Protein AF-A0A0F8WRV2-F1 (afdb_monomer_lite)

Sequence (786 aa):
MQNLRLLSRTANFGDSLLKHTRRVPSGSRQLGTAVSQTVPHLVAHDLSCSKTPSHVRDVRKHLDQKGLLKITLQFPDDKSKYLENLVTSLHEQHGHGLPIAHSSSRGWFWDVRPDRTTTCQPGYHQARSETMEDFPWHTDCSYEHAPPRFFALHVLQPDRLGGGTLSVMEVQTLVQTLPSAVKEALCQPNYQIAIPPEFIKQPDQQRIIGSLVALDPLDRRSTMVRFRGEIVTPLTERAAIALQTLKDTLRSPATSDTAIHLTADDLPAGSIILLNNHRWLHARNNIHDPSRHLRRVRWDAFQFPSGKKTHRRHGWGCTKSSTMPTGIFTLKQILEVTKVHPFYTSRVQYPPNEKILHAIRDEASPETGTPALPLQPLLHKKTLYREIARLLQDLSPENTYRRSSYLSSTGGGSGGLPMMFAVDGHENRRQRMQTGRLLQLTRVVDPADWVLSLHTSGKFYRSLDLITEIMENAGATLLSAGNYMSPAKVTEALAHYHVNVLTGDPSQIIQVVRHISSLTPAARSNIQLTKIIYTSESLTGPQIAFIRTVLGDVQICSVIGSAEAGPWAVGNPALTGRGSLTDTSMDFVFDTRNVIIEILPLTALDEGCPASALHPLPLGESGIIVQTSLQRLRNPLVRYITGDVGSLHPLPASASSIIPEAERAYLQVLRLTGRDRRFSFDWYGNYLEFDTMKSLMQADECGILHWQVVLGQPNSPVTTLEVRVLRAPPRVGILSDEQFTKRLHTFFDVSSENEALFKLVFLKDVDGFERSSTGRKIVNFIDRVH

pLDDT: mean 83.56, std 18.81, range [22.39, 98.62]

Structure (mmCIF, N/CA/C/O backbone):
data_AF-A0A0F8WRV2-F1
#
_entry.id   AF-A0A0F8WRV2-F1
#
loop_
_atom_site.group_PDB
_atom_site.id
_atom_site.type_symbol
_atom_site.label_atom_id
_atom_site.label_alt_id
_atom_site.label_comp_id
_atom_site.label_asym_id
_atom_site.label_entity_id
_atom_site.label_seq_id
_atom_site.pdbx_PDB_ins_code
_atom_site.Cartn_x
_atom_site.Cartn_y
_atom_site.Cartn_z
_atom_site.occupancy
_atom_site.B_iso_or_equiv
_atom_site.auth_seq_id
_atom_site.auth_comp_id
_atom_site.auth_asym_id
_atom_site.auth_atom_id
_atom_site.pdbx_PDB_model_num
ATOM 1 N N . MET A 1 1 ? 6.228 -60.817 83.693 1.00 45.84 1 MET A N 1
ATOM 2 C CA . MET A 1 1 ? 7.304 -60.131 82.970 1.00 45.84 1 MET A CA 1
ATOM 3 C C . MET A 1 1 ? 8.044 -61.210 82.184 1.00 45.84 1 MET A C 1
ATOM 5 O O . MET A 1 1 ? 8.473 -62.184 82.774 1.00 45.84 1 MET A O 1
ATOM 9 N N . GLN A 1 2 ? 8.132 -61.118 80.868 1.00 46.53 2 GLN A N 1
ATOM 10 C CA . GLN A 1 2 ? 8.104 -59.821 80.205 1.00 46.53 2 GLN A CA 1
ATOM 11 C C . GLN A 1 2 ? 7.046 -59.745 79.063 1.00 46.53 2 GLN A C 1
ATOM 13 O O . GLN A 1 2 ? 7.246 -59.022 78.109 1.00 46.53 2 GLN A O 1
ATOM 18 N N . ASN A 1 3 ? 5.937 -60.509 79.212 1.00 32.72 3 ASN A N 1
ATOM 19 C CA . ASN A 1 3 ? 4.485 -60.277 78.925 1.00 32.72 3 ASN A CA 1
ATOM 20 C C . ASN A 1 3 ? 4.021 -59.419 77.711 1.00 32.72 3 ASN A C 1
ATOM 22 O O . ASN A 1 3 ? 4.545 -58.337 77.523 1.00 32.72 3 ASN A O 1
ATOM 26 N N . LEU A 1 4 ? 2.917 -59.652 76.970 1.00 32.41 4 LEU A N 1
ATOM 27 C CA . LEU A 1 4 ? 1.887 -60.703 76.760 1.00 32.41 4 LEU A CA 1
ATOM 28 C C . LEU A 1 4 ? 1.018 -60.192 75.553 1.00 32.41 4 LEU A C 1
ATOM 30 O O . LEU A 1 4 ? 0.745 -59.002 75.495 1.00 32.41 4 LEU A O 1
ATOM 34 N N . ARG A 1 5 ? 0.695 -61.000 74.526 1.00 32.03 5 ARG A N 1
ATOM 35 C CA . ARG A 1 5 ? -0.639 -61.594 74.212 1.00 32.03 5 ARG A CA 1
ATOM 36 C C . ARG A 1 5 ? -1.818 -60.677 73.775 1.00 32.03 5 ARG A C 1
ATOM 38 O O . ARG A 1 5 ? -2.160 -59.732 74.465 1.00 32.03 5 ARG A O 1
ATOM 45 N N . LEU A 1 6 ? -2.563 -61.219 72.790 1.00 27.70 6 LEU A N 1
ATOM 46 C CA . LEU A 1 6 ? -4.042 -61.250 72.640 1.00 27.70 6 LEU A CA 1
ATOM 47 C C . LEU A 1 6 ? -4.758 -59.994 72.080 1.00 27.70 6 LEU A C 1
ATOM 49 O O . LEU A 1 6 ? -4.568 -58.897 72.572 1.00 27.70 6 LEU A O 1
ATOM 53 N N . LEU A 1 7 ? -5.462 -60.083 70.940 1.00 25.86 7 LEU A N 1
ATOM 54 C CA . LEU A 1 7 ? -6.837 -60.579 70.659 1.00 25.86 7 LEU A CA 1
ATOM 55 C C . LEU A 1 7 ? -7.853 -59.422 70.528 1.00 25.86 7 LEU A C 1
ATOM 57 O O . LEU A 1 7 ? -8.072 -58.676 71.465 1.00 25.86 7 LEU A O 1
ATOM 61 N N . SER A 1 8 ? -8.529 -59.400 69.375 1.00 24.28 8 SER A N 1
ATOM 62 C CA . SER A 1 8 ? -9.982 -59.241 69.190 1.00 24.28 8 SER A CA 1
ATOM 63 C C . SER A 1 8 ? -10.773 -58.042 69.756 1.00 24.28 8 SER A C 1
ATOM 65 O O . SER A 1 8 ? -10.741 -57.758 70.944 1.00 24.28 8 SER A O 1
ATOM 67 N N . ARG A 1 9 ? -11.743 -57.634 68.917 1.00 23.22 9 ARG A N 1
ATOM 68 C CA . ARG A 1 9 ? -13.175 -57.426 69.240 1.00 23.22 9 ARG A CA 1
ATOM 69 C C . ARG A 1 9 ? -13.645 -56.064 69.797 1.00 23.22 9 ARG A C 1
ATOM 71 O O . ARG A 1 9 ? -13.453 -55.737 70.954 1.00 23.22 9 ARG A O 1
ATOM 78 N N . THR A 1 10 ? -14.455 -55.427 68.938 1.00 23.50 10 THR A N 1
ATOM 79 C CA . THR A 1 10 ? -15.847 -54.958 69.149 1.00 23.50 10 THR A CA 1
ATOM 80 C C . THR A 1 10 ? -16.177 -53.830 70.125 1.00 23.50 10 THR A C 1
ATOM 82 O O . THR A 1 10 ? -15.880 -53.926 71.305 1.00 23.50 10 THR A O 1
ATOM 85 N N . ALA A 1 11 ? -17.087 -52.984 69.609 1.00 23.23 11 ALA A N 1
ATOM 86 C CA . ALA A 1 11 ? -18.269 -52.428 70.280 1.00 23.23 11 ALA A CA 1
ATOM 87 C C . ALA A 1 11 ? -18.021 -51.303 71.300 1.00 23.23 11 ALA A C 1
ATOM 89 O O . ALA A 1 11 ? -17.011 -51.294 71.978 1.00 23.23 11 ALA A O 1
ATOM 90 N N . ASN A 1 12 ? -18.916 -50.354 71.564 1.00 23.86 12 ASN A N 1
ATOM 91 C CA . ASN A 1 12 ? -20.156 -49.803 70.999 1.00 23.86 12 ASN A CA 1
ATOM 92 C C . ASN A 1 12 ? -20.656 -48.838 72.110 1.00 23.86 12 ASN A C 1
ATOM 94 O O . ASN A 1 12 ? -20.281 -49.033 73.265 1.00 23.86 12 ASN A O 1
ATOM 98 N N . PHE A 1 13 ? -21.560 -47.908 71.786 1.00 23.58 13 PHE A N 1
ATOM 99 C CA . PHE A 1 13 ? -22.314 -47.037 72.720 1.00 23.58 13 PHE A CA 1
ATOM 100 C C . PHE A 1 13 ? -21.533 -45.924 73.451 1.00 23.58 13 PHE A C 1
ATOM 102 O O . PHE A 1 13 ? -20.427 -46.123 73.928 1.00 23.58 13 PHE A O 1
ATOM 109 N N . GLY A 1 14 ? -22.077 -44.720 73.624 1.00 24.64 14 GLY A N 1
ATOM 110 C CA . GLY A 1 14 ? -23.425 -44.226 73.345 1.00 24.64 14 GLY A CA 1
ATOM 111 C C . GLY A 1 14 ? -23.777 -43.076 74.298 1.00 24.64 14 GLY A C 1
ATOM 112 O O . GLY A 1 14 ? -23.203 -42.994 75.380 1.00 24.64 14 GLY A O 1
ATOM 113 N N . ASP A 1 15 ? -24.754 -42.268 73.867 1.00 25.75 15 ASP A N 1
ATOM 114 C CA . ASP A 1 15 ? -25.612 -41.359 74.650 1.00 25.75 15 ASP A CA 1
ATOM 115 C C . ASP A 1 15 ? -24.930 -40.122 75.273 1.00 25.75 15 ASP A C 1
ATOM 117 O O . ASP A 1 15 ? -23.833 -40.182 75.803 1.00 25.75 15 ASP A O 1
ATOM 121 N N . SER A 1 16 ? -25.487 -38.907 75.249 1.00 25.03 16 SER A N 1
ATOM 122 C CA . SER A 1 16 ? -26.882 -38.435 75.300 1.00 25.03 16 SER A CA 1
ATOM 123 C C . SER A 1 16 ? -26.841 -36.894 75.071 1.00 25.03 16 SER A C 1
ATOM 125 O O . SER A 1 16 ? -25.811 -36.294 75.354 1.00 25.03 16 SER A O 1
ATOM 127 N N . LEU A 1 17 ? -27.822 -36.130 74.568 1.00 24.12 17 LEU A N 1
ATOM 128 C CA . LEU A 1 17 ? -29.208 -36.012 75.021 1.00 24.12 17 LEU A CA 1
ATOM 129 C C . LEU A 1 17 ? -30.096 -35.264 73.993 1.00 24.12 17 LEU A C 1
ATOM 131 O O . LEU A 1 17 ? -29.693 -34.324 73.314 1.00 24.12 17 LEU A O 1
ATOM 135 N N . LEU A 1 18 ? -31.341 -35.724 73.977 1.00 25.83 18 LEU A N 1
ATOM 136 C CA . LEU A 1 18 ? -32.547 -35.434 73.194 1.00 25.83 18 LEU A CA 1
ATOM 137 C C . LEU A 1 18 ? -33.271 -34.068 73.386 1.00 25.83 18 LEU A C 1
ATOM 139 O O . LEU A 1 18 ? -33.241 -33.500 74.473 1.00 25.83 18 LEU A O 1
ATOM 143 N N . LYS A 1 19 ? -34.137 -33.765 72.383 1.00 26.58 19 LYS A N 1
ATOM 144 C CA . LYS A 1 19 ? -35.402 -32.951 72.352 1.00 26.58 19 LYS A CA 1
ATOM 145 C C . LYS A 1 19 ? -35.236 -31.422 72.166 1.00 26.58 19 LYS A C 1
ATOM 147 O O . LYS A 1 19 ? -34.455 -30.807 72.861 1.00 26.58 19 LYS A O 1
ATOM 152 N N . HIS A 1 20 ? -35.924 -30.714 71.254 1.00 26.08 20 HIS A N 1
ATOM 153 C CA . HIS A 1 20 ? -37.347 -30.751 70.875 1.00 26.08 20 HIS A CA 1
ATOM 154 C C . HIS A 1 20 ? -37.641 -30.236 69.440 1.00 26.08 20 HIS A C 1
ATOM 156 O O . HIS A 1 20 ? -36.914 -29.449 68.849 1.00 26.08 20 HIS A O 1
ATOM 162 N N . THR A 1 21 ? -38.791 -30.676 68.935 1.00 25.09 21 THR A N 1
ATOM 163 C CA . THR A 1 21 ? -39.482 -30.444 67.652 1.00 25.09 21 THR A CA 1
ATOM 164 C C . THR A 1 21 ? -40.137 -29.062 67.447 1.00 25.09 21 THR A C 1
ATOM 166 O O . THR A 1 21 ? -40.815 -28.596 68.361 1.00 25.09 21 THR A O 1
ATOM 169 N N . ARG A 1 22 ? -40.156 -28.542 66.199 1.00 24.00 22 ARG A N 1
ATOM 170 C CA . ARG A 1 22 ? -41.363 -28.012 65.495 1.00 24.00 22 ARG A CA 1
ATOM 171 C C . ARG A 1 22 ? -41.106 -27.754 63.987 1.00 24.00 22 ARG A C 1
ATOM 173 O O . ARG A 1 22 ? -40.130 -27.111 63.628 1.00 24.00 22 ARG A O 1
ATOM 180 N N . ARG A 1 23 ? -41.999 -28.267 63.121 1.00 23.12 23 ARG A N 1
ATOM 181 C CA . ARG A 1 23 ? -42.125 -27.991 61.662 1.00 23.12 23 ARG A CA 1
ATOM 182 C C . ARG A 1 23 ? -42.730 -26.582 61.440 1.00 23.12 23 ARG A C 1
ATOM 184 O O . ARG A 1 23 ? -43.500 -26.162 62.299 1.00 23.12 23 ARG A O 1
ATOM 191 N N . VAL A 1 24 ? -42.426 -25.808 60.383 1.00 25.31 24 VAL A N 1
ATOM 192 C CA . VAL A 1 24 ? -42.986 -25.721 58.986 1.00 25.31 24 VAL A CA 1
ATOM 193 C C . VAL A 1 24 ? -42.517 -24.323 58.428 1.00 25.31 24 VAL A C 1
ATOM 195 O O . VAL A 1 24 ? -42.278 -23.482 59.295 1.00 25.31 24 VAL A O 1
ATOM 198 N N . PRO A 1 25 ? -42.450 -23.931 57.117 1.00 29.05 25 PRO A N 1
ATOM 199 C CA . PRO A 1 25 ? -42.477 -24.621 55.810 1.00 29.05 25 PRO A CA 1
ATOM 200 C C . PRO A 1 25 ? -41.292 -24.297 54.847 1.00 29.05 25 PRO A C 1
ATOM 202 O O . PRO A 1 25 ? -40.480 -23.403 55.051 1.00 29.05 25 PRO A O 1
ATOM 205 N N . SER A 1 26 ? -41.296 -25.041 53.737 1.00 31.19 26 SER A N 1
ATOM 206 C CA . SER A 1 26 ? -40.724 -24.808 52.399 1.00 31.19 26 SER A CA 1
ATOM 207 C C . SER A 1 26 ? -40.239 -23.404 51.999 1.00 31.19 26 SER A C 1
ATOM 209 O O . SER A 1 26 ? -40.998 -22.436 52.000 1.00 31.19 26 SER A O 1
ATOM 211 N N . GLY A 1 27 ? -39.037 -23.378 51.423 1.00 23.05 27 GLY A N 1
ATOM 212 C CA . GLY A 1 27 ? -38.540 -22.308 50.565 1.00 23.05 27 GLY A CA 1
ATOM 213 C C . GLY A 1 27 ? -37.307 -22.777 49.800 1.00 23.05 27 GLY A C 1
ATOM 214 O O . GLY A 1 27 ? -36.183 -22.456 50.163 1.00 23.05 27 GLY A O 1
ATOM 215 N N . SER A 1 28 ? -37.507 -23.584 48.759 1.00 35.38 28 SER A N 1
ATOM 216 C CA . SER A 1 28 ? -36.465 -23.907 47.787 1.00 35.38 28 SER A CA 1
ATOM 217 C C . SER A 1 28 ? -35.976 -22.623 47.110 1.00 35.38 28 SER A C 1
ATOM 219 O O . SER A 1 28 ? -36.701 -22.035 46.308 1.00 35.38 28 SER A O 1
ATOM 221 N N . ARG A 1 29 ? -34.737 -22.206 47.375 1.00 27.56 29 ARG A N 1
ATOM 222 C CA . ARG A 1 29 ? -33.997 -21.338 46.456 1.00 27.56 29 ARG A CA 1
ATOM 223 C C . ARG A 1 29 ? -32.557 -21.818 46.349 1.00 27.56 29 ARG A C 1
ATOM 225 O O . ARG A 1 29 ? -31.792 -21.786 47.304 1.00 27.56 29 ARG A O 1
ATOM 232 N N . GLN A 1 30 ? -32.265 -22.323 45.157 1.00 29.42 30 GLN A N 1
ATOM 233 C CA . GLN A 1 30 ? -30.976 -22.782 44.667 1.00 29.42 30 GLN A CA 1
ATOM 234 C C . GLN A 1 30 ? -29.878 -21.740 44.940 1.00 29.42 30 GLN A C 1
ATOM 236 O O . GLN A 1 30 ? -29.902 -20.657 44.361 1.00 29.42 30 GLN A O 1
ATOM 241 N N . LEU A 1 31 ? -28.889 -22.084 45.767 1.00 28.81 31 LEU A N 1
ATOM 242 C CA . LEU A 1 31 ? -27.575 -21.434 45.783 1.00 28.81 31 LEU A CA 1
ATOM 243 C C . LEU A 1 31 ? -26.662 -22.204 44.817 1.00 28.81 31 LEU A C 1
ATOM 245 O O . LEU A 1 31 ? -25.860 -23.037 45.219 1.00 28.81 31 LEU A O 1
ATOM 249 N N . GLY A 1 32 ? -26.860 -21.988 43.518 1.00 29.38 32 GLY A N 1
ATOM 250 C CA . GLY A 1 32 ? -26.020 -22.587 42.471 1.00 29.38 32 GLY A CA 1
ATOM 251 C C . GLY A 1 32 ? -25.978 -21.794 41.163 1.00 29.38 32 GLY A C 1
ATOM 252 O O . GLY A 1 32 ? -25.416 -22.260 40.183 1.00 29.38 32 GLY A O 1
ATOM 253 N N . THR A 1 33 ? -26.584 -20.604 41.117 1.00 30.77 33 THR A N 1
ATOM 254 C CA . THR A 1 33 ? -26.855 -19.865 39.868 1.00 30.77 33 THR A CA 1
ATOM 255 C C . THR A 1 33 ? -26.178 -18.493 39.771 1.00 30.77 33 THR A C 1
ATOM 257 O O . THR A 1 33 ? -26.312 -17.834 38.744 1.00 30.77 33 THR A O 1
ATOM 260 N N . ALA A 1 34 ? -25.423 -18.048 40.783 1.00 33.59 34 ALA A N 1
ATOM 261 C CA . ALA A 1 34 ? -24.929 -16.666 40.834 1.00 33.59 34 ALA A CA 1
ATOM 262 C C . ALA A 1 34 ? -23.733 -16.371 39.900 1.00 33.59 34 ALA A C 1
ATOM 264 O O . ALA A 1 34 ? -23.674 -15.286 39.328 1.00 33.59 34 ALA A O 1
ATOM 265 N N . VAL A 1 35 ? -22.813 -17.318 39.670 1.00 41.69 35 VAL A N 1
ATOM 266 C CA . VAL A 1 35 ? -21.627 -17.076 38.811 1.00 41.69 35 VAL A CA 1
ATOM 267 C C . VAL A 1 35 ? -21.981 -17.077 37.314 1.00 41.69 35 VAL A C 1
ATOM 269 O O . VAL A 1 35 ? -21.350 -16.384 36.515 1.00 41.69 35 VAL A O 1
ATOM 272 N N . SER A 1 36 ? -23.054 -17.778 36.927 1.00 40.38 36 SER A N 1
ATOM 273 C CA . SER A 1 36 ? -23.486 -17.901 35.526 1.00 40.38 36 SER A CA 1
ATOM 274 C C . SER A 1 36 ? -24.009 -16.597 34.906 1.00 40.38 36 SER A C 1
ATOM 276 O O . SER A 1 36 ? -24.213 -16.559 33.695 1.00 40.38 36 SER A O 1
ATOM 278 N N . GLN A 1 37 ? -24.248 -15.539 35.691 1.00 50.84 37 GLN A N 1
ATOM 279 C CA . GLN A 1 37 ? -24.746 -14.261 35.165 1.00 50.84 37 GLN A CA 1
ATOM 280 C C . GLN A 1 37 ? -23.635 -13.259 34.808 1.00 50.84 37 GLN A C 1
ATOM 282 O O . GLN A 1 37 ? -23.894 -12.328 34.045 1.00 50.84 37 GLN A O 1
ATOM 287 N N . THR A 1 38 ? -22.405 -13.441 35.300 1.00 73.44 38 THR A N 1
ATOM 288 C CA . THR A 1 38 ? -21.345 -12.417 35.188 1.00 73.44 38 THR A CA 1
ATOM 289 C C . THR A 1 38 ? -20.347 -12.698 34.063 1.00 73.44 38 THR A C 1
ATOM 291 O O . THR A 1 38 ? -19.858 -11.765 33.425 1.00 73.44 38 THR A O 1
ATOM 294 N N . VAL A 1 39 ? -20.057 -13.973 33.781 1.00 90.88 39 VAL A N 1
ATOM 295 C CA . VAL A 1 39 ? -19.144 -14.386 32.704 1.00 90.88 39 VAL A CA 1
ATOM 296 C C . VAL A 1 39 ? -19.952 -14.956 31.540 1.00 90.88 39 VAL A C 1
ATOM 298 O O . VAL A 1 39 ? -20.642 -15.957 31.735 1.00 90.88 39 VAL A O 1
ATOM 301 N N . PRO A 1 40 ? -19.866 -14.379 30.326 1.00 94.50 40 PRO A N 1
ATOM 302 C CA . PRO A 1 40 ? -20.512 -14.965 29.161 1.00 94.50 40 PRO A CA 1
ATOM 303 C C . PRO A 1 40 ? -20.052 -16.405 28.950 1.00 94.50 40 PRO A C 1
ATOM 305 O O . PRO A 1 40 ? -18.860 -16.704 29.068 1.00 94.50 40 PRO A O 1
ATOM 308 N N . HIS A 1 41 ? -20.996 -17.287 28.634 1.00 96.31 41 HIS A N 1
ATOM 309 C CA . HIS A 1 41 ? -20.754 -18.721 28.545 1.00 96.31 41 HIS A CA 1
ATOM 310 C C . HIS A 1 41 ? -21.284 -19.278 27.227 1.00 96.31 41 HIS A C 1
ATOM 312 O O . HIS A 1 41 ? -22.450 -19.087 26.890 1.00 96.31 41 HIS A O 1
ATOM 318 N N . LEU A 1 42 ? -20.418 -19.974 26.493 1.00 97.31 42 LEU A N 1
ATOM 319 C CA . LEU A 1 42 ? -20.775 -20.769 25.320 1.00 97.31 42 LEU A CA 1
ATOM 320 C C . LEU A 1 42 ? -20.466 -22.248 25.563 1.00 97.31 42 LEU A C 1
ATOM 322 O O . LEU A 1 42 ? -19.586 -22.605 26.350 1.00 97.31 42 LEU A O 1
ATOM 326 N N . VAL A 1 43 ? -21.161 -23.120 24.843 1.00 97.38 43 VAL A N 1
ATOM 327 C CA . VAL A 1 43 ? -20.927 -24.565 24.867 1.00 97.38 43 VAL A CA 1
ATOM 328 C C . VAL A 1 43 ? -20.500 -25.004 23.472 1.00 97.38 43 VAL A C 1
ATOM 330 O O . VAL A 1 43 ? -21.125 -24.623 22.487 1.00 97.38 43 VAL A O 1
ATOM 333 N N . ALA A 1 44 ? -19.414 -25.769 23.382 1.00 97.50 44 ALA A N 1
ATOM 334 C CA . ALA A 1 44 ? -18.990 -26.423 22.152 1.00 97.50 44 ALA A CA 1
ATOM 335 C C . ALA A 1 44 ? -19.347 -27.910 22.241 1.00 97.50 44 ALA A C 1
ATOM 337 O O . ALA A 1 44 ? -18.809 -28.636 23.082 1.00 97.50 44 ALA A O 1
ATOM 338 N N . HIS A 1 45 ? -20.271 -28.344 21.386 1.00 96.50 45 HIS A N 1
ATOM 339 C CA . HIS A 1 45 ? -20.773 -29.719 21.375 1.00 96.50 45 HIS A CA 1
ATOM 340 C C . HIS A 1 45 ? -19.766 -30.701 20.768 1.00 96.50 45 HIS A C 1
ATOM 342 O O . HIS A 1 45 ? -19.658 -31.835 21.223 1.00 96.50 45 HIS A O 1
ATOM 348 N N . ASP A 1 46 ? -18.986 -30.247 19.787 1.00 96.50 46 ASP A N 1
ATOM 349 C CA . ASP A 1 46 ? -17.955 -31.038 19.127 1.00 96.50 46 ASP A CA 1
ATOM 350 C C . ASP A 1 46 ? -16.806 -30.154 18.604 1.00 96.50 46 ASP A C 1
ATOM 352 O O . ASP A 1 46 ? -16.829 -28.918 18.678 1.00 96.50 46 ASP A O 1
ATOM 356 N N . LEU A 1 47 ? -15.770 -30.800 18.064 1.00 96.25 47 LEU A N 1
ATOM 357 C CA . LEU A 1 47 ? -14.583 -30.120 17.555 1.00 96.25 47 LEU A CA 1
ATOM 358 C C . LEU A 1 47 ? -14.895 -29.169 16.385 1.00 96.25 47 LEU A C 1
ATOM 360 O O . LEU A 1 47 ? -14.206 -28.160 16.228 1.00 96.25 47 LEU A O 1
ATOM 364 N N . SER A 1 48 ? -15.915 -29.449 15.570 1.00 96.25 48 SER A N 1
ATOM 365 C CA . SER A 1 48 ? -16.270 -28.652 14.389 1.00 96.25 48 SER A CA 1
ATOM 366 C C . SER A 1 48 ? -16.844 -27.277 14.744 1.00 96.25 48 SER A C 1
ATOM 368 O O . SER A 1 48 ? -16.702 -26.336 13.954 1.00 96.25 48 SER A O 1
ATOM 370 N N . CYS A 1 49 ? -17.378 -27.100 15.963 1.00 96.56 49 CYS A N 1
ATOM 371 C CA . CYS A 1 49 ? -17.807 -25.792 16.468 1.00 96.56 49 CYS A CA 1
ATOM 372 C C . CYS A 1 49 ? -16.689 -24.743 16.340 1.00 96.56 49 CYS A C 1
ATOM 374 O O . CYS A 1 49 ? -16.955 -23.610 15.950 1.00 96.56 49 CYS A O 1
ATOM 376 N N . SER A 1 50 ? -15.425 -25.130 16.567 1.00 95.25 50 SER A N 1
ATOM 377 C CA . SER A 1 50 ? -14.258 -24.235 16.450 1.00 95.25 50 SER A CA 1
ATOM 378 C C . SER A 1 50 ? -14.039 -23.636 15.056 1.00 95.25 50 SER A C 1
ATOM 380 O O . SER A 1 50 ? -13.323 -22.646 14.948 1.00 95.25 50 SER A O 1
ATOM 382 N N . LYS A 1 51 ? -14.646 -24.218 14.014 1.00 95.06 51 LYS A N 1
ATOM 383 C CA . LYS A 1 51 ? -14.574 -23.765 12.614 1.00 95.06 51 LYS A CA 1
ATOM 384 C C . LYS A 1 51 ? -15.905 -23.220 12.091 1.00 95.06 51 LYS A C 1
ATOM 386 O O . LYS A 1 51 ? -15.945 -22.606 11.027 1.00 95.06 51 LYS A O 1
ATOM 391 N N . THR A 1 52 ? -16.995 -23.443 12.824 1.00 96.50 52 THR A N 1
ATOM 392 C CA . THR A 1 52 ? -18.347 -23.059 12.407 1.00 96.50 52 THR A CA 1
ATOM 393 C C . THR A 1 52 ? -18.502 -21.533 12.460 1.00 96.50 52 THR A C 1
ATOM 395 O O . THR A 1 52 ? -18.366 -20.960 13.543 1.00 96.50 52 THR A O 1
ATOM 398 N N . PRO A 1 53 ? -18.833 -20.846 11.347 1.00 94.56 53 PRO A N 1
ATOM 399 C CA . PRO A 1 53 ? -18.788 -19.382 11.294 1.00 94.56 53 PRO A CA 1
ATOM 400 C C . PRO A 1 53 ? -19.687 -18.644 12.293 1.00 94.56 53 PRO A C 1
ATOM 402 O O . PRO A 1 53 ? -19.329 -17.562 12.750 1.00 94.56 53 PRO A O 1
ATOM 405 N N . SER A 1 54 ? -20.858 -19.188 12.642 1.00 95.06 54 SER A N 1
ATOM 406 C CA . SER A 1 54 ? -21.737 -18.587 13.659 1.00 95.06 54 SER A CA 1
ATOM 407 C C . SER A 1 54 ? -21.105 -18.646 15.049 1.00 95.06 54 SER A C 1
ATOM 409 O O . SER A 1 54 ? -21.009 -17.627 15.725 1.00 95.06 54 SER A O 1
ATOM 411 N N . HIS A 1 55 ? -20.589 -19.814 15.431 1.00 96.62 55 HIS A N 1
ATOM 412 C CA . HIS A 1 55 ? -19.931 -20.029 16.718 1.00 96.62 55 HIS A CA 1
ATOM 413 C C . HIS A 1 55 ? -18.675 -19.168 16.874 1.00 96.62 55 HIS A C 1
ATOM 415 O O . HIS A 1 55 ? -18.491 -18.496 17.886 1.00 96.62 55 HIS A O 1
ATOM 421 N N . VAL A 1 56 ? -17.826 -19.127 15.843 1.00 97.50 56 VAL A N 1
ATOM 422 C CA . VAL A 1 56 ? -16.604 -18.305 15.833 1.00 97.50 56 VAL A CA 1
ATOM 423 C C . VAL A 1 56 ? -16.947 -16.810 15.928 1.00 97.50 56 VAL A C 1
ATOM 425 O O . VAL A 1 56 ? -16.305 -16.074 16.685 1.00 97.50 56 VAL A O 1
ATOM 428 N N . ARG A 1 57 ? -18.013 -16.368 15.247 1.00 97.38 57 ARG A N 1
ATOM 429 C CA . ARG A 1 57 ? -18.535 -14.997 15.342 1.00 97.38 57 ARG A CA 1
ATOM 430 C C . ARG A 1 57 ? -19.041 -14.667 16.742 1.00 97.38 57 ARG A C 1
ATOM 432 O O . ARG A 1 57 ? -18.768 -13.571 17.232 1.00 97.38 57 ARG A O 1
ATOM 439 N N . ASP A 1 58 ? -19.732 -15.591 17.402 1.00 96.88 58 ASP A N 1
ATOM 440 C CA . ASP A 1 58 ? -20.196 -15.398 18.777 1.00 96.88 58 ASP A CA 1
ATOM 441 C C . ASP A 1 58 ? -19.021 -15.307 19.752 1.00 96.88 58 ASP A C 1
ATOM 443 O O . ASP A 1 58 ? -19.001 -14.418 20.607 1.00 96.88 58 ASP A O 1
ATOM 447 N N . VAL A 1 59 ? -17.990 -16.142 19.590 1.00 97.69 59 VAL A N 1
ATOM 448 C CA . VAL A 1 59 ? -16.742 -16.030 20.363 1.00 97.69 59 VAL A CA 1
ATOM 449 C C . VAL A 1 59 ? -16.111 -14.647 20.174 1.00 97.69 59 VAL A C 1
ATOM 451 O O . VAL A 1 59 ? -15.818 -13.963 21.159 1.00 97.69 59 VAL A O 1
ATOM 454 N N . ARG A 1 60 ? -15.945 -14.196 18.921 1.00 96.12 60 ARG A N 1
ATOM 455 C CA . ARG A 1 60 ? -15.396 -12.868 18.599 1.00 96.12 60 ARG A CA 1
ATOM 456 C C . ARG A 1 60 ? -16.209 -11.747 19.247 1.00 96.12 60 ARG A C 1
ATOM 458 O O . ARG A 1 60 ? -15.633 -10.869 19.887 1.00 96.12 60 ARG A O 1
ATOM 465 N N . LYS A 1 61 ? -17.538 -11.801 19.127 1.00 95.25 61 LYS A N 1
ATOM 466 C CA . LYS A 1 61 ? -18.460 -10.806 19.688 1.00 95.25 61 LYS A CA 1
ATOM 467 C C . LYS A 1 61 ? -18.283 -10.659 21.200 1.00 95.25 61 LYS A C 1
ATOM 469 O O . LYS A 1 61 ? -18.181 -9.535 21.688 1.00 95.25 61 LYS A O 1
ATOM 474 N N . HIS A 1 62 ? -18.204 -11.764 21.941 1.00 95.62 62 HIS A N 1
ATOM 475 C CA . HIS A 1 62 ? -18.000 -11.716 23.393 1.00 95.62 62 HIS A CA 1
ATOM 476 C C . HIS A 1 62 ? -16.616 -11.169 23.769 1.00 95.62 62 HIS A C 1
ATOM 478 O O . HIS A 1 62 ? -16.510 -10.349 24.685 1.00 95.62 62 HIS A O 1
ATOM 484 N N . LEU A 1 63 ? -15.568 -11.551 23.033 1.00 93.50 63 LEU A N 1
ATOM 485 C CA . LEU A 1 63 ? -14.216 -11.023 23.239 1.00 93.50 63 LEU A CA 1
ATOM 486 C C . LEU A 1 63 ? -14.108 -9.515 22.975 1.00 93.50 63 LEU A C 1
ATOM 488 O O . LEU A 1 63 ? -13.354 -8.835 23.667 1.00 93.50 63 LEU A O 1
ATOM 492 N N . ASP A 1 64 ? -14.868 -8.974 22.026 1.00 89.62 64 ASP A N 1
ATOM 493 C CA . ASP A 1 64 ? -14.904 -7.529 21.776 1.00 89.62 64 ASP A CA 1
ATOM 494 C C . ASP A 1 64 ? -15.740 -6.767 22.796 1.00 89.62 64 ASP A C 1
ATOM 496 O O . ASP A 1 64 ? -15.300 -5.761 23.353 1.00 89.62 64 ASP A O 1
ATOM 500 N N . GLN A 1 65 ? -16.962 -7.237 23.044 1.00 89.69 65 GLN A N 1
ATOM 501 C CA . GLN A 1 65 ? -17.926 -6.502 23.858 1.00 89.69 65 GLN A CA 1
ATOM 502 C C . GLN A 1 65 ? -17.587 -6.583 25.346 1.00 89.69 65 GLN A C 1
ATOM 504 O O . GLN A 1 65 ? -17.657 -5.579 26.053 1.00 89.69 65 GLN A O 1
ATOM 509 N N . LYS A 1 66 ? -17.220 -7.775 25.823 1.00 90.69 66 LYS A N 1
ATOM 510 C CA . LYS A 1 66 ? -16.981 -8.052 27.246 1.00 90.69 66 LYS A CA 1
ATOM 511 C C . LYS A 1 66 ? -15.506 -8.272 27.563 1.00 90.69 66 LYS A C 1
ATOM 513 O O . LYS A 1 66 ? -15.081 -8.011 28.681 1.00 90.69 66 LYS A O 1
ATOM 518 N N . GLY A 1 67 ? -14.707 -8.738 26.602 1.00 93.19 67 GLY A N 1
ATOM 519 C CA . GLY A 1 67 ? -13.296 -9.055 26.844 1.00 93.19 67 GLY A CA 1
ATOM 520 C C . GLY A 1 67 ? -13.075 -10.282 27.729 1.00 93.19 67 GLY A C 1
ATOM 521 O O . GLY A 1 67 ? -11.943 -10.525 28.127 1.00 93.19 67 GLY A O 1
ATOM 522 N N . LEU A 1 68 ? -14.125 -11.049 28.026 1.00 95.50 68 LEU A N 1
ATOM 523 C CA . LEU A 1 68 ? -14.094 -12.236 28.872 1.00 95.50 68 LEU A CA 1
ATOM 524 C C . LEU A 1 68 ? -15.141 -13.232 28.364 1.00 95.50 68 LEU A C 1
ATOM 526 O O . LEU A 1 68 ? -16.275 -12.844 28.078 1.00 95.50 68 LEU A O 1
ATOM 530 N N . LEU A 1 69 ? -14.758 -14.501 28.237 1.00 97.94 69 LEU A N 1
ATOM 531 C CA . LEU A 1 69 ? -15.632 -15.567 27.751 1.00 97.94 69 LEU A CA 1
ATOM 532 C C . LEU A 1 69 ? -15.206 -16.919 28.322 1.00 97.94 69 LEU A C 1
ATOM 534 O O . LEU A 1 69 ? -14.039 -17.293 28.218 1.00 97.94 69 LEU A O 1
ATOM 538 N N . LYS A 1 70 ? -16.170 -17.683 28.837 1.00 98.06 70 LYS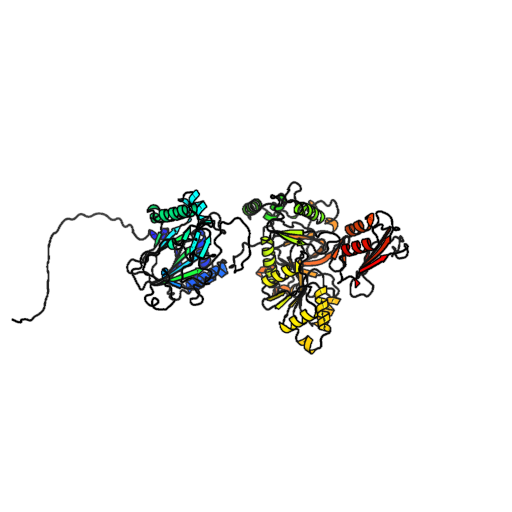 A N 1
ATOM 539 C CA . LYS A 1 70 ? -16.018 -19.108 29.140 1.00 98.06 70 LYS A CA 1
ATOM 540 C C . LYS A 1 70 ? -16.608 -19.942 28.005 1.00 98.06 70 LYS A C 1
ATOM 542 O O . LYS A 1 70 ? -17.713 -19.676 27.539 1.00 98.06 70 LYS A O 1
ATOM 547 N N . ILE A 1 71 ? -15.903 -20.992 27.605 1.00 98.44 71 ILE A N 1
ATOM 548 C CA . ILE A 1 71 ? -16.398 -22.033 26.705 1.00 98.44 71 ILE A CA 1
ATOM 549 C C . ILE A 1 71 ? -16.293 -23.378 27.423 1.00 98.44 71 ILE A C 1
ATOM 551 O O . ILE A 1 71 ? -15.234 -23.707 27.952 1.00 98.44 71 ILE A O 1
ATOM 555 N N . THR A 1 72 ? -17.367 -24.162 27.438 1.00 98.19 72 THR A N 1
ATOM 556 C CA . THR A 1 72 ? -17.342 -25.549 27.933 1.00 98.19 72 THR A CA 1
ATOM 557 C C . THR A 1 72 ? -17.325 -26.516 26.760 1.00 98.19 72 THR A C 1
ATOM 559 O O . THR A 1 72 ? -18.201 -26.445 25.898 1.00 98.19 72 THR A O 1
ATOM 562 N N . LEU A 1 73 ? -16.347 -27.420 26.737 1.00 98.12 73 LEU A N 1
ATOM 563 C CA . LEU A 1 73 ? -16.286 -28.510 25.768 1.00 98.12 73 LEU A CA 1
ATOM 564 C C . LEU A 1 73 ? -17.115 -29.695 26.279 1.00 98.12 73 LEU A C 1
ATOM 566 O O . LEU A 1 73 ? -16.922 -30.145 27.406 1.00 98.12 73 LEU A O 1
ATOM 570 N N . GLN A 1 74 ? -18.025 -30.214 25.455 1.00 97.25 74 GLN A N 1
ATOM 571 C CA . GLN A 1 74 ? -18.776 -31.449 25.744 1.00 97.25 74 GLN A CA 1
ATOM 572 C C . GLN A 1 74 ? -18.112 -32.702 25.148 1.00 97.25 74 GLN A C 1
ATOM 574 O O . GLN A 1 74 ? -18.738 -33.750 25.013 1.00 97.25 74 GLN A O 1
ATOM 579 N N . PHE A 1 75 ? -16.832 -32.596 24.799 1.00 97.06 75 PHE A N 1
ATOM 580 C CA . PHE A 1 75 ? -16.017 -33.655 24.217 1.00 97.06 75 PHE A CA 1
ATOM 581 C C . PHE A 1 75 ? -14.588 -33.574 24.780 1.00 97.06 75 PHE A C 1
ATOM 583 O O . PHE A 1 75 ? -14.149 -32.490 25.174 1.00 97.06 75 PHE A O 1
ATOM 590 N N . PRO A 1 76 ? -13.848 -34.696 24.834 1.00 95.62 76 PRO A N 1
ATOM 591 C CA . PRO A 1 76 ? -12.463 -34.698 25.296 1.00 95.62 76 PRO A CA 1
ATOM 592 C C . PRO A 1 76 ? -11.544 -33.990 24.291 1.00 95.62 76 PRO A C 1
ATOM 594 O O . PRO A 1 76 ? -11.641 -34.214 23.084 1.00 95.62 76 PRO A O 1
ATOM 597 N N . ASP A 1 77 ? -10.620 -33.164 24.786 1.00 96.12 77 ASP A N 1
ATOM 598 C CA . ASP A 1 77 ? -9.657 -32.440 23.947 1.00 96.12 77 ASP A CA 1
ATOM 599 C C . ASP A 1 77 ? -8.297 -32.238 24.639 1.00 96.12 77 ASP A C 1
ATOM 601 O O . ASP A 1 77 ? -7.772 -31.131 24.749 1.00 96.12 77 ASP A O 1
ATOM 605 N N . ASP A 1 78 ? -7.663 -33.323 25.080 1.00 93.69 78 ASP A N 1
ATOM 606 C CA . ASP A 1 78 ? -6.387 -33.266 25.820 1.00 93.69 78 ASP A CA 1
ATOM 607 C C . ASP A 1 78 ? -5.241 -32.600 25.034 1.00 93.69 78 ASP A C 1
ATOM 609 O O . ASP A 1 78 ? -4.225 -32.168 25.590 1.00 93.69 78 ASP A O 1
ATOM 613 N N . LYS A 1 79 ? -5.395 -32.506 23.708 1.00 92.50 79 LYS A N 1
ATOM 614 C CA . LYS A 1 79 ? -4.445 -31.879 22.781 1.00 92.50 79 LYS A CA 1
ATOM 615 C C . LYS A 1 79 ? -4.767 -30.410 22.483 1.00 92.50 79 LYS A C 1
ATOM 617 O O . LYS A 1 79 ? -3.986 -29.773 21.785 1.00 92.50 79 LYS A O 1
ATOM 622 N N . SER A 1 80 ? -5.846 -29.853 23.037 1.00 95.31 80 SER A N 1
ATOM 623 C CA . SER A 1 80 ? -6.322 -28.486 22.769 1.00 95.31 80 SER A CA 1
ATOM 624 C C . SER A 1 80 ? -6.559 -28.190 21.281 1.00 95.31 80 SER A C 1
ATOM 626 O O . SER A 1 80 ? -6.343 -27.062 20.829 1.00 95.31 80 SER A O 1
ATOM 628 N N . LYS A 1 81 ? -7.000 -29.185 20.504 1.00 96.38 81 LYS A N 1
ATOM 629 C CA . LYS A 1 81 ? -7.297 -29.039 19.074 1.00 96.38 81 LYS A CA 1
ATOM 630 C C . LYS A 1 81 ? -8.457 -28.099 18.807 1.00 96.38 81 LYS A C 1
ATOM 632 O O . LYS A 1 81 ? -8.421 -27.384 17.809 1.00 96.38 81 LYS A O 1
ATOM 637 N N . TYR A 1 82 ? -9.447 -28.045 19.691 1.00 97.62 82 TYR A N 1
ATOM 638 C CA . TYR A 1 82 ? -10.517 -27.063 19.582 1.00 97.62 82 TYR A CA 1
ATOM 639 C C . TYR A 1 82 ? -9.957 -25.646 19.690 1.00 97.62 82 TYR A C 1
ATOM 641 O O . TYR A 1 82 ? -10.281 -24.793 18.870 1.00 97.62 82 TYR A O 1
ATOM 649 N N . LEU A 1 83 ? -9.079 -25.403 20.667 1.00 95.81 83 LEU A N 1
ATOM 650 C CA . LEU A 1 83 ? -8.491 -24.084 20.881 1.00 95.81 83 LEU A CA 1
ATOM 651 C C . LEU A 1 83 ? -7.546 -23.686 19.737 1.00 95.81 83 LEU A C 1
ATOM 653 O O . LEU A 1 83 ? -7.570 -22.538 19.306 1.00 95.81 83 LEU A O 1
ATOM 657 N N . GLU A 1 84 ? -6.768 -24.635 19.210 1.00 95.19 84 GLU A N 1
ATOM 658 C CA . GLU A 1 84 ? -5.928 -24.450 18.017 1.00 95.19 84 GLU A CA 1
ATOM 659 C C . GLU A 1 84 ? -6.779 -24.027 16.812 1.00 95.19 84 GLU A C 1
ATOM 661 O O . GLU A 1 84 ? -6.552 -22.968 16.230 1.00 95.19 84 GLU A O 1
ATOM 666 N N . ASN A 1 85 ? -7.818 -24.806 16.495 1.00 97.00 85 ASN A N 1
ATOM 667 C CA . ASN A 1 85 ? -8.734 -24.520 15.393 1.00 97.00 85 ASN A CA 1
ATOM 668 C C . ASN A 1 85 ? -9.493 -23.203 15.588 1.00 97.00 85 ASN A C 1
ATOM 670 O O . ASN A 1 85 ? -9.713 -22.484 14.617 1.00 97.00 85 ASN A O 1
ATOM 674 N N . LEU A 1 86 ? -9.897 -22.884 16.821 1.00 97.75 86 LEU A N 1
ATOM 675 C CA . LEU A 1 86 ? -10.639 -21.667 17.131 1.00 97.75 86 LEU A CA 1
ATOM 676 C C . LEU A 1 86 ? -9.772 -20.431 16.896 1.00 97.75 86 LEU A C 1
ATOM 678 O O . LEU A 1 86 ? -10.235 -19.478 16.278 1.00 97.75 86 LEU A O 1
ATOM 682 N N . VAL A 1 87 ? -8.516 -20.436 17.355 1.00 96.06 87 VAL A N 1
ATOM 683 C CA . VAL A 1 87 ? -7.608 -19.300 17.136 1.00 96.06 87 VAL A CA 1
ATOM 684 C C . VAL A 1 87 ? -7.268 -19.147 15.651 1.00 96.06 87 VAL A C 1
ATOM 686 O O . VAL A 1 87 ? -7.266 -18.022 15.152 1.00 96.06 87 VAL A O 1
ATOM 689 N N . THR A 1 88 ? -7.069 -20.250 14.924 1.00 95.38 88 THR A N 1
ATOM 690 C CA . THR A 1 88 ? -6.904 -20.222 13.462 1.00 95.38 88 THR A CA 1
ATOM 691 C C . THR A 1 88 ? -8.151 -19.671 12.765 1.00 95.38 88 THR A C 1
ATOM 693 O O . THR A 1 88 ? -8.041 -18.780 11.931 1.00 95.38 88 THR A O 1
ATOM 696 N N . SER A 1 89 ? -9.350 -20.094 13.168 1.00 96.62 89 SER A N 1
ATOM 697 C CA . SER A 1 89 ? -10.602 -19.604 12.575 1.00 96.62 89 SER A CA 1
ATOM 698 C C . SER A 1 89 ? -10.858 -18.131 12.902 1.00 96.62 89 SER A C 1
ATOM 700 O O . SER A 1 89 ? -11.322 -17.384 12.048 1.00 96.62 89 SER A O 1
ATOM 702 N N . LEU A 1 90 ? -10.510 -17.665 14.107 1.00 95.44 90 LEU A N 1
ATOM 703 C CA . LEU A 1 90 ? -10.548 -16.241 14.457 1.00 95.44 90 LEU A CA 1
ATOM 704 C C . LEU A 1 90 ? -9.563 -15.413 13.609 1.00 95.44 90 LEU A C 1
ATOM 706 O O . LEU A 1 90 ? -9.851 -14.257 13.297 1.00 95.44 90 LEU A O 1
ATOM 710 N N . HIS A 1 91 ? -8.416 -15.983 13.228 1.00 94.12 91 HIS A N 1
ATOM 711 C CA . HIS A 1 91 ? -7.487 -15.355 12.288 1.00 94.12 91 HIS A CA 1
ATOM 712 C C . HIS A 1 91 ? -8.082 -15.288 10.876 1.00 94.12 91 HIS A C 1
ATOM 714 O O . HIS A 1 91 ? -8.186 -14.201 10.311 1.00 94.12 91 HIS A O 1
ATOM 720 N N . GLU A 1 92 ? -8.530 -16.423 10.341 1.00 88.88 92 GLU A N 1
ATOM 721 C CA . GLU A 1 92 ? -9.054 -16.545 8.976 1.00 88.88 92 GLU A CA 1
ATOM 722 C C . GLU A 1 92 ? -10.343 -15.737 8.758 1.00 88.88 92 GLU A C 1
ATOM 724 O O . GLU A 1 92 ? -10.493 -15.068 7.739 1.00 88.88 92 GLU A O 1
ATOM 729 N N . GLN A 1 93 ? -11.272 -15.775 9.716 1.00 92.12 93 GLN A N 1
ATOM 730 C CA . GLN A 1 93 ? -12.616 -15.203 9.565 1.00 92.12 93 GLN A CA 1
ATOM 731 C C . GLN A 1 93 ? -12.740 -13.784 10.137 1.00 92.12 93 GLN A C 1
ATOM 733 O O . GLN A 1 93 ? -13.616 -13.025 9.720 1.00 92.12 93 GLN A O 1
ATOM 738 N N . HIS A 1 94 ? -11.896 -13.417 11.109 1.00 87.56 94 HIS A N 1
ATOM 739 C CA . HIS A 1 94 ? -12.010 -12.148 11.843 1.00 87.56 94 HIS A CA 1
ATOM 740 C C . HIS A 1 94 ? -10.695 -11.373 11.979 1.00 87.56 94 HIS A C 1
ATOM 742 O O . HIS A 1 94 ? -10.658 -10.370 12.692 1.00 87.56 94 HIS A O 1
ATOM 748 N N . GLY A 1 95 ? -9.623 -11.808 11.310 1.00 86.31 95 GLY A N 1
ATOM 749 C CA . GLY A 1 95 ? -8.379 -11.048 11.216 1.00 86.31 95 GLY A CA 1
ATOM 750 C C . GLY A 1 95 ? -7.614 -10.891 12.525 1.00 86.31 95 GLY A C 1
ATOM 751 O O . GLY A 1 95 ? -6.797 -9.981 12.625 1.00 86.31 95 GLY A O 1
ATOM 752 N N . HIS A 1 96 ? -7.855 -11.737 13.533 1.00 90.75 96 HIS A N 1
ATOM 753 C CA . HIS A 1 96 ? -6.976 -11.791 14.702 1.00 90.75 96 HIS A CA 1
ATOM 754 C C . HIS A 1 96 ? -5.554 -12.161 14.265 1.00 90.75 96 HIS A C 1
ATOM 756 O O . HIS A 1 96 ? -5.369 -13.049 13.439 1.00 90.75 96 HIS A O 1
ATOM 762 N N . GLY A 1 97 ? -4.519 -11.560 14.844 1.00 88.31 97 GLY A N 1
ATOM 763 C CA . GLY A 1 97 ? -3.154 -12.029 14.634 1.00 88.31 97 GLY A CA 1
ATOM 764 C C . GLY A 1 97 ? -2.953 -13.460 15.159 1.00 88.31 97 GLY A C 1
ATOM 765 O O . GLY A 1 97 ? -3.490 -13.819 16.205 1.00 88.31 97 GLY A O 1
ATOM 766 N N . LEU A 1 98 ? -2.131 -14.261 14.470 1.00 89.12 98 LEU A N 1
ATOM 767 C CA . LEU A 1 98 ? -1.809 -15.646 14.860 1.00 89.12 98 LEU A CA 1
ATOM 768 C C . LEU A 1 98 ? -1.230 -15.758 16.291 1.00 89.12 98 LEU A C 1
ATOM 770 O O . LEU A 1 98 ? -0.840 -14.741 16.881 1.00 89.12 98 LEU A O 1
ATOM 774 N N . PRO A 1 99 ? -1.109 -16.967 16.868 1.00 90.50 99 PRO A N 1
ATOM 775 C CA . PRO A 1 99 ? -0.447 -17.159 18.156 1.00 90.50 99 PRO A CA 1
ATOM 776 C C . PRO A 1 99 ? 0.988 -16.614 18.212 1.00 90.50 99 PRO A C 1
ATOM 778 O O . PRO A 1 99 ? 1.664 -16.451 17.191 1.00 90.50 99 PRO A O 1
ATOM 781 N N . ILE A 1 100 ? 1.454 -16.278 19.414 1.00 85.19 100 ILE A N 1
ATOM 782 C CA . ILE A 1 100 ? 2.869 -15.987 19.680 1.00 85.19 100 ILE A CA 1
ATOM 783 C C . ILE A 1 100 ? 3.545 -17.235 20.245 1.00 85.19 100 ILE A C 1
ATOM 785 O O . ILE A 1 100 ? 3.016 -17.876 21.149 1.00 85.19 100 ILE A O 1
ATOM 789 N N . ALA A 1 101 ? 4.713 -17.585 19.704 1.00 76.25 101 ALA A N 1
ATOM 790 C CA . ALA A 1 101 ? 5.493 -18.699 20.223 1.00 76.25 101 ALA A CA 1
ATOM 791 C C . ALA A 1 101 ? 6.074 -18.338 21.596 1.00 76.25 101 ALA A C 1
ATOM 793 O O . ALA A 1 101 ? 6.560 -17.224 21.804 1.00 76.25 101 ALA A O 1
ATOM 794 N N . HIS A 1 102 ? 6.023 -19.280 22.534 1.00 63.16 102 HIS A N 1
ATOM 795 C CA . HIS A 1 102 ? 6.501 -19.059 23.901 1.00 63.16 102 HIS A CA 1
ATOM 796 C C . HIS A 1 102 ? 8.033 -19.162 24.042 1.00 63.16 102 HIS A C 1
ATOM 798 O O . HIS A 1 102 ? 8.596 -18.671 25.015 1.00 63.16 102 HIS A O 1
ATOM 804 N N . SER A 1 103 ? 8.684 -19.780 23.057 1.00 54.16 103 SER A N 1
ATOM 805 C CA . SER A 1 103 ? 10.127 -19.859 22.801 1.00 54.16 103 SER A CA 1
ATOM 806 C C . SER A 1 103 ? 10.310 -20.548 21.437 1.00 54.16 103 SER A C 1
ATOM 808 O O . SER A 1 103 ? 9.340 -21.067 20.875 1.00 54.16 103 SER A O 1
ATOM 810 N N . SER A 1 104 ? 11.533 -20.627 20.905 1.00 40.62 104 SER A N 1
ATOM 811 C CA . SER A 1 104 ? 11.829 -21.421 19.697 1.00 40.62 104 SER A CA 1
ATOM 812 C C . SER A 1 104 ? 11.545 -22.927 19.854 1.00 40.62 104 SER A C 1
ATOM 814 O O . SER A 1 104 ? 11.529 -23.642 18.857 1.00 40.62 104 SER A O 1
ATOM 816 N N . SER A 1 105 ? 11.294 -23.416 21.077 1.00 45.81 105 SER A N 1
ATOM 817 C CA . SER A 1 105 ? 11.224 -24.846 21.410 1.00 45.81 105 SER A CA 1
ATOM 818 C C . SER A 1 105 ? 9.844 -25.377 21.823 1.00 45.81 105 SER A C 1
ATOM 820 O O . SER A 1 105 ? 9.687 -26.591 21.912 1.00 45.81 105 SER A O 1
ATOM 822 N N . ARG A 1 106 ? 8.843 -24.521 22.093 1.00 55.97 106 ARG A N 1
ATOM 823 C CA . ARG A 1 106 ? 7.550 -24.952 22.687 1.00 55.97 106 ARG A CA 1
ATOM 824 C C . ARG A 1 106 ? 6.293 -24.620 21.863 1.00 55.97 106 ARG A C 1
ATOM 826 O O . ARG A 1 106 ? 5.181 -24.826 22.334 1.00 55.97 106 ARG A O 1
ATOM 833 N N . GLY A 1 107 ? 6.435 -24.155 20.620 1.00 76.81 107 GLY A N 1
ATOM 834 C CA . GLY A 1 107 ? 5.293 -23.906 19.726 1.00 76.81 107 GLY A CA 1
ATOM 835 C C . GLY A 1 107 ? 4.287 -22.874 20.269 1.00 76.81 107 GLY A C 1
ATOM 836 O O . GLY A 1 107 ? 4.664 -21.933 20.971 1.00 76.81 107 GLY A O 1
ATOM 837 N N . TRP A 1 108 ? 3.004 -23.022 19.910 1.00 85.69 108 TRP A N 1
ATOM 838 C CA . TRP A 1 108 ? 1.920 -22.083 20.265 1.00 85.69 108 TRP A CA 1
ATOM 839 C C . TRP A 1 108 ? 1.330 -22.284 21.661 1.00 85.69 108 TRP A C 1
ATOM 841 O O . TRP A 1 108 ? 0.649 -21.393 22.164 1.00 85.69 108 TRP A O 1
ATOM 851 N N . PHE A 1 109 ? 1.554 -23.448 22.266 1.00 88.50 109 PHE A N 1
ATOM 852 C CA . PHE A 1 109 ? 0.931 -23.819 23.524 1.00 88.50 109 PHE A CA 1
ATOM 853 C C . PHE A 1 109 ? 1.956 -23.921 24.645 1.00 88.50 109 PHE A C 1
ATOM 855 O O . PHE A 1 109 ? 3.007 -24.533 24.495 1.00 88.50 109 PHE A O 1
ATOM 862 N N . TRP A 1 110 ? 1.610 -23.363 25.799 1.00 87.31 110 TRP A N 1
ATOM 863 C CA . TRP A 1 110 ? 2.416 -23.439 27.010 1.00 87.31 110 TRP A CA 1
ATOM 864 C C . TRP A 1 110 ? 1.690 -24.220 28.093 1.00 87.31 110 TRP A C 1
ATOM 866 O O . TRP A 1 110 ? 0.588 -23.840 28.496 1.00 87.31 110 TRP A O 1
ATOM 876 N N . ASP A 1 111 ? 2.316 -25.278 28.601 1.00 89.25 111 ASP A N 1
ATOM 877 C CA . ASP A 1 111 ? 1.797 -26.004 29.755 1.00 89.25 111 ASP A CA 1
ATOM 878 C C . ASP A 1 111 ? 2.015 -25.179 31.034 1.00 89.25 111 ASP A C 1
ATOM 880 O O . ASP A 1 111 ? 3.129 -24.839 31.422 1.00 89.25 111 ASP A O 1
ATOM 884 N N . VAL A 1 112 ? 0.913 -24.819 31.683 1.00 88.62 112 VAL A N 1
ATOM 885 C CA . VAL A 1 112 ? 0.864 -24.112 32.964 1.00 88.62 112 VAL A CA 1
ATOM 886 C C . VAL A 1 112 ? 0.547 -25.150 34.035 1.00 88.62 112 VAL A C 1
ATOM 888 O O . VAL A 1 112 ? -0.619 -25.392 34.367 1.00 88.62 112 VAL A O 1
ATOM 891 N N . ARG A 1 113 ? 1.596 -25.801 34.537 1.00 88.06 113 ARG A N 1
ATOM 892 C CA . ARG A 1 113 ? 1.526 -26.802 35.608 1.00 88.06 113 ARG A CA 1
ATOM 893 C C . ARG A 1 113 ? 2.713 -26.650 36.563 1.00 88.06 113 ARG A C 1
ATOM 895 O O . ARG A 1 113 ? 3.770 -26.217 36.101 1.00 88.06 113 ARG A O 1
ATOM 902 N N . PRO A 1 114 ? 2.568 -27.009 37.848 1.00 84.81 114 PRO A N 1
ATOM 903 C CA . PRO A 1 114 ? 3.697 -27.106 38.761 1.00 84.81 114 PRO A CA 1
ATOM 904 C C . PRO A 1 114 ? 4.756 -28.071 38.216 1.00 84.81 114 PRO A C 1
ATOM 906 O O . PRO A 1 114 ? 4.484 -29.260 38.055 1.00 84.81 114 PRO A O 1
ATOM 909 N N . ASP A 1 115 ? 5.955 -27.574 37.916 1.00 72.31 115 ASP A N 1
ATOM 910 C CA . ASP A 1 115 ? 7.077 -28.428 37.518 1.00 72.31 115 ASP A CA 1
ATOM 911 C C . ASP A 1 115 ? 8.031 -28.617 38.703 1.00 72.31 115 ASP A C 1
ATOM 913 O O . ASP A 1 115 ? 8.537 -27.652 39.277 1.00 72.31 115 ASP A O 1
ATOM 917 N N . ARG A 1 116 ? 8.244 -29.878 39.096 1.00 58.25 116 ARG A N 1
ATOM 918 C CA . ARG A 1 116 ? 9.169 -30.274 40.171 1.00 58.25 116 ARG A CA 1
ATOM 919 C C . ARG A 1 116 ? 10.545 -30.700 39.655 1.00 58.25 116 ARG A C 1
ATOM 921 O O . ARG A 1 116 ? 11.436 -30.929 40.463 1.00 58.25 116 ARG A O 1
ATOM 928 N N . THR A 1 117 ? 10.707 -30.861 38.342 1.00 52.91 117 THR A N 1
ATOM 929 C CA . THR A 1 117 ? 11.844 -31.580 37.739 1.00 52.91 117 THR A CA 1
ATOM 930 C C . THR A 1 117 ? 12.883 -30.683 37.069 1.00 52.91 117 THR A C 1
ATOM 932 O O . THR A 1 117 ? 14.023 -31.101 36.887 1.00 52.91 117 THR A O 1
ATOM 935 N N . THR A 1 118 ? 12.535 -29.442 36.728 1.00 50.94 118 THR A N 1
ATOM 936 C CA . THR A 1 118 ? 13.388 -28.544 35.928 1.00 50.94 118 THR A CA 1
ATOM 937 C C . THR A 1 118 ? 14.304 -27.617 36.731 1.00 50.94 118 THR A C 1
ATOM 939 O O . THR A 1 118 ? 15.179 -26.980 36.147 1.00 50.94 118 THR A O 1
ATOM 942 N N . THR A 1 119 ? 14.205 -27.587 38.063 1.00 48.78 119 THR A N 1
ATOM 943 C CA . THR A 1 119 ? 15.103 -26.801 38.936 1.00 48.78 119 THR A CA 1
ATOM 944 C C . THR A 1 119 ? 16.564 -27.277 38.922 1.00 48.78 119 THR A C 1
ATOM 946 O O . THR A 1 119 ? 17.428 -26.598 39.472 1.00 48.78 119 THR A O 1
ATOM 949 N N . CYS A 1 120 ? 16.868 -28.415 38.286 1.00 43.75 120 CYS A N 1
ATOM 950 C CA . CYS A 1 120 ? 18.200 -29.029 38.270 1.00 43.75 120 CYS A CA 1
ATOM 951 C C . CYS A 1 120 ? 19.001 -28.832 36.965 1.00 43.75 120 CYS A C 1
ATOM 953 O O . CYS A 1 120 ? 20.109 -29.358 36.870 1.00 43.75 120 CYS A O 1
ATOM 955 N N . GLN A 1 121 ? 18.489 -28.111 35.956 1.00 50.41 121 GLN A N 1
ATOM 956 C CA . GLN A 1 121 ? 19.240 -27.846 34.717 1.00 50.41 121 GLN A CA 1
ATOM 957 C C . GLN A 1 121 ? 19.977 -26.492 34.769 1.00 50.41 121 GLN A C 1
ATOM 959 O O . GLN A 1 121 ? 19.335 -25.467 35.014 1.00 50.41 121 GLN A O 1
ATOM 964 N N . PRO A 1 122 ? 21.301 -26.439 34.502 1.00 44.19 122 PRO A N 1
ATOM 965 C CA . PRO A 1 122 ? 22.040 -25.179 34.428 1.00 44.19 122 PRO A CA 1
ATOM 966 C C . PRO A 1 122 ? 21.441 -24.258 33.354 1.00 44.19 122 PRO A C 1
ATOM 968 O O . PRO A 1 122 ? 21.387 -24.624 32.183 1.00 44.19 122 PRO A O 1
ATOM 971 N N . GLY A 1 123 ? 20.985 -23.067 33.753 1.00 56.84 123 GLY A N 1
ATOM 972 C CA . GLY A 1 123 ? 20.410 -22.063 32.848 1.00 56.84 123 GLY A CA 1
ATOM 973 C C . GLY A 1 123 ? 18.890 -22.138 32.636 1.00 56.84 123 GLY A C 1
ATOM 974 O O . GLY A 1 123 ? 18.355 -21.291 31.922 1.00 56.84 123 GLY A O 1
ATOM 975 N N . TYR A 1 124 ? 18.172 -23.088 33.253 1.00 61.38 124 TYR A N 1
ATOM 976 C CA . TYR A 1 124 ? 16.704 -23.076 33.249 1.00 61.38 124 TYR A CA 1
ATOM 977 C C . TYR A 1 124 ? 16.171 -22.140 34.338 1.00 61.38 124 TYR A C 1
ATOM 979 O O . TYR A 1 124 ? 16.363 -22.372 35.532 1.00 61.38 124 TYR A O 1
ATOM 987 N N . HIS A 1 125 ? 15.465 -21.091 33.928 1.00 67.44 125 HIS A N 1
ATOM 988 C CA . HIS A 1 125 ? 14.746 -20.203 34.833 1.00 67.44 125 HIS A CA 1
ATOM 989 C C . HIS A 1 125 ? 13.261 -20.592 34.832 1.00 67.44 125 HIS A C 1
ATOM 991 O O . HIS A 1 125 ? 12.595 -20.534 33.800 1.00 67.44 125 HIS A O 1
ATOM 997 N N . GLN A 1 126 ? 12.747 -21.032 35.984 1.00 78.25 126 GLN A N 1
ATOM 998 C CA . GLN A 1 126 ? 11.353 -21.452 36.126 1.00 78.25 126 GLN A CA 1
ATOM 999 C C . GLN A 1 126 ? 10.415 -20.243 36.029 1.00 78.25 126 GLN A C 1
ATOM 1001 O O . GLN A 1 126 ? 10.546 -19.281 36.786 1.00 78.25 126 GLN A O 1
ATOM 1006 N N . ALA A 1 127 ? 9.432 -20.305 35.129 1.00 81.06 127 ALA A N 1
ATOM 1007 C CA . ALA A 1 127 ? 8.447 -19.237 35.001 1.00 81.06 127 ALA A CA 1
ATOM 1008 C C . ALA A 1 127 ? 7.498 -19.229 36.211 1.00 81.06 127 ALA A C 1
ATOM 1010 O O . ALA A 1 127 ? 7.054 -20.283 36.662 1.00 81.06 127 ALA A O 1
ATOM 1011 N N . ARG A 1 128 ? 7.063 -18.048 36.679 1.00 83.69 128 ARG A N 1
ATOM 1012 C CA . ARG A 1 128 ? 6.113 -17.924 37.816 1.00 83.69 128 ARG A CA 1
ATOM 1013 C C . ARG A 1 128 ? 4.821 -18.736 37.626 1.00 83.69 128 ARG A C 1
ATOM 1015 O O . ARG A 1 128 ? 4.246 -19.243 38.582 1.00 83.69 128 ARG A O 1
ATOM 1022 N N . SER A 1 129 ? 4.368 -18.912 36.383 1.00 78.81 129 SER A N 1
ATOM 1023 C CA . SER A 1 129 ? 3.193 -19.737 36.069 1.00 78.81 129 SER A CA 1
ATOM 1024 C C . SER A 1 129 ? 3.392 -21.239 36.331 1.00 78.81 129 SER A C 1
ATOM 1026 O O . SER A 1 129 ? 2.405 -21.958 36.457 1.00 78.81 129 SER A O 1
ATOM 1028 N N . GLU A 1 130 ? 4.639 -21.704 36.415 1.00 83.88 130 GLU A N 1
ATOM 1029 C CA . GLU A 1 130 ? 5.033 -23.094 36.691 1.00 83.88 130 GLU A CA 1
ATOM 1030 C C . GLU A 1 130 ? 5.300 -23.345 38.188 1.00 83.88 130 GLU A C 1
ATOM 1032 O O . GLU A 1 130 ? 5.674 -24.455 38.561 1.00 83.88 130 GLU A O 1
ATOM 1037 N N . THR A 1 131 ? 5.111 -22.343 39.057 1.00 86.44 131 THR A N 1
ATOM 1038 C CA . THR A 1 131 ? 5.244 -22.491 40.516 1.00 86.44 131 THR A CA 1
ATOM 1039 C C . THR A 1 131 ? 3.880 -22.671 41.186 1.00 86.44 131 THR A C 1
ATOM 1041 O O . THR A 1 131 ? 2.839 -22.309 40.624 1.00 86.44 131 THR A O 1
ATOM 1044 N N . MET A 1 132 ? 3.884 -23.208 42.413 1.00 90.38 132 MET A N 1
ATOM 1045 C CA . MET A 1 132 ? 2.682 -23.355 43.253 1.00 90.38 132 MET A CA 1
ATOM 1046 C C . MET A 1 132 ? 2.323 -22.089 44.052 1.00 90.38 132 MET A C 1
ATOM 1048 O O . MET A 1 132 ? 1.319 -22.065 44.761 1.00 90.38 132 MET A O 1
ATOM 1052 N N . GLU A 1 133 ? 3.135 -21.040 43.956 1.00 90.81 133 GLU A N 1
ATOM 1053 C CA . GLU A 1 133 ? 2.967 -19.803 44.726 1.00 90.81 133 GLU A CA 1
ATOM 1054 C C . GLU A 1 133 ? 1.754 -18.997 44.244 1.00 90.81 133 GLU A C 1
ATOM 1056 O O . GLU A 1 133 ? 1.102 -19.343 43.265 1.00 90.81 133 GLU A O 1
ATOM 1061 N N . ASP A 1 134 ? 1.415 -17.901 44.898 1.00 91.69 134 ASP A N 1
ATOM 1062 C CA . ASP A 1 134 ? 0.461 -16.958 44.331 1.00 91.69 134 ASP A CA 1
ATOM 1063 C C . ASP A 1 134 ? 1.061 -16.258 43.092 1.00 91.69 134 ASP A C 1
ATOM 1065 O O . ASP A 1 134 ? 2.281 -16.101 42.939 1.00 91.69 134 ASP A O 1
ATOM 1069 N N . PHE A 1 135 ? 0.195 -15.838 42.175 1.00 93.56 135 PHE A N 1
ATOM 1070 C CA . PHE A 1 135 ? 0.544 -14.946 41.078 1.00 93.56 135 PHE A CA 1
ATOM 1071 C C . PHE A 1 135 ? -0.332 -13.690 41.186 1.00 93.56 135 PHE A C 1
ATOM 1073 O O . PHE A 1 135 ? -1.506 -13.741 40.808 1.00 93.56 135 PHE A O 1
ATOM 1080 N N . PRO A 1 136 ? 0.209 -12.576 41.714 1.00 93.75 136 PRO A N 1
ATOM 1081 C CA . PRO A 1 136 ? -0.535 -11.332 41.909 1.00 93.75 136 PRO A CA 1
ATOM 1082 C C . PRO A 1 136 ? -1.118 -10.743 40.618 1.00 93.75 136 PRO A C 1
ATOM 1084 O O . PRO A 1 136 ? -0.815 -11.201 39.517 1.00 93.75 136 PRO A O 1
ATOM 1087 N N . TRP A 1 137 ? -1.918 -9.681 40.752 1.00 95.12 137 TRP A N 1
ATOM 1088 C CA . TRP A 1 137 ? -2.526 -8.965 39.626 1.00 95.12 137 TRP A CA 1
ATOM 1089 C C . TRP A 1 137 ? -1.515 -8.590 38.540 1.00 95.12 137 TRP A C 1
ATOM 1091 O O . TRP A 1 137 ? -0.572 -7.829 38.780 1.00 95.12 137 TRP A O 1
ATOM 1101 N N . HIS A 1 138 ? -1.746 -9.098 37.331 1.00 96.06 138 HIS A N 1
ATOM 1102 C CA . HIS A 1 138 ? -0.902 -8.846 36.174 1.00 96.06 138 HIS A CA 1
ATOM 1103 C C . HIS A 1 138 ? -1.667 -8.958 34.846 1.00 96.06 138 HIS A C 1
ATOM 1105 O O . HIS A 1 138 ? -2.823 -9.378 34.784 1.00 96.06 138 HIS A O 1
ATOM 1111 N N . THR A 1 139 ? -0.980 -8.573 33.775 1.00 96.38 139 THR A N 1
ATOM 1112 C CA . THR A 1 139 ? -1.297 -8.902 32.381 1.00 96.38 139 THR A CA 1
ATOM 1113 C C . THR A 1 139 ? -0.195 -9.784 31.813 1.00 96.38 139 THR A C 1
ATOM 1115 O O . THR A 1 139 ? 0.985 -9.614 32.137 1.00 96.38 139 THR A O 1
ATOM 1118 N N . ASP A 1 140 ? -0.549 -10.675 30.902 1.00 92.56 140 ASP A N 1
ATOM 1119 C CA . ASP A 1 140 ? 0.385 -11.591 30.268 1.00 92.56 140 ASP A CA 1
ATOM 1120 C C . ASP A 1 140 ? 1.367 -10.832 29.358 1.00 92.56 140 ASP A C 1
ATOM 1122 O O . ASP A 1 140 ? 0.976 -9.929 28.614 1.00 92.56 140 ASP A O 1
ATOM 1126 N N . CYS A 1 141 ? 2.652 -11.203 29.411 1.00 92.56 141 CYS A N 1
ATOM 1127 C CA . CYS A 1 141 ? 3.723 -10.599 28.603 1.00 92.56 141 CYS A CA 1
ATOM 1128 C C . CYS A 1 141 ? 3.804 -9.059 28.697 1.00 92.56 141 CYS A C 1
ATOM 1130 O O . CYS A 1 141 ? 4.130 -8.391 27.719 1.00 92.56 141 CYS A O 1
ATOM 1132 N N . SER A 1 142 ? 3.554 -8.478 29.876 1.00 94.12 142 SER A N 1
ATOM 1133 C CA . SER A 1 142 ? 3.614 -7.021 30.101 1.00 94.12 142 SER A CA 1
ATOM 1134 C C . SER A 1 142 ? 4.975 -6.376 29.782 1.00 94.12 142 SER A C 1
ATOM 1136 O O . SER A 1 142 ? 5.056 -5.159 29.618 1.00 94.12 142 SER A O 1
ATOM 1138 N N . TYR A 1 143 ? 6.035 -7.185 29.722 1.00 92.44 143 TYR A N 1
ATOM 1139 C CA . TYR A 1 143 ? 7.410 -6.809 29.387 1.00 92.44 143 TYR A CA 1
ATOM 1140 C C . TYR A 1 143 ? 7.704 -6.785 27.877 1.00 92.44 143 TYR A C 1
ATOM 1142 O O . TYR A 1 143 ? 8.809 -6.422 27.485 1.00 92.44 143 TYR A O 1
ATOM 1150 N N . GLU A 1 144 ? 6.753 -7.165 27.019 1.00 90.88 144 GLU A N 1
ATOM 1151 C CA . GLU A 1 144 ? 6.905 -7.098 25.562 1.00 90.88 144 GLU A CA 1
ATOM 1152 C C . GLU A 1 144 ? 6.532 -5.704 25.026 1.00 90.88 144 GLU A C 1
ATOM 1154 O O . GLU A 1 144 ? 5.659 -5.011 25.560 1.00 90.88 144 GLU A O 1
ATOM 1159 N N . HIS A 1 145 ? 7.151 -5.290 23.914 1.00 88.62 145 HIS A N 1
ATOM 1160 C CA . HIS A 1 145 ? 6.722 -4.084 23.191 1.00 88.62 145 HIS A CA 1
ATOM 1161 C C . HIS A 1 145 ? 5.316 -4.244 22.597 1.00 88.62 145 HIS A C 1
ATOM 1163 O O . HIS A 1 145 ? 4.531 -3.292 22.603 1.00 88.62 145 HIS A O 1
ATOM 1169 N N . ALA A 1 146 ? 5.006 -5.451 22.126 1.00 90.94 146 ALA A N 1
ATOM 1170 C CA . ALA A 1 146 ? 3.715 -5.833 21.579 1.00 90.94 146 ALA A CA 1
ATOM 1171 C C . ALA A 1 146 ? 3.091 -6.958 22.428 1.00 90.94 146 ALA A C 1
ATOM 1173 O O . ALA A 1 146 ? 3.171 -8.127 22.043 1.00 90.94 146 ALA A O 1
ATOM 1174 N N . PRO A 1 147 ? 2.525 -6.651 23.612 1.00 93.00 147 PRO A N 1
ATOM 1175 C CA . PRO A 1 147 ? 1.862 -7.660 24.429 1.00 93.00 147 PRO A CA 1
ATOM 1176 C C . PRO A 1 147 ? 0.655 -8.252 23.674 1.00 93.00 147 PRO A C 1
ATOM 1178 O O . PRO A 1 147 ? -0.031 -7.522 22.952 1.00 93.00 147 PRO A O 1
ATOM 1181 N N . PRO A 1 148 ? 0.357 -9.556 23.835 1.00 94.00 148 PRO A N 1
ATOM 1182 C CA . PRO A 1 148 ? -0.789 -10.193 23.191 1.00 94.00 148 PRO A CA 1
ATOM 1183 C C . PRO A 1 148 ? -2.084 -9.511 23.628 1.00 94.00 148 PRO A C 1
ATOM 1185 O O . PRO A 1 148 ? -2.240 -9.223 24.817 1.00 94.00 148 PRO A O 1
ATOM 1188 N N . ARG A 1 149 ? -3.005 -9.268 22.689 1.00 93.88 149 ARG A N 1
ATOM 1189 C CA . ARG A 1 149 ? -4.335 -8.728 23.005 1.00 93.88 149 ARG A CA 1
ATOM 1190 C C . ARG A 1 149 ? -5.197 -9.747 23.720 1.00 93.88 149 ARG A C 1
ATOM 1192 O O . ARG A 1 149 ? -5.952 -9.380 24.611 1.00 93.88 149 ARG A O 1
ATOM 1199 N N . PHE A 1 150 ? -5.070 -11.022 23.362 1.00 96.38 150 PHE A N 1
ATOM 1200 C CA . PHE A 1 150 ? -5.856 -12.087 23.962 1.00 96.38 150 PHE A CA 1
ATOM 1201 C C . PHE A 1 150 ? -4.983 -13.237 24.453 1.00 96.38 150 PHE A C 1
ATOM 1203 O O . PHE A 1 150 ? -3.943 -13.558 23.867 1.00 96.38 150 PHE A O 1
ATOM 1210 N N . PHE A 1 151 ? -5.444 -13.895 25.510 1.00 96.69 151 PHE A N 1
ATOM 1211 C CA . PHE A 1 151 ? -4.950 -15.207 25.899 1.00 96.69 151 PHE A CA 1
ATOM 1212 C C . PHE A 1 151 ? -6.109 -16.114 26.294 1.00 96.69 151 PHE A C 1
ATOM 1214 O O . PHE A 1 151 ? -7.203 -15.651 26.622 1.00 96.69 151 PHE A O 1
ATOM 1221 N N . ALA A 1 152 ? -5.860 -17.417 26.243 1.00 97.62 152 ALA A N 1
ATOM 1222 C CA . ALA A 1 152 ? -6.807 -18.419 26.689 1.00 97.62 152 ALA A CA 1
ATOM 1223 C C . ALA A 1 152 ? -6.117 -19.473 27.547 1.00 97.62 152 A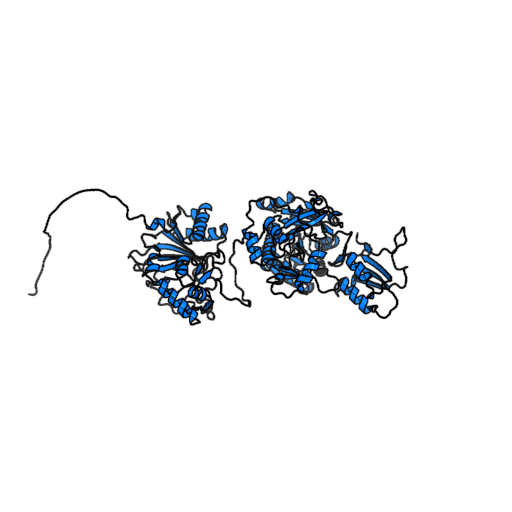LA A C 1
ATOM 1225 O O . ALA A 1 152 ? -4.945 -19.792 27.326 1.00 97.62 152 ALA A O 1
ATOM 1226 N N . LEU A 1 153 ? -6.860 -20.018 28.506 1.00 97.62 153 LEU A N 1
ATOM 1227 C CA . LEU A 1 153 ? -6.457 -21.147 29.333 1.00 97.62 153 LEU A CA 1
ATOM 1228 C C . LEU A 1 153 ? -7.451 -22.285 29.119 1.00 97.62 153 LEU A C 1
ATOM 1230 O O . LEU A 1 153 ? -8.627 -22.143 29.442 1.00 97.62 153 LEU A O 1
ATOM 1234 N N . HIS A 1 154 ? -6.967 -23.407 28.594 1.00 97.88 154 HIS A N 1
ATOM 1235 C CA . HIS A 1 154 ? -7.698 -24.666 28.570 1.00 97.88 154 HIS A CA 1
ATOM 1236 C C . HIS A 1 154 ? -7.404 -25.440 29.857 1.00 97.88 154 HIS A C 1
ATOM 1238 O O . HIS A 1 154 ? -6.248 -25.766 30.135 1.00 97.88 154 HIS A O 1
ATOM 1244 N N . VAL A 1 155 ? -8.439 -25.718 30.644 1.00 97.94 155 VAL A N 1
ATOM 1245 C CA . VAL A 1 155 ? -8.364 -26.526 31.858 1.00 97.94 155 VAL A CA 1
ATOM 1246 C C . VAL A 1 155 ? -8.350 -28.001 31.488 1.00 97.94 155 VAL A C 1
ATOM 1248 O O . VAL A 1 155 ? -9.394 -28.587 31.219 1.00 97.94 155 VAL A O 1
ATOM 1251 N N . LEU A 1 156 ? -7.163 -28.604 31.503 1.00 96.94 156 LEU A N 1
ATOM 1252 C CA . LEU A 1 156 ? -7.013 -30.055 31.372 1.00 96.94 156 LEU A CA 1
ATOM 1253 C C . LEU A 1 156 ? -7.256 -30.725 32.726 1.00 96.94 156 LEU A C 1
ATOM 1255 O O . LEU A 1 156 ? -7.993 -31.700 32.823 1.00 96.94 156 LEU A O 1
ATOM 1259 N N . GLN A 1 157 ? -6.702 -30.137 33.787 1.00 96.12 157 GLN A N 1
ATOM 1260 C CA . GLN A 1 157 ? -6.947 -30.551 35.158 1.00 96.12 157 GLN A CA 1
ATOM 1261 C C . GLN A 1 157 ? -6.995 -29.334 36.099 1.00 96.12 157 GLN A C 1
ATOM 1263 O O . GLN A 1 157 ? -5.987 -28.626 36.227 1.00 96.12 157 GLN A O 1
ATOM 1268 N N . PRO A 1 158 ? -8.135 -29.069 36.769 1.00 96.25 158 PRO A N 1
ATOM 1269 C CA . PRO A 1 158 ? -8.231 -27.999 37.755 1.00 96.25 158 PRO A CA 1
ATOM 1270 C C . PRO A 1 158 ? -7.480 -28.366 39.041 1.00 96.25 158 PRO A C 1
ATOM 1272 O O . PRO A 1 158 ? -7.028 -29.497 39.225 1.00 96.25 158 PRO A O 1
ATOM 1275 N N . ASP A 1 159 ? -7.349 -27.400 39.945 1.00 95.56 159 ASP A N 1
ATOM 1276 C CA . ASP A 1 159 ? -6.887 -27.681 41.302 1.00 95.56 159 ASP A CA 1
ATOM 1277 C C . ASP A 1 159 ? -8.000 -28.388 42.082 1.00 95.56 159 ASP A C 1
ATOM 1279 O O . ASP A 1 159 ? -9.105 -27.861 42.199 1.00 95.56 159 ASP A O 1
ATOM 1283 N N . ARG A 1 160 ? -7.731 -29.584 42.602 1.00 94.56 160 ARG A N 1
ATOM 1284 C CA . ARG A 1 160 ? -8.732 -30.377 43.334 1.00 94.56 160 ARG A CA 1
ATOM 1285 C C . ARG A 1 160 ? -8.694 -30.162 44.847 1.00 94.56 160 ARG A C 1
ATOM 1287 O O . ARG A 1 160 ? -9.475 -30.778 45.564 1.00 94.56 160 ARG A O 1
ATOM 1294 N N . LEU A 1 161 ? -7.781 -29.325 45.336 1.00 94.69 161 LEU A N 1
ATOM 1295 C CA . LEU A 1 161 ? -7.488 -29.105 46.754 1.00 94.69 161 LEU A CA 1
ATOM 1296 C C . LEU A 1 161 ? -7.792 -27.658 47.191 1.00 94.69 161 LEU A C 1
ATOM 1298 O O . LEU A 1 161 ? -7.236 -27.158 48.171 1.00 94.69 161 LEU A O 1
ATOM 1302 N N . GLY A 1 162 ? -8.685 -26.978 46.464 1.00 88.62 162 GLY A N 1
ATOM 1303 C CA . GLY A 1 162 ? -9.185 -25.643 46.808 1.00 88.62 162 GLY A CA 1
ATOM 1304 C C . GLY A 1 162 ? -8.209 -24.493 46.532 1.00 88.62 162 GLY A C 1
ATOM 1305 O O . GLY A 1 162 ? -8.422 -23.392 47.037 1.00 88.62 162 GLY A O 1
ATOM 1306 N N . GLY A 1 163 ? -7.142 -24.733 45.763 1.00 92.50 163 GLY A N 1
ATOM 1307 C CA . GLY A 1 163 ? -6.198 -23.709 45.309 1.00 92.50 163 GLY A CA 1
ATOM 1308 C C . GLY A 1 163 ? -6.432 -23.260 43.861 1.00 92.50 163 GLY A C 1
ATOM 1309 O O . GLY A 1 163 ? -7.417 -23.609 43.216 1.00 92.50 163 GLY A O 1
ATOM 1310 N N . GLY A 1 164 ? -5.499 -22.486 43.311 1.00 92.44 164 GLY A N 1
ATOM 1311 C CA . GLY A 1 164 ? -5.413 -22.161 41.884 1.00 92.44 164 GLY A CA 1
ATOM 1312 C C . GLY A 1 164 ? -6.579 -21.366 41.273 1.00 92.44 164 GLY A C 1
ATOM 1313 O O . GLY A 1 164 ? -6.675 -21.347 40.038 1.00 92.44 164 GLY A O 1
ATOM 1314 N N . THR A 1 165 ? -7.416 -20.728 42.097 1.00 96.06 165 THR A N 1
ATOM 1315 C CA . THR A 1 165 ? -8.525 -19.837 41.725 1.00 96.06 165 THR A CA 1
ATOM 1316 C C . THR A 1 165 ? -8.028 -18.723 40.813 1.00 96.06 165 THR A C 1
ATOM 1318 O O . THR A 1 165 ? -7.131 -17.958 41.183 1.00 96.06 165 THR A O 1
ATOM 1321 N N . LEU A 1 166 ? -8.628 -18.611 39.627 1.00 96.62 166 LEU A N 1
ATOM 1322 C CA . LEU A 1 166 ? -8.356 -17.532 38.682 1.00 96.62 166 LEU A CA 1
ATOM 1323 C C . LEU A 1 166 ? -9.233 -16.333 39.037 1.00 96.62 166 LEU A C 1
ATOM 1325 O O . LEU A 1 166 ? -10.452 -16.410 38.962 1.00 96.62 166 LEU A O 1
ATOM 1329 N N . SER A 1 167 ? -8.615 -15.216 39.393 1.00 95.56 167 SER A N 1
ATOM 1330 C CA . SER A 1 167 ? -9.320 -13.961 39.656 1.00 95.56 167 SER A CA 1
ATOM 1331 C C . SER A 1 167 ? -9.111 -13.008 38.490 1.00 95.56 167 SER A C 1
ATOM 1333 O O . SER A 1 167 ? -7.989 -12.899 37.999 1.00 95.56 167 SER A O 1
ATOM 1335 N N . VAL A 1 168 ? -10.163 -12.330 38.034 1.00 96.00 168 VAL A N 1
ATOM 1336 C CA . VAL A 1 168 ? -10.109 -11.390 36.903 1.00 96.00 168 VAL A CA 1
ATOM 1337 C C . VAL A 1 168 ? -10.810 -10.082 37.253 1.00 96.00 168 VAL A C 1
ATOM 1339 O O . VAL A 1 168 ? -11.804 -10.082 37.974 1.00 96.00 168 VAL A O 1
ATOM 1342 N N . MET A 1 169 ? -10.301 -8.963 36.747 1.00 93.81 169 MET A N 1
ATOM 1343 C CA . MET A 1 169 ? -10.834 -7.629 37.030 1.00 93.81 169 MET A CA 1
ATOM 1344 C C . MET A 1 169 ? -10.767 -6.728 35.797 1.00 93.81 169 MET A C 1
ATOM 1346 O O . MET A 1 169 ? -9.730 -6.660 35.132 1.00 93.81 169 MET A O 1
ATOM 1350 N N . GLU A 1 170 ? -11.852 -5.999 35.523 1.00 93.06 170 GLU A N 1
ATOM 1351 C CA . GLU A 1 170 ? -11.911 -5.071 34.396 1.00 93.06 170 GLU A CA 1
ATOM 1352 C C . GLU A 1 170 ? -11.100 -3.798 34.681 1.00 93.06 170 GLU A C 1
ATOM 1354 O O . GLU A 1 170 ? -11.311 -3.076 35.659 1.00 93.06 170 GLU A O 1
ATOM 1359 N N . VAL A 1 171 ? -10.176 -3.495 33.771 1.00 92.06 171 VAL A N 1
ATOM 1360 C CA . VAL A 1 171 ? -9.243 -2.367 33.874 1.00 92.06 171 VAL A CA 1
ATOM 1361 C C . VAL A 1 171 ? -9.963 -1.028 33.827 1.00 92.06 171 VAL A C 1
ATOM 1363 O O . VAL A 1 171 ? -9.549 -0.099 34.513 1.00 92.06 171 VAL A O 1
ATOM 1366 N N . GLN A 1 172 ? -11.028 -0.907 33.033 1.00 89.75 172 GLN A N 1
ATOM 1367 C CA . GLN A 1 172 ? -11.759 0.350 32.883 1.00 89.75 172 GLN A CA 1
ATOM 1368 C C . GLN A 1 172 ? -12.311 0.831 34.231 1.00 89.75 172 GLN A C 1
ATOM 1370 O O . GLN A 1 172 ? -12.109 1.990 34.593 1.00 89.75 172 GLN A O 1
ATOM 1375 N N . THR A 1 173 ? -12.937 -0.067 34.993 1.00 87.81 173 THR A N 1
ATOM 1376 C CA . THR A 1 173 ? -13.490 0.217 36.323 1.00 87.81 173 THR A CA 1
ATOM 1377 C C . THR A 1 173 ? -12.386 0.600 37.305 1.00 87.81 173 THR A C 1
ATOM 1379 O O . THR A 1 173 ? -12.491 1.619 37.983 1.00 87.81 173 THR A O 1
ATOM 1382 N N . LEU A 1 174 ? -11.272 -0.140 37.310 1.00 90.12 174 LEU A N 1
ATOM 1383 C CA . LEU A 1 174 ? -10.105 0.177 38.138 1.00 90.12 174 LEU A CA 1
ATOM 1384 C C . LEU A 1 174 ? -9.507 1.549 37.796 1.00 90.12 174 LEU A C 1
ATOM 1386 O O . LEU A 1 174 ? -9.223 2.354 38.676 1.00 90.12 174 LEU A O 1
ATOM 1390 N N . VAL A 1 175 ? -9.297 1.847 36.514 1.00 89.00 175 VAL A N 1
ATOM 1391 C CA . VAL A 1 175 ? -8.686 3.115 36.098 1.00 89.00 175 VAL A CA 1
ATOM 1392 C C . VAL A 1 175 ? -9.636 4.283 36.349 1.00 89.00 175 VAL A C 1
ATOM 1394 O O . VAL A 1 175 ? -9.177 5.397 36.600 1.00 89.00 175 VAL A O 1
ATOM 1397 N N . GLN A 1 176 ? -10.954 4.072 36.330 1.00 88.88 176 GLN A N 1
ATOM 1398 C CA . GLN A 1 176 ? -11.931 5.106 36.664 1.00 88.88 176 GLN A CA 1
ATOM 1399 C C . GLN A 1 176 ? -11.821 5.592 38.115 1.00 88.88 176 GLN A C 1
ATOM 1401 O O . GLN A 1 176 ? -11.940 6.802 38.315 1.00 88.88 176 GLN A O 1
ATOM 1406 N N . THR A 1 177 ? -11.493 4.720 39.074 1.00 90.06 177 THR A N 1
ATOM 1407 C CA . THR A 1 177 ? -11.354 5.088 40.498 1.00 90.06 177 THR A CA 1
ATOM 1408 C C . THR A 1 177 ? -10.060 5.840 40.826 1.00 90.06 177 THR A C 1
ATOM 1410 O O . THR A 1 177 ? -9.978 6.497 41.863 1.00 90.06 177 THR A O 1
ATOM 1413 N N . LEU A 1 178 ? -9.052 5.801 39.947 1.00 92.88 178 LEU A N 1
ATOM 1414 C CA . LEU A 1 178 ? -7.787 6.506 40.166 1.00 92.88 178 LEU A CA 1
ATOM 1415 C C . LEU A 1 178 ? -7.948 8.038 40.052 1.00 92.88 178 LEU A C 1
ATOM 1417 O O . LEU A 1 178 ? -8.740 8.520 39.240 1.00 92.88 178 LEU A O 1
ATOM 1421 N N . PRO A 1 179 ? -7.145 8.843 40.770 1.00 94.50 179 PRO A N 1
ATOM 1422 C CA . PRO A 1 179 ? -7.086 10.289 40.553 1.00 94.50 179 PRO A CA 1
ATOM 1423 C C . PRO A 1 179 ? -6.589 10.649 39.143 1.00 94.50 179 PRO A C 1
ATOM 1425 O O . PRO A 1 179 ? -5.690 9.995 38.610 1.00 94.50 179 PRO A O 1
ATOM 1428 N N . SER A 1 180 ? -7.093 11.736 38.547 1.00 92.31 180 SER A N 1
ATOM 1429 C CA . SER A 1 180 ? -6.706 12.166 37.187 1.00 92.31 180 SER A CA 1
ATOM 1430 C C . SER A 1 180 ? -5.190 12.333 37.013 1.00 92.31 180 SER A C 1
ATOM 1432 O O . SER A 1 180 ? -4.624 11.850 36.033 1.00 92.31 180 SER A O 1
ATOM 1434 N N . ALA A 1 181 ? -4.509 12.916 38.005 1.00 92.88 181 ALA A N 1
ATOM 1435 C CA . ALA A 1 181 ? -3.057 13.105 37.978 1.00 92.88 181 ALA A CA 1
ATOM 1436 C C . ALA A 1 181 ? -2.270 11.779 37.931 1.00 92.88 181 ALA A C 1
ATOM 1438 O O . ALA A 1 181 ? -1.206 11.720 37.303 1.00 92.88 181 ALA A O 1
ATOM 1439 N N . VAL A 1 182 ? -2.808 10.727 38.564 1.00 95.69 182 VAL A N 1
ATOM 1440 C CA . VAL A 1 182 ? -2.256 9.364 38.561 1.00 95.69 182 VAL A CA 1
ATOM 1441 C C . VAL A 1 182 ? -2.480 8.714 37.201 1.00 95.69 182 VAL A C 1
ATOM 1443 O O . VAL A 1 182 ? -1.530 8.180 36.634 1.00 95.69 182 VAL A O 1
ATOM 1446 N N . LYS A 1 183 ? -3.684 8.826 36.621 1.00 93.44 183 LYS A N 1
ATOM 1447 C CA . LYS A 1 183 ? -3.970 8.314 35.265 1.00 93.44 183 LYS A CA 1
ATOM 1448 C C . LYS A 1 183 ? -3.017 8.915 34.236 1.00 93.44 183 LYS A C 1
ATOM 1450 O O . LYS A 1 183 ? -2.385 8.187 33.477 1.00 93.44 183 LYS A O 1
ATOM 1455 N N . GLU A 1 184 ? -2.854 10.236 34.258 1.00 91.94 184 GLU A N 1
ATOM 1456 C CA . GLU A 1 184 ? -1.917 10.935 33.377 1.00 91.94 184 GLU A CA 1
ATOM 1457 C C . GLU A 1 184 ? -0.488 10.417 33.526 1.00 91.94 184 GLU A C 1
ATOM 1459 O O . GLU A 1 184 ? 0.184 10.179 32.524 1.00 91.94 184 GLU A O 1
ATOM 1464 N N . ALA A 1 185 ? -0.029 10.223 34.766 1.00 95.12 185 ALA A N 1
ATOM 1465 C CA . ALA A 1 185 ? 1.308 9.726 35.057 1.00 95.12 185 ALA A CA 1
ATOM 1466 C C . ALA A 1 185 ? 1.505 8.273 34.601 1.00 95.12 185 ALA A C 1
ATOM 1468 O O . ALA A 1 185 ? 2.575 7.941 34.096 1.00 95.12 185 ALA A O 1
ATOM 1469 N N . LEU A 1 186 ? 0.493 7.410 34.740 1.00 95.81 186 LEU A N 1
ATOM 1470 C CA . LEU A 1 186 ? 0.512 6.024 34.249 1.00 95.81 186 LEU A CA 1
ATOM 1471 C C . LEU A 1 186 ? 0.535 5.947 32.713 1.00 95.81 186 LEU A C 1
ATOM 1473 O O . LEU A 1 186 ? 1.101 5.001 32.160 1.00 95.81 186 LEU A O 1
ATOM 1477 N N . CYS A 1 187 ? -0.019 6.956 32.032 1.00 93.94 187 CYS A N 1
ATOM 1478 C CA . CYS A 1 187 ? 0.018 7.098 30.574 1.00 93.94 187 CYS A CA 1
ATOM 1479 C C . CYS A 1 187 ? 1.354 7.628 30.024 1.00 93.94 187 CYS A C 1
ATOM 1481 O O . CYS A 1 187 ? 1.595 7.543 28.818 1.00 93.94 187 CYS A O 1
ATOM 1483 N N . GLN A 1 188 ? 2.239 8.165 30.872 1.00 93.19 188 GLN A N 1
ATOM 1484 C CA . GLN A 1 188 ? 3.555 8.637 30.435 1.00 93.19 188 GLN A CA 1
ATOM 1485 C C . GLN A 1 188 ? 4.570 7.491 30.328 1.00 93.19 188 GLN A C 1
ATOM 1487 O O . GLN A 1 188 ? 4.517 6.545 31.116 1.00 93.19 188 GLN A O 1
ATOM 1492 N N . PRO A 1 189 ? 5.548 7.572 29.405 1.00 93.56 189 PRO A N 1
ATOM 1493 C CA . PRO A 1 189 ? 6.566 6.544 29.209 1.00 93.56 189 PRO A CA 1
ATOM 1494 C C . PRO A 1 189 ? 7.688 6.587 30.266 1.00 93.56 189 PRO A C 1
ATOM 1496 O O . PRO A 1 189 ? 8.867 6.572 29.924 1.00 93.56 189 PRO A O 1
ATOM 1499 N N . ASN A 1 190 ? 7.316 6.644 31.546 1.00 96.00 190 ASN A N 1
ATOM 1500 C CA . ASN A 1 190 ? 8.214 6.844 32.687 1.00 96.00 190 ASN A CA 1
ATOM 1501 C C . ASN A 1 190 ? 8.376 5.578 33.544 1.00 96.00 190 ASN A C 1
ATOM 1503 O O . ASN A 1 190 ? 8.659 5.675 34.737 1.00 96.00 190 ASN A O 1
ATOM 1507 N N . TYR A 1 191 ? 8.185 4.397 32.955 1.00 96.94 191 TYR A N 1
ATOM 1508 C CA . TYR A 1 191 ? 8.324 3.119 33.648 1.00 96.94 191 TYR A CA 1
ATOM 1509 C C . TYR A 1 191 ? 9.279 2.216 32.881 1.00 96.94 191 TYR A C 1
ATOM 1511 O O . TYR A 1 191 ? 9.084 1.947 31.693 1.00 96.94 191 TYR A O 1
ATOM 1519 N N . GLN A 1 192 ? 10.307 1.744 33.576 1.00 96.56 192 GLN A N 1
ATOM 1520 C CA . GLN A 1 192 ? 11.152 0.653 33.124 1.00 96.56 192 GLN A CA 1
ATOM 1521 C C . GLN A 1 192 ? 10.487 -0.666 33.518 1.00 96.56 192 GLN A C 1
ATOM 1523 O O . GLN A 1 192 ? 10.121 -0.855 34.674 1.00 96.56 192 GLN A O 1
ATOM 1528 N N . ILE A 1 193 ? 10.340 -1.577 32.563 1.00 97.06 193 ILE A N 1
ATOM 1529 C CA . ILE A 1 193 ? 9.738 -2.896 32.753 1.00 97.06 193 ILE A CA 1
ATOM 1530 C C . ILE A 1 193 ? 10.816 -3.931 32.432 1.00 97.06 193 ILE A C 1
ATOM 1532 O O . ILE A 1 193 ? 11.273 -4.010 31.290 1.00 97.06 193 ILE A O 1
ATOM 1536 N N . ALA A 1 194 ? 11.266 -4.673 33.440 1.00 96.38 194 ALA A N 1
ATOM 1537 C CA . ALA A 1 194 ? 12.282 -5.709 33.284 1.00 96.38 194 ALA A CA 1
ATOM 1538 C C . ALA A 1 194 ? 11.701 -6.937 32.567 1.00 96.38 194 ALA A C 1
ATOM 1540 O O . ALA A 1 194 ? 10.577 -7.352 32.846 1.00 96.38 194 ALA A O 1
ATOM 1541 N N . ILE A 1 195 ? 12.468 -7.528 31.653 1.00 93.12 195 ILE A N 1
ATOM 1542 C CA . ILE A 1 195 ? 12.127 -8.809 31.032 1.00 93.12 195 ILE A CA 1
ATOM 1543 C C . ILE A 1 195 ? 12.601 -9.905 31.997 1.00 93.12 195 ILE A C 1
ATOM 1545 O O . ILE A 1 195 ? 13.787 -9.923 32.329 1.00 93.12 195 ILE A O 1
ATOM 1549 N N . PRO A 1 196 ? 11.715 -10.792 32.489 1.00 89.75 196 PRO A N 1
ATOM 1550 C CA . PRO A 1 196 ? 12.131 -11.881 33.365 1.00 89.75 196 PRO A CA 1
ATOM 1551 C C . PRO A 1 196 ? 13.193 -12.762 32.685 1.00 89.75 196 PRO A C 1
ATOM 1553 O O . PRO A 1 196 ? 13.089 -12.966 31.470 1.00 89.75 196 PRO A O 1
ATOM 1556 N N . PRO A 1 197 ? 14.186 -13.288 33.426 1.00 85.12 197 PRO A N 1
ATOM 1557 C CA . PRO A 1 197 ? 15.319 -14.019 32.853 1.00 85.12 197 PRO A CA 1
ATOM 1558 C C . PRO A 1 197 ? 14.917 -15.147 31.897 1.00 85.12 197 PRO A C 1
ATOM 1560 O O . PRO A 1 197 ? 15.524 -15.310 30.843 1.00 85.12 197 PRO A O 1
ATOM 1563 N N . GLU A 1 198 ? 13.844 -15.870 32.220 1.00 82.75 198 GLU A N 1
ATOM 1564 C CA . GLU A 1 198 ? 13.302 -16.973 31.423 1.00 82.75 198 GLU A CA 1
ATOM 1565 C C . GLU A 1 198 ? 12.725 -16.552 30.057 1.00 82.75 198 GLU A C 1
ATOM 1567 O O . GLU A 1 198 ? 12.470 -17.401 29.204 1.00 82.75 198 GLU A O 1
ATOM 1572 N N . PHE A 1 199 ? 12.512 -15.252 29.834 1.00 84.69 199 PHE A N 1
ATOM 1573 C CA . PHE A 1 199 ? 11.915 -14.696 28.616 1.00 84.69 199 PHE A CA 1
ATOM 1574 C C . PHE A 1 199 ? 12.858 -13.769 27.834 1.00 84.69 199 PHE A C 1
ATOM 1576 O O . PHE A 1 199 ? 12.431 -13.147 26.857 1.00 84.69 199 PHE A O 1
ATOM 1583 N N . ILE A 1 200 ? 14.134 -13.668 28.223 1.00 84.00 200 ILE A N 1
ATOM 1584 C CA . ILE A 1 200 ? 15.129 -12.880 27.487 1.00 84.00 200 ILE A CA 1
ATOM 1585 C C . ILE A 1 200 ? 15.435 -13.578 26.155 1.00 84.00 200 ILE A C 1
ATOM 1587 O O . ILE A 1 200 ? 16.005 -14.665 26.114 1.00 84.00 200 ILE A O 1
ATOM 1591 N N . LYS A 1 201 ? 15.052 -12.935 25.047 1.00 81.81 201 LYS A N 1
ATOM 1592 C CA . LYS A 1 201 ? 15.303 -13.424 23.677 1.00 81.81 201 LYS A CA 1
ATOM 1593 C C . LYS A 1 201 ? 16.656 -12.969 23.133 1.00 81.81 201 LYS A C 1
ATOM 1595 O O . LYS A 1 201 ? 17.269 -13.680 22.345 1.00 81.81 201 LYS A O 1
ATOM 1600 N N . GLN A 1 202 ? 17.087 -11.773 23.526 1.00 80.38 202 GLN A N 1
ATOM 1601 C CA . GLN A 1 202 ? 18.333 -11.146 23.100 1.00 80.38 202 GLN A CA 1
ATOM 1602 C C . GLN A 1 202 ? 19.076 -10.661 24.356 1.00 80.38 202 GLN A C 1
ATOM 1604 O O . GLN A 1 202 ? 18.485 -9.905 25.130 1.00 80.38 202 GLN A O 1
ATOM 1609 N N . PRO A 1 203 ? 20.322 -11.102 24.617 1.00 80.62 203 PRO A N 1
ATOM 1610 C CA . PRO A 1 203 ? 21.036 -10.783 25.860 1.00 80.62 203 PRO A CA 1
ATOM 1611 C C . PRO A 1 203 ? 21.217 -9.283 26.142 1.00 80.62 203 PRO A C 1
ATOM 1613 O O . PRO A 1 203 ? 21.317 -8.878 27.301 1.00 80.62 203 PRO A O 1
ATOM 1616 N N . ASP A 1 204 ? 21.253 -8.463 25.093 1.00 82.25 204 ASP A N 1
ATOM 1617 C CA . ASP A 1 204 ? 21.356 -7.002 25.123 1.00 82.25 204 ASP A CA 1
ATOM 1618 C C . ASP A 1 204 ? 20.014 -6.302 25.408 1.00 82.25 204 ASP A C 1
ATOM 1620 O O . ASP A 1 204 ? 19.994 -5.148 25.846 1.00 82.25 204 ASP A O 1
ATOM 1624 N N . GLN A 1 205 ? 18.888 -7.003 25.253 1.00 84.44 205 GLN A N 1
ATOM 1625 C CA . GLN A 1 205 ? 17.551 -6.489 25.530 1.00 84.44 205 GLN A CA 1
ATOM 1626 C C . GLN A 1 205 ? 16.948 -7.147 26.779 1.00 84.44 205 GLN A C 1
ATOM 1628 O O . GLN A 1 205 ? 16.214 -8.128 26.709 1.00 84.44 205 GLN A O 1
ATOM 1633 N N . GLN A 1 206 ? 17.215 -6.552 27.945 1.00 89.62 206 GLN A N 1
ATOM 1634 C CA . GLN A 1 206 ? 16.743 -7.060 29.248 1.00 89.62 206 GLN A CA 1
ATOM 1635 C C . GLN A 1 206 ? 15.590 -6.244 29.853 1.00 89.62 206 GLN A C 1
ATOM 1637 O O . GLN A 1 206 ? 15.071 -6.559 30.923 1.00 89.62 206 GLN A O 1
ATOM 1642 N N . ARG A 1 207 ? 15.197 -5.145 29.204 1.00 92.38 207 ARG A N 1
ATOM 1643 C CA . ARG A 1 207 ? 14.180 -4.214 29.708 1.00 92.38 207 ARG A CA 1
ATOM 1644 C C . ARG A 1 207 ? 13.548 -3.413 28.582 1.00 92.38 207 ARG A C 1
ATOM 1646 O O . ARG A 1 207 ? 14.177 -3.179 27.552 1.00 92.38 207 ARG A O 1
ATOM 1653 N N . ILE A 1 208 ? 12.346 -2.907 28.835 1.00 93.38 208 ILE A N 1
ATOM 1654 C CA . ILE A 1 208 ? 11.672 -1.923 27.984 1.00 93.38 208 ILE A CA 1
ATOM 1655 C C . ILE A 1 208 ? 11.292 -0.680 28.791 1.00 93.38 208 ILE A C 1
ATOM 1657 O O . ILE A 1 208 ? 11.100 -0.750 30.002 1.00 93.38 208 ILE A O 1
ATOM 1661 N N . ILE A 1 209 ? 11.156 0.465 28.120 1.00 93.88 209 ILE A N 1
ATOM 1662 C CA . ILE A 1 209 ? 10.642 1.703 28.725 1.00 93.88 209 ILE A CA 1
ATOM 1663 C C . ILE A 1 209 ? 9.311 2.059 28.063 1.00 93.88 209 ILE A C 1
ATOM 1665 O O . ILE A 1 209 ? 9.208 2.092 26.836 1.00 93.88 209 ILE A O 1
ATOM 1669 N N . GLY A 1 210 ? 8.283 2.352 28.857 1.00 92.88 210 GLY A N 1
ATOM 1670 C CA . GLY A 1 210 ? 7.045 2.937 28.345 1.00 92.88 210 GLY A CA 1
ATOM 1671 C C . GLY A 1 210 ? 5.994 3.159 29.426 1.00 92.88 210 GLY A C 1
ATOM 1672 O O . GLY A 1 210 ? 6.325 3.217 30.603 1.00 92.88 210 GLY A O 1
ATOM 1673 N N . SER A 1 211 ? 4.741 3.356 29.020 1.00 94.75 211 SER A N 1
ATOM 1674 C CA . SER A 1 211 ? 3.603 3.595 29.918 1.00 94.75 211 SER A CA 1
ATOM 1675 C C . SER A 1 211 ? 3.047 2.289 30.481 1.00 94.75 211 SER A C 1
ATOM 1677 O O . SER A 1 211 ? 3.364 1.215 29.968 1.00 94.75 211 SER A O 1
ATOM 1679 N N . LEU A 1 212 ? 2.234 2.367 31.535 1.00 95.62 212 LEU A N 1
ATOM 1680 C CA . LEU A 1 212 ? 1.500 1.217 32.085 1.00 95.62 212 LEU A CA 1
ATOM 1681 C C . LEU A 1 212 ? 0.035 1.221 31.653 1.00 95.62 212 LEU A C 1
ATOM 1683 O O . LEU A 1 212 ? -0.560 0.159 31.513 1.00 95.62 212 LEU A O 1
ATOM 1687 N N . VAL A 1 213 ? -0.525 2.407 31.413 1.00 94.75 213 VAL A N 1
ATOM 1688 C CA . VAL A 1 213 ? -1.899 2.612 30.950 1.00 94.75 213 VAL A CA 1
ATOM 1689 C C . VAL A 1 213 ? -1.866 3.313 29.591 1.00 94.75 213 VAL A C 1
ATOM 1691 O O . VAL A 1 213 ? -0.981 4.126 29.323 1.00 94.75 213 VAL A O 1
ATOM 1694 N N . ALA A 1 214 ? -2.802 2.982 28.708 1.00 92.12 214 ALA A N 1
ATOM 1695 C CA . ALA A 1 214 ? -2.993 3.642 27.421 1.00 92.12 214 ALA A CA 1
ATOM 1696 C C . ALA A 1 214 ? -4.472 3.601 27.014 1.00 92.12 214 ALA A C 1
ATOM 1698 O O . ALA A 1 214 ? -5.252 2.839 27.576 1.00 92.12 214 ALA A O 1
ATOM 1699 N N . LEU A 1 215 ? -4.863 4.402 26.025 1.00 87.19 215 LEU A N 1
ATOM 1700 C CA . LEU A 1 215 ? -6.150 4.215 25.349 1.00 87.19 215 LEU A CA 1
ATOM 1701 C C . LEU A 1 215 ? -6.009 3.123 24.289 1.00 87.19 215 LEU A C 1
ATOM 1703 O O . LEU A 1 215 ? -4.972 3.057 23.621 1.00 87.19 215 LEU A O 1
ATOM 1707 N N . ASP A 1 216 ? -7.043 2.300 24.126 1.00 80.62 216 ASP A N 1
ATOM 1708 C CA . ASP A 1 216 ? -7.064 1.281 23.082 1.00 80.62 216 ASP A CA 1
ATOM 1709 C C . ASP A 1 216 ? -7.043 1.958 21.697 1.00 80.62 216 ASP A C 1
ATOM 1711 O O . ASP A 1 216 ? -7.879 2.823 21.411 1.00 80.62 216 ASP A O 1
ATOM 1715 N N . PRO A 1 217 ? -6.062 1.644 20.826 1.00 71.19 217 PRO A N 1
ATOM 1716 C CA . PRO A 1 217 ? -5.988 2.240 19.497 1.00 71.19 217 PRO A CA 1
ATOM 1717 C C . PRO A 1 217 ? -7.150 1.818 18.586 1.00 71.19 217 PRO A C 1
ATOM 1719 O O . PRO A 1 217 ? -7.444 2.546 17.637 1.00 71.19 217 PRO A O 1
ATOM 1722 N N . LEU A 1 218 ? -7.791 0.676 18.859 1.00 70.19 218 LEU A N 1
ATOM 1723 C CA . LEU A 1 218 ? -8.945 0.155 18.123 1.00 70.19 218 LEU A CA 1
ATOM 1724 C C . LEU A 1 218 ? -10.272 0.684 18.686 1.00 70.19 218 LEU A C 1
ATOM 1726 O O . LEU A 1 218 ? -11.223 0.860 17.931 1.00 70.19 218 LEU A O 1
ATOM 1730 N N . ASP A 1 219 ? -10.324 0.979 19.987 1.00 74.00 219 ASP A N 1
ATOM 1731 C CA . ASP A 1 219 ? -11.475 1.584 20.662 1.00 74.00 219 ASP A CA 1
ATOM 1732 C C . ASP A 1 219 ? -11.019 2.667 21.648 1.00 74.00 219 ASP A C 1
ATOM 1734 O O . ASP A 1 219 ? -10.795 2.415 22.829 1.00 74.00 219 ASP A O 1
ATOM 1738 N N . ARG A 1 220 ? -10.938 3.919 21.187 1.00 70.06 220 ARG A N 1
ATOM 1739 C CA . ARG A 1 220 ? -10.431 5.043 22.000 1.00 70.06 220 ARG A CA 1
ATOM 1740 C C . ARG A 1 220 ? -11.249 5.347 23.264 1.00 70.06 220 ARG A C 1
ATOM 1742 O O . ARG A 1 220 ? -10.852 6.227 24.027 1.00 70.06 220 ARG A O 1
ATOM 1749 N N . ARG A 1 221 ? -12.388 4.678 23.477 1.00 71.75 221 ARG A N 1
ATOM 1750 C CA . ARG A 1 221 ? -13.194 4.768 24.705 1.00 71.75 221 ARG A CA 1
ATOM 1751 C C . ARG A 1 221 ? -12.739 3.775 25.778 1.00 71.75 221 ARG A C 1
ATOM 1753 O O . ARG A 1 221 ? -13.022 3.995 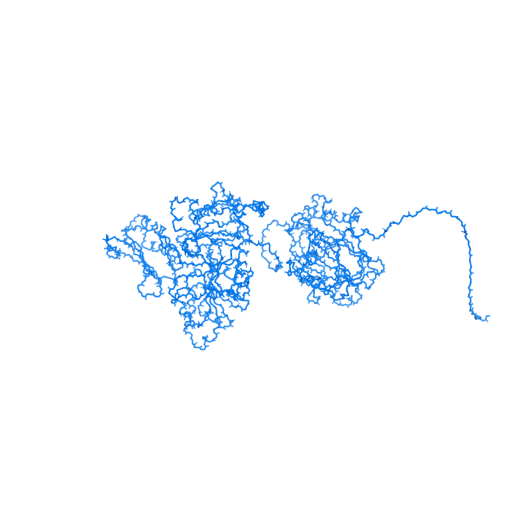26.956 1.00 71.75 221 ARG A O 1
ATOM 1760 N N . SER A 1 222 ? -12.030 2.722 25.381 1.00 81.56 222 SER A N 1
ATOM 1761 C CA . SER A 1 222 ? -11.534 1.665 26.256 1.00 81.56 222 SER A CA 1
ATOM 1762 C C . SER A 1 222 ? -10.107 1.944 26.723 1.00 81.56 222 SER A C 1
ATOM 1764 O O . SER A 1 222 ? -9.244 2.387 25.961 1.00 81.56 222 SER A O 1
ATOM 1766 N N . THR A 1 223 ? -9.845 1.658 27.996 1.00 89.25 223 THR A N 1
ATOM 1767 C CA . THR A 1 223 ? -8.504 1.741 28.578 1.00 89.25 223 THR A CA 1
ATOM 1768 C C . THR A 1 223 ? -7.796 0.395 28.485 1.00 89.25 223 THR A C 1
ATOM 1770 O O . THR A 1 223 ? -8.359 -0.643 28.831 1.00 89.25 223 THR A O 1
ATOM 1773 N N . MET A 1 224 ? -6.536 0.430 28.065 1.00 92.62 224 MET A N 1
ATOM 1774 C CA . MET A 1 224 ? -5.616 -0.697 28.085 1.00 92.62 224 MET A CA 1
ATOM 1775 C C . MET A 1 224 ? -4.616 -0.567 29.228 1.00 92.62 224 MET A C 1
ATOM 1777 O O . MET A 1 224 ? -4.133 0.530 29.523 1.00 92.62 224 MET A O 1
ATOM 1781 N N . VAL A 1 225 ? -4.229 -1.699 29.810 1.00 94.50 225 VAL A N 1
ATOM 1782 C CA . VAL A 1 225 ? -3.128 -1.782 30.771 1.00 94.50 225 VAL A CA 1
ATOM 1783 C C . VAL A 1 225 ? -2.089 -2.805 30.324 1.00 94.50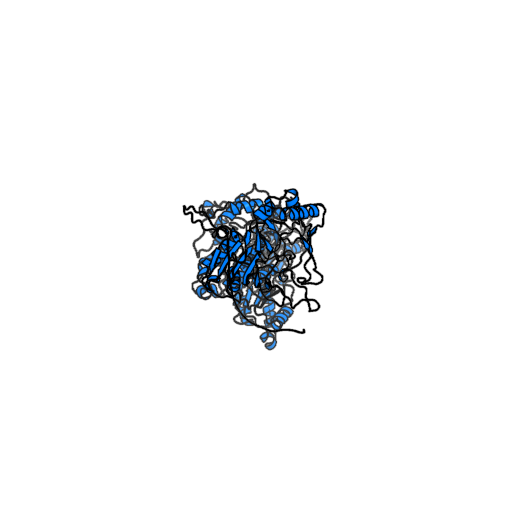 225 VAL A C 1
ATOM 1785 O O . VAL A 1 225 ? -2.400 -3.793 29.659 1.00 94.50 225 VAL A O 1
ATOM 1788 N N . ARG A 1 226 ? -0.844 -2.580 30.734 1.00 95.38 226 ARG A N 1
ATOM 1789 C CA . ARG A 1 226 ? 0.163 -3.627 30.888 1.00 95.38 226 ARG A CA 1
ATOM 1790 C C . ARG A 1 226 ? 0.785 -3.480 32.266 1.00 95.38 226 ARG A C 1
ATOM 1792 O O . ARG A 1 226 ? 1.272 -2.410 32.629 1.00 95.38 226 ARG A O 1
ATOM 1799 N N . PHE A 1 227 ? 0.738 -4.537 33.062 1.00 95.88 227 PHE A N 1
ATOM 1800 C CA . PHE A 1 227 ? 1.158 -4.452 34.452 1.00 95.88 227 PHE A CA 1
ATOM 1801 C C . PHE A 1 227 ? 1.646 -5.797 34.973 1.00 95.88 227 PHE A C 1
ATOM 1803 O O . PHE A 1 227 ? 1.030 -6.827 34.722 1.00 95.88 227 PHE A O 1
ATOM 1810 N N . ARG A 1 228 ? 2.754 -5.763 35.712 1.00 95.44 228 ARG A N 1
ATOM 1811 C CA . ARG A 1 228 ? 3.266 -6.861 36.533 1.00 95.44 228 ARG A CA 1
ATOM 1812 C C . ARG A 1 228 ? 4.156 -6.231 37.605 1.00 95.44 228 ARG A C 1
ATOM 1814 O O . ARG A 1 228 ? 5.246 -5.748 37.309 1.00 95.44 228 ARG A O 1
ATOM 1821 N N . GLY A 1 229 ? 3.601 -6.064 38.803 1.00 92.06 229 GLY A N 1
ATOM 1822 C CA . GLY A 1 229 ? 4.049 -5.049 39.761 1.00 92.06 229 GLY A CA 1
ATOM 1823 C C . GLY A 1 229 ? 5.496 -5.175 40.252 1.00 92.06 229 GLY A C 1
ATOM 1824 O O . GLY A 1 229 ? 6.076 -4.167 40.661 1.00 92.06 229 GLY A O 1
ATOM 1825 N N . GLU A 1 230 ? 6.069 -6.372 40.223 1.00 92.88 230 GLU A N 1
ATOM 1826 C CA . GLU A 1 230 ? 7.426 -6.687 40.674 1.00 92.88 230 GLU A CA 1
ATOM 1827 C C . GLU A 1 230 ? 8.511 -6.392 39.630 1.00 92.88 230 GLU A C 1
ATOM 1829 O O . GLU A 1 230 ? 9.659 -6.177 40.000 1.00 92.88 230 GLU A O 1
ATOM 1834 N N . ILE A 1 231 ? 8.160 -6.329 38.339 1.00 95.62 231 ILE A N 1
ATOM 1835 C CA . ILE A 1 231 ? 9.119 -6.046 37.254 1.00 95.62 231 ILE A CA 1
ATOM 1836 C C . ILE A 1 231 ? 9.088 -4.587 36.789 1.00 95.62 231 ILE A C 1
ATOM 1838 O O . ILE A 1 231 ? 9.754 -4.236 35.817 1.00 95.62 231 ILE A O 1
ATOM 1842 N N . VAL A 1 232 ? 8.294 -3.736 37.441 1.00 97.38 232 VAL A N 1
ATOM 1843 C CA . VAL A 1 232 ? 8.114 -2.331 37.064 1.00 97.38 232 VAL A CA 1
ATOM 1844 C C . VAL A 1 232 ? 8.882 -1.421 38.017 1.00 97.38 232 VAL A C 1
ATOM 1846 O O . VAL A 1 232 ? 8.611 -1.388 39.218 1.00 97.38 232 VAL A O 1
ATOM 1849 N N . THR A 1 233 ? 9.779 -0.613 37.456 1.00 97.44 233 THR A N 1
ATOM 1850 C CA . THR A 1 233 ? 10.533 0.428 38.157 1.00 97.44 233 THR A CA 1
ATOM 1851 C C . THR A 1 233 ? 10.137 1.809 37.616 1.00 97.44 233 THR A C 1
ATOM 1853 O O . THR A 1 233 ? 10.265 2.051 36.411 1.00 97.44 233 THR A O 1
ATOM 1856 N N . PRO A 1 234 ? 9.649 2.732 38.462 1.00 97.44 234 PRO A N 1
ATOM 1857 C CA . PRO A 1 234 ? 9.342 4.095 38.041 1.00 97.44 234 PRO A CA 1
ATOM 1858 C C . PRO A 1 234 ? 10.632 4.887 37.777 1.00 97.44 234 PRO A C 1
ATOM 1860 O O . PRO A 1 234 ? 11.615 4.736 38.495 1.00 97.44 234 PRO A O 1
ATOM 1863 N N . LEU A 1 235 ? 10.626 5.744 36.753 1.00 96.75 235 LEU A N 1
ATOM 1864 C CA . LEU A 1 235 ? 11.779 6.566 36.349 1.00 96.75 235 LEU A CA 1
ATOM 1865 C C . LEU A 1 235 ? 11.714 8.011 36.865 1.00 96.75 235 LEU A C 1
ATOM 1867 O O . LEU A 1 235 ? 12.673 8.762 36.718 1.00 96.75 235 LEU A O 1
ATOM 1871 N N . THR A 1 236 ? 10.583 8.422 37.439 1.00 96.69 236 THR A N 1
ATOM 1872 C CA . THR A 1 236 ? 10.377 9.757 38.016 1.00 96.69 236 THR A CA 1
ATOM 1873 C C . THR A 1 236 ? 9.597 9.652 39.321 1.00 96.69 236 THR A C 1
ATOM 1875 O O . THR A 1 236 ? 8.859 8.689 39.525 1.00 96.69 236 THR A O 1
ATOM 1878 N N . GLU A 1 237 ? 9.700 10.659 40.190 1.00 96.56 237 GLU A N 1
ATOM 1879 C CA . GLU A 1 237 ? 8.933 10.718 41.443 1.00 96.56 237 GLU A CA 1
ATOM 1880 C C . GLU A 1 237 ? 7.419 10.679 41.185 1.00 96.56 237 GLU A C 1
ATOM 1882 O O . GLU A 1 237 ? 6.692 9.898 41.797 1.00 96.56 237 GLU A O 1
ATOM 1887 N N . ARG A 1 238 ? 6.948 11.426 40.176 1.00 96.00 238 ARG A N 1
ATOM 1888 C CA . ARG A 1 238 ? 5.542 11.390 39.743 1.00 96.00 238 ARG A CA 1
ATOM 1889 C C . ARG A 1 238 ? 5.109 9.982 39.316 1.00 96.00 238 ARG A C 1
ATOM 1891 O O . ARG A 1 238 ? 3.998 9.565 39.636 1.00 96.00 238 ARG A O 1
ATOM 1898 N N . ALA A 1 239 ? 5.968 9.250 38.604 1.00 96.94 239 ALA A N 1
ATOM 1899 C CA . ALA A 1 239 ? 5.704 7.862 38.228 1.00 96.94 239 ALA A CA 1
ATOM 1900 C C . ALA A 1 239 ? 5.739 6.918 39.441 1.00 96.94 239 ALA A C 1
ATOM 1902 O O . ALA A 1 239 ? 4.954 5.975 39.497 1.00 96.94 239 ALA A O 1
ATOM 1903 N N . ALA A 1 240 ? 6.602 7.174 40.428 1.00 97.81 240 ALA A N 1
ATOM 1904 C CA . ALA A 1 240 ? 6.685 6.379 41.650 1.00 97.81 240 ALA A CA 1
ATOM 1905 C C . ALA A 1 240 ? 5.412 6.503 42.491 1.00 97.81 240 ALA A C 1
ATOM 1907 O O . ALA A 1 240 ? 4.830 5.484 42.859 1.00 97.81 240 ALA A O 1
ATOM 1908 N N . ILE A 1 241 ? 4.927 7.732 42.694 1.00 97.75 241 ILE A N 1
ATOM 1909 C CA . ILE A 1 241 ? 3.652 7.999 43.371 1.00 97.75 241 ILE A CA 1
ATOM 1910 C C . ILE A 1 241 ? 2.512 7.304 42.622 1.00 97.75 241 ILE A C 1
ATOM 1912 O O . ILE A 1 241 ? 1.743 6.563 43.225 1.00 97.75 241 ILE A O 1
ATOM 1916 N N . ALA A 1 242 ? 2.435 7.470 41.299 1.00 97.62 242 ALA A N 1
ATOM 1917 C CA . ALA A 1 242 ? 1.368 6.880 40.495 1.00 97.62 242 ALA A CA 1
ATOM 1918 C C . ALA A 1 242 ? 1.365 5.341 40.516 1.00 97.62 242 ALA A C 1
ATOM 1920 O O . ALA A 1 242 ? 0.303 4.726 40.635 1.00 97.62 242 ALA A O 1
ATOM 1921 N N . LEU A 1 243 ? 2.543 4.713 40.440 1.00 97.38 243 LEU A N 1
ATOM 1922 C CA . LEU A 1 243 ? 2.692 3.263 40.563 1.00 97.38 243 LEU A CA 1
ATOM 1923 C C . LEU A 1 243 ? 2.279 2.771 41.951 1.00 97.38 243 LEU A C 1
ATOM 1925 O O . LEU A 1 243 ? 1.621 1.736 42.058 1.00 97.38 243 LEU A O 1
ATOM 1929 N N . GLN A 1 244 ? 2.664 3.496 43.001 1.00 97.56 244 GLN A N 1
ATOM 1930 C CA . GLN A 1 244 ? 2.309 3.151 44.371 1.00 97.56 244 GLN A CA 1
ATOM 1931 C C . GLN A 1 244 ? 0.796 3.268 44.586 1.00 97.56 244 GLN A C 1
ATOM 1933 O O . GLN A 1 244 ? 0.178 2.312 45.042 1.00 97.56 244 GLN A O 1
ATOM 1938 N N . THR A 1 245 ? 0.170 4.357 44.127 1.00 96.75 245 THR A N 1
ATOM 1939 C CA . THR A 1 245 ? -1.291 4.517 44.173 1.00 96.75 245 THR A CA 1
ATOM 1940 C C . THR A 1 245 ? -2.016 3.405 43.417 1.00 96.75 245 THR A C 1
ATOM 1942 O O . THR A 1 245 ? -3.007 2.879 43.919 1.00 96.75 245 THR A O 1
ATOM 1945 N N . LEU A 1 246 ? -1.526 2.996 42.239 1.00 95.44 246 LEU A N 1
ATOM 1946 C CA . LEU A 1 246 ? -2.090 1.855 41.512 1.00 95.44 246 LEU A CA 1
ATOM 1947 C C . LEU A 1 246 ? -1.986 0.559 42.334 1.00 95.44 246 LEU A C 1
ATOM 1949 O O . LEU A 1 246 ? -2.972 -0.164 42.453 1.00 95.44 246 LEU A O 1
ATOM 1953 N N . LYS A 1 247 ? -0.819 0.275 42.930 1.00 94.94 247 LYS A N 1
ATOM 1954 C CA . LYS A 1 247 ? -0.602 -0.909 43.781 1.00 94.94 247 LYS A CA 1
ATOM 1955 C C . LYS A 1 247 ? -1.507 -0.914 45.013 1.00 94.94 247 LYS A C 1
ATOM 1957 O O . LYS A 1 247 ? -2.043 -1.963 45.355 1.00 94.94 247 LYS A O 1
ATOM 1962 N N . ASP A 1 248 ? -1.701 0.232 45.652 1.00 94.25 248 ASP A N 1
ATOM 1963 C CA . ASP A 1 248 ? -2.555 0.346 46.835 1.00 94.25 248 ASP A CA 1
ATOM 1964 C C . ASP A 1 248 ? -4.036 0.228 46.468 1.00 94.25 248 ASP A C 1
ATOM 1966 O O . ASP A 1 248 ? -4.786 -0.472 47.145 1.00 94.25 248 ASP A O 1
ATOM 1970 N N . THR A 1 249 ? -4.440 0.788 45.324 1.00 93.00 249 THR A N 1
ATOM 1971 C CA . THR A 1 249 ? -5.794 0.602 44.780 1.00 93.00 249 THR A CA 1
ATOM 1972 C C . THR A 1 249 ? -6.064 -0.876 44.497 1.00 93.00 249 THR A C 1
ATOM 1974 O O . THR A 1 249 ? -7.117 -1.383 44.866 1.00 93.00 249 THR A O 1
ATOM 1977 N N . LEU A 1 250 ? -5.102 -1.608 43.928 1.00 91.38 250 LEU A N 1
ATOM 1978 C CA . LEU A 1 250 ? -5.219 -3.051 43.677 1.00 91.38 250 LEU A CA 1
ATOM 1979 C C . LEU A 1 250 ? -5.325 -3.907 44.951 1.00 91.38 250 LEU A C 1
ATOM 1981 O O . LEU A 1 250 ? -5.814 -5.032 44.880 1.00 91.38 250 LEU A O 1
ATOM 1985 N N . ARG A 1 251 ? -4.859 -3.400 46.098 1.00 89.19 251 ARG A N 1
ATOM 1986 C CA . ARG A 1 251 ? -4.948 -4.067 47.411 1.00 89.19 251 ARG A CA 1
ATOM 1987 C C . ARG A 1 251 ? -6.194 -3.671 48.203 1.00 89.19 251 ARG A C 1
ATOM 1989 O O . ARG A 1 251 ? -6.463 -4.269 49.240 1.00 89.19 251 ARG A O 1
ATOM 1996 N N . SER A 1 252 ? -6.925 -2.655 47.748 1.00 87.50 252 SER A N 1
ATOM 1997 C CA . SER A 1 252 ? -8.124 -2.171 48.423 1.00 87.50 252 SER A CA 1
ATOM 1998 C C . SER A 1 252 ? -9.221 -3.246 48.440 1.00 87.50 252 SER A C 1
ATOM 2000 O O . SER A 1 252 ? -9.475 -3.856 47.396 1.00 87.50 252 SER A O 1
ATOM 2002 N N . PRO A 1 253 ? -9.936 -3.435 49.567 1.00 79.62 253 PRO A N 1
ATOM 2003 C CA . PRO A 1 253 ? -11.098 -4.322 49.636 1.00 79.62 253 PRO A CA 1
ATOM 2004 C C . PRO A 1 253 ? -12.152 -4.001 48.570 1.00 79.62 253 PRO A C 1
ATOM 2006 O O . PRO A 1 253 ? -12.646 -4.905 47.909 1.00 79.62 253 PRO A O 1
ATOM 2009 N N . ALA A 1 254 ? -12.391 -2.709 48.306 1.00 77.06 254 ALA A N 1
ATOM 2010 C CA . ALA A 1 254 ? -13.350 -2.262 47.293 1.00 77.06 254 ALA A CA 1
ATOM 2011 C C . ALA A 1 254 ? -13.007 -2.769 45.882 1.00 77.06 254 ALA A C 1
ATOM 2013 O O . ALA A 1 254 ? -13.892 -3.015 45.071 1.00 77.06 254 ALA A O 1
ATOM 2014 N N . THR A 1 255 ? -11.718 -2.940 45.587 1.00 76.69 255 THR A N 1
ATOM 2015 C CA . THR A 1 255 ? -11.253 -3.501 44.317 1.00 76.69 255 THR A CA 1
ATOM 2016 C C . THR A 1 255 ? -11.448 -5.015 44.289 1.00 76.69 255 THR A C 1
ATOM 2018 O O . THR A 1 255 ? -11.891 -5.556 43.276 1.00 76.69 255 THR A O 1
ATOM 2021 N N . SER A 1 256 ? -11.180 -5.693 45.409 1.00 75.00 256 SER A N 1
ATOM 2022 C CA . SER A 1 256 ? -11.419 -7.133 45.549 1.00 75.00 256 SER A CA 1
ATOM 2023 C C . SER A 1 256 ? -12.893 -7.494 45.352 1.00 75.00 256 SER A C 1
ATOM 2025 O O . SER A 1 256 ? -13.176 -8.490 44.700 1.00 75.00 256 SER A O 1
ATOM 2027 N N . ASP A 1 257 ? -13.821 -6.659 45.824 1.00 79.50 257 ASP A N 1
ATOM 2028 C CA . ASP A 1 257 ? -15.266 -6.891 45.679 1.00 79.50 257 ASP A CA 1
ATOM 2029 C C . ASP A 1 257 ? -15.754 -6.788 44.220 1.00 79.50 257 ASP A C 1
ATOM 2031 O O . ASP A 1 257 ? -16.796 -7.338 43.865 1.00 79.50 257 ASP A O 1
ATOM 2035 N N . THR A 1 258 ? -15.001 -6.098 43.354 1.00 84.00 258 THR A N 1
ATOM 2036 C CA . THR A 1 258 ? -15.301 -5.996 41.912 1.00 84.00 258 THR A CA 1
ATOM 2037 C C . THR A 1 258 ? -14.657 -7.097 41.072 1.00 84.00 258 THR A C 1
ATOM 2039 O O . THR A 1 258 ? -14.957 -7.220 39.881 1.00 84.00 258 THR A O 1
ATOM 2042 N N . ALA A 1 259 ? -13.759 -7.890 41.662 1.00 91.00 259 ALA A N 1
ATOM 2043 C CA . ALA A 1 259 ? -13.099 -8.981 40.969 1.00 91.00 259 ALA A CA 1
ATOM 2044 C C . ALA A 1 259 ? -14.031 -10.193 40.833 1.00 91.00 259 ALA A C 1
ATOM 2046 O O . ALA A 1 259 ? -14.792 -10.543 41.731 1.00 91.00 259 ALA A O 1
ATOM 2047 N N . ILE A 1 260 ? -13.932 -10.881 39.698 1.00 94.50 260 ILE A N 1
ATOM 2048 C CA . ILE A 1 260 ? -14.603 -12.161 39.478 1.00 94.50 260 ILE A CA 1
ATOM 2049 C C . ILE A 1 260 ? -13.622 -13.264 39.865 1.00 94.50 260 ILE A C 1
ATOM 2051 O O . ILE A 1 260 ? -12.538 -13.359 39.286 1.00 94.50 260 ILE A O 1
ATOM 2055 N N . HIS A 1 261 ? -14.011 -14.108 40.818 1.00 94.38 261 HIS A N 1
ATOM 2056 C CA . HIS A 1 261 ? -13.219 -15.243 41.284 1.00 94.38 261 HIS A CA 1
ATOM 2057 C C . HIS A 1 261 ? -13.769 -16.543 40.694 1.00 94.38 261 HIS A C 1
ATOM 2059 O O . HIS A 1 261 ? -14.907 -16.912 40.961 1.00 94.38 261 HIS A O 1
ATOM 2065 N N . LEU A 1 262 ? -12.959 -17.220 39.883 1.00 95.81 262 LEU A N 1
ATOM 2066 C CA . LEU A 1 262 ? -13.308 -18.457 39.190 1.00 95.81 262 LEU A CA 1
ATOM 2067 C C . LEU A 1 262 ? -12.568 -19.627 39.838 1.00 95.81 262 LEU A C 1
ATOM 2069 O O . LEU A 1 262 ? -11.349 -19.780 39.687 1.00 95.81 262 LEU A O 1
ATOM 2073 N N . THR A 1 263 ? -13.316 -20.425 40.591 1.00 95.69 263 THR A N 1
ATOM 2074 C CA . THR A 1 263 ? -12.842 -21.619 41.296 1.00 95.69 263 THR A CA 1
ATOM 2075 C C . THR A 1 263 ? -12.780 -22.836 40.364 1.00 95.69 263 THR A C 1
ATOM 2077 O O . THR A 1 263 ? -13.122 -22.759 39.181 1.00 95.69 263 THR A O 1
ATOM 2080 N N . ALA A 1 264 ? -12.347 -23.984 40.891 1.00 94.56 264 ALA A N 1
ATOM 2081 C CA . ALA A 1 264 ? -12.377 -25.251 40.162 1.00 94.56 264 ALA A CA 1
ATOM 2082 C C . ALA A 1 264 ? -13.799 -25.677 39.748 1.00 94.56 264 ALA A C 1
ATOM 2084 O O . ALA A 1 264 ? -13.956 -26.289 38.693 1.00 94.56 264 ALA A O 1
ATOM 2085 N N . ASP A 1 265 ? -14.820 -25.310 40.527 1.00 94.31 265 ASP A N 1
ATOM 2086 C CA . ASP A 1 265 ? -16.223 -25.595 40.205 1.00 94.31 265 ASP A CA 1
ATOM 2087 C C . ASP A 1 265 ? -16.725 -24.709 39.053 1.00 94.31 265 ASP A C 1
ATOM 2089 O O . ASP A 1 265 ? -17.518 -25.141 38.214 1.00 94.31 265 ASP A O 1
ATOM 2093 N N . ASP A 1 266 ? -16.208 -23.481 38.955 1.00 95.00 266 ASP A N 1
ATOM 2094 C CA . ASP A 1 266 ? -16.529 -22.559 37.862 1.00 95.00 266 ASP A CA 1
ATOM 2095 C C . ASP A 1 266 ? -15.786 -22.911 36.571 1.00 95.00 266 ASP A C 1
ATOM 2097 O O . ASP A 1 266 ? -16.283 -22.651 35.472 1.00 95.00 266 ASP A O 1
ATOM 2101 N N . LEU A 1 267 ? -14.594 -23.497 36.683 1.00 96.38 267 LEU A N 1
ATOM 2102 C CA . LEU A 1 267 ? -13.728 -23.884 35.572 1.00 96.38 267 LEU A CA 1
ATOM 2103 C C . LEU A 1 267 ? -13.288 -25.356 35.704 1.00 96.38 267 LEU A C 1
ATOM 2105 O O . LEU A 1 267 ? -12.095 -25.621 35.885 1.00 96.38 267 LEU A O 1
ATOM 2109 N N . PRO A 1 268 ? -14.218 -26.325 35.584 1.00 96.69 268 PRO A N 1
ATOM 2110 C CA . PRO A 1 268 ? -13.878 -27.745 35.622 1.00 96.69 268 PRO A CA 1
ATOM 2111 C C . PRO A 1 268 ? -13.058 -28.156 34.390 1.00 96.69 268 PRO A C 1
ATOM 2113 O O . PRO A 1 268 ? -12.951 -27.403 33.414 1.00 96.69 268 PRO A O 1
ATOM 2116 N N . ALA A 1 269 ? -12.505 -29.373 34.411 1.00 97.19 269 ALA A N 1
ATOM 2117 C CA . ALA A 1 269 ? -11.807 -29.952 33.259 1.00 97.19 269 ALA A CA 1
ATOM 2118 C C . ALA A 1 269 ? -12.667 -29.879 31.978 1.00 97.19 269 ALA A C 1
ATOM 2120 O O . ALA A 1 269 ? -13.879 -30.085 32.026 1.00 97.19 269 ALA A O 1
ATOM 2121 N N . GLY A 1 270 ? -12.044 -29.541 30.846 1.00 96.50 270 GLY A N 1
ATOM 2122 C CA . GLY A 1 270 ? -12.732 -29.261 29.578 1.00 96.50 270 GLY A CA 1
ATOM 2123 C C . GLY A 1 270 ? -13.285 -27.833 29.456 1.00 96.50 270 GLY A C 1
ATOM 2124 O O . GLY A 1 270 ? -13.985 -27.518 28.493 1.00 96.50 270 GLY A O 1
ATOM 2125 N N . SER A 1 271 ? -12.990 -26.941 30.408 1.00 98.12 271 SER A N 1
ATOM 2126 C CA . SER A 1 271 ? -13.318 -25.513 30.295 1.00 98.12 271 SER A CA 1
ATOM 2127 C C . SER A 1 271 ? -12.198 -24.734 29.612 1.00 98.12 271 SER A C 1
ATOM 2129 O O . SER A 1 271 ? -11.022 -24.920 29.915 1.00 98.12 271 SER A O 1
ATOM 2131 N N . ILE A 1 272 ? -12.555 -23.791 28.745 1.00 98.44 272 ILE A N 1
ATOM 2132 C CA . ILE A 1 272 ? -11.642 -22.797 28.180 1.00 98.44 272 ILE A CA 1
ATOM 2133 C C . ILE A 1 272 ? -12.102 -21.419 28.633 1.00 98.44 272 ILE A C 1
ATOM 2135 O O . ILE A 1 272 ? -13.239 -21.029 28.378 1.00 98.44 272 ILE A O 1
ATOM 2139 N N . ILE A 1 273 ? -11.215 -20.658 29.264 1.00 98.06 273 ILE A N 1
ATOM 2140 C CA . ILE A 1 273 ? -11.444 -19.237 29.538 1.00 98.06 273 ILE A CA 1
ATOM 2141 C C . ILE A 1 273 ? -10.601 -18.402 28.578 1.00 98.06 273 ILE A C 1
ATOM 2143 O O . ILE A 1 273 ? -9.407 -18.652 28.428 1.00 98.06 273 ILE A O 1
ATOM 2147 N N . LEU A 1 274 ? -11.226 -17.434 27.908 1.00 98.25 274 LEU A N 1
ATOM 2148 C CA . LEU A 1 274 ? -10.591 -16.496 26.990 1.00 98.25 274 LEU A CA 1
ATOM 2149 C C . LEU A 1 274 ? -10.721 -15.079 27.552 1.00 98.25 274 LEU A C 1
ATOM 2151 O O . LEU A 1 274 ? -11.794 -14.688 28.017 1.00 98.25 274 LEU A O 1
ATOM 2155 N N . LEU A 1 275 ? -9.635 -14.312 27.491 1.00 96.75 275 LEU A N 1
ATOM 2156 C CA . LEU A 1 275 ? -9.559 -12.965 28.047 1.00 96.75 275 LEU A CA 1
ATOM 2157 C C . LEU A 1 275 ? -8.911 -11.997 27.063 1.00 96.75 275 LEU A C 1
ATOM 2159 O O . LEU A 1 275 ? -7.924 -12.333 26.407 1.00 96.75 275 LEU A O 1
ATOM 2163 N N . ASN A 1 276 ? -9.415 -10.766 27.031 1.00 95.38 276 ASN A N 1
ATOM 2164 C CA . ASN A 1 276 ? -8.708 -9.614 26.494 1.00 95.38 276 ASN A CA 1
ATOM 2165 C C . ASN A 1 276 ? -7.692 -9.136 27.538 1.00 95.38 276 ASN A C 1
ATOM 2167 O O . ASN A 1 276 ? -8.028 -8.437 28.493 1.00 95.38 276 ASN A O 1
ATOM 2171 N N . ASN A 1 277 ? -6.441 -9.521 27.320 1.00 95.69 277 ASN A N 1
ATOM 2172 C CA . ASN A 1 277 ? -5.292 -9.262 28.175 1.00 95.69 277 ASN A CA 1
ATOM 2173 C C . ASN A 1 277 ? -5.023 -7.771 28.415 1.00 95.69 277 ASN A C 1
ATOM 2175 O O . ASN A 1 277 ? -4.381 -7.409 29.393 1.00 95.69 277 ASN A O 1
ATOM 2179 N N . HIS A 1 278 ? -5.473 -6.897 27.512 1.00 93.31 278 HIS A N 1
ATOM 2180 C CA . HIS A 1 278 ? -5.283 -5.455 27.654 1.00 93.31 278 HIS A CA 1
ATOM 2181 C C . HIS A 1 278 ? -6.372 -4.806 28.510 1.00 93.31 278 HIS A C 1
ATOM 2183 O O . HIS A 1 278 ? -6.111 -3.789 29.148 1.00 93.31 278 HIS A O 1
ATOM 2189 N N . ARG A 1 279 ? -7.578 -5.387 28.533 1.00 93.38 279 ARG A N 1
ATOM 2190 C CA . ARG A 1 279 ? -8.749 -4.859 29.256 1.00 93.38 279 ARG A CA 1
ATOM 2191 C C . ARG A 1 279 ? -9.005 -5.534 30.602 1.00 93.38 279 ARG A C 1
ATOM 2193 O O . ARG A 1 279 ? -9.805 -5.019 31.381 1.00 93.38 279 ARG A O 1
ATOM 2200 N N . TRP A 1 280 ? -8.339 -6.652 30.880 1.00 94.94 280 TRP A N 1
ATOM 2201 C CA . TRP A 1 280 ? -8.525 -7.430 32.101 1.00 94.94 280 TRP A CA 1
ATOM 2202 C C . TRP A 1 280 ? -7.194 -7.718 32.793 1.00 94.94 280 TRP A C 1
ATOM 2204 O O . TRP A 1 280 ? -6.276 -8.282 32.198 1.00 94.94 280 TRP A O 1
ATOM 2214 N N . LEU A 1 281 ? -7.116 -7.377 34.079 1.00 95.62 281 LEU A N 1
ATOM 2215 C CA . LEU A 1 281 ? -6.086 -7.898 34.973 1.00 95.62 281 LEU A CA 1
ATOM 2216 C C . LEU A 1 281 ? -6.497 -9.282 35.453 1.00 95.62 281 LEU A C 1
ATOM 2218 O O . LEU A 1 281 ? -7.685 -9.550 35.639 1.00 95.62 281 LEU A O 1
ATOM 2222 N N . HIS A 1 282 ? -5.515 -10.141 35.698 1.00 95.94 282 HIS A N 1
ATOM 2223 C CA . HIS A 1 282 ? -5.757 -11.447 36.289 1.00 95.94 282 HIS A CA 1
ATOM 2224 C C . HIS A 1 282 ? -4.745 -11.786 37.380 1.00 95.94 282 HIS A C 1
ATOM 2226 O O . HIS A 1 282 ? -3.623 -11.283 37.398 1.00 95.94 282 HIS A O 1
ATOM 2232 N N . ALA A 1 283 ? -5.173 -12.630 38.309 1.00 95.12 283 ALA A N 1
ATOM 2233 C CA . ALA A 1 283 ? -4.379 -13.140 39.413 1.00 95.12 283 ALA A CA 1
ATOM 2234 C C . ALA A 1 283 ? -4.728 -14.608 39.675 1.00 95.12 283 ALA A C 1
ATOM 2236 O O . ALA A 1 283 ? -5.791 -15.097 39.289 1.00 95.12 283 ALA A O 1
ATOM 2237 N N . ARG A 1 284 ? -3.826 -15.312 40.352 1.00 94.94 284 ARG A N 1
ATOM 2238 C CA . ARG A 1 284 ? -4.013 -16.690 40.807 1.00 94.94 284 ARG A CA 1
ATOM 2239 C C . ARG A 1 284 ? -3.603 -16.775 42.271 1.00 94.94 284 ARG A C 1
ATOM 2241 O O . ARG A 1 284 ? -2.510 -16.328 42.606 1.00 94.94 284 ARG A O 1
ATOM 2248 N N . ASN A 1 285 ? -4.422 -17.372 43.128 1.00 94.38 285 ASN A N 1
ATOM 2249 C CA . ASN A 1 285 ? -3.966 -17.716 44.479 1.00 94.38 285 ASN A CA 1
ATOM 2250 C C . ASN A 1 285 ? -3.011 -18.931 44.447 1.00 94.38 285 ASN A C 1
ATOM 2252 O O . ASN A 1 285 ? -2.655 -19.448 43.381 1.00 94.38 285 ASN A O 1
ATOM 2256 N N . ASN A 1 286 ? -2.550 -19.365 45.617 1.00 94.88 286 ASN A N 1
ATOM 2257 C CA . ASN A 1 286 ? -1.685 -20.533 45.737 1.00 94.88 286 ASN A CA 1
ATOM 2258 C C . ASN A 1 286 ? -2.333 -21.775 45.115 1.00 94.88 286 ASN A C 1
ATOM 2260 O O . ASN A 1 286 ? -3.526 -22.021 45.279 1.00 94.88 286 ASN A O 1
ATOM 2264 N N . ILE A 1 287 ? -1.535 -22.562 44.395 1.00 94.56 287 ILE A N 1
ATOM 2265 C CA . ILE A 1 287 ? -1.937 -23.892 43.932 1.00 94.56 287 ILE A CA 1
ATOM 2266 C C . ILE A 1 287 ? -1.696 -24.862 45.080 1.00 94.56 287 ILE A C 1
ATOM 2268 O O . ILE A 1 287 ? -0.620 -24.860 45.677 1.00 94.56 287 ILE A O 1
ATOM 2272 N N . HIS A 1 288 ? -2.676 -25.707 45.362 1.00 93.88 288 HIS A N 1
ATOM 2273 C CA . HIS A 1 288 ? -2.582 -26.746 46.380 1.00 93.88 288 HIS A CA 1
ATOM 2274 C C . HIS A 1 288 ? -2.444 -28.133 45.741 1.00 93.88 288 HIS A C 1
ATOM 2276 O O . HIS A 1 288 ? -1.783 -28.999 46.310 1.00 93.88 288 HIS A O 1
ATOM 2282 N N . ASP A 1 289 ? -2.984 -28.333 44.533 1.00 93.56 289 ASP A N 1
ATOM 2283 C CA . ASP A 1 289 ? -2.843 -29.575 43.771 1.00 93.56 289 ASP A CA 1
ATOM 2284 C C . ASP A 1 289 ? -1.615 -29.530 42.830 1.00 93.56 289 ASP A C 1
ATOM 2286 O O . ASP A 1 289 ? -1.642 -28.838 41.806 1.00 93.56 289 ASP A O 1
ATOM 2290 N N . PRO A 1 290 ? -0.539 -30.301 43.096 1.00 91.00 290 PRO A N 1
ATOM 2291 C CA . PRO A 1 290 ? 0.640 -30.343 42.228 1.00 91.00 290 PRO A CA 1
ATOM 2292 C C . PRO A 1 290 ? 0.349 -30.922 40.835 1.00 91.00 290 PRO A C 1
ATOM 2294 O O . PRO A 1 290 ? 1.148 -30.738 39.922 1.00 91.00 290 PRO A O 1
ATOM 2297 N N . SER A 1 291 ? -0.778 -31.617 40.659 1.00 93.12 291 SER A N 1
ATOM 2298 C CA . SER A 1 291 ? -1.203 -32.180 39.375 1.00 93.12 291 SER A CA 1
ATOM 2299 C C . SER A 1 291 ? -2.095 -31.244 38.550 1.00 93.12 291 SER A C 1
ATOM 2301 O O . SER A 1 291 ? -2.507 -31.608 37.450 1.00 93.12 291 SER A O 1
ATOM 2303 N N . ARG A 1 292 ? -2.359 -30.019 39.029 1.00 94.12 292 ARG A N 1
ATOM 2304 C CA . ARG A 1 292 ? -3.075 -28.990 38.262 1.00 94.12 292 ARG A CA 1
ATOM 2305 C C . ARG A 1 292 ? -2.379 -28.733 36.925 1.00 94.12 292 ARG A C 1
ATOM 2307 O O . ARG A 1 292 ? -1.191 -28.412 36.885 1.00 94.12 292 ARG A O 1
ATOM 2314 N N . HIS A 1 293 ? -3.139 -28.780 35.835 1.00 95.00 293 HIS A N 1
ATOM 2315 C CA . HIS A 1 293 ? -2.612 -28.619 34.484 1.00 95.00 293 HIS A CA 1
ATOM 2316 C C . HIS A 1 293 ? -3.552 -27.784 33.622 1.00 95.00 293 HIS A C 1
ATOM 2318 O O . HIS A 1 293 ? -4.671 -28.187 33.312 1.00 95.00 293 HIS A O 1
ATOM 2324 N N . LEU A 1 294 ? -3.072 -26.617 33.197 1.00 95.62 294 LEU A N 1
ATOM 2325 C CA . LEU A 1 294 ? -3.722 -25.826 32.157 1.00 95.62 294 LEU A CA 1
ATOM 2326 C C . LEU A 1 294 ? -2.832 -25.741 30.922 1.00 95.62 294 LEU A C 1
ATOM 2328 O O . LEU A 1 294 ? -1.607 -25.775 31.031 1.00 95.62 294 LEU A O 1
ATOM 2332 N N . ARG A 1 295 ? -3.436 -25.528 29.756 1.00 94.19 295 ARG A N 1
ATOM 2333 C CA . ARG A 1 295 ? -2.711 -25.166 28.538 1.00 94.19 295 ARG A CA 1
ATOM 2334 C C . ARG A 1 295 ? -3.052 -23.748 28.120 1.00 94.19 295 ARG A C 1
ATOM 2336 O O . ARG A 1 295 ? -4.221 -23.405 27.964 1.00 94.19 295 ARG A O 1
ATOM 2343 N N . ARG A 1 296 ? -2.023 -22.927 27.937 1.00 94.25 296 ARG A N 1
ATOM 2344 C CA . ARG A 1 296 ? -2.147 -21.516 27.583 1.00 94.25 296 ARG A CA 1
ATOM 2345 C C . ARG A 1 296 ? -1.802 -21.282 26.120 1.00 94.25 296 ARG A C 1
ATOM 2347 O O . ARG A 1 296 ? -0.832 -21.849 25.631 1.00 94.25 296 ARG A O 1
ATOM 2354 N N . VAL A 1 297 ? -2.548 -20.396 25.469 1.00 94.19 297 VAL A N 1
ATOM 2355 C CA . VAL A 1 297 ? -2.195 -19.789 24.176 1.00 94.19 297 VAL A CA 1
ATOM 2356 C C . VAL A 1 297 ? -2.384 -18.281 24.270 1.00 94.19 297 VAL A C 1
ATOM 2358 O O . VAL A 1 297 ? -3.262 -17.799 24.987 1.00 94.19 297 VAL A O 1
ATOM 2361 N N . ARG A 1 298 ? -1.555 -17.532 23.550 1.00 94.69 298 ARG A N 1
ATOM 2362 C CA . ARG A 1 298 ? -1.606 -16.070 23.447 1.00 94.69 298 ARG A CA 1
ATOM 2363 C C . ARG A 1 298 ? -1.590 -15.699 21.975 1.00 94.69 298 ARG A C 1
ATOM 2365 O O . ARG A 1 298 ? -0.805 -16.280 21.227 1.00 94.69 298 ARG A O 1
ATOM 2372 N N . TRP A 1 299 ? -2.406 -14.745 21.549 1.00 95.06 299 TRP A N 1
ATOM 2373 C CA . TRP A 1 299 ? -2.478 -14.354 20.138 1.00 95.06 299 TRP A CA 1
ATOM 2374 C C . TRP A 1 299 ? -2.842 -12.874 19.975 1.00 95.06 299 TRP A C 1
ATOM 2376 O O . TRP A 1 299 ? -3.011 -12.150 20.959 1.00 95.06 299 TRP A O 1
ATOM 2386 N N . ASP A 1 300 ? -2.899 -12.422 18.721 1.00 93.44 300 ASP A N 1
ATOM 2387 C CA . ASP A 1 300 ? -3.255 -11.046 18.350 1.00 93.44 300 ASP A CA 1
ATOM 2388 C C . ASP A 1 300 ? -2.367 -9.979 19.024 1.00 93.44 300 ASP A C 1
ATOM 2390 O O . ASP A 1 300 ? -2.834 -9.019 19.626 1.00 93.44 300 ASP A O 1
ATOM 2394 N N . ALA A 1 301 ? -1.047 -10.187 18.998 1.00 90.94 301 ALA A N 1
ATOM 2395 C CA . ALA A 1 301 ? -0.079 -9.256 19.577 1.00 90.94 301 ALA A CA 1
ATOM 2396 C C . ALA A 1 301 ? 0.087 -7.991 18.727 1.00 90.94 301 ALA A C 1
ATOM 2398 O O . ALA A 1 301 ? 0.356 -8.080 17.527 1.00 90.94 301 ALA A O 1
ATOM 2399 N N . PHE A 1 302 ? -0.001 -6.822 19.366 1.00 86.12 302 PHE A N 1
ATOM 2400 C CA . PHE A 1 302 ? 0.239 -5.527 18.731 1.00 86.12 302 PHE A CA 1
ATOM 2401 C C . PHE A 1 302 ? 0.882 -4.528 19.699 1.00 86.12 302 PHE A C 1
ATOM 2403 O O . PHE A 1 302 ? 0.848 -4.695 20.917 1.00 86.12 302 PHE A O 1
ATOM 2410 N N . GLN A 1 303 ? 1.499 -3.490 19.133 1.00 87.31 303 GLN A N 1
ATOM 2411 C CA . GLN A 1 303 ? 2.301 -2.505 19.856 1.00 87.31 303 GLN A CA 1
ATOM 2412 C C . GLN A 1 303 ? 1.495 -1.785 20.949 1.00 87.31 303 GLN A C 1
ATOM 2414 O O . GLN A 1 303 ? 0.509 -1.111 20.653 1.00 87.31 303 GLN A O 1
ATOM 2419 N N . PHE A 1 304 ? 1.973 -1.838 22.198 1.00 86.75 304 PHE A N 1
ATOM 2420 C CA . PHE A 1 304 ? 1.396 -1.028 23.271 1.00 86.75 304 PHE A CA 1
ATOM 2421 C C . PHE A 1 304 ? 1.726 0.458 23.023 1.00 86.75 304 PHE A C 1
ATOM 2423 O O . PHE A 1 304 ? 2.906 0.771 22.790 1.00 86.75 304 PHE A O 1
ATOM 2430 N N . PRO A 1 305 ? 0.741 1.380 23.047 1.00 79.94 305 PRO A N 1
ATOM 2431 C CA . PRO A 1 305 ? 0.979 2.790 22.748 1.00 79.94 305 PRO A CA 1
ATOM 2432 C C . PRO A 1 305 ? 2.003 3.405 23.706 1.00 79.94 305 PRO A C 1
ATOM 2434 O O . PRO A 1 305 ? 1.837 3.358 24.923 1.00 79.94 305 PRO A O 1
ATOM 2437 N N . SER A 1 306 ? 3.069 4.002 23.170 1.00 58.72 306 SER A N 1
ATOM 2438 C CA . SER A 1 306 ? 4.052 4.734 23.968 1.00 58.72 306 SER A CA 1
ATOM 2439 C C . SER A 1 306 ? 3.704 6.225 23.978 1.00 58.72 306 SER A C 1
ATOM 2441 O O . SER A 1 306 ? 3.546 6.845 22.930 1.00 58.72 306 SER A O 1
ATOM 2443 N N . GLY A 1 307 ? 3.583 6.824 25.166 1.00 49.09 307 GLY A N 1
ATOM 2444 C CA . GLY A 1 307 ? 3.174 8.224 25.357 1.00 49.09 307 GLY A CA 1
ATOM 2445 C C . GLY A 1 307 ? 4.155 9.302 24.860 1.00 49.09 307 GLY A C 1
ATOM 2446 O O . GLY A 1 307 ? 4.137 10.415 25.377 1.00 49.09 307 GLY A O 1
ATOM 2447 N N . LYS A 1 308 ? 5.032 9.029 23.882 1.00 36.16 308 LYS A N 1
ATOM 2448 C CA . LYS A 1 308 ? 5.939 10.045 23.324 1.00 36.16 308 LYS A CA 1
ATOM 2449 C C . LYS A 1 308 ? 5.263 10.838 22.203 1.00 36.16 308 LYS A C 1
ATOM 2451 O O . LYS A 1 308 ? 5.101 10.353 21.086 1.00 36.16 308 LYS A O 1
ATOM 2456 N N . LYS A 1 309 ? 5.010 12.126 22.458 1.00 37.03 309 LYS A N 1
ATOM 2457 C CA . LYS A 1 309 ? 5.170 13.150 21.417 1.00 37.03 309 LYS A CA 1
ATOM 2458 C C . LYS A 1 309 ? 6.677 13.333 21.189 1.00 37.03 309 LYS A C 1
ATOM 2460 O O . LYS A 1 309 ? 7.334 13.848 22.083 1.00 37.03 309 LYS A O 1
ATOM 2465 N N . THR A 1 310 ? 7.198 12.877 20.041 1.00 27.84 310 THR A N 1
ATOM 2466 C CA . THR A 1 310 ? 8.337 13.405 19.232 1.00 27.84 310 THR A CA 1
ATOM 2467 C C . THR A 1 310 ? 9.186 12.314 18.546 1.00 27.84 310 THR A C 1
ATOM 2469 O O . THR A 1 310 ? 9.514 11.291 19.134 1.00 27.84 310 THR A O 1
ATOM 2472 N N . HIS A 1 311 ? 9.511 12.595 17.274 1.00 28.02 311 HIS A N 1
ATOM 2473 C CA . HIS A 1 311 ? 10.571 12.070 16.394 1.00 28.02 311 HIS A CA 1
ATOM 2474 C C . HIS A 1 311 ? 10.837 10.551 16.333 1.00 28.02 311 HIS A C 1
ATOM 2476 O O . HIS A 1 311 ? 11.507 9.955 17.172 1.00 28.02 311 HIS A O 1
ATOM 2482 N N . ARG A 1 312 ? 10.388 9.943 15.224 1.00 29.97 312 ARG A N 1
ATOM 2483 C CA . ARG A 1 312 ? 10.755 8.587 14.795 1.00 29.97 312 ARG A CA 1
ATOM 2484 C C . ARG A 1 312 ? 12.212 8.549 14.316 1.00 29.97 312 ARG A C 1
ATOM 2486 O O . ARG A 1 312 ? 12.543 9.185 13.320 1.00 29.97 312 ARG A O 1
ATOM 2493 N N . ARG A 1 313 ? 13.040 7.731 14.968 1.00 25.77 313 ARG A N 1
ATOM 2494 C CA . ARG A 1 313 ? 14.144 7.010 14.317 1.00 25.77 313 ARG A CA 1
ATOM 2495 C C . ARG A 1 313 ? 13.729 5.549 14.135 1.00 25.77 313 ARG A C 1
ATOM 2497 O O . ARG A 1 313 ? 13.039 4.986 14.981 1.00 25.77 313 ARG A O 1
ATOM 2504 N N . HIS A 1 314 ? 14.095 5.014 12.977 1.00 36.81 314 HIS A N 1
ATOM 2505 C CA . HIS A 1 314 ? 13.739 3.704 12.446 1.00 36.81 314 HIS A CA 1
ATOM 2506 C C . HIS A 1 314 ? 14.334 2.531 13.241 1.00 36.81 314 HIS A C 1
ATOM 2508 O O . HIS A 1 314 ? 15.467 2.606 13.701 1.00 36.81 314 HIS A O 1
ATOM 2514 N N . GLY A 1 315 ? 13.578 1.432 13.296 1.00 24.00 315 GLY A N 1
ATOM 2515 C CA . GLY A 1 315 ? 14.016 0.085 13.669 1.00 24.00 315 GLY A CA 1
ATOM 2516 C C . GLY A 1 315 ? 12.874 -0.901 13.400 1.00 24.00 315 GLY A C 1
ATOM 2517 O O . GLY A 1 315 ? 11.785 -0.728 13.935 1.00 24.00 315 GLY A O 1
ATOM 2518 N N . TRP A 1 316 ? 13.094 -1.830 12.472 1.00 25.95 316 TRP A N 1
ATOM 2519 C CA . TRP A 1 316 ? 12.127 -2.739 11.839 1.00 25.95 316 TRP A CA 1
ATOM 2520 C C . TRP A 1 316 ? 11.584 -3.855 12.754 1.00 25.95 316 TRP A C 1
ATOM 2522 O O . TRP A 1 316 ? 12.291 -4.310 13.646 1.00 25.95 316 TRP A O 1
ATOM 2532 N N . GLY A 1 317 ? 10.377 -4.372 12.454 1.00 24.02 317 GLY A N 1
ATOM 2533 C CA . GLY A 1 317 ? 9.924 -5.680 12.957 1.00 24.02 317 GLY A CA 1
ATOM 2534 C C . GLY A 1 317 ? 8.410 -5.959 12.936 1.00 24.02 317 GLY A C 1
ATOM 2535 O O . GLY A 1 317 ? 7.740 -5.757 13.938 1.00 24.02 317 GLY A O 1
ATOM 2536 N N . CYS A 1 318 ? 7.921 -6.489 11.808 1.00 22.39 318 CYS A N 1
ATOM 2537 C CA . CYS A 1 318 ? 6.793 -7.426 11.635 1.00 22.39 318 CYS A CA 1
ATOM 2538 C C . CYS A 1 318 ? 5.408 -7.108 12.257 1.00 22.39 318 CYS A C 1
ATOM 2540 O O . CYS A 1 318 ? 5.086 -7.465 13.389 1.00 22.39 318 CYS A O 1
ATOM 2542 N N . THR A 1 319 ? 4.532 -6.518 11.443 1.00 24.92 319 THR A N 1
ATOM 2543 C CA . THR A 1 319 ? 3.106 -6.265 11.704 1.00 24.92 319 THR A CA 1
ATOM 2544 C C . THR A 1 319 ? 2.239 -7.500 11.426 1.00 24.92 319 THR A C 1
ATOM 2546 O O . THR A 1 319 ? 2.176 -7.961 10.287 1.00 24.92 319 THR A O 1
ATOM 2549 N N . LYS A 1 320 ? 1.514 -8.002 12.439 1.00 25.48 320 LYS A N 1
ATOM 2550 C CA . LYS A 1 320 ? 0.399 -8.945 12.250 1.00 25.48 320 LYS A CA 1
ATOM 2551 C C . LYS A 1 320 ? -0.791 -8.225 11.609 1.00 25.48 320 LYS A C 1
ATOM 2553 O O . LYS A 1 320 ? -1.209 -7.166 12.067 1.00 25.48 320 LYS A O 1
ATOM 2558 N N . SER A 1 321 ? -1.270 -8.854 10.538 1.00 31.30 321 SER A N 1
ATOM 2559 C CA . SER A 1 321 ? -2.513 -8.645 9.797 1.00 31.30 321 SER A CA 1
ATOM 2560 C C . SER A 1 321 ? -3.649 -8.116 10.668 1.00 31.30 321 SER A C 1
ATOM 2562 O O . SER A 1 321 ? -4.297 -8.882 11.372 1.00 31.30 321 SER A O 1
ATOM 2564 N N . SER A 1 322 ? -3.940 -6.824 10.545 1.00 26.41 322 SER A N 1
ATOM 2565 C CA . SER A 1 322 ? -5.310 -6.359 10.659 1.00 26.41 322 SER A CA 1
ATOM 2566 C C . SER A 1 322 ? -6.079 -6.905 9.454 1.00 26.41 322 SER A C 1
ATOM 2568 O O . SER A 1 322 ? -5.651 -6.744 8.307 1.00 26.41 322 SER A O 1
ATOM 2570 N N . THR A 1 323 ? -7.275 -7.453 9.669 1.00 30.39 323 THR A N 1
ATOM 2571 C CA . THR A 1 323 ? -8.359 -7.102 8.746 1.00 30.39 323 THR A CA 1
ATOM 2572 C C . THR A 1 323 ? -8.455 -5.585 8.794 1.00 30.39 323 THR A C 1
ATOM 2574 O O . THR A 1 323 ? -9.025 -4.999 9.714 1.00 30.39 323 THR A O 1
ATOM 2577 N N . MET A 1 324 ? -7.744 -4.960 7.855 1.00 27.61 324 MET A N 1
ATOM 2578 C CA . MET A 1 324 ? -7.800 -3.538 7.578 1.00 27.61 324 MET A CA 1
ATOM 2579 C C . MET A 1 324 ? -9.281 -3.141 7.529 1.00 27.61 324 MET A C 1
ATOM 2581 O O . MET A 1 324 ? -10.055 -3.868 6.896 1.00 27.61 324 MET A O 1
ATOM 2585 N N . PRO A 1 325 ? -9.689 -1.999 8.118 1.00 33.22 325 PRO A N 1
ATOM 2586 C CA . PRO A 1 325 ? -10.938 -1.382 7.691 1.00 33.22 325 PRO A CA 1
ATOM 2587 C C . PRO A 1 325 ? -10.861 -1.329 6.168 1.00 33.22 325 PRO A C 1
ATOM 2589 O O . PRO A 1 325 ? -9.789 -0.983 5.657 1.00 33.22 325 PRO A O 1
ATOM 2592 N N . THR A 1 326 ? -11.909 -1.752 5.453 1.00 45.50 326 THR A N 1
ATOM 2593 C CA . THR A 1 326 ? -11.963 -1.637 3.989 1.00 45.50 326 THR A CA 1
ATOM 2594 C C . THR A 1 326 ? -11.438 -0.252 3.651 1.00 45.50 326 THR A C 1
ATOM 2596 O O . THR A 1 326 ? -12.040 0.741 4.047 1.00 45.50 326 THR A O 1
ATOM 2599 N N . GLY A 1 327 ? -10.234 -0.177 3.073 1.00 55.62 327 GLY A N 1
ATOM 2600 C CA . GLY A 1 327 ? -9.449 1.062 2.969 1.00 55.62 327 GLY A CA 1
ATOM 2601 C C . GLY A 1 327 ? -10.014 2.036 1.935 1.00 55.62 327 GLY A C 1
ATOM 2602 O O . GLY A 1 327 ? -9.263 2.818 1.363 1.00 55.62 327 GLY A O 1
ATOM 2603 N N . ILE A 1 328 ? -11.310 1.904 1.676 1.00 78.69 328 ILE A N 1
ATOM 2604 C CA . ILE A 1 328 ? -12.133 2.516 0.658 1.00 78.69 328 ILE A CA 1
ATOM 2605 C C . ILE A 1 328 ? -13.090 3.438 1.403 1.00 78.69 328 ILE A C 1
ATOM 2607 O O . ILE A 1 328 ? -13.815 3.011 2.304 1.00 78.69 328 ILE A O 1
ATOM 2611 N N . PHE A 1 329 ? -13.068 4.707 1.036 1.00 89.75 329 PHE A N 1
ATOM 2612 C CA . PHE A 1 329 ? -13.997 5.705 1.529 1.00 89.75 329 PHE A CA 1
ATOM 2613 C C . PHE A 1 329 ? -15.248 5.706 0.658 1.00 89.75 329 PHE A C 1
ATOM 2615 O O . PHE A 1 329 ? -15.194 5.496 -0.554 1.00 89.75 329 PHE A O 1
ATOM 2622 N N . THR A 1 330 ? -16.393 5.960 1.279 1.00 89.75 330 THR A N 1
ATOM 2623 C CA . THR A 1 330 ? -17.641 6.111 0.529 1.00 89.75 330 THR A CA 1
ATOM 2624 C C . THR A 1 330 ? -17.599 7.386 -0.311 1.00 89.75 330 THR A C 1
ATOM 2626 O O . THR A 1 330 ? -16.991 8.388 0.079 1.00 89.75 330 THR A O 1
ATOM 2629 N N . LEU A 1 331 ? -18.317 7.390 -1.436 1.00 90.75 331 LEU A N 1
ATOM 2630 C CA . LEU A 1 331 ? -18.478 8.588 -2.261 1.00 90.75 331 LEU A CA 1
ATOM 2631 C C . LEU A 1 331 ? -19.008 9.779 -1.440 1.00 90.75 331 LEU A C 1
ATOM 2633 O O . LEU A 1 331 ? -18.544 10.902 -1.608 1.00 90.75 331 LEU A O 1
ATOM 2637 N N . LYS A 1 332 ? -19.927 9.526 -0.499 1.00 89.38 332 LYS A N 1
ATOM 2638 C CA . LYS A 1 332 ? -20.458 10.543 0.418 1.00 89.38 332 LYS A CA 1
ATOM 2639 C C . LYS A 1 332 ? -19.353 11.189 1.255 1.00 89.38 332 LYS A C 1
ATOM 2641 O O . LYS A 1 332 ? -19.247 12.408 1.266 1.00 89.38 332 LYS A O 1
ATOM 2646 N N . GLN A 1 333 ? -18.500 10.389 1.901 1.00 90.88 333 GLN A N 1
ATOM 2647 C CA . GLN A 1 333 ? -17.371 10.903 2.691 1.00 90.88 333 GLN A CA 1
ATOM 2648 C C . GLN A 1 333 ? -16.435 11.771 1.843 1.00 90.88 333 GLN A C 1
ATOM 2650 O O . GLN A 1 333 ? -15.989 12.822 2.291 1.00 90.88 333 GLN A O 1
ATOM 2655 N N . ILE A 1 334 ? -16.164 11.356 0.606 1.00 93.12 334 ILE A N 1
ATOM 2656 C CA . ILE A 1 334 ? -15.292 12.097 -0.310 1.00 93.12 334 ILE A CA 1
ATOM 2657 C C . ILE A 1 334 ? -15.914 13.427 -0.737 1.00 93.12 334 ILE A C 1
ATOM 2659 O O . ILE A 1 334 ? -15.222 14.443 -0.758 1.00 93.12 334 ILE A O 1
ATOM 2663 N N . LEU A 1 335 ? -17.215 13.448 -1.025 1.00 92.50 335 LEU A N 1
ATOM 2664 C CA . LEU A 1 335 ? -17.930 14.674 -1.382 1.00 92.50 335 LEU A CA 1
ATOM 2665 C C . LEU A 1 335 ? -18.086 15.636 -0.195 1.00 92.50 335 LEU A C 1
ATOM 2667 O O . LEU A 1 335 ? -18.082 16.844 -0.391 1.00 92.50 335 LEU A O 1
ATOM 2671 N N . GLU A 1 336 ? -18.154 15.153 1.046 1.00 93.06 336 GLU A N 1
ATOM 2672 C CA . GLU A 1 336 ? -18.095 16.046 2.213 1.00 93.06 336 GLU A CA 1
ATOM 2673 C C . GLU A 1 336 ? -16.724 16.720 2.355 1.00 93.06 336 GLU A C 1
ATOM 2675 O O . GLU A 1 336 ? -16.645 17.892 2.727 1.00 93.06 336 GLU A O 1
ATOM 2680 N N . VAL A 1 337 ? -15.637 16.032 1.989 1.00 94.38 337 VAL A N 1
ATOM 2681 C CA . VAL A 1 337 ? -14.300 16.642 1.986 1.00 94.38 337 VAL A CA 1
ATOM 2682 C C . VAL A 1 337 ? -14.206 17.788 0.983 1.00 94.38 337 VAL A C 1
ATOM 2684 O O . VAL A 1 337 ? -13.558 18.788 1.292 1.00 94.38 337 VAL A O 1
ATOM 2687 N N . THR A 1 338 ? -14.850 17.706 -0.188 1.00 94.00 338 THR A N 1
ATOM 2688 C CA . THR A 1 338 ? -14.751 18.782 -1.196 1.00 94.00 338 THR A CA 1
ATOM 2689 C C . THR A 1 338 ? -15.253 20.126 -0.652 1.00 94.00 338 THR A C 1
ATOM 2691 O O . THR A 1 338 ? -14.681 21.175 -0.957 1.00 94.00 338 THR A O 1
ATOM 2694 N N . LYS A 1 339 ? -16.235 20.110 0.256 1.00 93.31 339 LYS A N 1
ATOM 2695 C CA . LYS A 1 339 ? -16.781 21.313 0.910 1.00 93.31 339 LYS A CA 1
ATOM 2696 C C . LYS A 1 339 ? -15.790 22.009 1.847 1.00 93.31 339 LYS A C 1
ATOM 2698 O O . LYS A 1 339 ? -15.924 23.199 2.115 1.00 93.31 339 LYS A O 1
ATOM 2703 N N . VAL A 1 340 ? -14.797 21.276 2.352 1.00 94.75 340 VAL A N 1
ATOM 2704 C CA . VAL A 1 340 ? -13.816 21.751 3.343 1.00 94.75 340 VAL A CA 1
ATOM 2705 C C . VAL A 1 340 ? -12.375 21.624 2.846 1.00 94.75 340 VAL A C 1
ATOM 2707 O O . VAL A 1 340 ? -11.447 21.553 3.650 1.00 94.75 340 VAL A O 1
ATOM 2710 N N . HIS A 1 341 ? -12.168 21.587 1.527 1.00 96.06 341 HIS A N 1
ATOM 2711 C CA . HIS A 1 341 ? -10.849 21.396 0.928 1.00 96.06 341 HIS A CA 1
ATOM 2712 C C . HIS A 1 341 ? -10.516 22.494 -0.105 1.00 96.06 341 HIS A C 1
ATOM 2714 O O . HIS A 1 341 ? -11.346 22.789 -0.972 1.00 96.06 341 HIS A O 1
ATOM 2720 N N . PRO A 1 342 ? -9.290 23.065 -0.086 1.00 95.12 342 PRO A N 1
ATOM 2721 C CA . PRO A 1 342 ? -8.905 24.205 -0.931 1.00 95.12 342 PRO A CA 1
ATOM 2722 C C . PRO A 1 342 ? -8.948 23.920 -2.439 1.00 95.12 342 PRO A C 1
ATOM 2724 O O . PRO A 1 342 ? -9.181 24.826 -3.227 1.00 95.12 342 PRO A O 1
ATOM 2727 N N . PHE A 1 343 ? -8.765 22.663 -2.860 1.00 94.19 343 PHE A N 1
ATOM 2728 C CA . PHE A 1 343 ? -8.883 22.278 -4.280 1.00 94.19 343 PHE A CA 1
ATOM 2729 C C . PHE A 1 343 ? -10.269 22.538 -4.881 1.00 94.19 343 PHE A C 1
ATOM 2731 O O . PHE A 1 343 ? -10.375 22.689 -6.094 1.00 94.19 343 PHE A O 1
ATOM 2738 N N . TYR A 1 344 ? -11.312 22.577 -4.052 1.00 94.06 344 TYR A N 1
ATOM 2739 C CA . TYR A 1 344 ? -12.699 22.654 -4.512 1.00 94.06 344 TYR A CA 1
ATOM 2740 C C . TYR A 1 344 ? -13.427 23.889 -3.974 1.00 94.06 344 TYR A C 1
ATOM 2742 O O . TYR A 1 344 ? -14.327 24.400 -4.634 1.00 94.06 344 TYR A O 1
ATOM 2750 N N . THR A 1 345 ? -13.029 24.395 -2.803 1.00 92.62 345 THR A N 1
ATOM 2751 C CA . THR A 1 345 ? -13.686 25.525 -2.139 1.00 92.62 345 THR A CA 1
ATOM 2752 C C . THR A 1 345 ? -12.698 26.669 -1.917 1.00 92.62 345 THR A C 1
ATOM 2754 O O . THR A 1 345 ? -11.835 26.596 -1.047 1.00 92.62 345 THR A O 1
ATOM 2757 N N . SER A 1 346 ? -12.865 27.771 -2.656 1.00 88.56 346 SER A N 1
ATOM 2758 C CA . SER A 1 346 ? -11.934 28.918 -2.659 1.00 88.56 346 SER A CA 1
ATOM 2759 C C . SER A 1 346 ? -11.797 29.649 -1.319 1.00 88.56 346 SER A C 1
ATOM 2761 O O . SER A 1 346 ? -10.799 30.322 -1.084 1.00 88.56 346 SER A O 1
ATOM 2763 N N . ARG A 1 347 ? -12.789 29.525 -0.429 1.00 91.69 347 ARG A N 1
ATOM 2764 C CA . ARG A 1 347 ? -12.765 30.128 0.915 1.00 91.69 347 ARG A CA 1
ATOM 2765 C C . ARG A 1 347 ? -11.955 29.313 1.929 1.00 91.69 347 ARG A C 1
ATOM 2767 O O . ARG A 1 347 ? -11.702 29.799 3.026 1.00 91.69 347 ARG A O 1
ATOM 2774 N N . VAL A 1 348 ? -11.585 28.076 1.596 1.00 94.81 348 VAL A N 1
ATOM 2775 C CA . VAL A 1 348 ? -10.835 27.185 2.486 1.00 94.81 348 VAL A CA 1
ATOM 2776 C C . VAL A 1 348 ? -9.340 27.389 2.268 1.00 94.81 348 VAL A C 1
ATOM 2778 O O . VAL A 1 348 ? -8.847 27.281 1.150 1.00 94.81 348 VAL A O 1
ATOM 2781 N N . GLN A 1 349 ? -8.599 27.635 3.349 1.00 94.31 349 GLN A N 1
ATOM 2782 C CA . GLN A 1 349 ? -7.168 27.936 3.265 1.00 94.31 349 GLN A CA 1
ATOM 2783 C C . GLN A 1 349 ? -6.272 26.686 3.229 1.00 94.31 349 GLN A C 1
ATOM 2785 O O . GLN A 1 349 ? -5.298 26.657 2.472 1.00 94.31 349 GLN A O 1
ATOM 2790 N N . TYR A 1 350 ? -6.592 25.649 4.009 1.00 95.75 350 TYR A N 1
ATOM 2791 C CA . TYR A 1 350 ? -5.765 24.445 4.172 1.00 95.75 350 TYR A CA 1
ATOM 2792 C C . TYR A 1 350 ? -6.596 23.166 4.038 1.00 95.75 350 TYR A C 1
ATOM 2794 O O . TYR A 1 350 ? -7.793 23.200 4.327 1.00 95.75 350 TYR A O 1
ATOM 2802 N N . PRO A 1 351 ? -5.989 22.026 3.656 1.00 95.25 351 PRO A N 1
ATOM 2803 C CA . PRO A 1 351 ? -6.680 20.742 3.699 1.00 95.25 351 PRO A CA 1
ATOM 2804 C C . PRO A 1 351 ? -7.184 20.406 5.116 1.00 95.25 351 PRO A C 1
ATOM 2806 O O . PRO A 1 351 ? -6.589 20.836 6.117 1.00 95.25 351 PRO A O 1
ATOM 2809 N N . PRO A 1 352 ? -8.258 19.611 5.240 1.00 93.69 352 PRO A N 1
ATOM 2810 C CA . PRO A 1 352 ? -8.822 19.250 6.532 1.00 93.69 352 PRO A CA 1
ATOM 2811 C C . PRO A 1 352 ? -7.799 18.492 7.388 1.00 93.69 352 PRO A C 1
ATOM 2813 O O . PRO A 1 352 ? -7.055 17.628 6.919 1.00 93.69 352 PRO A O 1
ATOM 2816 N N . ASN A 1 353 ? -7.757 18.819 8.680 1.00 90.69 353 ASN A N 1
ATOM 2817 C CA . ASN A 1 353 ? -6.944 18.086 9.647 1.00 90.69 353 ASN A CA 1
ATOM 2818 C C . ASN A 1 353 ? -7.624 16.770 10.064 1.00 90.69 353 ASN A C 1
ATOM 2820 O O . ASN A 1 353 ? -8.795 16.535 9.772 1.00 90.69 353 ASN A O 1
ATOM 2824 N N . GLU A 1 354 ? -6.907 15.922 10.807 1.00 85.56 354 GLU A N 1
ATOM 2825 C CA . GLU A 1 354 ? -7.423 14.604 11.204 1.00 85.56 354 GLU A CA 1
ATOM 2826 C C . GLU A 1 354 ? -8.717 14.679 12.031 1.00 85.56 354 GLU A C 1
ATOM 2828 O O . GLU A 1 354 ? -9.534 13.770 11.955 1.00 85.56 354 GLU A O 1
ATOM 2833 N N . LYS A 1 355 ? -8.946 15.763 12.788 1.00 87.88 355 LYS A N 1
ATOM 2834 C CA . LYS A 1 355 ? -10.188 15.946 13.554 1.00 87.88 355 LYS A CA 1
ATOM 2835 C C . LYS A 1 355 ? -11.385 16.139 12.618 1.00 87.88 355 LYS A C 1
ATOM 2837 O O . LYS A 1 355 ? -12.417 15.515 12.834 1.00 87.88 355 LYS A O 1
ATOM 2842 N N . ILE A 1 356 ? -11.235 16.969 11.583 1.00 90.31 356 ILE A N 1
ATOM 2843 C CA . ILE A 1 356 ? -12.277 17.193 10.567 1.00 90.31 356 ILE A CA 1
ATOM 2844 C C . ILE A 1 356 ? -12.513 15.908 9.767 1.00 90.31 356 ILE A C 1
ATOM 2846 O O . ILE A 1 356 ? -13.653 15.495 9.590 1.00 90.31 356 ILE A O 1
ATOM 2850 N N . LEU A 1 357 ? -11.439 15.232 9.347 1.00 90.00 357 LEU A N 1
ATOM 2851 C CA . LEU A 1 357 ? -11.541 13.963 8.622 1.00 90.00 357 LEU A CA 1
ATOM 2852 C C . LEU A 1 357 ? -12.230 12.869 9.452 1.00 90.00 357 LEU A C 1
ATOM 2854 O O . LEU A 1 357 ? -12.994 12.083 8.902 1.00 90.00 357 LEU A O 1
ATOM 2858 N N . HIS A 1 358 ? -11.990 12.818 10.764 1.00 85.06 358 HIS A N 1
ATOM 2859 C CA . HIS A 1 358 ? -12.674 11.894 11.670 1.00 85.06 358 HIS A CA 1
ATOM 2860 C C . HIS A 1 358 ? -14.168 12.212 11.791 1.00 85.06 358 HIS A C 1
ATOM 2862 O O . HIS A 1 358 ? -14.980 11.300 11.699 1.00 85.06 358 HIS A O 1
ATOM 2868 N N . ALA A 1 359 ? -14.537 13.489 11.925 1.00 87.50 359 ALA A N 1
ATOM 2869 C CA . ALA A 1 359 ? -15.942 13.898 11.963 1.00 87.50 359 ALA A CA 1
ATOM 2870 C C . ALA A 1 359 ? -16.680 13.509 10.670 1.00 87.50 359 ALA A C 1
ATOM 2872 O O . ALA A 1 359 ? -17.733 12.887 10.733 1.00 87.50 359 ALA A O 1
ATOM 2873 N N . ILE A 1 360 ? -16.076 13.756 9.501 1.00 87.81 360 ILE A N 1
ATOM 2874 C CA . ILE A 1 360 ? -16.643 13.346 8.204 1.00 87.81 360 ILE A CA 1
ATOM 2875 C C . ILE A 1 360 ? -16.824 11.822 8.123 1.00 87.81 360 ILE A C 1
ATOM 2877 O O . ILE A 1 360 ? -17.815 11.341 7.572 1.00 87.81 360 ILE A O 1
ATOM 2881 N N . ARG A 1 361 ? -15.876 11.045 8.665 1.00 84.06 361 ARG A N 1
ATOM 2882 C CA . ARG A 1 361 ? -15.972 9.577 8.694 1.00 84.06 361 ARG A CA 1
ATOM 2883 C C . ARG A 1 361 ? -17.119 9.093 9.585 1.00 84.06 361 ARG A C 1
ATOM 2885 O O . ARG A 1 361 ? -17.801 8.159 9.176 1.00 84.06 361 ARG A O 1
ATOM 2892 N N . ASP A 1 362 ? -17.326 9.730 10.737 1.00 76.69 362 ASP A N 1
ATOM 2893 C CA . ASP A 1 362 ? -18.349 9.355 11.722 1.00 76.69 362 ASP A CA 1
ATOM 2894 C C . ASP A 1 362 ? -19.766 9.805 11.319 1.00 76.69 362 ASP A C 1
ATOM 2896 O O . ASP A 1 362 ? -20.735 9.079 11.533 1.00 76.69 362 ASP A O 1
ATOM 2900 N N . GLU A 1 363 ? -19.902 11.000 10.736 1.00 69.69 363 GLU A N 1
ATOM 2901 C CA . GLU A 1 363 ? -21.197 11.602 10.377 1.00 69.69 363 GLU A CA 1
ATOM 2902 C C . GLU A 1 363 ? -21.796 11.012 9.093 1.00 69.69 363 GLU A C 1
ATOM 2904 O O . GLU A 1 363 ? -23.017 11.008 8.898 1.00 69.69 363 GLU A O 1
ATOM 2909 N N . ALA A 1 364 ? -20.961 10.468 8.206 1.00 60.59 364 ALA A N 1
ATOM 2910 C CA . ALA A 1 364 ? -21.412 9.810 6.990 1.00 60.59 364 ALA A CA 1
ATOM 2911 C C . ALA A 1 364 ? -22.000 8.415 7.289 1.00 60.59 364 ALA A C 1
ATOM 2913 O O . ALA A 1 364 ? -21.395 7.391 6.982 1.00 60.59 364 ALA A O 1
ATOM 2914 N N . SER A 1 365 ? -23.211 8.369 7.860 1.00 52.75 365 SER A N 1
ATOM 2915 C CA . SER A 1 365 ? -24.002 7.131 7.955 1.00 52.75 365 SER A CA 1
ATOM 2916 C C . SER A 1 365 ? -24.297 6.544 6.560 1.00 52.75 365 SER A C 1
ATOM 2918 O O . SER A 1 365 ? -24.512 7.335 5.626 1.00 52.75 365 SER A O 1
ATOM 2920 N N . PRO A 1 366 ? -24.382 5.201 6.409 1.00 49.66 366 PRO A N 1
ATOM 2921 C CA . PRO A 1 366 ? -24.597 4.530 5.118 1.00 49.66 366 PRO A CA 1
ATOM 2922 C C . PRO A 1 366 ? -25.959 4.772 4.440 1.00 49.66 366 PRO A C 1
ATOM 2924 O O . PRO A 1 366 ? -26.143 4.325 3.315 1.00 49.66 366 PRO A O 1
ATOM 2927 N N . GLU A 1 367 ? -26.920 5.450 5.081 1.00 43.88 367 GLU A N 1
ATOM 2928 C CA . GLU A 1 367 ? -28.347 5.314 4.723 1.00 43.88 367 GLU A CA 1
ATOM 2929 C C . GLU A 1 367 ? -29.076 6.586 4.245 1.00 43.88 367 GLU A C 1
ATOM 2931 O O . GLU A 1 367 ? -30.302 6.630 4.263 1.00 43.88 367 GLU A O 1
ATOM 2936 N N . THR A 1 368 ? -28.398 7.630 3.759 1.00 40.41 368 THR A N 1
ATOM 2937 C CA . THR A 1 368 ? -29.116 8.803 3.209 1.00 40.41 368 THR A CA 1
ATOM 2938 C C . THR A 1 368 ? -28.665 9.195 1.810 1.00 40.41 368 THR A C 1
ATOM 2940 O O . THR A 1 368 ? -27.697 9.936 1.669 1.00 40.41 368 THR A O 1
ATOM 2943 N N . GLY A 1 369 ? -29.431 8.725 0.812 1.00 50.94 369 GLY A N 1
ATOM 2944 C CA . GLY A 1 369 ? -29.454 9.181 -0.585 1.00 50.94 369 GLY A CA 1
ATOM 2945 C C . GLY A 1 369 ? -28.172 8.932 -1.383 1.00 50.94 369 GLY A C 1
ATOM 2946 O O . GLY A 1 369 ? -27.067 9.062 -0.870 1.00 50.94 369 GLY A O 1
ATOM 2947 N N . THR A 1 370 ? -28.293 8.600 -2.668 1.00 49.94 370 THR A N 1
ATOM 2948 C CA . THR A 1 370 ? -27.138 8.544 -3.574 1.00 49.94 370 THR A CA 1
ATOM 2949 C C . THR A 1 370 ? -26.613 9.973 -3.756 1.00 49.94 370 THR A C 1
ATOM 2951 O O . THR A 1 370 ? -27.322 10.797 -4.338 1.00 49.94 370 THR A O 1
ATOM 2954 N N . PRO A 1 371 ? -25.424 10.332 -3.241 1.00 62.44 371 PRO A N 1
ATOM 2955 C CA . PRO A 1 371 ? -24.925 11.688 -3.406 1.00 62.44 371 PRO A CA 1
ATOM 2956 C C . PRO A 1 371 ? -24.621 11.936 -4.891 1.00 62.44 371 PRO A C 1
ATOM 2958 O O . PRO A 1 371 ? -24.016 11.101 -5.566 1.00 62.44 371 PRO A O 1
ATOM 2961 N N . ALA A 1 372 ? -25.072 13.075 -5.416 1.00 74.00 372 ALA A N 1
ATOM 2962 C CA . ALA A 1 372 ? -24.996 13.373 -6.841 1.00 74.00 372 ALA A CA 1
ATOM 2963 C C . ALA A 1 372 ? -23.587 13.846 -7.240 1.00 74.00 372 ALA A C 1
ATOM 2965 O O . ALA A 1 372 ? -23.324 15.046 -7.312 1.00 74.00 372 ALA A O 1
ATOM 2966 N N . LEU A 1 373 ? -22.690 12.896 -7.536 1.00 87.88 373 LEU A N 1
ATOM 2967 C CA . LEU A 1 373 ? -21.366 13.166 -8.116 1.00 87.88 373 LEU A CA 1
ATOM 2968 C C . LEU A 1 373 ? -21.415 14.150 -9.307 1.00 87.88 373 LEU A C 1
ATOM 2970 O O . LEU A 1 373 ? -20.593 15.062 -9.311 1.00 87.88 373 LEU A O 1
ATOM 2974 N N . PRO A 1 374 ? -22.382 14.080 -10.250 1.00 84.44 374 PRO A N 1
ATOM 2975 C CA . PRO A 1 374 ? -22.432 15.011 -11.383 1.00 84.44 374 PRO A CA 1
ATOM 2976 C C . PRO A 1 374 ? -22.563 16.496 -11.006 1.00 84.44 374 PRO A C 1
ATOM 2978 O O . PRO A 1 374 ? -22.180 17.353 -11.797 1.00 84.44 374 PRO A O 1
ATOM 2981 N N . LEU A 1 375 ? -23.068 16.817 -9.806 1.00 83.81 375 LEU A N 1
ATOM 2982 C CA . LEU A 1 375 ? -23.174 18.202 -9.328 1.00 83.81 375 LEU A CA 1
ATOM 2983 C C . LEU A 1 375 ? -21.829 18.781 -8.871 1.00 83.81 375 LEU A C 1
ATOM 2985 O O . LEU A 1 375 ? -21.688 20.000 -8.785 1.00 83.81 375 LEU A O 1
ATOM 2989 N N . GLN A 1 376 ? -20.844 17.934 -8.565 1.00 88.75 376 GLN A N 1
ATOM 2990 C CA . GLN A 1 376 ? -19.497 18.384 -8.233 1.00 88.75 376 GLN A CA 1
ATOM 2991 C C . GLN A 1 376 ? -18.819 18.917 -9.511 1.00 88.75 376 GLN A C 1
ATOM 2993 O O . GLN A 1 376 ? -18.792 18.204 -10.516 1.00 88.75 376 GLN A O 1
ATOM 2998 N N . PRO A 1 377 ? -18.250 20.137 -9.511 1.00 89.25 377 PRO A N 1
ATOM 2999 C CA . PRO A 1 377 ? -17.491 20.648 -10.652 1.00 89.25 377 PRO A CA 1
ATOM 3000 C C . PRO A 1 377 ? -16.268 19.788 -10.992 1.00 89.25 377 PRO A C 1
ATOM 3002 O O . PRO A 1 377 ? -15.691 19.149 -10.109 1.00 89.25 377 PRO A O 1
ATOM 3005 N N . LEU A 1 378 ? -15.847 19.825 -12.259 1.00 91.62 378 LEU A N 1
ATOM 3006 C CA . LEU A 1 378 ? -14.623 19.163 -12.710 1.00 91.62 378 LEU A CA 1
ATOM 3007 C C . LEU A 1 378 ? -13.382 19.797 -12.069 1.00 91.62 378 LEU A C 1
ATOM 3009 O O . LEU A 1 378 ? -13.262 21.020 -11.960 1.00 91.62 378 LEU A O 1
ATOM 3013 N N . LEU A 1 379 ? -12.427 18.958 -11.671 1.00 92.06 379 LEU A N 1
ATOM 3014 C CA . LEU A 1 379 ? -11.144 19.398 -11.140 1.00 92.06 379 LEU A CA 1
ATOM 3015 C C . LEU A 1 379 ? -10.122 19.516 -12.275 1.00 92.06 379 LEU A C 1
ATOM 3017 O O . LEU A 1 379 ? -9.600 18.522 -12.780 1.00 92.06 379 LEU A O 1
ATOM 3021 N N . HIS A 1 380 ? -9.803 20.760 -12.634 1.00 87.94 380 HIS A N 1
ATOM 3022 C CA . HIS A 1 380 ? -8.805 21.083 -13.652 1.00 87.94 380 HIS A CA 1
ATOM 3023 C C . HIS A 1 380 ? -7.382 21.104 -13.081 1.00 87.94 380 HIS A C 1
ATOM 3025 O O . HIS A 1 380 ? -7.129 21.658 -12.006 1.00 87.94 380 HIS A O 1
ATOM 3031 N N . LYS A 1 381 ? -6.424 20.609 -13.874 1.00 83.75 381 LYS A N 1
ATOM 3032 C CA . LYS A 1 381 ? -4.986 20.602 -13.560 1.00 83.75 381 LYS A CA 1
ATOM 3033 C C . LYS A 1 381 ? -4.449 21.993 -13.197 1.00 83.75 381 LYS A C 1
ATOM 3035 O O . LYS A 1 381 ? -3.750 22.132 -12.199 1.00 83.75 381 LYS A O 1
ATOM 3040 N N . LYS A 1 382 ? -4.853 23.043 -13.925 1.00 81.94 382 LYS A N 1
ATOM 3041 C CA . LYS A 1 382 ? -4.465 24.442 -13.650 1.00 81.94 382 LYS A CA 1
ATOM 3042 C C . LYS A 1 382 ? -4.884 24.908 -12.250 1.00 81.94 382 LYS A C 1
ATOM 3044 O O . LYS A 1 382 ? -4.082 25.508 -11.537 1.00 81.94 382 LYS A O 1
ATOM 3049 N N . THR A 1 383 ? -6.122 24.612 -11.844 1.00 85.19 383 THR A N 1
ATOM 3050 C CA . THR A 1 383 ? -6.640 24.933 -10.502 1.00 85.19 383 THR A CA 1
ATOM 3051 C C . THR A 1 383 ? -5.876 24.164 -9.434 1.00 85.19 383 THR A C 1
ATOM 3053 O O . THR A 1 383 ? -5.394 24.759 -8.473 1.00 85.19 383 THR A O 1
ATOM 3056 N N . LEU A 1 384 ? -5.709 22.857 -9.642 1.00 89.44 384 LEU A N 1
ATOM 3057 C CA . LEU A 1 384 ? -4.981 21.982 -8.734 1.00 89.44 384 LEU A CA 1
ATOM 3058 C C . LEU A 1 384 ? -3.541 22.471 -8.515 1.00 89.44 384 LEU A C 1
ATOM 3060 O O . LEU A 1 384 ? -3.109 22.643 -7.379 1.00 89.44 384 LEU A O 1
ATOM 3064 N N . TYR A 1 385 ? -2.811 22.754 -9.593 1.00 86.94 385 TYR A N 1
ATOM 3065 C CA . TYR A 1 385 ? -1.401 23.141 -9.535 1.00 86.94 385 TYR A CA 1
ATOM 3066 C C . TYR A 1 385 ? -1.207 24.500 -8.867 1.00 86.94 385 TYR A C 1
ATOM 3068 O O . TYR A 1 385 ? -0.277 24.659 -8.077 1.00 86.94 385 TYR A O 1
ATOM 3076 N N . ARG A 1 386 ? -2.103 25.463 -9.126 1.00 88.31 386 ARG A N 1
ATOM 3077 C CA . ARG A 1 386 ? -2.092 26.767 -8.450 1.00 88.31 386 ARG A CA 1
ATOM 3078 C C . ARG A 1 386 ? -2.221 26.607 -6.935 1.00 88.31 386 ARG A C 1
ATOM 3080 O O . ARG A 1 386 ? -1.421 27.176 -6.194 1.00 88.31 386 ARG A O 1
ATOM 3087 N N . GLU A 1 387 ? -3.195 25.822 -6.474 1.00 92.69 387 GLU A N 1
ATOM 3088 C CA . GLU A 1 387 ? -3.393 25.605 -5.037 1.00 92.69 387 GLU A CA 1
ATOM 3089 C C . GLU A 1 387 ? -2.239 24.826 -4.405 1.00 92.69 387 GLU A C 1
ATOM 3091 O O . GLU A 1 387 ? -1.791 25.172 -3.314 1.00 92.69 387 GLU A O 1
ATOM 3096 N N . ILE A 1 388 ? -1.703 23.815 -5.093 1.00 92.25 388 ILE A N 1
ATOM 3097 C CA . ILE A 1 388 ? -0.540 23.063 -4.608 1.00 92.25 388 ILE A CA 1
ATOM 3098 C C . ILE A 1 388 ? 0.686 23.970 -4.475 1.00 92.25 388 ILE A C 1
ATOM 3100 O O . ILE A 1 388 ? 1.365 23.916 -3.451 1.00 92.25 388 ILE A O 1
ATOM 3104 N N . ALA A 1 389 ? 0.962 24.825 -5.464 1.00 89.81 389 ALA A N 1
ATOM 3105 C CA . ALA A 1 389 ? 2.085 25.759 -5.409 1.00 89.81 389 ALA A CA 1
ATOM 3106 C C . ALA A 1 389 ? 1.985 26.681 -4.182 1.00 89.81 389 ALA A C 1
ATOM 3108 O O . ALA A 1 389 ? 2.954 26.814 -3.431 1.00 89.81 389 ALA A O 1
ATOM 3109 N N . ARG A 1 390 ? 0.790 27.229 -3.920 1.00 93.06 390 ARG A N 1
ATOM 3110 C CA . ARG A 1 390 ? 0.505 28.019 -2.714 1.00 93.06 390 ARG A CA 1
ATOM 3111 C C . ARG A 1 390 ? 0.744 27.207 -1.436 1.00 93.06 390 ARG A C 1
ATOM 3113 O O . ARG A 1 390 ? 1.457 27.659 -0.545 1.00 93.06 390 ARG A O 1
ATOM 3120 N N . LEU A 1 391 ? 0.183 26.000 -1.348 1.00 94.06 391 LEU A N 1
ATOM 3121 C CA . LEU A 1 391 ? 0.292 25.133 -0.168 1.00 94.06 391 LEU A CA 1
ATOM 3122 C C . LEU A 1 391 ? 1.720 24.634 0.091 1.00 94.06 391 LEU A C 1
ATOM 3124 O O . LEU A 1 391 ? 2.060 24.336 1.232 1.00 94.06 391 LEU A O 1
ATOM 3128 N N . LEU A 1 392 ? 2.568 24.508 -0.927 1.00 90.81 392 LEU A N 1
ATOM 3129 C CA . LEU A 1 392 ? 3.966 24.116 -0.739 1.00 90.81 392 LEU A CA 1
ATOM 3130 C C . LEU A 1 392 ? 4.819 25.261 -0.182 1.00 90.81 392 LEU A C 1
ATOM 3132 O O . LEU A 1 392 ? 5.705 25.007 0.636 1.00 90.81 392 LEU A O 1
ATOM 3136 N N . GLN A 1 393 ? 4.541 26.498 -0.600 1.00 90.44 393 GLN A N 1
ATOM 3137 C CA . GLN A 1 393 ? 5.256 27.692 -0.139 1.00 90.44 393 GLN A CA 1
ATOM 3138 C C . GLN A 1 393 ? 4.818 28.133 1.265 1.00 90.44 393 GLN A C 1
ATOM 3140 O O . GLN A 1 393 ? 5.615 28.703 2.009 1.00 90.44 393 GLN A O 1
ATOM 3145 N N . ASP A 1 394 ? 3.583 27.825 1.658 1.00 92.75 394 ASP A N 1
ATOM 3146 C CA . ASP A 1 394 ? 3.053 28.175 2.972 1.00 92.75 394 ASP A CA 1
ATOM 3147 C C . ASP A 1 394 ? 3.664 27.302 4.092 1.00 92.75 394 ASP A C 1
ATOM 3149 O O . ASP A 1 394 ? 3.498 26.073 4.141 1.00 92.75 394 ASP A O 1
ATOM 3153 N N . LEU A 1 395 ? 4.409 27.948 4.996 1.00 93.75 395 LEU A N 1
ATOM 3154 C CA . LEU A 1 395 ? 5.071 27.322 6.147 1.00 93.75 395 LEU A CA 1
ATOM 3155 C C . LEU A 1 395 ? 4.207 27.326 7.418 1.00 93.75 395 LEU A C 1
ATOM 3157 O O . LEU A 1 395 ? 4.685 26.877 8.463 1.00 93.75 395 LEU A O 1
ATOM 3161 N N . SER A 1 396 ? 2.975 27.842 7.356 1.00 94.06 396 SER A N 1
ATOM 3162 C CA . SER A 1 396 ? 2.081 27.901 8.509 1.00 94.06 396 SER A CA 1
ATOM 3163 C C . SER A 1 396 ? 1.964 26.526 9.165 1.00 94.06 396 SER A C 1
ATOM 3165 O O . SER A 1 396 ? 1.768 25.523 8.468 1.00 94.06 396 SER A O 1
ATOM 3167 N N . PRO A 1 397 ? 2.029 26.433 10.506 1.00 87.69 397 PRO A N 1
ATOM 3168 C CA . PRO A 1 397 ? 1.795 25.169 11.172 1.00 87.69 397 PRO A CA 1
ATOM 3169 C C . PRO A 1 397 ? 0.405 24.631 10.826 1.00 87.69 397 PRO A C 1
ATOM 3171 O O . PRO A 1 397 ? 0.262 23.426 10.705 1.00 87.69 397 PRO A O 1
ATOM 3174 N N . GLU A 1 398 ? -0.608 25.462 10.601 1.00 88.81 398 GLU A N 1
ATOM 3175 C CA . GLU A 1 398 ? -1.969 25.010 10.280 1.00 88.81 398 GLU A CA 1
ATOM 3176 C C . GLU A 1 398 ? -2.080 24.302 8.922 1.00 88.81 398 GLU A C 1
ATOM 3178 O O . GLU A 1 398 ? -3.011 23.523 8.711 1.00 88.81 398 GLU A O 1
ATOM 3183 N N . ASN A 1 399 ? -1.096 24.491 8.039 1.00 93.50 399 ASN A N 1
ATOM 3184 C CA . ASN A 1 399 ? -1.041 23.846 6.740 1.00 93.50 399 ASN A CA 1
ATOM 3185 C C . ASN A 1 399 ? -0.797 22.332 6.864 1.00 93.50 399 ASN A C 1
ATOM 3187 O O . ASN A 1 399 ? 0.319 21.843 7.066 1.00 93.50 399 ASN A O 1
ATOM 3191 N N . THR A 1 400 ? -1.866 21.559 6.709 1.00 91.69 400 THR A N 1
ATOM 3192 C CA . THR A 1 400 ? -1.841 20.095 6.810 1.00 91.69 400 THR A CA 1
ATOM 3193 C C . THR A 1 400 ? -1.335 19.395 5.550 1.00 91.69 400 THR A C 1
ATOM 3195 O O . THR A 1 400 ? -0.990 18.214 5.632 1.00 91.69 400 THR A O 1
ATOM 3198 N N . TYR A 1 401 ? -1.223 20.098 4.416 1.00 92.81 401 TYR A N 1
ATOM 3199 C CA . TYR A 1 401 ? -0.823 19.525 3.125 1.00 92.81 401 TYR A CA 1
ATOM 3200 C C . TYR A 1 401 ? 0.555 18.844 3.193 1.00 92.81 401 TYR A C 1
ATOM 3202 O O . TYR A 1 401 ? 0.783 17.777 2.620 1.00 92.81 401 TYR A O 1
ATOM 3210 N N . ARG A 1 402 ? 1.466 19.436 3.974 1.00 88.12 402 ARG A N 1
ATOM 3211 C CA . ARG A 1 402 ? 2.866 19.007 4.127 1.00 88.12 402 ARG A CA 1
ATOM 3212 C C . ARG A 1 402 ? 3.084 18.005 5.265 1.00 88.12 402 ARG A C 1
ATOM 3214 O O . ARG A 1 402 ? 4.207 17.557 5.485 1.00 88.12 402 ARG A O 1
ATOM 3221 N N . ARG A 1 403 ? 2.037 17.669 6.025 1.00 89.12 403 ARG A N 1
ATOM 3222 C CA . ARG A 1 403 ? 2.144 16.855 7.243 1.00 89.12 403 ARG A CA 1
ATOM 3223 C C . ARG A 1 403 ? 1.887 15.383 6.949 1.00 89.12 403 ARG A C 1
ATOM 3225 O O . ARG A 1 403 ? 0.796 15.026 6.521 1.00 89.12 403 ARG A O 1
ATOM 3232 N N . SER A 1 404 ? 2.844 14.526 7.305 1.00 88.88 404 SER A N 1
ATOM 3233 C CA . SER A 1 404 ? 2.717 13.063 7.180 1.00 88.88 404 SER A CA 1
ATOM 3234 C C . SER A 1 404 ? 2.380 12.602 5.757 1.00 88.88 404 SER A C 1
ATOM 3236 O O . SER A 1 404 ? 1.697 11.595 5.577 1.00 88.88 404 SER A O 1
ATOM 3238 N N . SER A 1 405 ? 2.857 13.342 4.756 1.00 90.94 405 SER A N 1
ATOM 3239 C CA . SER A 1 405 ? 2.561 13.092 3.350 1.00 90.94 405 SER A CA 1
ATOM 3240 C C . SER A 1 405 ? 3.727 12.395 2.650 1.00 90.94 405 SER A C 1
ATOM 3242 O O . SER A 1 405 ? 4.893 12.676 2.924 1.00 90.94 405 SER A O 1
ATOM 3244 N N . TYR A 1 406 ? 3.411 11.510 1.713 1.00 91.31 406 TYR A N 1
ATOM 3245 C CA . TYR A 1 406 ? 4.305 11.080 0.651 1.00 91.31 406 TYR A CA 1
ATOM 3246 C C . TYR A 1 406 ? 4.215 12.100 -0.490 1.00 91.31 406 TYR A C 1
ATOM 3248 O O . TYR A 1 406 ? 3.119 12.371 -0.983 1.00 91.31 406 TYR A O 1
ATOM 3256 N N . LEU A 1 407 ? 5.347 12.686 -0.886 1.00 89.56 407 LEU A N 1
ATOM 3257 C CA . LEU A 1 407 ? 5.415 13.646 -1.986 1.00 89.56 407 LEU A CA 1
ATOM 3258 C C . LEU A 1 407 ? 6.186 13.049 -3.154 1.00 89.56 407 LEU A C 1
ATOM 3260 O O . LEU A 1 407 ? 7.185 12.362 -2.957 1.00 89.56 407 LEU A O 1
ATOM 3264 N N . SER A 1 408 ? 5.744 13.346 -4.367 1.00 86.25 408 SER A N 1
ATOM 3265 C CA . SER A 1 408 ? 6.499 13.016 -5.579 1.00 86.25 408 SER A CA 1
ATOM 3266 C C . SER A 1 408 ? 6.118 13.921 -6.732 1.00 86.25 408 SER A C 1
ATOM 3268 O O . SER A 1 408 ? 5.022 14.492 -6.760 1.00 86.25 408 SER A O 1
ATOM 3270 N N . SER A 1 409 ? 7.062 14.036 -7.657 1.00 81.38 409 SER A N 1
ATOM 3271 C CA . SER A 1 409 ? 6.942 14.846 -8.855 1.00 81.38 409 SER A CA 1
ATOM 3272 C C . SER A 1 409 ? 6.046 14.189 -9.902 1.00 81.38 409 SER A C 1
ATOM 3274 O O . SER A 1 409 ? 5.929 12.962 -9.981 1.00 81.38 409 SER A O 1
ATOM 3276 N N . THR A 1 410 ? 5.417 15.021 -10.727 1.00 69.50 410 THR A N 1
ATOM 3277 C CA . THR A 1 410 ? 4.813 14.598 -11.995 1.00 69.50 410 THR A CA 1
ATOM 3278 C C . THR A 1 410 ? 5.899 14.312 -13.027 1.00 69.50 410 THR A C 1
ATOM 3280 O O . THR A 1 410 ? 6.854 15.083 -13.123 1.00 69.50 410 THR A O 1
ATOM 3283 N N . GLY A 1 411 ? 5.741 13.250 -13.822 1.00 58.25 411 GLY A N 1
ATOM 3284 C CA . GLY A 1 411 ? 6.531 13.076 -15.049 1.00 58.25 411 GLY A CA 1
ATOM 3285 C C . GLY A 1 411 ? 6.164 14.155 -16.077 1.00 58.25 411 GLY A C 1
ATOM 3286 O O . GLY A 1 411 ? 5.006 14.576 -16.117 1.00 58.25 411 GLY A O 1
ATOM 3287 N N . GLY A 1 412 ? 7.129 14.643 -16.863 1.00 53.06 412 GLY A N 1
ATOM 3288 C CA . GLY A 1 412 ? 6.870 15.604 -17.949 1.00 53.06 412 GLY A CA 1
ATOM 3289 C C . GLY A 1 412 ? 6.784 17.087 -17.576 1.00 53.06 412 GLY A C 1
ATOM 3290 O O . GLY A 1 412 ? 6.094 17.844 -18.249 1.00 53.06 412 GLY A O 1
ATOM 3291 N N . GLY A 1 413 ? 7.447 17.539 -16.508 1.00 44.94 413 GLY A N 1
ATOM 3292 C CA . GLY A 1 413 ? 7.466 18.959 -16.131 1.00 44.94 413 GLY A CA 1
ATOM 3293 C C . GLY A 1 413 ? 8.535 19.766 -16.872 1.00 44.94 413 GLY A C 1
ATOM 3294 O O . GLY A 1 413 ? 9.705 19.711 -16.510 1.00 44.94 413 GLY A O 1
ATOM 3295 N N . SER A 1 414 ? 8.129 20.566 -17.855 1.00 42.69 414 SER A N 1
ATOM 3296 C CA . SER A 1 414 ? 9.013 21.435 -18.632 1.00 42.69 414 SER A CA 1
ATOM 3297 C C . SER A 1 414 ? 9.583 22.615 -17.817 1.00 42.69 414 SER A C 1
ATOM 3299 O O . SER A 1 414 ? 8.827 23.454 -17.322 1.00 42.69 414 SER A O 1
ATOM 3301 N N . GLY A 1 415 ? 10.913 22.741 -17.738 1.00 41.22 415 GLY A N 1
ATOM 3302 C CA . GLY A 1 415 ? 11.603 24.024 -17.505 1.00 41.22 415 GLY A CA 1
ATOM 3303 C C . GLY A 1 415 ? 11.763 24.565 -16.069 1.00 41.22 415 GLY A C 1
ATOM 3304 O O . GLY A 1 415 ? 12.484 25.548 -15.904 1.00 41.22 415 GLY A O 1
ATOM 3305 N N . GLY A 1 416 ? 11.134 23.979 -15.039 1.00 49.62 416 GLY A N 1
ATOM 3306 C CA . GLY A 1 416 ? 11.134 24.508 -13.658 1.00 49.62 416 GLY A CA 1
ATOM 3307 C C . GLY A 1 416 ? 11.192 23.441 -12.554 1.00 49.62 416 GLY A C 1
ATOM 3308 O O . GLY A 1 416 ? 11.269 22.249 -12.837 1.00 49.62 416 GLY A O 1
ATOM 3309 N N . LEU A 1 417 ? 11.155 23.857 -11.275 1.00 56.50 417 LEU A N 1
ATOM 3310 C CA . LEU A 1 417 ? 11.026 22.910 -10.153 1.00 56.50 417 LEU A CA 1
ATOM 3311 C C . LEU A 1 417 ? 9.715 22.115 -10.312 1.00 56.50 417 LEU A C 1
ATOM 3313 O O . LEU A 1 417 ? 8.657 22.737 -10.449 1.00 56.50 417 LEU A O 1
ATOM 3317 N N . PRO A 1 418 ? 9.755 20.771 -10.297 1.00 66.12 418 PRO A N 1
ATOM 3318 C CA . PRO A 1 418 ? 8.585 19.957 -10.597 1.00 66.12 418 PRO A CA 1
ATOM 3319 C C . PRO A 1 418 ? 7.479 20.150 -9.555 1.00 66.12 418 PRO A C 1
ATOM 3321 O O . PRO A 1 418 ? 7.743 20.295 -8.358 1.00 66.12 418 PRO A O 1
ATOM 3324 N N . MET A 1 419 ? 6.223 20.117 -10.009 1.00 76.38 419 MET A N 1
ATOM 3325 C CA . MET A 1 419 ? 5.059 20.142 -9.122 1.00 76.38 419 MET A CA 1
ATOM 3326 C C . MET A 1 419 ? 5.074 18.892 -8.232 1.00 76.38 419 MET A C 1
ATOM 3328 O O . MET A 1 419 ? 5.219 17.776 -8.730 1.00 76.38 419 MET A O 1
ATOM 3332 N N . MET A 1 420 ? 4.922 19.085 -6.918 1.00 84.31 420 MET A N 1
ATOM 3333 C CA . MET A 1 420 ? 4.922 18.004 -5.930 1.00 84.31 420 MET A CA 1
ATOM 3334 C C . MET A 1 420 ? 3.507 17.725 -5.428 1.00 84.31 420 MET A C 1
ATOM 3336 O O . MET A 1 420 ? 2.935 18.505 -4.656 1.00 84.31 420 MET A O 1
ATOM 3340 N N . PHE A 1 421 ? 2.959 16.574 -5.812 1.00 89.12 421 PHE A N 1
ATOM 3341 C CA . PHE A 1 421 ? 1.671 16.131 -5.293 1.00 89.12 421 PHE A CA 1
ATOM 3342 C C . PHE A 1 421 ? 1.872 15.415 -3.956 1.00 89.12 421 PHE A C 1
ATOM 3344 O O . PHE A 1 421 ? 2.641 14.454 -3.869 1.00 89.12 421 PHE A O 1
ATOM 3351 N N . ALA A 1 422 ? 1.184 15.878 -2.911 1.00 91.38 422 ALA A N 1
ATOM 3352 C CA . ALA A 1 422 ? 1.248 15.291 -1.579 1.00 91.38 422 ALA A CA 1
ATOM 3353 C C . ALA A 1 422 ? 0.060 14.349 -1.346 1.00 91.38 422 ALA A C 1
ATOM 3355 O O . ALA A 1 422 ? -1.099 14.745 -1.471 1.00 91.38 422 ALA A O 1
ATOM 3356 N N . VAL A 1 423 ? 0.340 13.113 -0.946 1.00 90.31 423 VAL A N 1
ATOM 3357 C CA . VAL A 1 423 ? -0.663 12.114 -0.544 1.00 90.31 423 VAL A CA 1
ATOM 3358 C C . VAL A 1 423 ? -0.439 11.774 0.921 1.00 90.31 423 VAL A C 1
ATOM 3360 O O . VAL A 1 423 ? 0.711 11.647 1.324 1.00 90.31 423 VAL A O 1
ATOM 3363 N N . ASP A 1 424 ? -1.487 11.587 1.727 1.00 92.56 424 ASP A N 1
ATOM 3364 C CA . ASP A 1 424 ? -1.296 11.082 3.093 1.00 92.56 424 ASP A CA 1
ATOM 3365 C C . ASP A 1 424 ? -0.529 9.747 3.058 1.00 92.56 424 ASP A C 1
ATOM 3367 O O . ASP A 1 424 ? -0.836 8.849 2.270 1.00 92.56 424 ASP A O 1
ATOM 3371 N N . GLY A 1 425 ? 0.506 9.623 3.890 1.00 91.62 425 GLY A N 1
ATOM 3372 C CA . GLY A 1 425 ? 1.422 8.488 3.842 1.00 91.62 425 GLY A CA 1
ATOM 3373 C C . GLY A 1 425 ? 0.737 7.146 4.105 1.00 91.62 425 GLY A C 1
ATOM 3374 O O . GLY A 1 425 ? 1.121 6.143 3.505 1.00 91.62 425 GLY A O 1
ATOM 3375 N N . HIS A 1 426 ? -0.295 7.109 4.953 1.00 90.38 426 HIS A N 1
ATOM 3376 C CA . HIS A 1 426 ? -1.042 5.883 5.232 1.00 90.38 426 HIS A CA 1
ATOM 3377 C C . HIS A 1 426 ? -2.065 5.575 4.137 1.00 90.38 426 HIS A C 1
ATOM 3379 O O . HIS A 1 426 ? -2.212 4.410 3.767 1.00 90.38 426 HIS A O 1
ATOM 3385 N N . GLU A 1 427 ? -2.742 6.592 3.596 1.00 92.19 427 GLU A N 1
ATOM 3386 C CA . GLU A 1 427 ? -3.620 6.431 2.425 1.00 92.19 427 GLU A CA 1
ATOM 3387 C C . GLU A 1 427 ? -2.835 5.897 1.217 1.00 92.19 427 GLU A C 1
ATOM 3389 O O . GLU A 1 427 ? -3.258 4.923 0.599 1.00 92.19 427 GLU A O 1
ATOM 3394 N N . ASN A 1 428 ? -1.638 6.436 0.960 1.00 93.06 428 ASN A N 1
ATOM 3395 C CA . ASN A 1 428 ? -0.750 5.975 -0.109 1.00 93.06 428 ASN A CA 1
ATOM 3396 C C . ASN A 1 428 ? -0.367 4.492 0.048 1.00 93.06 428 ASN A C 1
ATOM 3398 O O . ASN A 1 428 ? -0.504 3.719 -0.897 1.00 93.06 428 ASN A O 1
ATOM 3402 N N . ARG A 1 429 ? 0.064 4.064 1.245 1.00 93.25 429 ARG A N 1
ATOM 3403 C CA . ARG A 1 429 ? 0.419 2.651 1.497 1.00 93.25 429 ARG A CA 1
ATOM 3404 C C . ARG A 1 429 ? -0.784 1.717 1.334 1.00 93.25 429 ARG A C 1
ATOM 3406 O O . ARG A 1 429 ? -0.646 0.629 0.785 1.00 93.25 429 ARG A O 1
ATOM 3413 N N . ARG A 1 430 ? -1.981 2.147 1.751 1.00 91.81 430 ARG A N 1
ATOM 3414 C CA . ARG A 1 430 ? -3.216 1.372 1.542 1.00 91.81 430 ARG A CA 1
ATOM 3415 C C . ARG A 1 430 ? -3.577 1.245 0.063 1.00 91.81 430 ARG A C 1
ATOM 3417 O O . ARG A 1 430 ? -3.872 0.135 -0.363 1.00 91.81 430 ARG A O 1
ATOM 3424 N N . GLN A 1 431 ? -3.518 2.331 -0.710 1.00 94.06 431 GLN A N 1
ATOM 3425 C CA . GLN A 1 431 ? -3.753 2.296 -2.160 1.00 94.06 431 GLN A CA 1
ATOM 3426 C C . GLN A 1 431 ? -2.792 1.323 -2.858 1.00 94.06 431 GLN A C 1
ATOM 3428 O O . GLN A 1 431 ? -3.225 0.504 -3.670 1.00 94.06 431 GLN A O 1
ATOM 3433 N N . ARG A 1 432 ? -1.499 1.366 -2.512 1.00 95.00 432 ARG A N 1
ATOM 3434 C CA . ARG A 1 432 ? -0.488 0.453 -3.069 1.00 95.00 432 ARG A CA 1
ATOM 3435 C C . ARG A 1 432 ? -0.784 -1.009 -2.735 1.00 95.00 432 ARG A C 1
ATOM 3437 O O . ARG A 1 432 ? -0.745 -1.849 -3.626 1.00 95.00 432 ARG A O 1
ATOM 3444 N N . MET A 1 433 ? -1.186 -1.298 -1.497 1.00 95.19 433 MET A N 1
ATOM 3445 C CA . MET A 1 433 ? -1.607 -2.645 -1.100 1.00 95.19 433 MET A CA 1
ATOM 3446 C C . MET A 1 433 ? -2.843 -3.129 -1.879 1.00 95.19 433 MET A C 1
ATOM 3448 O O . MET A 1 433 ? -2.840 -4.248 -2.387 1.00 95.19 433 MET A O 1
ATOM 3452 N N . GLN A 1 434 ? -3.872 -2.288 -2.049 1.00 93.75 434 GLN A N 1
ATOM 3453 C CA . GLN A 1 434 ? -5.051 -2.649 -2.854 1.00 93.75 434 GLN A CA 1
ATOM 3454 C C . GLN A 1 434 ? -4.703 -2.854 -4.333 1.00 93.75 434 GLN A C 1
ATOM 3456 O O . GLN A 1 434 ? -5.247 -3.743 -4.981 1.00 93.75 434 GLN A O 1
ATOM 3461 N N . THR A 1 435 ? -3.761 -2.075 -4.863 1.00 95.88 435 THR A N 1
ATOM 3462 C CA . THR A 1 435 ? -3.252 -2.267 -6.228 1.00 95.88 435 THR A CA 1
ATOM 3463 C C . THR A 1 435 ? -2.507 -3.595 -6.357 1.00 95.88 435 THR A C 1
ATOM 3465 O O . THR A 1 435 ? -2.703 -4.299 -7.341 1.00 95.88 435 THR A O 1
ATOM 3468 N N . GLY A 1 436 ? -1.716 -3.988 -5.352 1.00 97.25 436 GLY A N 1
ATOM 3469 C CA . GLY A 1 436 ? -1.096 -5.316 -5.298 1.00 97.25 436 GLY A CA 1
ATOM 3470 C C . GLY A 1 436 ? -2.124 -6.447 -5.362 1.00 97.25 436 GLY A C 1
ATOM 3471 O O . GLY A 1 436 ? -1.972 -7.389 -6.136 1.00 97.25 436 GLY A O 1
ATOM 3472 N N . ARG A 1 437 ? -3.247 -6.307 -4.646 1.00 95.50 437 ARG A N 1
ATOM 3473 C CA . ARG A 1 437 ? -4.369 -7.256 -4.749 1.00 95.50 437 ARG A CA 1
ATOM 3474 C C . ARG A 1 437 ? -4.985 -7.287 -6.144 1.00 95.50 437 ARG A C 1
ATOM 3476 O O . ARG A 1 437 ? -5.292 -8.369 -6.630 1.00 95.50 437 ARG A O 1
ATOM 3483 N N . LEU A 1 438 ? -5.142 -6.135 -6.800 1.00 96.69 438 LEU A N 1
ATOM 3484 C CA . LEU A 1 438 ? -5.632 -6.075 -8.180 1.00 96.69 438 LEU A CA 1
ATOM 3485 C C . LEU A 1 438 ? -4.668 -6.776 -9.151 1.00 96.69 438 LEU A C 1
ATOM 3487 O O . LEU A 1 438 ? -5.120 -7.546 -9.995 1.00 96.69 438 LEU A O 1
ATOM 3491 N N . LEU A 1 439 ? -3.355 -6.560 -9.013 1.00 98.00 439 LEU A N 1
ATOM 3492 C CA . LEU A 1 439 ? -2.322 -7.232 -9.817 1.00 98.00 439 LEU A CA 1
ATOM 3493 C C . LEU A 1 439 ? -2.392 -8.758 -9.679 1.00 98.00 439 LEU A C 1
ATOM 3495 O O . LEU A 1 439 ? -2.321 -9.468 -10.683 1.00 98.00 439 LEU A O 1
ATOM 3499 N N . GLN A 1 440 ? -2.579 -9.249 -8.452 1.00 96.62 440 GLN A N 1
ATOM 3500 C CA . GLN A 1 440 ? -2.733 -10.674 -8.167 1.00 96.62 440 GLN A CA 1
ATOM 3501 C C . GLN A 1 440 ? -4.056 -11.228 -8.722 1.00 96.62 440 GLN A C 1
ATOM 3503 O O . GLN A 1 440 ? -4.065 -12.231 -9.433 1.00 96.62 440 GLN A O 1
ATOM 3508 N N . LEU A 1 441 ? -5.178 -10.551 -8.452 1.00 95.88 441 LEU A N 1
ATOM 3509 C CA . LEU A 1 441 ? -6.518 -10.940 -8.911 1.00 95.88 441 LEU A CA 1
ATOM 3510 C C . LEU A 1 441 ? -6.590 -11.066 -10.438 1.00 95.88 441 LEU A C 1
ATOM 3512 O O . LEU A 1 441 ? -7.241 -11.962 -10.967 1.00 95.88 441 LEU A O 1
ATOM 3516 N N . THR A 1 442 ? -5.905 -10.168 -11.142 1.00 96.25 442 THR A N 1
ATOM 3517 C CA . THR A 1 442 ? -5.870 -10.118 -12.608 1.00 96.25 442 THR A CA 1
ATOM 3518 C C . THR A 1 442 ? -4.778 -10.992 -13.224 1.00 96.25 442 THR A C 1
ATOM 3520 O O . THR A 1 442 ? -4.645 -10.993 -14.448 1.00 96.25 442 THR A O 1
ATOM 3523 N N . ARG A 1 443 ? -4.002 -11.734 -12.417 1.00 95.00 443 ARG A N 1
ATOM 3524 C CA . ARG A 1 443 ? -2.829 -12.523 -12.848 1.00 95.00 443 ARG A CA 1
ATOM 3525 C C . ARG A 1 443 ? -1.826 -11.722 -13.682 1.00 95.00 443 ARG A C 1
ATOM 3527 O O . ARG A 1 443 ? -1.187 -12.242 -14.596 1.00 95.00 443 ARG A O 1
ATOM 3534 N N . VAL A 1 444 ? -1.704 -10.427 -13.394 1.00 96.81 444 VAL A N 1
ATOM 3535 C CA . VAL A 1 444 ? -0.557 -9.647 -13.870 1.00 96.81 444 VAL A CA 1
ATOM 3536 C C . VAL A 1 444 ? 0.682 -10.080 -13.095 1.00 96.81 444 VAL A C 1
ATOM 3538 O O . VAL A 1 444 ? 1.748 -10.214 -13.685 1.00 96.81 444 VAL A O 1
ATOM 3541 N N . VAL A 1 445 ? 0.529 -10.386 -11.806 1.00 97.62 445 VAL A N 1
ATOM 3542 C CA . VAL A 1 445 ? 1.598 -10.897 -10.943 1.00 97.62 445 VAL A CA 1
ATOM 3543 C C . VAL A 1 445 ? 1.151 -12.188 -10.279 1.00 97.62 445 VAL A C 1
ATOM 3545 O O . VAL A 1 445 ? 0.039 -12.261 -9.757 1.00 97.62 445 VAL A O 1
ATOM 3548 N N . ASP A 1 446 ? 2.041 -13.172 -10.263 1.00 94.00 446 ASP A N 1
ATOM 3549 C CA . ASP A 1 446 ? 1.860 -14.445 -9.578 1.00 94.00 446 ASP A CA 1
ATOM 3550 C C . ASP A 1 446 ? 2.865 -14.573 -8.417 1.00 94.00 446 ASP A C 1
ATOM 3552 O O . ASP A 1 446 ? 3.986 -14.076 -8.524 1.00 94.00 446 ASP A O 1
ATOM 3556 N N . PRO A 1 447 ? 2.542 -15.277 -7.313 1.00 94.12 447 PRO A N 1
ATOM 3557 C CA . PRO A 1 447 ? 3.473 -15.444 -6.187 1.00 94.12 447 PRO A CA 1
ATOM 3558 C C . PRO A 1 447 ? 4.788 -16.168 -6.522 1.00 94.12 447 PRO A C 1
ATOM 3560 O O . PRO A 1 447 ? 5.731 -16.139 -5.737 1.00 94.12 447 PRO A O 1
ATOM 3563 N N . ALA A 1 448 ? 4.844 -16.854 -7.666 1.00 95.75 448 ALA A N 1
ATOM 3564 C CA . ALA A 1 448 ? 6.051 -17.506 -8.166 1.00 95.75 448 ALA A CA 1
ATOM 3565 C C . ALA A 1 448 ? 6.954 -16.560 -8.980 1.00 95.75 448 ALA A C 1
ATOM 3567 O O . ALA A 1 448 ? 8.065 -16.949 -9.336 1.00 95.75 448 ALA A O 1
ATOM 3568 N N . ASP A 1 449 ? 6.492 -15.344 -9.287 1.00 98.31 449 ASP A N 1
ATOM 3569 C CA . ASP A 1 449 ? 7.246 -14.401 -10.101 1.00 98.31 449 ASP A CA 1
ATOM 3570 C C . ASP A 1 449 ? 8.457 -13.849 -9.341 1.00 98.31 449 ASP A C 1
ATOM 3572 O O . ASP A 1 449 ? 8.349 -13.286 -8.247 1.00 98.31 449 ASP A O 1
ATOM 3576 N N . TRP A 1 450 ? 9.615 -13.968 -9.982 1.00 98.38 450 TRP A N 1
ATOM 3577 C CA . TRP A 1 450 ? 10.836 -13.239 -9.686 1.00 98.38 450 TRP A CA 1
ATOM 3578 C C . TRP A 1 450 ? 10.925 -12.059 -10.647 1.00 98.38 450 TRP A C 1
ATOM 3580 O O . TRP A 1 450 ? 11.122 -12.224 -11.852 1.00 98.38 450 TRP A O 1
ATOM 3590 N N . VAL A 1 451 ? 10.752 -10.860 -10.101 1.00 98.56 451 VAL A N 1
ATOM 3591 C CA . VAL A 1 451 ? 10.597 -9.615 -10.849 1.00 98.56 451 VAL A CA 1
ATOM 3592 C C . VAL A 1 451 ? 11.847 -8.758 -10.702 1.00 98.56 451 VAL A C 1
ATOM 3594 O O . VAL A 1 451 ? 12.194 -8.345 -9.598 1.00 98.56 451 VAL A O 1
ATOM 3597 N N . LEU A 1 452 ? 12.493 -8.417 -11.816 1.00 98.50 452 LEU A N 1
ATOM 3598 C CA . LEU A 1 452 ? 13.566 -7.422 -11.852 1.00 98.50 452 LEU A CA 1
ATOM 3599 C C . LEU A 1 452 ? 13.029 -6.093 -12.389 1.00 98.50 452 LEU A C 1
ATOM 3601 O O . LEU A 1 452 ? 12.508 -6.031 -13.503 1.00 98.50 452 LEU A O 1
ATOM 3605 N N . SER A 1 453 ? 13.159 -5.026 -11.596 1.00 97.81 453 SER A N 1
ATOM 3606 C CA . SER A 1 453 ? 12.648 -3.690 -11.929 1.00 97.81 453 SER A CA 1
ATOM 3607 C C . SER A 1 453 ? 13.752 -2.735 -12.377 1.00 97.81 453 SER A C 1
ATOM 3609 O O . SER A 1 453 ? 14.713 -2.509 -11.643 1.00 97.81 453 SER A O 1
ATOM 3611 N N . LEU A 1 454 ? 13.572 -2.131 -13.552 1.00 94.81 454 LEU A N 1
ATOM 3612 C CA . LEU A 1 454 ? 14.455 -1.132 -14.172 1.00 94.81 454 LEU A CA 1
ATOM 3613 C C . LEU A 1 454 ? 13.976 0.310 -13.978 1.00 94.81 454 LEU A C 1
ATOM 3615 O O . LEU A 1 454 ? 14.583 1.240 -14.499 1.00 94.81 454 LEU A O 1
ATOM 3619 N N . HIS A 1 455 ? 12.871 0.508 -13.262 1.00 90.31 455 HIS A N 1
ATOM 3620 C CA . HIS A 1 455 ? 12.250 1.820 -13.128 1.00 90.31 455 HIS A CA 1
ATOM 3621 C C . HIS A 1 455 ? 13.189 2.862 -12.509 1.00 90.31 455 HIS A C 1
ATOM 3623 O O . HIS A 1 455 ? 14.064 2.557 -11.694 1.00 90.31 455 HIS A O 1
ATOM 3629 N N . THR A 1 456 ? 12.940 4.125 -12.851 1.00 83.44 456 THR A N 1
ATOM 3630 C CA . THR A 1 456 ? 13.737 5.254 -12.373 1.00 83.44 456 THR A CA 1
ATOM 3631 C C . THR A 1 456 ? 13.686 5.414 -10.856 1.00 83.44 456 THR A C 1
ATOM 3633 O O . THR A 1 456 ? 12.616 5.357 -10.239 1.00 83.44 456 THR A O 1
ATOM 3636 N N . SER A 1 457 ? 14.866 5.642 -10.276 1.00 83.88 457 SER A N 1
ATOM 3637 C CA . SER A 1 457 ? 15.092 5.956 -8.865 1.00 83.88 457 SER A CA 1
ATOM 3638 C C . SER A 1 457 ? 15.521 7.415 -8.688 1.00 83.88 457 SER A C 1
ATOM 3640 O O . SER A 1 457 ? 16.296 7.949 -9.481 1.00 83.88 457 SER A O 1
ATOM 3642 N N . GLY A 1 458 ? 15.075 8.056 -7.606 1.00 81.12 458 GLY A N 1
ATOM 3643 C CA . GLY A 1 458 ? 15.511 9.406 -7.241 1.00 81.12 458 GLY A CA 1
ATOM 3644 C C . GLY A 1 458 ? 14.789 10.523 -8.001 1.00 81.12 458 GLY A C 1
ATOM 3645 O O . GLY A 1 458 ? 13.699 10.335 -8.531 1.00 81.12 458 GLY A O 1
ATOM 3646 N N . LYS A 1 459 ? 15.359 11.739 -7.973 1.00 76.50 459 LYS A N 1
ATOM 3647 C CA . LYS A 1 459 ? 14.772 12.971 -8.557 1.00 76.50 459 LYS A CA 1
ATOM 3648 C C . LYS A 1 459 ? 13.320 13.260 -8.117 1.00 76.50 459 LYS A C 1
ATOM 3650 O O . LYS A 1 459 ? 12.552 13.879 -8.848 1.00 76.50 459 LYS A O 1
ATOM 3655 N N . PHE A 1 460 ? 12.946 12.801 -6.919 1.00 81.94 460 PHE A N 1
ATOM 3656 C CA . PHE A 1 460 ? 11.573 12.829 -6.386 1.00 81.94 460 PHE A CA 1
ATOM 3657 C C . PHE A 1 460 ? 10.534 12.057 -7.219 1.00 81.94 460 PHE A C 1
ATOM 3659 O O . PHE A 1 460 ? 9.334 12.160 -6.949 1.00 81.94 460 PHE A O 1
ATOM 3666 N N . TYR A 1 461 ? 10.985 11.272 -8.199 1.00 81.12 461 TYR A N 1
ATOM 3667 C CA . TYR A 1 461 ? 10.136 10.438 -9.027 1.00 81.12 461 TYR A CA 1
ATOM 3668 C C . TYR A 1 461 ? 9.872 9.100 -8.337 1.00 81.12 461 TYR A C 1
ATOM 3670 O O . TYR A 1 461 ? 10.748 8.539 -7.678 1.00 81.12 461 TYR A O 1
ATOM 3678 N N . ARG A 1 462 ? 8.637 8.608 -8.463 1.00 85.62 462 ARG A N 1
ATOM 3679 C CA . ARG A 1 462 ? 8.122 7.512 -7.628 1.00 85.62 462 ARG A CA 1
ATOM 3680 C C . ARG A 1 462 ? 8.211 6.119 -8.241 1.00 85.62 462 ARG A C 1
ATOM 3682 O O . ARG A 1 462 ? 7.781 5.158 -7.615 1.00 85.62 462 ARG A O 1
ATOM 3689 N N . SER A 1 463 ? 8.622 5.996 -9.503 1.00 87.12 463 SER A N 1
ATOM 3690 C CA . SER A 1 463 ? 8.358 4.779 -10.281 1.00 87.12 463 SER A CA 1
ATOM 3691 C C . SER A 1 463 ? 8.975 3.530 -9.665 1.00 87.12 463 SER A C 1
ATOM 3693 O O . SER A 1 463 ? 8.273 2.533 -9.528 1.00 87.12 463 SER A O 1
ATOM 3695 N N . LEU A 1 464 ? 10.245 3.576 -9.244 1.00 91.38 464 LEU A N 1
ATOM 3696 C CA . LEU A 1 464 ? 10.880 2.392 -8.669 1.00 91.38 464 LEU A CA 1
ATOM 3697 C C . LEU A 1 464 ? 10.219 1.991 -7.352 1.00 91.38 464 LEU A C 1
ATOM 3699 O O . LEU A 1 464 ? 9.784 0.852 -7.238 1.00 91.38 464 LEU A O 1
ATOM 3703 N N . ASP A 1 465 ? 10.076 2.923 -6.402 1.00 92.00 465 ASP A N 1
ATOM 3704 C CA . ASP A 1 465 ? 9.498 2.611 -5.088 1.00 92.00 465 ASP A CA 1
ATOM 3705 C C . ASP A 1 465 ? 8.026 2.196 -5.169 1.00 92.00 465 ASP A C 1
ATOM 3707 O O . ASP A 1 465 ? 7.573 1.352 -4.398 1.00 92.00 465 ASP A O 1
ATOM 3711 N N . LEU A 1 466 ? 7.274 2.786 -6.101 1.00 93.81 466 LEU A N 1
ATOM 3712 C CA . LEU A 1 466 ? 5.880 2.448 -6.324 1.00 93.81 466 LEU A CA 1
ATOM 3713 C C . LEU A 1 466 ? 5.742 1.039 -6.887 1.00 93.81 466 LEU A C 1
ATOM 3715 O O . LEU A 1 466 ? 4.977 0.245 -6.342 1.00 93.81 466 LEU A O 1
ATOM 3719 N N . ILE A 1 467 ? 6.448 0.748 -7.983 1.00 95.12 467 ILE A N 1
ATOM 3720 C CA . ILE A 1 467 ? 6.298 -0.524 -8.685 1.00 95.12 467 ILE A CA 1
ATOM 3721 C C . ILE A 1 467 ? 6.817 -1.671 -7.831 1.00 95.12 467 ILE A C 1
ATOM 3723 O O . ILE A 1 467 ? 6.129 -2.679 -7.717 1.00 95.12 467 ILE A O 1
ATOM 3727 N N . THR A 1 468 ? 7.957 -1.517 -7.157 1.00 96.06 468 THR A N 1
ATOM 3728 C CA . THR A 1 468 ? 8.466 -2.592 -6.297 1.00 96.06 468 THR A CA 1
ATOM 3729 C C . THR A 1 468 ? 7.484 -2.903 -5.171 1.00 96.06 468 THR A C 1
ATOM 3731 O O . THR A 1 468 ? 7.158 -4.063 -4.958 1.00 96.06 468 THR A O 1
ATOM 3734 N N . GLU A 1 469 ? 6.906 -1.886 -4.528 1.00 96.50 469 GLU A N 1
ATOM 3735 C CA . GLU A 1 469 ? 5.957 -2.104 -3.435 1.00 96.50 469 GLU A CA 1
ATOM 3736 C C . GLU A 1 469 ? 4.635 -2.744 -3.892 1.00 96.50 469 GLU A C 1
ATOM 3738 O O . GLU A 1 469 ? 4.101 -3.606 -3.194 1.00 96.50 469 GLU A O 1
ATOM 3743 N N . ILE A 1 470 ? 4.048 -2.337 -5.025 1.00 97.44 470 ILE A N 1
ATOM 3744 C CA . ILE A 1 470 ? 2.785 -2.957 -5.476 1.00 97.44 470 ILE A CA 1
ATOM 3745 C C . ILE A 1 470 ? 2.995 -4.406 -5.931 1.00 97.44 470 ILE A C 1
ATOM 3747 O O . ILE A 1 470 ? 2.111 -5.231 -5.722 1.00 97.44 470 ILE A O 1
ATOM 3751 N N . MET A 1 471 ? 4.165 -4.723 -6.493 1.00 97.50 471 MET A N 1
ATOM 3752 C CA . MET A 1 471 ? 4.545 -6.082 -6.888 1.00 97.50 471 MET A CA 1
ATOM 3753 C C . MET A 1 471 ? 4.789 -6.967 -5.650 1.00 97.50 471 MET A C 1
ATOM 3755 O O . MET A 1 471 ? 4.304 -8.094 -5.596 1.00 97.50 471 MET A O 1
ATOM 3759 N N . GLU A 1 472 ? 5.441 -6.429 -4.612 1.00 96.56 472 GLU A N 1
ATOM 3760 C CA . GLU A 1 472 ? 5.613 -7.068 -3.295 1.00 96.56 472 GLU A CA 1
ATOM 3761 C C . GLU A 1 472 ? 4.250 -7.384 -2.669 1.00 96.56 472 GLU A C 1
ATOM 3763 O O . GLU A 1 472 ? 3.988 -8.507 -2.240 1.00 96.56 472 GLU A O 1
ATOM 3768 N N . ASN A 1 473 ? 3.339 -6.404 -2.670 1.00 97.19 473 ASN A N 1
ATOM 3769 C CA . ASN A 1 473 ? 1.979 -6.581 -2.159 1.00 97.19 473 ASN A CA 1
ATOM 3770 C C . ASN A 1 473 ? 1.153 -7.591 -2.976 1.00 97.19 473 ASN A C 1
ATOM 3772 O O . ASN A 1 473 ? 0.179 -8.127 -2.450 1.00 97.19 473 ASN A O 1
ATOM 3776 N N . ALA A 1 474 ? 1.514 -7.840 -4.239 1.00 96.81 474 ALA A N 1
ATOM 3777 C CA . ALA A 1 474 ? 0.906 -8.872 -5.079 1.00 96.81 474 ALA A CA 1
ATOM 3778 C C . ALA A 1 474 ? 1.493 -10.280 -4.834 1.00 96.81 474 ALA A C 1
ATOM 3780 O O . ALA A 1 474 ? 0.924 -11.269 -5.295 1.00 96.81 474 ALA A O 1
ATOM 3781 N N . GLY A 1 475 ? 2.600 -10.376 -4.085 1.00 96.38 475 GLY A N 1
ATOM 3782 C CA . GLY A 1 475 ? 3.244 -11.628 -3.684 1.00 96.38 475 GLY A CA 1
ATOM 3783 C C . GLY A 1 475 ? 4.516 -11.996 -4.453 1.00 96.38 475 GLY A C 1
ATOM 3784 O O . GLY A 1 475 ? 5.039 -13.080 -4.217 1.00 96.38 475 GLY A O 1
ATOM 3785 N N . ALA A 1 476 ? 5.018 -11.139 -5.347 1.00 97.88 476 ALA A N 1
ATOM 3786 C CA . ALA A 1 476 ? 6.243 -11.417 -6.101 1.00 97.88 476 ALA A CA 1
ATOM 3787 C C . ALA A 1 476 ? 7.522 -11.290 -5.256 1.00 97.88 476 ALA A C 1
ATOM 3789 O O . ALA A 1 476 ? 7.588 -10.512 -4.302 1.00 97.88 476 ALA A O 1
ATOM 3790 N N . THR A 1 477 ? 8.577 -11.991 -5.680 1.00 98.06 477 THR A N 1
ATOM 3791 C CA . THR A 1 477 ? 9.957 -11.761 -5.219 1.00 98.06 477 THR A CA 1
ATOM 3792 C C . THR A 1 477 ? 10.614 -10.698 -6.097 1.00 98.06 477 THR A C 1
ATOM 3794 O O . THR A 1 477 ? 10.556 -10.800 -7.319 1.00 98.06 477 THR A O 1
ATOM 3797 N N . LEU A 1 478 ? 11.246 -9.676 -5.511 1.00 96.38 478 LEU A N 1
ATOM 3798 C CA . LEU A 1 478 ? 11.723 -8.503 -6.256 1.00 96.38 478 LEU A CA 1
ATOM 3799 C C . LEU A 1 478 ? 13.227 -8.260 -6.188 1.00 96.38 478 LEU A C 1
ATOM 3801 O O . LEU A 1 478 ? 13.847 -8.345 -5.131 1.00 96.38 478 LEU A O 1
ATOM 3805 N N . LEU A 1 479 ? 13.773 -7.840 -7.329 1.00 97.31 479 LEU A N 1
ATOM 3806 C CA . LEU A 1 479 ? 15.125 -7.320 -7.504 1.00 97.31 479 LEU A CA 1
ATOM 3807 C C . LEU A 1 479 ? 15.057 -5.890 -8.065 1.00 97.31 479 LEU A C 1
ATOM 3809 O O . LEU A 1 479 ? 14.742 -5.661 -9.235 1.00 97.31 479 LEU A O 1
ATOM 3813 N N . SER A 1 480 ? 15.367 -4.905 -7.227 1.00 95.75 480 SER A N 1
ATOM 3814 C CA . SER A 1 480 ? 15.308 -3.479 -7.577 1.00 95.75 480 SER A CA 1
ATOM 3815 C C . SER A 1 480 ? 16.598 -3.009 -8.257 1.00 95.75 480 SER A C 1
ATOM 3817 O O . SER A 1 480 ? 17.408 -2.320 -7.641 1.00 95.75 480 SER A O 1
ATOM 3819 N N . ALA A 1 481 ? 16.800 -3.392 -9.520 1.00 95.00 481 ALA A N 1
ATOM 3820 C CA . ALA A 1 481 ? 17.980 -3.016 -10.307 1.00 95.00 481 ALA A CA 1
ATOM 3821 C C . ALA A 1 481 ? 18.077 -1.498 -10.554 1.00 95.00 481 ALA A C 1
ATOM 3823 O O . ALA A 1 481 ? 19.156 -0.914 -10.453 1.00 95.00 481 ALA A O 1
ATOM 3824 N N . GLY A 1 482 ? 16.937 -0.858 -10.832 1.00 90.06 482 GLY A N 1
ATOM 3825 C CA . GLY A 1 482 ? 16.844 0.566 -11.143 1.00 90.06 482 GLY A CA 1
ATOM 3826 C C . GLY A 1 482 ? 17.442 0.945 -12.504 1.00 90.06 482 GLY A C 1
ATOM 3827 O O . GLY A 1 482 ? 18.127 0.160 -13.157 1.00 90.06 482 GLY A O 1
ATOM 3828 N N . ASN A 1 483 ? 17.200 2.186 -12.923 1.00 83.81 483 ASN A N 1
ATOM 3829 C CA . ASN A 1 483 ? 17.543 2.688 -14.260 1.00 83.81 483 ASN A CA 1
ATOM 3830 C C . ASN A 1 483 ? 19.051 2.893 -14.522 1.00 83.81 483 ASN A C 1
ATOM 3832 O O . ASN A 1 483 ? 19.444 3.147 -15.654 1.00 83.81 483 ASN A O 1
ATOM 3836 N N . TYR A 1 484 ? 19.904 2.833 -13.494 1.00 87.06 484 TYR A N 1
ATOM 3837 C CA . TYR A 1 484 ? 21.356 3.018 -13.641 1.00 87.06 484 TYR A CA 1
ATOM 3838 C C . TYR A 1 484 ? 22.119 1.709 -13.891 1.00 87.06 484 TYR A C 1
ATOM 3840 O O . TYR A 1 484 ? 23.306 1.742 -14.222 1.00 87.06 484 TYR A O 1
ATOM 3848 N N . MET A 1 485 ? 21.476 0.552 -13.713 1.00 91.81 485 MET A N 1
ATOM 3849 C CA . MET A 1 485 ? 22.111 -0.738 -13.967 1.00 91.81 485 MET A CA 1
ATOM 3850 C C . MET A 1 485 ? 22.211 -0.971 -15.477 1.00 91.81 485 MET A C 1
ATOM 3852 O O . MET A 1 485 ? 21.208 -0.953 -16.183 1.00 91.81 485 MET A O 1
ATOM 3856 N N . SER A 1 486 ? 23.426 -1.193 -15.987 1.00 91.38 486 SER A N 1
ATOM 3857 C CA . SER A 1 486 ? 23.635 -1.335 -17.432 1.00 91.38 486 SER A CA 1
ATOM 3858 C C . SER A 1 486 ? 22.929 -2.578 -17.999 1.00 91.38 486 SER A C 1
ATOM 3860 O O . SER A 1 486 ? 22.850 -3.598 -17.305 1.00 91.38 486 SER A O 1
ATOM 3862 N N . PRO A 1 487 ? 22.501 -2.569 -19.279 1.00 91.38 487 PRO A N 1
ATOM 3863 C CA . PRO A 1 487 ? 21.843 -3.722 -19.900 1.00 91.38 487 PRO A CA 1
ATOM 3864 C C . PRO A 1 487 ? 22.622 -5.039 -19.786 1.00 91.38 487 PRO A C 1
ATOM 3866 O O . PRO A 1 487 ? 22.023 -6.098 -19.598 1.00 91.38 487 PRO A O 1
ATOM 3869 N N . ALA A 1 488 ? 23.957 -4.978 -19.834 1.00 93.81 488 ALA A N 1
ATOM 3870 C CA . ALA A 1 488 ? 24.820 -6.141 -19.642 1.00 93.81 488 ALA A CA 1
ATOM 3871 C C . ALA A 1 488 ? 24.697 -6.724 -18.227 1.00 93.81 488 ALA A C 1
ATOM 3873 O O . ALA A 1 488 ? 24.470 -7.921 -18.070 1.00 93.81 488 ALA A O 1
ATOM 3874 N N . LYS A 1 489 ? 24.762 -5.876 -17.192 1.00 97.56 489 LYS A N 1
ATOM 3875 C CA . LYS A 1 489 ? 24.607 -6.311 -15.798 1.00 97.56 489 LYS A CA 1
ATOM 3876 C C . LYS A 1 489 ? 23.198 -6.787 -15.486 1.00 97.56 489 LYS A C 1
ATOM 3878 O O . LYS A 1 489 ? 23.047 -7.776 -14.774 1.00 97.56 489 LYS A O 1
ATOM 3883 N N . VAL A 1 490 ? 22.181 -6.136 -16.048 1.00 97.56 490 VAL A N 1
ATOM 3884 C CA . VAL A 1 490 ? 20.801 -6.626 -15.964 1.00 97.56 490 VAL A CA 1
ATOM 3885 C C . VAL A 1 490 ? 20.725 -8.037 -16.536 1.00 97.56 490 VAL A C 1
ATOM 3887 O O . VAL A 1 490 ? 20.202 -8.930 -15.886 1.00 97.56 490 VAL A O 1
ATOM 3890 N N . THR A 1 491 ? 21.302 -8.267 -17.713 1.00 97.25 491 THR A N 1
ATOM 3891 C CA . THR A 1 491 ? 21.223 -9.569 -18.383 1.00 97.25 491 THR A CA 1
ATOM 3892 C C . THR A 1 491 ? 21.992 -10.670 -17.645 1.00 97.25 491 THR A C 1
ATOM 3894 O O . THR A 1 491 ? 21.494 -11.789 -17.539 1.00 97.25 491 THR A O 1
ATOM 3897 N N . GLU A 1 492 ? 23.153 -10.352 -17.060 1.00 97.25 492 GLU A N 1
ATOM 3898 C CA . GLU A 1 492 ? 23.852 -11.249 -16.127 1.00 97.25 492 GLU A CA 1
ATOM 3899 C C . GLU A 1 492 ? 22.951 -11.631 -14.940 1.00 97.25 492 GLU A C 1
ATOM 3901 O O . GLU A 1 492 ? 22.848 -12.808 -14.600 1.00 97.25 492 GLU A O 1
ATOM 3906 N N . ALA A 1 493 ? 22.264 -10.656 -14.335 1.00 97.75 493 ALA A N 1
ATOM 3907 C CA . ALA A 1 493 ? 21.360 -10.894 -13.212 1.00 97.75 493 ALA A CA 1
ATOM 3908 C C . ALA A 1 493 ? 20.136 -11.733 -13.614 1.00 97.75 493 ALA A C 1
ATOM 3910 O O . ALA A 1 493 ? 19.757 -12.637 -12.870 1.00 97.75 493 ALA A O 1
ATOM 3911 N N . LEU A 1 494 ? 19.557 -11.482 -14.795 1.00 98.12 494 LEU A N 1
ATOM 3912 C CA . LEU A 1 494 ? 18.445 -12.273 -15.329 1.00 98.12 494 LEU A CA 1
ATOM 3913 C C . LEU A 1 494 ? 18.814 -13.758 -15.427 1.00 98.12 494 LEU A C 1
ATOM 3915 O O . LEU A 1 494 ? 18.048 -14.610 -14.984 1.00 98.12 494 LEU A O 1
ATOM 3919 N N . ALA A 1 495 ? 19.999 -14.056 -15.967 1.00 97.25 495 ALA A N 1
ATOM 3920 C CA . ALA A 1 495 ? 20.483 -15.423 -16.114 1.00 97.25 495 ALA A CA 1
ATOM 3921 C C . ALA A 1 495 ? 20.880 -16.056 -14.770 1.00 97.25 495 ALA A C 1
ATOM 3923 O O . ALA A 1 495 ? 20.540 -17.207 -14.512 1.00 97.25 495 ALA A O 1
ATOM 3924 N N . HIS A 1 496 ? 21.593 -15.318 -13.912 1.00 97.44 496 HIS A N 1
ATOM 3925 C CA . HIS A 1 496 ? 22.139 -15.851 -12.661 1.00 97.44 496 HIS A CA 1
ATOM 3926 C C . HIS A 1 496 ? 21.065 -16.131 -11.605 1.00 97.44 496 HIS A C 1
ATOM 3928 O O . HIS A 1 496 ? 21.127 -17.150 -10.924 1.00 97.44 496 HIS A O 1
ATOM 3934 N N . TYR A 1 497 ? 20.083 -15.236 -11.470 1.00 97.38 497 TYR A N 1
ATOM 3935 C CA . TYR A 1 497 ? 19.002 -15.375 -10.490 1.00 97.38 497 TYR A CA 1
ATOM 3936 C C . TYR A 1 497 ? 17.743 -16.023 -11.070 1.00 97.38 497 TYR A C 1
ATOM 3938 O O . TYR A 1 497 ? 16.739 -16.111 -10.371 1.00 97.38 497 TYR A O 1
ATOM 3946 N N . HIS A 1 498 ? 17.784 -16.462 -12.334 1.00 96.75 498 HIS A N 1
ATOM 3947 C CA . HIS A 1 498 ? 16.648 -17.068 -13.035 1.00 96.75 498 HIS A CA 1
ATOM 3948 C C . HIS A 1 498 ? 15.372 -16.213 -12.959 1.00 96.75 498 HIS A C 1
ATOM 3950 O O . HIS A 1 498 ? 14.273 -16.710 -12.722 1.00 96.75 498 HIS A O 1
ATOM 3956 N N . VAL A 1 499 ? 15.531 -14.903 -13.154 1.00 98.25 499 VAL A N 1
ATOM 3957 C CA . VAL A 1 499 ? 14.416 -13.951 -13.168 1.00 98.25 499 VAL A CA 1
ATOM 3958 C C . VAL A 1 499 ? 13.502 -14.277 -14.347 1.00 98.25 499 VAL A C 1
ATOM 3960 O O . VAL A 1 499 ? 13.963 -14.341 -15.490 1.00 98.25 499 VAL A O 1
ATOM 3963 N N . ASN A 1 500 ? 12.204 -14.428 -14.083 1.00 98.12 500 ASN A N 1
ATOM 3964 C CA . ASN A 1 500 ? 11.201 -14.722 -15.107 1.00 98.12 500 ASN A CA 1
ATOM 3965 C C . ASN A 1 500 ? 10.365 -13.493 -15.512 1.00 98.12 500 ASN A C 1
ATOM 3967 O O . ASN A 1 500 ? 9.701 -13.529 -16.549 1.00 98.12 500 ASN A O 1
ATOM 3971 N N . VAL A 1 501 ? 10.417 -12.391 -14.753 1.00 98.62 501 VAL A N 1
ATOM 3972 C CA . VAL A 1 501 ? 9.677 -11.159 -15.065 1.00 98.62 501 VAL A CA 1
ATOM 3973 C C . VAL A 1 501 ? 10.595 -9.940 -15.125 1.00 98.62 501 VAL A C 1
ATOM 3975 O O . VAL A 1 501 ? 11.303 -9.625 -14.170 1.00 98.62 501 VAL A O 1
ATOM 3978 N N . LEU A 1 502 ? 10.530 -9.198 -16.234 1.00 98.50 502 LEU A N 1
ATOM 3979 C CA . LEU A 1 502 ? 11.200 -7.903 -16.387 1.00 98.50 502 LEU A CA 1
ATOM 3980 C C . LEU A 1 502 ? 10.173 -6.768 -16.338 1.00 98.50 502 LEU A C 1
ATOM 3982 O O . LEU A 1 502 ? 9.175 -6.800 -17.058 1.00 98.50 502 LEU A O 1
ATOM 3986 N N . THR A 1 503 ? 10.417 -5.741 -15.524 1.00 98.06 503 THR A N 1
ATOM 3987 C CA . THR A 1 503 ? 9.526 -4.577 -15.442 1.00 98.06 503 THR A CA 1
ATOM 3988 C C . THR A 1 503 ? 10.279 -3.253 -15.527 1.00 98.06 503 THR A C 1
ATOM 3990 O O . THR A 1 503 ? 11.366 -3.111 -14.974 1.00 98.06 503 THR A O 1
ATOM 3993 N N . GLY A 1 504 ? 9.725 -2.273 -16.237 1.00 91.88 504 GLY A N 1
ATOM 3994 C CA . GLY A 1 504 ? 10.370 -0.984 -16.500 1.00 91.88 504 GLY A CA 1
ATOM 3995 C C . GLY A 1 504 ? 9.510 -0.086 -17.384 1.00 91.88 504 GLY A C 1
ATOM 3996 O O . GLY A 1 504 ? 8.427 -0.480 -17.813 1.00 91.88 504 GLY A O 1
ATOM 3997 N N . ASP A 1 505 ? 9.997 1.109 -17.696 1.00 81.75 505 ASP A N 1
ATOM 3998 C CA . ASP A 1 505 ? 9.480 1.858 -18.839 1.00 81.75 505 ASP A CA 1
ATOM 3999 C C . ASP A 1 505 ? 9.893 1.178 -20.168 1.00 81.75 505 ASP A C 1
ATOM 4001 O O . ASP A 1 505 ? 10.898 0.451 -20.218 1.00 81.75 505 ASP A O 1
ATOM 4005 N N . PRO A 1 506 ? 9.124 1.378 -21.255 1.00 80.25 506 PRO A N 1
ATOM 4006 C CA . PRO A 1 506 ? 9.423 0.832 -22.576 1.00 80.25 506 PRO A CA 1
ATOM 4007 C C . PRO A 1 506 ? 10.861 1.053 -23.045 1.00 80.25 506 PRO A C 1
ATOM 4009 O O . PRO A 1 506 ? 11.476 0.129 -23.581 1.00 80.25 506 PRO A O 1
ATOM 4012 N N . SER A 1 507 ? 11.420 2.242 -22.819 1.00 74.75 507 SER A N 1
ATOM 4013 C CA . SER A 1 507 ? 12.770 2.588 -23.268 1.00 74.75 507 SER A CA 1
ATOM 4014 C C . SER A 1 507 ? 13.831 1.702 -22.607 1.00 74.75 507 SER A C 1
ATOM 4016 O O . SER A 1 507 ? 14.646 1.095 -23.310 1.00 74.75 507 SER A O 1
ATOM 4018 N N . GLN A 1 508 ? 13.784 1.539 -21.282 1.00 82.50 508 GLN A N 1
ATOM 4019 C CA . GLN A 1 508 ? 14.693 0.645 -20.550 1.00 82.50 508 GLN A CA 1
ATOM 4020 C C . GLN A 1 508 ? 14.524 -0.825 -20.958 1.00 82.50 508 GLN A C 1
ATOM 4022 O O . GLN A 1 508 ? 15.512 -1.528 -21.197 1.00 82.50 508 GLN A O 1
ATOM 4027 N N . ILE A 1 509 ? 13.279 -1.293 -21.103 1.00 90.19 509 ILE A N 1
ATOM 4028 C CA . ILE A 1 509 ? 12.988 -2.671 -21.529 1.00 90.19 509 ILE A CA 1
ATOM 4029 C C . ILE A 1 509 ? 13.616 -2.952 -22.898 1.00 90.19 509 ILE A C 1
ATOM 4031 O O . ILE A 1 509 ? 14.303 -3.959 -23.073 1.00 90.19 509 ILE A O 1
ATOM 4035 N N . ILE A 1 510 ? 13.428 -2.055 -23.868 1.00 85.56 510 ILE A N 1
ATOM 4036 C CA . ILE A 1 510 ? 13.940 -2.241 -25.229 1.00 85.56 510 ILE A CA 1
ATOM 4037 C C . ILE A 1 510 ? 15.470 -2.255 -25.261 1.00 85.56 510 ILE A C 1
ATOM 4039 O O . ILE A 1 510 ? 16.046 -3.051 -26.006 1.00 85.56 510 ILE A O 1
ATOM 4043 N N . GLN A 1 511 ? 16.148 -1.452 -24.438 1.00 83.12 511 GLN A N 1
ATOM 4044 C CA . GLN A 1 511 ? 17.612 -1.488 -24.339 1.00 83.12 511 GLN A CA 1
ATOM 4045 C C . GLN A 1 511 ? 18.126 -2.846 -23.839 1.00 83.12 511 GLN A C 1
ATOM 4047 O O . GLN A 1 511 ? 19.073 -3.395 -24.410 1.00 83.12 511 GLN A O 1
ATOM 4052 N N . VAL A 1 512 ? 17.476 -3.426 -22.826 1.00 93.12 512 VAL A N 1
ATOM 4053 C CA . VAL A 1 512 ? 17.820 -4.761 -22.312 1.00 93.12 512 VAL A CA 1
ATOM 4054 C C . VAL A 1 512 ? 17.525 -5.840 -23.347 1.00 93.12 512 VAL A C 1
ATOM 4056 O O . VAL A 1 512 ? 18.401 -6.645 -23.653 1.00 93.12 512 VAL A O 1
ATOM 4059 N N . VAL A 1 513 ? 16.347 -5.823 -23.972 1.00 92.88 513 VAL A N 1
ATOM 4060 C CA . VAL A 1 513 ? 15.986 -6.792 -25.020 1.00 92.88 513 VAL A CA 1
ATOM 4061 C C . VAL A 1 513 ? 16.939 -6.707 -26.216 1.00 92.88 513 VAL A C 1
ATOM 4063 O O . VAL A 1 513 ? 17.365 -7.733 -26.750 1.00 92.88 513 VAL A O 1
ATOM 4066 N N . ARG A 1 514 ? 17.363 -5.499 -26.604 1.00 89.69 514 ARG A N 1
ATOM 4067 C CA . ARG A 1 514 ? 18.385 -5.306 -27.639 1.00 89.69 514 ARG A CA 1
ATOM 4068 C C . ARG A 1 514 ? 19.718 -5.923 -27.233 1.00 89.69 514 ARG A C 1
ATOM 4070 O O . ARG A 1 514 ? 20.334 -6.599 -28.055 1.00 89.69 514 ARG A O 1
ATOM 4077 N N . HIS A 1 515 ? 20.144 -5.756 -25.984 1.00 93.50 515 HIS A N 1
ATOM 4078 C CA . HIS A 1 515 ? 21.347 -6.418 -25.489 1.0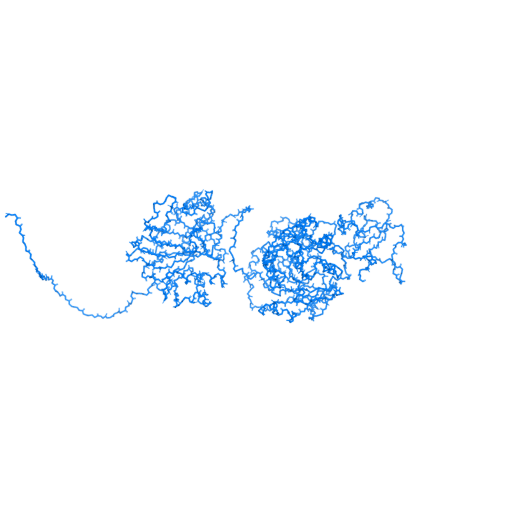0 93.50 515 HIS A CA 1
ATOM 4079 C C . HIS A 1 515 ? 21.212 -7.951 -25.535 1.00 93.50 515 HIS A C 1
ATOM 4081 O O . HIS A 1 515 ? 22.088 -8.619 -26.082 1.00 93.50 515 HIS A O 1
ATOM 4087 N N . ILE A 1 516 ? 20.079 -8.506 -25.093 1.00 96.50 516 ILE A N 1
ATOM 4088 C CA . ILE A 1 516 ? 19.782 -9.949 -25.162 1.00 96.50 516 ILE A CA 1
ATOM 4089 C C . ILE A 1 516 ? 19.858 -10.473 -26.606 1.00 96.50 516 ILE A C 1
ATOM 4091 O O . ILE A 1 516 ? 20.418 -11.542 -26.861 1.00 96.50 516 ILE A O 1
ATOM 4095 N N . SER A 1 517 ? 19.353 -9.701 -27.574 1.00 93.19 517 SER A N 1
ATOM 4096 C CA . SER A 1 517 ? 19.402 -10.055 -29.000 1.00 93.19 517 SER A CA 1
ATOM 4097 C C . SER A 1 517 ? 20.826 -10.137 -29.570 1.00 93.19 517 SER A C 1
ATOM 4099 O O . SER A 1 517 ? 21.047 -10.830 -30.562 1.00 93.19 517 SER A O 1
ATOM 4101 N N . SER A 1 518 ? 21.793 -9.474 -28.928 1.00 93.56 518 SER A N 1
ATOM 4102 C CA . SER A 1 518 ? 23.210 -9.499 -29.311 1.00 93.56 518 SER A CA 1
ATOM 4103 C C . SER A 1 518 ? 24.004 -10.645 -28.672 1.00 93.56 518 SER A C 1
ATOM 4105 O O . SER A 1 518 ? 25.127 -10.920 -29.090 1.00 93.56 518 SER A O 1
ATOM 4107 N N . LEU A 1 519 ? 23.428 -11.336 -27.681 1.00 95.12 519 LEU A N 1
ATOM 4108 C CA . LEU A 1 519 ? 24.073 -12.468 -27.022 1.00 95.12 519 LEU A CA 1
ATOM 4109 C C . LEU A 1 519 ? 24.147 -13.700 -27.926 1.00 95.12 519 LEU A C 1
ATOM 4111 O O . LEU A 1 519 ? 23.286 -13.919 -28.787 1.00 95.12 519 LEU A O 1
ATOM 4115 N N . THR A 1 520 ? 25.143 -14.548 -27.652 1.00 95.00 520 THR A N 1
ATOM 4116 C CA . THR A 1 520 ? 25.262 -15.872 -28.270 1.00 95.00 520 THR A CA 1
ATOM 4117 C C . THR A 1 520 ? 24.039 -16.738 -27.936 1.00 95.00 520 THR A C 1
ATOM 4119 O O . THR A 1 520 ? 23.433 -16.556 -26.874 1.00 95.00 520 THR A O 1
ATOM 4122 N N . PRO A 1 521 ? 23.680 -17.719 -28.786 1.00 92.06 521 PRO A N 1
ATOM 4123 C CA . PRO A 1 521 ? 22.542 -18.601 -28.523 1.00 92.06 521 PRO A CA 1
ATOM 4124 C C . PRO A 1 521 ? 22.597 -19.287 -27.148 1.00 92.06 521 PRO A C 1
ATOM 4126 O O . PRO A 1 521 ? 21.584 -19.341 -26.458 1.00 92.06 521 PRO A O 1
ATOM 4129 N N . ALA A 1 522 ? 23.785 -19.728 -26.716 1.00 91.69 522 ALA A N 1
ATOM 4130 C CA . ALA A 1 522 ? 23.989 -20.382 -25.421 1.00 91.69 522 ALA A CA 1
ATOM 4131 C C . ALA A 1 522 ? 23.818 -19.433 -24.220 1.00 91.69 522 ALA A C 1
ATOM 4133 O O . ALA A 1 522 ? 23.293 -19.826 -23.183 1.00 91.69 522 ALA A O 1
ATOM 4134 N N . ALA A 1 523 ? 24.244 -18.172 -24.338 1.00 91.19 523 ALA A N 1
ATOM 4135 C CA . ALA A 1 523 ? 24.013 -17.187 -23.282 1.00 91.19 523 ALA A CA 1
ATOM 4136 C C . ALA A 1 523 ? 22.535 -16.771 -23.229 1.00 91.19 523 ALA A C 1
ATOM 4138 O O . ALA A 1 523 ? 21.973 -16.615 -22.147 1.00 91.19 523 ALA A O 1
ATOM 4139 N N . ARG A 1 524 ? 21.886 -16.650 -24.395 1.00 92.88 524 ARG A N 1
ATOM 4140 C CA . ARG A 1 524 ? 20.461 -16.320 -24.497 1.00 92.88 524 ARG A CA 1
ATOM 4141 C C . ARG A 1 524 ? 19.568 -17.408 -23.904 1.00 92.88 524 ARG A C 1
ATOM 4143 O O . ARG A 1 524 ? 18.591 -17.066 -23.250 1.00 92.88 524 ARG A O 1
ATOM 4150 N N . SER A 1 525 ? 19.906 -18.689 -24.070 1.00 91.75 525 SER A N 1
ATOM 4151 C CA . SER A 1 525 ? 19.117 -19.799 -23.510 1.00 91.75 525 SER A CA 1
ATOM 4152 C C . SER A 1 525 ? 19.081 -19.835 -21.979 1.00 91.75 525 SER A C 1
ATOM 4154 O O . SER A 1 525 ? 18.219 -20.498 -21.411 1.00 91.75 525 SER A O 1
ATOM 4156 N N . ASN A 1 526 ? 19.984 -19.119 -21.301 1.00 93.81 526 ASN A N 1
ATOM 4157 C CA . ASN A 1 526 ? 19.976 -19.007 -19.840 1.00 93.81 526 ASN A CA 1
ATOM 4158 C C . ASN A 1 526 ? 18.963 -17.972 -19.320 1.00 93.81 526 ASN A C 1
ATOM 4160 O O . ASN A 1 526 ? 18.750 -17.883 -18.114 1.00 93.81 526 ASN A O 1
ATOM 4164 N N . ILE A 1 527 ? 18.346 -17.186 -20.206 1.00 96.00 527 ILE A N 1
ATOM 4165 C CA . ILE A 1 527 ? 17.370 -16.155 -19.852 1.00 96.00 527 ILE A CA 1
ATOM 4166 C C . ILE A 1 527 ? 15.968 -16.742 -20.009 1.00 96.00 527 ILE A C 1
ATOM 4168 O O . ILE A 1 527 ? 15.577 -17.138 -21.103 1.00 96.00 527 ILE A O 1
ATOM 4172 N N . GLN A 1 528 ? 15.207 -16.776 -18.915 1.00 93.94 528 GLN A N 1
ATOM 4173 C CA . GLN A 1 528 ? 13.912 -17.463 -18.833 1.00 93.94 528 GLN A CA 1
ATOM 4174 C C . GLN A 1 528 ? 12.752 -16.486 -18.606 1.00 93.94 528 GLN A C 1
ATOM 4176 O O . GLN A 1 528 ? 11.849 -16.742 -17.812 1.00 93.94 528 GLN A O 1
ATOM 4181 N N . LEU A 1 529 ? 12.782 -15.340 -19.289 1.00 97.94 529 LEU A N 1
ATOM 4182 C CA . LEU A 1 529 ? 11.702 -14.363 -19.191 1.00 97.94 529 LEU A CA 1
ATOM 4183 C C . LEU A 1 529 ? 10.405 -14.949 -19.756 1.00 97.94 529 LEU A C 1
ATOM 4185 O O . LEU A 1 529 ? 10.345 -15.328 -20.921 1.00 97.94 529 LEU A O 1
ATOM 4189 N N . THR A 1 530 ? 9.359 -14.974 -18.937 1.00 96.94 530 THR A N 1
ATOM 4190 C CA . THR A 1 530 ? 8.000 -15.374 -19.321 1.00 96.94 530 THR A CA 1
ATOM 4191 C C . THR A 1 530 ? 7.062 -14.175 -19.413 1.00 96.94 530 THR A C 1
ATOM 4193 O O . THR A 1 530 ? 6.032 -14.244 -20.089 1.00 96.94 530 THR A O 1
ATOM 4196 N N . LYS A 1 531 ? 7.405 -13.066 -18.743 1.00 97.50 531 LYS A N 1
ATOM 4197 C CA . LYS A 1 531 ? 6.531 -11.901 -18.595 1.00 97.50 531 LYS A CA 1
ATOM 4198 C C . LYS A 1 531 ? 7.313 -10.585 -18.655 1.00 97.50 531 LYS A C 1
ATOM 4200 O O . LYS A 1 531 ? 8.400 -10.454 -18.094 1.00 97.50 531 LYS A O 1
ATOM 4205 N N . ILE A 1 532 ? 6.725 -9.589 -19.310 1.00 97.88 532 ILE A N 1
ATOM 4206 C CA . ILE A 1 532 ? 7.141 -8.186 -19.272 1.00 97.88 532 ILE A CA 1
ATOM 4207 C C . ILE A 1 532 ? 5.998 -7.361 -18.699 1.00 97.88 532 ILE A C 1
ATOM 4209 O O . ILE A 1 532 ? 4.851 -7.521 -19.115 1.00 97.88 532 ILE A O 1
ATOM 4213 N N . ILE A 1 533 ? 6.310 -6.453 -17.776 1.00 97.88 533 ILE A N 1
ATOM 4214 C CA . ILE A 1 533 ? 5.334 -5.501 -17.240 1.00 97.88 533 ILE A CA 1
ATOM 4215 C C . ILE A 1 533 ? 5.849 -4.080 -17.455 1.00 97.88 533 ILE A C 1
ATOM 4217 O O . ILE A 1 533 ? 6.858 -3.707 -16.859 1.00 97.88 533 ILE A O 1
ATOM 4221 N N . TYR A 1 534 ? 5.169 -3.281 -18.278 1.00 92.62 534 TYR A N 1
ATOM 4222 C CA . TYR A 1 534 ? 5.593 -1.909 -18.575 1.00 92.62 534 TYR A CA 1
ATOM 4223 C C . TYR A 1 534 ? 4.692 -0.845 -17.937 1.00 92.62 534 TYR A C 1
ATOM 4225 O O . TYR A 1 534 ? 3.520 -1.088 -17.640 1.00 92.62 534 TYR A O 1
ATOM 4233 N N . THR A 1 535 ? 5.245 0.346 -17.708 1.00 89.81 535 THR A N 1
ATOM 4234 C CA . THR A 1 535 ? 4.512 1.493 -17.147 1.00 89.81 535 THR A CA 1
ATOM 4235 C C . THR A 1 535 ? 4.970 2.805 -17.783 1.00 89.81 535 THR A C 1
ATOM 4237 O O . THR A 1 535 ? 5.925 2.820 -18.555 1.00 89.81 535 THR A O 1
ATOM 4240 N N . SER A 1 536 ? 4.328 3.916 -17.406 1.00 73.94 536 SER A N 1
ATOM 4241 C CA . SER A 1 536 ? 4.672 5.304 -17.777 1.00 73.94 536 SER A CA 1
ATOM 4242 C C . SER A 1 536 ? 4.412 5.688 -19.239 1.00 73.94 536 SER A C 1
ATOM 4244 O O . SER A 1 536 ? 3.888 6.770 -19.487 1.00 73.94 536 SER A O 1
ATOM 4246 N N . GLU A 1 537 ? 4.706 4.801 -20.187 1.00 73.44 537 GLU A N 1
ATOM 4247 C CA . GLU A 1 537 ? 4.538 5.013 -21.627 1.00 73.44 537 GLU A CA 1
ATOM 4248 C C . GLU A 1 537 ? 3.882 3.799 -22.287 1.00 73.44 537 GLU A C 1
ATOM 4250 O O . GLU A 1 537 ? 3.888 2.695 -21.744 1.00 73.44 537 GLU A O 1
ATOM 4255 N N . SER A 1 538 ? 3.349 3.995 -23.489 1.00 75.25 538 SER A N 1
ATOM 4256 C CA . SER A 1 538 ? 2.805 2.912 -24.311 1.00 75.25 538 SER A CA 1
ATOM 4257 C C . SER A 1 538 ? 3.924 2.191 -25.063 1.00 75.25 538 SER A C 1
ATOM 4259 O O . SER A 1 538 ? 4.789 2.843 -25.645 1.00 75.25 538 SER A O 1
ATOM 4261 N N . LEU A 1 539 ? 3.874 0.858 -25.134 1.00 74.94 539 LEU A N 1
ATOM 4262 C CA . LEU A 1 539 ? 4.681 0.115 -26.103 1.00 74.94 539 LEU A CA 1
ATOM 4263 C C . LEU A 1 539 ? 4.061 0.233 -27.499 1.00 74.94 539 LEU A C 1
ATOM 4265 O O . LEU A 1 539 ? 2.867 0.000 -27.678 1.00 74.94 539 LEU A O 1
ATOM 4269 N N . THR A 1 540 ? 4.880 0.535 -28.502 1.00 73.50 540 THR A N 1
ATOM 4270 C CA . THR A 1 540 ? 4.432 0.569 -29.900 1.00 73.50 540 THR A CA 1
ATOM 4271 C C . THR A 1 540 ? 4.338 -0.840 -30.493 1.00 73.50 540 THR A C 1
ATOM 4273 O O . THR A 1 540 ? 5.022 -1.769 -30.053 1.00 73.50 540 THR A O 1
ATOM 4276 N N . GLY A 1 541 ? 3.534 -1.015 -31.548 1.00 73.31 541 GLY A N 1
ATOM 4277 C CA . GLY A 1 541 ? 3.445 -2.282 -32.287 1.00 73.31 541 GLY A CA 1
ATOM 4278 C C . GLY A 1 541 ? 4.816 -2.854 -32.703 1.00 73.31 541 GLY A C 1
ATOM 4279 O O . GLY A 1 541 ? 5.088 -4.024 -32.418 1.00 73.31 541 GLY A O 1
ATOM 4280 N N . PRO A 1 542 ? 5.728 -2.049 -33.291 1.00 74.88 542 PRO A N 1
ATOM 4281 C CA . PRO A 1 542 ? 7.095 -2.480 -33.595 1.00 74.88 542 PRO A CA 1
ATOM 4282 C C . PRO A 1 542 ? 7.915 -2.904 -32.368 1.00 74.88 542 PRO A C 1
ATOM 4284 O O . PRO A 1 542 ? 8.634 -3.900 -32.435 1.00 74.88 542 PRO A O 1
ATOM 4287 N N . GLN A 1 543 ? 7.798 -2.199 -31.236 1.00 78.94 543 GLN A N 1
ATOM 4288 C CA . GLN A 1 543 ? 8.478 -2.576 -29.990 1.00 78.94 543 GLN A CA 1
ATOM 4289 C C . GLN A 1 543 ? 7.972 -3.924 -29.458 1.00 78.94 543 GLN A C 1
ATOM 4291 O O . GLN A 1 543 ? 8.775 -4.783 -29.094 1.00 78.94 543 GLN A O 1
ATOM 4296 N N . ILE A 1 544 ? 6.655 -4.149 -29.477 1.00 84.00 544 ILE A N 1
ATOM 4297 C CA . ILE A 1 544 ? 6.035 -5.429 -29.098 1.00 84.00 544 ILE A CA 1
ATOM 4298 C C . ILE A 1 544 ? 6.520 -6.561 -30.015 1.00 84.00 544 ILE A C 1
ATOM 4300 O O . ILE A 1 544 ? 6.881 -7.639 -29.536 1.00 84.00 544 ILE A O 1
ATOM 4304 N N . ALA A 1 545 ? 6.555 -6.324 -31.329 1.00 82.44 545 ALA A N 1
ATOM 4305 C CA . ALA A 1 545 ? 7.040 -7.300 -32.302 1.00 82.44 545 ALA A CA 1
ATOM 4306 C C . ALA A 1 545 ? 8.524 -7.635 -32.085 1.00 82.44 545 ALA A C 1
ATOM 4308 O O . ALA A 1 545 ? 8.906 -8.807 -32.126 1.00 82.44 545 ALA A O 1
ATOM 4309 N N . PHE A 1 546 ? 9.351 -6.629 -31.792 1.00 84.31 546 PHE A N 1
ATOM 4310 C CA . PHE A 1 546 ? 10.763 -6.818 -31.473 1.00 84.31 546 PHE A CA 1
ATOM 4311 C C . PHE A 1 546 ? 10.959 -7.655 -30.203 1.00 84.31 546 PHE A C 1
ATOM 4313 O O . PHE A 1 546 ? 11.691 -8.644 -30.232 1.00 84.31 546 PHE A O 1
ATOM 4320 N N . ILE A 1 547 ? 10.245 -7.325 -29.122 1.00 90.56 547 ILE A N 1
ATOM 4321 C CA . ILE A 1 547 ? 10.243 -8.097 -27.870 1.00 90.56 547 ILE A CA 1
ATOM 4322 C C . ILE A 1 547 ? 9.939 -9.572 -28.139 1.00 90.56 547 ILE A C 1
ATOM 4324 O O . ILE A 1 547 ? 10.704 -10.444 -27.728 1.00 90.56 547 ILE A O 1
ATOM 4328 N N . ARG A 1 548 ? 8.859 -9.852 -28.875 1.00 92.81 548 ARG A N 1
ATOM 4329 C CA . ARG A 1 548 ? 8.441 -11.227 -29.183 1.00 92.81 548 ARG A CA 1
ATOM 4330 C C . ARG A 1 548 ? 9.422 -11.964 -30.088 1.00 92.81 548 ARG A C 1
ATOM 4332 O O . ARG A 1 548 ? 9.617 -13.162 -29.930 1.00 92.81 548 ARG A O 1
ATOM 4339 N N . THR A 1 549 ? 10.070 -11.255 -31.008 1.00 92.19 549 THR A N 1
ATOM 4340 C CA . THR A 1 549 ? 11.102 -11.837 -31.880 1.00 92.19 549 THR A CA 1
ATOM 4341 C C . THR A 1 549 ? 12.312 -12.314 -31.073 1.00 92.19 549 THR A C 1
ATOM 4343 O O . THR A 1 549 ? 12.899 -13.345 -31.390 1.00 92.19 549 THR A O 1
ATOM 4346 N N . VAL A 1 550 ? 12.692 -11.580 -30.023 1.00 93.06 550 VAL A N 1
ATOM 4347 C CA . VAL A 1 550 ? 13.878 -11.892 -29.213 1.00 93.06 550 VAL A CA 1
ATOM 4348 C C . VAL A 1 550 ? 13.574 -12.886 -28.091 1.00 93.06 550 VAL A C 1
ATOM 4350 O O . VAL A 1 550 ? 14.396 -13.766 -27.835 1.00 93.06 550 VAL A O 1
ATOM 4353 N N . LEU A 1 551 ? 12.427 -12.744 -27.420 1.00 94.81 551 LEU A N 1
ATOM 4354 C CA . LEU A 1 551 ? 12.085 -13.493 -26.203 1.00 94.81 551 LEU A CA 1
ATOM 4355 C C . LEU A 1 551 ? 11.030 -14.592 -26.411 1.00 94.81 551 LEU A C 1
ATOM 4357 O O . LEU A 1 551 ? 10.770 -15.361 -25.492 1.00 94.81 551 LEU A O 1
ATOM 4361 N N . GLY A 1 552 ? 10.420 -14.686 -27.593 1.00 91.69 552 GLY A N 1
ATOM 4362 C CA . GLY A 1 552 ? 9.319 -15.614 -27.857 1.00 91.69 552 GLY A CA 1
ATOM 4363 C C . GLY A 1 552 ? 7.962 -15.091 -27.371 1.00 91.69 552 GLY A C 1
ATOM 4364 O O . GLY A 1 552 ? 7.731 -13.882 -27.289 1.00 91.69 552 GLY A O 1
ATOM 4365 N N . ASP A 1 553 ? 7.032 -16.002 -27.071 1.00 88.94 553 ASP A N 1
ATOM 4366 C CA . ASP A 1 553 ? 5.657 -15.661 -26.667 1.00 88.94 553 ASP A CA 1
ATOM 4367 C C . ASP A 1 553 ? 5.567 -15.261 -25.184 1.00 88.94 553 ASP A C 1
ATOM 4369 O O . ASP A 1 553 ? 4.889 -15.897 -24.380 1.00 88.94 553 ASP A O 1
ATOM 4373 N N . VAL A 1 554 ? 6.275 -14.195 -24.812 1.00 94.44 554 VAL A N 1
ATOM 4374 C CA . VAL A 1 554 ? 6.182 -13.602 -23.474 1.00 94.44 554 VAL A CA 1
ATOM 4375 C C . VAL A 1 554 ? 4.858 -12.864 -23.288 1.00 94.44 554 VAL A C 1
ATOM 4377 O O . VAL A 1 554 ? 4.360 -12.179 -24.192 1.00 94.44 554 VAL A O 1
ATOM 4380 N N . GLN A 1 555 ? 4.291 -12.958 -22.086 1.00 94.62 555 GLN A N 1
ATOM 4381 C CA . GLN A 1 555 ? 3.130 -12.160 -21.706 1.00 94.62 555 GLN A CA 1
ATOM 4382 C C . GLN A 1 555 ? 3.563 -10.703 -21.502 1.00 94.62 555 GLN A C 1
ATOM 4384 O O . GLN A 1 555 ? 4.535 -10.437 -20.803 1.00 94.62 555 GLN A O 1
ATOM 4389 N N . ILE A 1 556 ? 2.845 -9.754 -22.102 1.00 94.81 556 ILE A N 1
ATOM 4390 C CA . ILE A 1 556 ? 3.131 -8.320 -21.973 1.00 94.81 556 ILE A CA 1
ATOM 4391 C C . ILE A 1 556 ? 1.946 -7.673 -21.264 1.00 94.81 556 ILE A C 1
ATOM 4393 O O . ILE A 1 556 ? 0.856 -7.587 -21.827 1.00 94.81 556 ILE A O 1
ATOM 4397 N N . CYS A 1 557 ? 2.171 -7.252 -20.026 1.00 96.38 557 CYS A N 1
ATOM 4398 C CA . CYS A 1 557 ? 1.196 -6.593 -19.165 1.00 96.38 557 CYS A CA 1
ATOM 4399 C C . CYS A 1 557 ? 1.607 -5.141 -18.905 1.00 96.38 557 CYS A C 1
ATOM 4401 O O . CYS A 1 557 ? 2.740 -4.741 -19.179 1.00 96.38 557 CYS A O 1
ATOM 4403 N N . SER A 1 558 ? 0.704 -4.357 -18.325 1.00 94.75 558 SER A N 1
ATOM 4404 C CA . SER A 1 558 ? 0.984 -2.964 -17.980 1.00 94.75 558 SER A CA 1
ATOM 4405 C C . SER A 1 558 ? 0.315 -2.514 -16.688 1.00 94.75 558 SER A C 1
ATOM 4407 O O . SER A 1 558 ? -0.618 -3.144 -16.191 1.00 94.75 558 SER A O 1
ATOM 4409 N N . VAL A 1 559 ? 0.799 -1.405 -16.133 1.00 95.69 559 VAL A N 1
ATOM 4410 C CA . VAL A 1 559 ? 0.168 -0.708 -15.002 1.00 95.69 559 VAL A CA 1
ATOM 4411 C C . VAL A 1 559 ? 0.055 0.769 -15.347 1.00 95.69 559 VAL A C 1
ATOM 4413 O O . VAL A 1 559 ? 1.033 1.374 -15.789 1.00 95.69 559 VAL A O 1
ATOM 4416 N N . ILE A 1 560 ? -1.122 1.354 -15.118 1.00 90.81 560 ILE A N 1
ATOM 4417 C CA . ILE A 1 560 ? -1.364 2.786 -15.320 1.00 90.81 560 ILE A CA 1
ATOM 4418 C C . ILE A 1 560 ? -1.569 3.510 -13.989 1.00 90.81 560 ILE A C 1
ATOM 4420 O O . ILE A 1 560 ? -2.167 3.000 -13.032 1.00 90.81 560 ILE A O 1
ATOM 4424 N N . GLY A 1 561 ? -1.047 4.731 -13.940 1.00 88.88 561 GLY A N 1
ATOM 4425 C CA . GLY A 1 561 ? -1.171 5.640 -12.817 1.00 88.88 561 GLY A CA 1
ATOM 4426 C C . GLY A 1 561 ? -0.569 7.002 -13.133 1.00 88.88 561 GLY A C 1
ATOM 4427 O O . GLY A 1 561 ? 0.075 7.187 -14.161 1.00 88.88 561 GLY A O 1
ATOM 4428 N N . SER A 1 562 ? -0.758 7.953 -12.222 1.00 84.69 562 SER A N 1
ATOM 4429 C CA . SER A 1 562 ? -0.134 9.278 -12.309 1.00 84.69 562 SER A CA 1
ATOM 4430 C C . SER A 1 562 ? 0.419 9.721 -10.956 1.00 84.69 562 SER A C 1
ATOM 4432 O O . SER A 1 562 ? 0.241 9.046 -9.930 1.00 84.69 562 SER A O 1
ATOM 4434 N N . ALA A 1 563 ? 1.099 10.871 -10.926 1.00 82.06 563 ALA A N 1
ATOM 4435 C CA . ALA A 1 563 ? 1.542 11.437 -9.660 1.00 82.06 563 ALA A CA 1
ATOM 4436 C C . ALA A 1 563 ? 0.336 11.820 -8.778 1.00 82.06 563 ALA A C 1
ATOM 4438 O O . ALA A 1 563 ? 0.270 11.522 -7.583 1.00 82.06 563 ALA A O 1
ATOM 4439 N N . GLU A 1 564 ? -0.681 12.401 -9.385 1.00 86.94 564 GLU A N 1
ATOM 4440 C CA . GLU A 1 564 ? -1.924 12.756 -8.732 1.00 86.94 564 GLU A CA 1
ATOM 4441 C C . GLU A 1 564 ? -2.675 11.492 -8.327 1.00 86.94 564 GLU A C 1
ATOM 4443 O O . GLU A 1 564 ? -2.986 11.341 -7.157 1.00 86.94 564 GLU A O 1
ATOM 4448 N N . ALA A 1 565 ? -2.937 10.552 -9.233 1.00 89.06 565 ALA A N 1
ATOM 4449 C CA . ALA A 1 565 ? -3.853 9.440 -8.981 1.00 89.06 565 ALA A CA 1
ATOM 4450 C C . ALA A 1 565 ? -3.233 8.271 -8.203 1.00 89.06 565 ALA A C 1
ATOM 4452 O O . ALA A 1 565 ? -3.952 7.537 -7.526 1.00 89.06 565 ALA A O 1
ATOM 4453 N N . GLY A 1 566 ? -1.906 8.104 -8.240 1.00 91.06 566 GLY A N 1
ATOM 4454 C CA . GLY A 1 566 ? -1.280 6.825 -7.881 1.00 91.06 566 GLY A CA 1
ATOM 4455 C C . GLY A 1 566 ? -1.609 5.740 -8.918 1.00 91.06 566 GLY A C 1
ATOM 4456 O O . GLY A 1 566 ? -2.141 6.070 -9.977 1.00 91.06 566 GLY A O 1
ATOM 4457 N N . PRO A 1 567 ? -1.284 4.464 -8.658 1.00 93.88 567 PRO A N 1
ATOM 4458 C CA . PRO A 1 567 ? -1.700 3.369 -9.525 1.00 93.88 567 PRO A CA 1
ATOM 4459 C C . PRO A 1 567 ? -3.177 3.041 -9.284 1.00 93.88 567 PRO A C 1
ATOM 4461 O O . PRO A 1 567 ? -3.663 3.136 -8.151 1.00 93.88 567 PRO A O 1
ATOM 4464 N N . TRP A 1 568 ? -3.897 2.676 -10.342 1.00 93.94 568 TRP A N 1
ATOM 4465 C CA . TRP A 1 568 ? -5.334 2.408 -10.216 1.00 93.94 568 TRP A CA 1
ATOM 4466 C C . TRP A 1 568 ? -5.910 1.411 -11.231 1.00 93.94 568 TRP A C 1
ATOM 4468 O O . TRP A 1 568 ? -7.016 0.922 -11.001 1.00 93.94 568 TRP A O 1
ATOM 4478 N N . ALA A 1 569 ? -5.186 1.062 -12.300 1.00 96.38 569 ALA A N 1
ATOM 4479 C CA . ALA A 1 569 ? -5.616 0.035 -13.249 1.00 96.38 569 ALA A CA 1
ATOM 4480 C C . ALA A 1 569 ? -4.435 -0.733 -13.855 1.00 96.38 569 ALA A C 1
ATOM 4482 O O . ALA A 1 569 ? -3.281 -0.295 -13.787 1.00 96.38 569 ALA A O 1
ATOM 4483 N N . VAL A 1 570 ? -4.732 -1.894 -14.438 1.00 97.25 570 VAL A N 1
ATOM 4484 C CA . VAL A 1 570 ? -3.731 -2.839 -14.947 1.00 97.25 570 VAL A CA 1
ATOM 4485 C C . VAL A 1 570 ? -4.135 -3.389 -16.311 1.00 97.25 570 VAL A C 1
ATOM 4487 O O . VAL A 1 570 ? -5.302 -3.684 -16.545 1.00 97.25 570 VAL A O 1
ATOM 4490 N N . GLY A 1 571 ? -3.181 -3.537 -17.222 1.00 94.75 571 GLY A N 1
ATOM 4491 C CA . GLY A 1 571 ? -3.389 -4.162 -18.522 1.00 94.75 571 GLY A CA 1
ATOM 4492 C C . GLY A 1 571 ? -2.961 -5.622 -18.489 1.00 94.75 571 GLY A C 1
ATOM 4493 O O . GLY A 1 571 ? -1.808 -5.928 -18.182 1.00 94.75 571 GLY A O 1
ATOM 4494 N N . ASN A 1 572 ? -3.878 -6.525 -18.832 1.00 94.75 572 ASN A N 1
ATOM 4495 C CA . ASN A 1 572 ? -3.568 -7.931 -19.075 1.00 94.75 572 ASN A CA 1
ATOM 4496 C C . ASN A 1 572 ? -4.319 -8.417 -20.326 1.00 94.75 572 ASN A C 1
ATOM 4498 O O . ASN A 1 572 ? -5.523 -8.677 -20.240 1.00 94.75 572 ASN A O 1
ATOM 4502 N N . PRO A 1 573 ? -3.628 -8.618 -21.464 1.00 90.38 573 PRO A N 1
ATOM 4503 C CA . PRO A 1 573 ? -4.251 -9.105 -22.695 1.00 90.38 573 PRO A CA 1
ATOM 4504 C C . PRO A 1 573 ? -4.945 -10.468 -22.560 1.00 90.38 573 PRO A C 1
ATOM 4506 O O . PRO A 1 573 ? -5.785 -10.809 -23.387 1.00 90.38 573 PRO A O 1
ATOM 4509 N N . ALA A 1 574 ? -4.630 -11.265 -21.532 1.00 90.00 574 ALA A N 1
ATOM 4510 C CA . ALA A 1 574 ? -5.356 -12.508 -21.259 1.00 90.00 574 ALA A CA 1
ATOM 4511 C C . ALA A 1 574 ? -6.805 -12.265 -20.784 1.00 90.00 574 ALA A C 1
ATOM 4513 O O . ALA A 1 574 ? -7.654 -13.140 -20.940 1.00 90.00 574 ALA A O 1
ATOM 4514 N N . LEU A 1 575 ? -7.098 -11.086 -20.222 1.00 91.50 575 LEU A N 1
ATOM 4515 C CA . LEU A 1 575 ? -8.437 -10.693 -19.770 1.00 91.50 575 LEU A CA 1
ATOM 4516 C C . LEU A 1 575 ? -9.233 -9.988 -20.868 1.00 91.50 575 LEU A C 1
ATOM 4518 O O . LEU A 1 575 ? -10.429 -10.232 -21.015 1.00 91.50 575 LEU A O 1
ATOM 4522 N N . THR A 1 576 ? -8.570 -9.116 -21.626 1.00 89.56 576 THR A N 1
ATOM 4523 C CA . THR A 1 576 ? -9.218 -8.199 -22.576 1.00 89.56 576 THR A CA 1
ATOM 4524 C C . THR A 1 576 ? -9.099 -8.645 -24.034 1.00 89.56 576 THR A C 1
ATOM 4526 O O . THR A 1 576 ? -9.814 -8.138 -24.893 1.00 89.56 576 THR A O 1
ATOM 4529 N N . GLY A 1 577 ? -8.256 -9.643 -24.310 1.00 79.56 577 GLY A N 1
ATOM 4530 C CA . GLY A 1 577 ? -7.873 -10.070 -25.653 1.00 79.56 577 GLY A CA 1
ATOM 4531 C C . GLY A 1 577 ? -6.551 -9.436 -26.096 1.00 79.56 577 GLY A C 1
ATOM 4532 O O . GLY A 1 577 ? -6.142 -8.379 -25.615 1.00 79.56 577 GLY A O 1
ATOM 4533 N N . ARG A 1 578 ? -5.845 -10.088 -27.030 1.00 66.00 578 ARG A N 1
ATOM 4534 C CA . ARG A 1 578 ? -4.687 -9.474 -27.700 1.00 66.00 578 ARG A CA 1
ATOM 4535 C C . ARG A 1 578 ? -5.225 -8.468 -28.725 1.00 66.00 578 ARG A C 1
ATOM 4537 O O . ARG A 1 578 ? -5.845 -8.883 -29.700 1.00 66.00 578 ARG A O 1
ATOM 4544 N N . GLY A 1 579 ? -5.000 -7.172 -28.498 1.00 58.56 579 GLY A N 1
ATOM 4545 C CA . GLY A 1 579 ? -5.299 -6.127 -29.484 1.00 58.56 579 GLY A CA 1
ATOM 4546 C C . GLY A 1 579 ? -4.538 -6.343 -30.799 1.00 58.56 579 GLY A C 1
ATOM 4547 O O . GLY A 1 579 ? -3.521 -7.047 -30.832 1.00 58.56 579 GLY A O 1
ATOM 4548 N N . SER A 1 580 ? -5.028 -5.753 -31.893 1.00 53.44 580 SER A N 1
ATOM 4549 C CA . SER A 1 580 ? -4.295 -5.755 -33.166 1.00 53.44 580 SER A CA 1
ATOM 4550 C C . SER A 1 580 ? -2.969 -5.009 -33.002 1.00 53.44 580 SER A C 1
ATOM 4552 O O . SER A 1 580 ? -2.922 -3.983 -32.334 1.00 53.44 580 SER A O 1
ATOM 4554 N N . LEU A 1 581 ? -1.899 -5.457 -33.669 1.00 53.31 581 LEU A N 1
ATOM 4555 C CA . LEU A 1 581 ? -0.619 -4.723 -33.709 1.00 53.31 581 LEU A CA 1
ATOM 4556 C C . LEU A 1 581 ? -0.745 -3.324 -34.346 1.00 53.31 581 LEU A C 1
ATOM 4558 O O . LEU A 1 581 ? 0.185 -2.526 -34.262 1.00 53.31 581 LEU A O 1
ATOM 4562 N N . THR A 1 582 ? -1.875 -3.056 -35.003 1.00 48.06 582 THR A N 1
ATOM 4563 C CA . THR A 1 582 ? -2.235 -1.778 -35.626 1.00 48.06 582 THR A CA 1
ATOM 4564 C C . THR A 1 582 ? -3.179 -0.930 -34.771 1.00 48.06 582 THR A C 1
ATOM 4566 O O . THR A 1 582 ? -3.443 0.211 -35.133 1.00 48.06 582 THR A O 1
ATOM 4569 N N . ASP A 1 583 ? -3.741 -1.489 -33.696 1.00 61.34 583 ASP A N 1
ATOM 4570 C CA . ASP A 1 583 ? -4.636 -0.770 -32.792 1.00 61.34 583 ASP A CA 1
ATOM 4571 C C . ASP A 1 583 ? -3.785 0.010 -31.788 1.00 61.34 583 ASP A C 1
ATOM 4573 O O . ASP A 1 583 ? -2.943 -0.553 -31.090 1.00 61.34 583 ASP A O 1
ATOM 4577 N N . THR A 1 584 ? -3.964 1.327 -31.760 1.00 65.69 584 THR A N 1
ATOM 4578 C CA . THR A 1 584 ? -3.228 2.224 -30.862 1.00 65.69 584 THR A CA 1
ATOM 4579 C C . THR A 1 584 ? -3.868 2.316 -29.480 1.00 65.69 584 THR A C 1
ATOM 4581 O O . THR A 1 584 ? -3.353 3.035 -28.625 1.00 65.69 584 THR A O 1
ATOM 4584 N N . SER A 1 585 ? -5.004 1.647 -29.262 1.00 80.06 585 SER A N 1
ATOM 4585 C CA . SER A 1 585 ? -5.699 1.650 -27.982 1.00 80.06 585 SER A CA 1
ATOM 4586 C C . SER A 1 585 ? -5.161 0.591 -27.015 1.00 80.06 585 SER A C 1
ATOM 4588 O O . SER A 1 585 ? -4.634 -0.450 -27.406 1.00 80.06 585 SER A O 1
ATOM 4590 N N . MET A 1 586 ? -5.278 0.874 -25.719 1.00 86.44 586 MET A N 1
ATOM 4591 C CA . MET A 1 586 ? -4.858 -0.018 -24.642 1.00 86.44 586 MET A CA 1
ATOM 4592 C C . MET A 1 586 ? -6.003 -0.245 -23.668 1.00 86.44 586 MET A C 1
ATOM 4594 O O . MET A 1 586 ? -6.616 0.709 -23.190 1.00 86.44 586 MET A O 1
ATOM 4598 N N . ASP A 1 587 ? -6.238 -1.504 -23.321 1.00 92.94 587 ASP A N 1
ATOM 4599 C CA . ASP A 1 587 ? -7.270 -1.876 -22.362 1.00 92.94 587 ASP A CA 1
ATOM 4600 C C . ASP A 1 587 ? -6.678 -2.060 -20.959 1.00 92.94 587 ASP A C 1
ATOM 4602 O O . ASP A 1 587 ? -5.729 -2.822 -20.754 1.00 92.94 587 ASP A O 1
ATOM 4606 N N . PHE A 1 588 ? -7.285 -1.392 -19.982 1.00 95.81 588 PHE A N 1
ATOM 4607 C CA . PHE A 1 588 ? -6.938 -1.475 -18.569 1.00 95.81 588 PHE A CA 1
ATOM 4608 C C . PHE A 1 588 ? -8.137 -1.940 -17.750 1.00 95.81 588 PHE A C 1
ATOM 4610 O O . PHE A 1 588 ? -9.224 -1.377 -17.836 1.00 95.81 588 PHE A O 1
ATOM 4617 N N . VAL A 1 589 ? -7.928 -2.943 -16.907 1.00 97.38 589 VAL A N 1
ATOM 4618 C CA . VAL A 1 589 ? -8.901 -3.416 -15.926 1.00 97.38 589 VAL A CA 1
ATOM 4619 C C . VAL A 1 589 ? -8.714 -2.642 -14.625 1.00 97.38 589 VAL A C 1
ATOM 4621 O O . VAL A 1 589 ? -7.598 -2.548 -14.106 1.00 97.38 589 VAL A O 1
ATOM 4624 N N . PHE A 1 590 ? -9.805 -2.112 -14.080 1.00 97.56 590 PHE A N 1
ATOM 4625 C CA . PHE A 1 590 ? -9.823 -1.414 -12.795 1.00 97.56 590 PHE A CA 1
ATOM 4626 C C . PHE A 1 590 ? -10.972 -1.896 -11.910 1.00 97.56 590 PHE A C 1
ATOM 4628 O O . PHE A 1 590 ? -11.946 -2.473 -12.389 1.00 97.56 590 PHE A O 1
ATOM 4635 N N . ASP A 1 591 ? -10.839 -1.646 -10.609 1.00 96.12 591 ASP A N 1
ATOM 4636 C CA . ASP A 1 591 ? -11.820 -2.021 -9.591 1.00 96.12 591 ASP A CA 1
ATOM 4637 C C . ASP A 1 591 ? -12.683 -0.812 -9.204 1.00 96.12 591 ASP A C 1
ATOM 4639 O O . ASP A 1 591 ? -12.183 0.176 -8.652 1.00 96.12 591 ASP A O 1
ATOM 4643 N N . THR A 1 592 ? -13.985 -0.901 -9.470 1.00 95.12 592 THR A N 1
ATOM 4644 C CA . THR A 1 592 ? -14.975 0.162 -9.246 1.00 95.12 592 THR A CA 1
ATOM 4645 C C . THR A 1 592 ? -15.168 0.497 -7.768 1.00 95.12 592 THR A C 1
ATOM 4647 O O . THR A 1 592 ? -15.654 1.577 -7.433 1.00 95.12 592 THR A O 1
ATOM 4650 N N . ARG A 1 593 ? -14.729 -0.380 -6.855 1.00 93.31 593 ARG A N 1
ATOM 4651 C CA . ARG A 1 593 ? -14.704 -0.095 -5.414 1.00 93.31 593 ARG A CA 1
ATOM 4652 C C . ARG A 1 593 ? -13.588 0.885 -5.050 1.00 93.31 593 ARG A C 1
ATOM 4654 O O . ARG A 1 593 ? -13.673 1.546 -4.024 1.00 93.31 593 ARG A O 1
ATOM 4661 N N . ASN A 1 594 ? -12.537 0.989 -5.864 1.00 93.25 594 ASN A N 1
ATOM 4662 C CA . ASN A 1 594 ? -11.364 1.825 -5.589 1.00 93.25 594 ASN A CA 1
ATOM 4663 C C . ASN A 1 594 ? -11.398 3.171 -6.322 1.00 93.25 594 ASN A C 1
ATOM 4665 O O . ASN A 1 594 ? -10.813 4.153 -5.853 1.00 93.25 594 ASN A O 1
ATOM 4669 N N . VAL A 1 595 ? -12.049 3.221 -7.480 1.00 95.00 595 VAL A N 1
ATOM 4670 C CA . VAL A 1 595 ? -12.073 4.394 -8.350 1.00 95.00 595 VAL A CA 1
ATOM 4671 C C . VAL A 1 595 ? -13.367 4.427 -9.153 1.00 95.00 595 VAL A C 1
ATOM 4673 O O . VAL A 1 595 ? -13.833 3.401 -9.640 1.00 95.00 595 VAL A O 1
ATOM 4676 N N . ILE A 1 596 ? -13.934 5.621 -9.304 1.00 95.88 596 ILE A N 1
ATOM 4677 C CA . ILE A 1 596 ? -15.050 5.882 -10.214 1.00 95.88 596 ILE A CA 1
ATOM 4678 C C . ILE A 1 596 ? -14.478 6.574 -11.448 1.00 95.88 596 ILE A C 1
ATOM 4680 O O . ILE A 1 596 ? -13.765 7.574 -11.316 1.00 95.88 596 ILE A O 1
ATOM 4684 N N . ILE A 1 597 ? -14.799 6.045 -12.625 1.00 96.75 597 ILE A N 1
ATOM 4685 C CA . ILE A 1 597 ? -14.425 6.619 -13.917 1.00 96.75 597 ILE A CA 1
ATOM 4686 C C . ILE A 1 597 ? -15.694 7.098 -14.621 1.00 96.75 597 ILE A C 1
ATOM 4688 O O . ILE A 1 597 ? -16.656 6.346 -14.759 1.00 96.75 597 ILE A O 1
ATOM 4692 N N . GLU A 1 598 ? -15.687 8.352 -15.058 1.00 95.81 598 GLU A N 1
ATOM 4693 C CA . GLU A 1 598 ? -16.687 8.938 -15.947 1.00 95.81 598 GLU A CA 1
ATOM 4694 C C . GLU A 1 598 ? -16.027 9.194 -17.307 1.00 95.81 598 GLU A C 1
ATOM 4696 O O . GLU A 1 598 ? -14.895 9.678 -17.365 1.00 95.81 598 GLU A O 1
ATOM 4701 N N . ILE A 1 599 ? -16.734 8.905 -18.400 1.00 96.12 599 ILE A N 1
ATOM 4702 C CA . ILE A 1 599 ? -16.344 9.346 -19.743 1.00 96.12 599 ILE A CA 1
ATOM 4703 C C . ILE A 1 599 ? -17.259 10.505 -20.109 1.00 96.12 599 ILE A C 1
ATOM 4705 O O . ILE A 1 599 ? -18.466 10.311 -20.188 1.00 96.12 599 ILE A O 1
ATOM 4709 N N . LEU A 1 600 ? -16.721 11.708 -20.288 1.00 93.75 600 LEU A N 1
ATOM 4710 C CA . LEU A 1 600 ? -17.520 12.886 -20.644 1.00 93.75 600 LEU A CA 1
ATOM 4711 C C . LEU A 1 600 ? -17.310 13.269 -22.118 1.00 93.75 600 LEU A C 1
ATOM 4713 O O . LEU A 1 600 ? -16.257 12.967 -22.683 1.00 93.75 600 LEU A O 1
ATOM 4717 N N . PRO A 1 601 ? -18.264 13.971 -22.756 1.00 91.31 601 PRO A N 1
ATOM 4718 C CA . PRO A 1 601 ? -18.046 14.547 -24.079 1.00 91.31 601 PRO A CA 1
ATOM 4719 C C . PRO A 1 601 ? -16.791 15.427 -24.117 1.00 91.31 601 PRO A C 1
ATOM 4721 O O . PRO A 1 601 ? -16.477 16.121 -23.154 1.00 91.31 601 PRO A O 1
ATOM 4724 N N . LEU A 1 602 ? -16.097 15.468 -25.255 1.00 85.69 602 LEU A N 1
ATOM 4725 C CA . LEU A 1 602 ? -14.902 16.305 -25.438 1.00 85.69 602 LEU A CA 1
ATOM 4726 C C . LEU A 1 602 ? -15.164 17.815 -25.278 1.00 85.69 602 LEU A C 1
ATOM 4728 O O . LEU A 1 602 ? -14.228 18.568 -25.005 1.00 85.69 602 LEU A O 1
ATOM 4732 N N . THR A 1 603 ? -16.418 18.244 -25.430 1.00 82.88 603 THR A N 1
ATOM 4733 C CA . THR A 1 603 ? -16.888 19.616 -25.171 1.00 82.88 603 THR A CA 1
ATOM 4734 C C . THR A 1 603 ? -16.939 19.958 -23.681 1.00 82.88 603 THR A C 1
ATOM 4736 O O . THR A 1 603 ? -17.068 21.121 -23.317 1.00 82.88 603 THR A O 1
ATOM 4739 N N . ALA A 1 604 ? -16.783 18.973 -22.786 1.00 82.00 604 ALA A N 1
ATOM 4740 C CA . ALA A 1 604 ? -16.689 19.204 -21.344 1.00 82.00 604 ALA A CA 1
ATOM 4741 C C . ALA A 1 604 ? -15.462 20.032 -20.935 1.00 82.00 604 ALA A C 1
ATOM 4743 O O . ALA A 1 604 ? -15.403 20.535 -19.815 1.00 82.00 604 ALA A O 1
ATOM 4744 N N . LEU A 1 605 ? -14.480 20.148 -21.832 1.00 75.94 605 LEU A N 1
ATOM 4745 C CA . LEU A 1 605 ? -13.283 20.961 -21.648 1.00 75.94 605 LEU A CA 1
ATOM 4746 C C . LEU A 1 605 ? -13.456 22.405 -22.138 1.00 75.94 605 LEU A C 1
ATOM 4748 O O . LEU A 1 605 ? -12.573 23.223 -21.884 1.00 75.94 605 LEU A O 1
ATOM 4752 N N . ASP A 1 606 ? -14.562 22.720 -22.816 1.00 75.81 606 ASP A N 1
ATOM 4753 C CA . ASP A 1 606 ? -14.803 24.048 -23.372 1.00 75.81 606 ASP A CA 1
ATOM 4754 C C . ASP A 1 606 ? -15.123 25.051 -22.248 1.00 75.81 606 ASP A C 1
ATOM 4756 O O . ASP A 1 606 ? -15.888 24.768 -21.316 1.00 75.81 606 ASP A O 1
ATOM 4760 N N . GLU A 1 607 ? -14.541 26.252 -22.328 1.00 65.56 607 GLU A N 1
ATOM 4761 C CA . GLU A 1 607 ? -14.787 27.307 -21.342 1.00 65.56 607 GLU A CA 1
ATOM 4762 C C . GLU A 1 607 ? -16.279 27.684 -21.301 1.00 65.56 607 GLU A C 1
ATOM 4764 O O . GLU A 1 607 ? -16.886 28.017 -22.317 1.00 65.56 607 GLU A O 1
ATOM 4769 N N . GLY A 1 608 ? -16.877 27.655 -20.105 1.00 63.03 608 GLY A N 1
ATOM 4770 C CA . GLY A 1 608 ? -18.275 28.046 -19.888 1.00 63.03 608 GLY A CA 1
ATOM 4771 C C . GLY A 1 608 ? -19.304 26.913 -19.961 1.00 63.03 608 GLY A C 1
ATOM 4772 O O . GLY A 1 608 ? -20.491 27.190 -19.791 1.00 63.03 608 GLY A O 1
ATOM 4773 N N . CYS A 1 609 ? -18.892 25.652 -20.152 1.00 65.00 609 CYS A N 1
ATOM 4774 C CA . CYS A 1 609 ? -19.807 24.509 -20.086 1.00 65.00 609 CYS A CA 1
ATOM 4775 C C . CYS A 1 609 ? -20.416 24.365 -18.666 1.00 65.00 609 CYS A C 1
ATOM 4777 O O . CYS A 1 609 ? -19.673 24.172 -17.697 1.00 65.00 609 CYS A O 1
ATOM 4779 N N . PRO A 1 610 ? -21.749 24.474 -18.486 1.00 63.38 610 PRO A N 1
ATOM 4780 C CA . PRO A 1 610 ? -22.365 24.375 -17.166 1.00 63.38 610 PRO A CA 1
ATOM 4781 C C . PRO A 1 610 ? -22.328 22.932 -16.643 1.00 63.38 610 PRO A C 1
ATOM 4783 O O . PRO A 1 610 ? -22.699 21.994 -17.345 1.00 63.38 610 PRO A O 1
ATOM 4786 N N . ALA A 1 611 ? -21.955 22.752 -15.370 1.00 60.78 611 ALA A N 1
ATOM 4787 C CA . ALA A 1 611 ? -21.822 21.432 -14.736 1.00 60.78 611 ALA A CA 1
ATOM 4788 C C . ALA A 1 611 ? -23.102 20.573 -14.807 1.00 60.78 611 ALA A C 1
ATOM 4790 O O . ALA A 1 611 ? -23.020 19.349 -14.846 1.00 60.78 611 ALA A O 1
ATOM 4791 N N . SER A 1 612 ? -24.279 21.204 -14.875 1.00 57.09 612 SER A N 1
ATOM 4792 C CA . SER A 1 612 ? -25.579 20.537 -15.011 1.00 57.09 612 SER A CA 1
ATOM 4793 C C . SER A 1 612 ? -25.841 19.921 -16.391 1.00 57.09 612 SER A C 1
ATOM 4795 O O . SER A 1 612 ? -26.788 19.154 -16.516 1.00 57.09 612 SER A O 1
ATOM 4797 N N . ALA A 1 613 ? -25.040 20.244 -17.412 1.00 59.03 613 ALA A N 1
ATOM 4798 C CA . ALA A 1 613 ? -25.163 19.702 -18.769 1.00 59.03 613 ALA A CA 1
ATOM 4799 C C . ALA A 1 613 ? -24.205 18.526 -19.047 1.00 59.03 613 ALA A C 1
ATOM 4801 O O . ALA A 1 613 ? -24.216 17.962 -20.141 1.00 59.03 613 ALA A O 1
ATOM 4802 N N . LEU A 1 614 ? -23.365 18.154 -18.074 1.00 76.50 614 LEU A N 1
ATOM 4803 C CA . LEU A 1 614 ? -22.332 17.134 -18.235 1.00 76.50 614 LEU A CA 1
ATOM 4804 C C . LEU A 1 614 ? -22.809 15.780 -17.718 1.00 76.50 614 LEU A C 1
ATOM 4806 O O . LEU A 1 614 ? -22.656 15.454 -16.538 1.00 76.50 614 LEU A O 1
ATOM 4810 N N . HIS A 1 615 ? -23.361 14.980 -18.626 1.00 83.25 615 HIS A N 1
ATOM 4811 C CA . HIS A 1 615 ? -23.697 13.586 -18.368 1.00 83.25 615 HIS A CA 1
ATOM 4812 C C . HIS A 1 615 ? -22.606 12.651 -18.906 1.00 83.25 615 HIS A C 1
ATOM 4814 O O . HIS A 1 615 ? -22.086 12.901 -19.997 1.00 83.25 615 HIS A O 1
ATOM 4820 N N . PRO A 1 616 ? -22.259 11.579 -18.168 1.00 90.69 616 PRO A N 1
ATOM 4821 C CA . PRO A 1 616 ? -21.389 10.536 -18.689 1.00 90.69 616 PRO A CA 1
ATOM 4822 C C . PRO A 1 616 ? -21.941 9.925 -19.976 1.00 90.69 616 PRO A C 1
ATOM 4824 O O . PRO A 1 616 ? -23.138 9.646 -20.075 1.00 90.69 616 PRO A O 1
ATOM 4827 N N . LEU A 1 617 ? -21.054 9.716 -20.945 1.00 92.94 617 LEU A N 1
ATOM 4828 C CA . LEU A 1 617 ? -21.345 9.006 -22.177 1.00 92.94 617 LEU A CA 1
ATOM 4829 C C . LEU A 1 617 ? -21.668 7.528 -21.882 1.00 92.94 617 LEU A C 1
ATOM 4831 O O . LEU A 1 617 ? -21.137 6.958 -20.919 1.00 92.94 617 LEU A O 1
ATOM 4835 N N . PRO A 1 618 ? -22.524 6.890 -22.698 1.00 93.69 618 PRO A N 1
ATOM 4836 C CA . PRO A 1 618 ? -22.771 5.454 -22.637 1.00 93.69 618 PRO A CA 1
ATOM 4837 C C . PRO A 1 618 ? -21.494 4.606 -22.752 1.00 93.69 618 PRO A C 1
ATOM 4839 O O . PRO A 1 618 ? -20.471 5.035 -23.287 1.00 93.69 618 PRO A O 1
ATOM 4842 N N . LEU A 1 619 ? -21.569 3.354 -22.287 1.00 93.56 619 LEU A N 1
ATOM 4843 C CA . LEU A 1 619 ? -20.482 2.386 -22.467 1.00 93.56 619 LEU A CA 1
ATOM 4844 C C . LEU A 1 619 ? -20.140 2.223 -23.957 1.00 93.56 619 LEU A C 1
ATOM 4846 O O . LEU A 1 619 ? -21.028 2.127 -24.801 1.00 93.56 619 LEU A O 1
ATOM 4850 N N . GLY A 1 620 ? -18.846 2.163 -24.259 1.00 91.44 620 GLY A N 1
ATOM 4851 C CA . GLY A 1 620 ? -18.301 2.060 -25.609 1.00 91.44 620 GLY A CA 1
ATOM 4852 C C . GLY A 1 620 ? -18.096 3.389 -26.335 1.00 91.44 620 GLY A C 1
ATOM 4853 O O . GLY A 1 620 ? -17.300 3.432 -27.272 1.00 91.44 620 GLY A O 1
ATOM 4854 N N . GLU A 1 621 ? -18.732 4.478 -25.898 1.00 94.44 621 GLU A N 1
ATOM 4855 C CA . GLU A 1 621 ? -18.515 5.795 -26.494 1.00 94.44 621 GLU A CA 1
ATOM 4856 C C . GLU A 1 621 ? -17.222 6.441 -25.987 1.00 94.44 621 GLU A C 1
ATOM 4858 O O . GLU A 1 621 ? -16.848 6.316 -24.818 1.00 94.44 621 GLU A O 1
ATOM 4863 N N . SER A 1 622 ? -16.519 7.117 -26.897 1.00 92.81 622 SER A N 1
ATOM 4864 C CA . SER A 1 622 ? -15.220 7.726 -26.621 1.00 92.81 622 SER A CA 1
ATOM 4865 C C . SER A 1 622 ? -15.369 9.177 -26.177 1.00 92.81 622 SER A C 1
ATOM 4867 O O . SER A 1 622 ? -16.051 9.969 -26.825 1.00 92.81 622 SER A O 1
ATOM 4869 N N . GLY A 1 623 ? -14.660 9.551 -25.118 1.00 92.94 623 GLY A N 1
ATOM 4870 C CA . GLY A 1 623 ? -14.673 10.899 -24.562 1.00 92.94 623 GLY A CA 1
ATOM 4871 C C . GLY A 1 623 ? -13.507 11.143 -23.611 1.00 92.94 623 GLY A C 1
ATOM 4872 O O . GLY A 1 623 ? -12.582 10.336 -23.533 1.00 92.94 623 GLY A O 1
ATOM 4873 N N . ILE A 1 624 ? -13.535 12.265 -22.894 1.00 93.12 624 ILE A N 1
ATOM 4874 C CA . ILE A 1 624 ? -12.503 12.599 -21.911 1.00 93.12 624 ILE A CA 1
ATOM 4875 C C . ILE A 1 624 ? -12.683 11.758 -20.643 1.00 93.12 624 ILE A C 1
ATOM 4877 O O . ILE A 1 624 ? -13.789 11.635 -20.115 1.00 93.12 624 ILE A O 1
ATOM 4881 N N . ILE A 1 625 ? -11.585 11.194 -20.147 1.00 94.94 625 ILE A N 1
ATOM 4882 C CA . ILE A 1 625 ? -11.552 10.393 -18.929 1.00 94.94 625 ILE A CA 1
ATOM 4883 C C . ILE A 1 625 ? -11.515 11.326 -17.716 1.00 94.94 625 ILE A C 1
ATOM 4885 O O . ILE A 1 625 ? -10.640 12.186 -17.567 1.00 94.94 625 ILE A O 1
ATOM 4889 N N . VAL A 1 626 ? -12.483 11.130 -16.825 1.00 95.38 626 VAL A N 1
ATOM 4890 C CA . VAL A 1 626 ? -12.614 11.852 -15.563 1.00 95.38 626 VAL A CA 1
ATOM 4891 C C . VAL A 1 626 ? -12.601 10.853 -14.412 1.00 95.38 626 VAL A C 1
ATOM 4893 O O . VAL A 1 626 ? -13.347 9.877 -14.400 1.00 95.38 626 VAL A O 1
ATOM 4896 N N . GLN A 1 627 ? -11.736 11.095 -13.430 1.00 95.81 627 GLN A N 1
ATOM 4897 C CA . GLN A 1 627 ? -11.434 10.155 -12.357 1.00 95.81 627 GLN A CA 1
ATOM 4898 C C . GLN A 1 627 ? -11.836 10.696 -10.980 1.00 95.81 627 GLN A C 1
ATOM 4900 O O . GLN A 1 627 ? -11.486 11.816 -10.604 1.00 95.81 627 GLN A O 1
ATOM 4905 N N . THR A 1 628 ? -12.486 9.853 -10.174 1.00 96.06 628 THR A N 1
ATOM 4906 C CA . THR A 1 628 ? -12.705 10.082 -8.738 1.00 96.06 628 THR A CA 1
ATOM 4907 C C . THR A 1 628 ? -12.097 8.944 -7.919 1.00 96.06 628 THR A C 1
ATOM 4909 O O . THR A 1 628 ? -12.508 7.792 -8.039 1.00 96.06 628 THR A O 1
ATOM 4912 N N . SER A 1 629 ? -11.112 9.250 -7.072 1.00 94.25 629 SER A N 1
ATOM 4913 C CA . SER A 1 629 ? -10.456 8.262 -6.205 1.00 94.25 629 SER A CA 1
ATOM 4914 C C . SER A 1 629 ? -11.295 7.977 -4.964 1.00 94.25 629 SER A C 1
ATOM 4916 O O . SER A 1 629 ? -11.617 8.904 -4.226 1.00 94.25 629 SER A O 1
ATOM 4918 N N . LEU A 1 630 ? -11.564 6.695 -4.685 1.00 94.12 630 LEU A N 1
ATOM 4919 C CA . LEU A 1 630 ? -12.232 6.249 -3.459 1.00 94.12 630 LEU A CA 1
ATOM 4920 C C . LEU A 1 630 ? -11.259 5.849 -2.338 1.00 94.12 630 LEU A C 1
ATOM 4922 O O . LEU A 1 630 ? -11.664 5.361 -1.289 1.00 94.12 630 LEU A O 1
ATOM 4926 N N . GLN A 1 631 ? -9.957 6.052 -2.532 1.00 92.56 631 GLN A N 1
ATOM 4927 C CA . GLN A 1 631 ? -8.912 5.555 -1.624 1.00 92.56 631 GLN A CA 1
ATOM 4928 C C . GLN A 1 631 ? -8.229 6.658 -0.812 1.00 92.56 631 GLN A C 1
ATOM 4930 O O . GLN A 1 631 ? -7.306 6.393 -0.037 1.00 92.56 631 GLN A O 1
ATOM 4935 N N . ARG A 1 632 ? -8.663 7.908 -0.992 1.00 91.06 632 ARG A N 1
ATOM 4936 C CA . ARG A 1 632 ? -8.047 9.088 -0.384 1.00 91.06 632 ARG A CA 1
ATOM 4937 C C . ARG A 1 632 ? -9.104 9.981 0.220 1.00 91.06 632 ARG A C 1
ATOM 4939 O O . ARG A 1 632 ? -10.150 10.188 -0.385 1.00 91.06 632 ARG A O 1
ATOM 4946 N N . LEU A 1 633 ? -8.803 10.526 1.390 1.00 90.94 633 LEU A N 1
ATOM 4947 C CA . LEU A 1 633 ? -9.704 11.432 2.088 1.00 90.94 633 LEU A CA 1
ATOM 4948 C C . LEU A 1 633 ? -9.027 12.756 2.422 1.00 90.94 633 LEU A C 1
ATOM 4950 O O . LEU A 1 633 ? -9.708 13.771 2.455 1.00 90.94 633 LEU A O 1
ATOM 4954 N N . ARG A 1 634 ? -7.703 12.793 2.631 1.00 91.50 634 ARG A N 1
ATOM 4955 C CA . ARG A 1 634 ? -7.032 14.068 2.930 1.00 91.50 634 ARG A CA 1
ATOM 4956 C C . ARG A 1 634 ? -6.947 14.982 1.713 1.00 91.50 634 ARG A C 1
ATOM 4958 O O . ARG A 1 634 ? -7.410 16.109 1.782 1.00 91.50 634 ARG A O 1
ATOM 4965 N N . ASN A 1 635 ? -6.365 14.474 0.628 1.00 93.12 635 ASN A N 1
ATOM 4966 C CA . ASN A 1 635 ? -6.207 15.183 -0.643 1.00 93.12 635 ASN A CA 1
ATOM 4967 C C . ASN A 1 635 ? -6.859 14.339 -1.761 1.00 93.12 635 ASN A C 1
ATOM 4969 O O . ASN A 1 635 ? -6.141 13.719 -2.557 1.00 93.12 635 ASN A O 1
ATOM 4973 N N . PRO A 1 636 ? -8.201 14.201 -1.776 1.00 92.75 636 PRO A N 1
ATOM 4974 C CA . PRO A 1 636 ? -8.890 13.368 -2.754 1.00 92.75 636 PRO A CA 1
ATOM 4975 C C . PRO A 1 636 ? -8.864 14.016 -4.139 1.00 92.75 636 PRO A C 1
ATOM 4977 O O . PRO A 1 636 ? -8.938 15.241 -4.257 1.00 92.75 636 PRO A O 1
ATOM 4980 N N . LEU A 1 637 ? -8.819 13.186 -5.182 1.00 94.69 637 LEU A N 1
ATOM 4981 C CA . LEU A 1 637 ? -9.141 13.589 -6.551 1.00 94.69 637 LEU A CA 1
ATOM 4982 C C . LEU A 1 637 ? -10.608 13.262 -6.806 1.00 94.69 637 LEU A C 1
ATOM 4984 O O . LEU A 1 637 ? -10.979 12.090 -6.771 1.00 94.69 637 LEU A O 1
ATOM 4988 N N . VAL A 1 638 ? -11.424 14.283 -7.033 1.00 95.56 638 VAL A N 1
ATOM 4989 C CA . VAL A 1 638 ? -12.861 14.172 -7.280 1.00 95.56 638 VAL A CA 1
ATOM 4990 C C . VAL A 1 638 ? -13.150 14.848 -8.605 1.00 95.56 638 VAL A C 1
ATOM 4992 O O . VAL A 1 638 ? -12.843 16.026 -8.776 1.00 95.56 638 VAL A O 1
ATOM 4995 N N . ARG A 1 639 ? -13.690 14.071 -9.546 1.00 94.06 639 ARG A N 1
ATOM 4996 C CA . ARG A 1 639 ? -13.901 14.455 -10.946 1.00 94.06 639 ARG A CA 1
ATOM 4997 C C . ARG A 1 639 ? -12.683 15.136 -11.576 1.00 94.06 639 ARG A C 1
ATOM 4999 O O . ARG A 1 639 ? -12.787 16.178 -12.220 1.00 94.06 639 ARG A O 1
ATOM 5006 N N . TYR A 1 640 ? -11.510 14.553 -11.355 1.00 94.38 640 TYR A N 1
ATOM 5007 C CA . TYR A 1 640 ? -10.249 15.009 -11.923 1.00 94.38 640 TYR A CA 1
ATOM 5008 C C . TYR A 1 640 ? -10.165 14.664 -13.407 1.00 94.38 640 TYR A C 1
ATOM 5010 O O . TYR A 1 640 ? -10.299 13.502 -13.780 1.00 94.38 640 TYR A O 1
ATOM 5018 N N . ILE A 1 641 ? -9.922 15.672 -14.242 1.00 91.81 641 ILE A N 1
ATOM 5019 C CA . ILE A 1 641 ? -9.702 15.496 -15.680 1.00 91.81 641 ILE A CA 1
ATOM 5020 C C . ILE A 1 641 ? -8.285 14.958 -15.883 1.00 91.81 641 ILE A C 1
ATOM 5022 O O . ILE A 1 641 ? -7.319 15.659 -15.573 1.00 91.81 641 ILE A O 1
ATOM 5026 N N . THR A 1 642 ? -8.148 13.746 -16.425 1.00 88.00 642 THR A N 1
ATOM 5027 C CA . THR A 1 642 ? -6.819 13.135 -16.615 1.00 88.00 642 THR A CA 1
ATOM 5028 C C . THR A 1 642 ? -6.082 13.703 -17.833 1.00 88.00 642 THR A C 1
ATOM 5030 O O . THR A 1 642 ? -4.855 13.672 -17.889 1.00 88.00 642 THR A O 1
ATOM 5033 N N . GLY A 1 643 ? -6.832 14.262 -18.791 1.00 84.12 643 GLY A N 1
ATOM 5034 C CA . GLY A 1 643 ? -6.329 14.689 -20.101 1.00 84.12 643 GLY A CA 1
ATOM 5035 C C . GLY A 1 643 ? -6.347 13.572 -21.150 1.00 84.12 643 GLY A C 1
ATOM 5036 O O . GLY A 1 643 ? -6.072 13.828 -22.322 1.00 84.12 643 GLY A O 1
ATOM 5037 N N . ASP A 1 644 ? -6.691 12.353 -20.738 1.00 87.06 644 ASP A N 1
ATOM 5038 C CA . ASP A 1 644 ? -6.728 11.172 -21.589 1.00 87.06 644 ASP A CA 1
ATOM 5039 C C . ASP A 1 644 ? -8.121 10.944 -22.181 1.00 87.06 644 ASP A C 1
ATOM 5041 O O . ASP A 1 644 ? -9.139 11.191 -21.536 1.00 87.06 644 ASP A O 1
ATOM 5045 N N . VAL A 1 645 ? -8.163 10.425 -23.401 1.00 89.81 645 VAL A N 1
ATOM 5046 C CA . VAL A 1 645 ? -9.376 10.075 -24.138 1.00 89.81 645 VAL A CA 1
ATOM 5047 C C . VAL A 1 645 ? -9.537 8.561 -24.151 1.00 89.81 645 VAL A C 1
ATOM 5049 O O . VAL A 1 645 ? -8.578 7.819 -24.383 1.00 89.81 645 VAL A O 1
ATOM 5052 N N . GLY A 1 646 ? -10.757 8.092 -23.919 1.00 93.31 646 GLY A N 1
ATOM 5053 C CA . GLY A 1 646 ? -11.064 6.672 -23.942 1.00 93.31 646 GLY A CA 1
ATOM 5054 C C . GLY A 1 646 ? -12.547 6.371 -23.794 1.00 93.31 646 GLY A C 1
ATOM 5055 O O . GLY A 1 646 ? -13.389 7.263 -23.845 1.00 93.31 646 GLY A O 1
ATOM 5056 N N . SER A 1 647 ? -12.854 5.090 -23.611 1.00 95.88 647 SER A N 1
ATOM 5057 C CA . SER A 1 647 ? -14.217 4.564 -23.467 1.00 95.88 647 SER A CA 1
ATOM 5058 C C . SER A 1 647 ? -14.279 3.479 -22.389 1.00 95.88 647 SER A C 1
ATOM 5060 O O . SER A 1 647 ? -13.295 2.780 -22.141 1.00 95.88 647 SER A O 1
ATOM 5062 N N . LEU A 1 648 ? -15.436 3.327 -21.740 1.00 97.00 648 LEU A N 1
ATOM 5063 C CA . LEU A 1 648 ? -15.668 2.284 -20.735 1.00 97.00 648 LEU A CA 1
ATOM 5064 C C . LEU A 1 648 ? -16.384 1.078 -21.333 1.00 97.00 648 LEU A C 1
ATOM 5066 O O . LEU A 1 648 ? -17.330 1.230 -22.101 1.00 97.00 648 LEU A O 1
ATOM 5070 N N . HIS A 1 649 ? -15.973 -0.115 -20.916 1.00 95.50 649 HIS A N 1
ATOM 5071 C CA . HIS A 1 649 ? -16.488 -1.391 -21.398 1.00 95.50 649 HIS A CA 1
ATOM 5072 C C . HIS A 1 649 ? -16.718 -2.361 -20.231 1.00 95.50 649 HIS A C 1
ATOM 5074 O O . HIS A 1 649 ? -16.006 -2.307 -19.219 1.00 95.50 649 HIS A O 1
ATOM 5080 N N . PRO A 1 650 ? -17.698 -3.275 -20.344 1.00 94.06 650 PRO A N 1
ATOM 5081 C CA . PRO A 1 650 ? -17.830 -4.374 -19.399 1.00 94.06 650 PRO A CA 1
ATOM 5082 C C . PRO A 1 650 ? -16.627 -5.320 -19.500 1.00 94.06 650 PRO A C 1
ATOM 5084 O O . PRO A 1 650 ? -15.967 -5.411 -20.537 1.00 94.06 650 PRO A O 1
ATOM 5087 N N . LEU A 1 651 ? -16.367 -6.067 -18.427 1.00 93.00 651 LEU A N 1
ATOM 5088 C CA . LEU A 1 651 ? -15.362 -7.123 -18.457 1.00 93.00 651 LEU A CA 1
ATOM 5089 C C . LEU A 1 651 ? -15.764 -8.208 -19.486 1.00 93.00 651 LEU A C 1
ATOM 5091 O O . LEU A 1 651 ? -16.886 -8.718 -19.409 1.00 93.00 651 LEU A O 1
ATOM 5095 N N . PRO A 1 652 ? -14.884 -8.594 -20.431 1.00 91.19 652 PRO A N 1
ATOM 5096 C CA . PRO A 1 652 ? -15.208 -9.607 -21.432 1.00 91.19 652 PRO A CA 1
ATOM 5097 C C . PRO A 1 652 ? -15.518 -10.972 -20.817 1.00 91.19 652 PRO A C 1
ATOM 5099 O O . PRO A 1 652 ? -14.900 -11.383 -19.835 1.00 91.19 652 PRO A O 1
ATOM 5102 N N . ALA A 1 653 ? -16.418 -11.736 -21.444 1.00 87.69 653 ALA A N 1
ATOM 5103 C CA . ALA A 1 653 ? -16.806 -13.061 -20.952 1.00 87.69 653 ALA A CA 1
ATOM 5104 C C . ALA A 1 653 ? -15.612 -14.032 -20.829 1.00 87.69 653 ALA A C 1
ATOM 5106 O O . ALA A 1 653 ? -15.583 -14.851 -19.907 1.00 87.69 653 ALA A O 1
ATOM 5107 N N . SER A 1 654 ? -14.600 -13.899 -21.697 1.00 85.50 654 SER A N 1
ATOM 5108 C CA . SER A 1 654 ? -13.350 -14.676 -21.667 1.00 85.50 654 SER A CA 1
ATOM 5109 C C . SER A 1 654 ? -12.577 -14.536 -20.351 1.00 85.50 654 SER A C 1
ATOM 5111 O O . SER A 1 654 ? -11.945 -15.499 -19.905 1.00 85.50 654 SER A O 1
ATOM 5113 N N . ALA A 1 655 ? -12.681 -13.382 -19.682 1.00 90.38 655 ALA A N 1
ATOM 5114 C CA . ALA A 1 655 ? -12.035 -13.123 -18.398 1.00 90.38 655 ALA A CA 1
ATOM 5115 C C . ALA A 1 655 ? -12.576 -14.009 -17.262 1.00 90.38 655 ALA A C 1
ATOM 5117 O O . ALA A 1 655 ? -11.908 -14.167 -16.242 1.00 90.38 655 ALA A O 1
ATOM 5118 N N . SER A 1 656 ? -13.749 -14.635 -17.432 1.00 87.88 656 SER A N 1
ATOM 5119 C CA . SER A 1 656 ? -14.375 -15.504 -16.421 1.00 87.88 656 SER A CA 1
ATOM 5120 C C . SER A 1 656 ? -13.513 -16.711 -16.032 1.00 87.88 656 SER A C 1
ATOM 5122 O O . SER A 1 656 ? -13.662 -17.233 -14.930 1.00 87.88 656 SER A O 1
ATOM 5124 N N . SER A 1 657 ? -12.609 -17.140 -16.919 1.00 89.44 657 SER A N 1
ATOM 5125 C CA . SER A 1 657 ? -11.643 -18.222 -16.673 1.00 89.44 657 SER A CA 1
ATOM 5126 C C . SER A 1 657 ? -10.523 -17.838 -15.693 1.00 89.44 657 SER A C 1
ATOM 5128 O O . SER A 1 657 ? -9.889 -18.709 -15.095 1.00 89.44 657 SER A O 1
ATOM 5130 N N . ILE A 1 658 ? -10.281 -16.536 -15.521 1.00 91.31 658 ILE A N 1
ATOM 5131 C CA . ILE A 1 658 ? -9.208 -15.985 -14.689 1.00 91.31 658 ILE A CA 1
ATOM 5132 C C . ILE A 1 658 ? -9.790 -15.326 -13.436 1.00 91.31 658 ILE A C 1
ATOM 5134 O O . ILE A 1 658 ? -9.288 -15.561 -12.338 1.00 91.31 658 ILE A O 1
ATOM 5138 N N . ILE A 1 659 ? -10.856 -14.536 -13.597 1.00 94.75 659 ILE A N 1
ATOM 5139 C CA . ILE A 1 659 ? -11.464 -13.740 -12.529 1.00 94.75 659 ILE A CA 1
ATOM 5140 C C . ILE A 1 659 ? -12.546 -14.552 -11.790 1.00 94.75 659 ILE A C 1
ATOM 5142 O O . ILE A 1 659 ? -13.517 -14.995 -12.424 1.00 94.75 659 ILE A O 1
ATOM 5146 N N . PRO A 1 660 ? -12.440 -14.704 -10.454 1.00 93.00 660 PRO A N 1
ATOM 5147 C CA . PRO A 1 660 ? -13.475 -15.306 -9.616 1.00 93.00 660 PRO A CA 1
ATOM 5148 C C . PRO A 1 660 ? -14.827 -14.606 -9.761 1.00 93.00 660 PRO A C 1
ATOM 5150 O O . PRO A 1 660 ? -14.891 -13.382 -9.825 1.00 93.00 660 PRO A O 1
ATOM 5153 N N . GLU A 1 661 ? -15.918 -15.374 -9.753 1.00 90.62 661 GLU A N 1
ATOM 5154 C CA . GLU A 1 661 ? -17.282 -14.865 -9.963 1.00 90.62 661 GLU A CA 1
ATOM 5155 C C . GLU A 1 661 ? -17.654 -13.701 -9.035 1.00 90.62 661 GLU A C 1
ATOM 5157 O O . GLU A 1 661 ? -18.163 -12.688 -9.512 1.00 90.62 661 GLU A O 1
ATOM 5162 N N . ALA A 1 662 ? -17.308 -13.803 -7.748 1.00 91.81 662 ALA A N 1
ATOM 5163 C CA . ALA A 1 662 ? -17.592 -12.782 -6.739 1.00 91.81 662 ALA A CA 1
ATOM 5164 C C . ALA A 1 662 ? -16.931 -11.418 -7.021 1.00 91.81 662 ALA A C 1
ATOM 5166 O O . ALA A 1 662 ? -17.402 -10.399 -6.526 1.00 91.81 662 ALA A O 1
ATOM 5167 N N . GLU A 1 663 ? -15.861 -11.381 -7.821 1.00 93.06 663 GLU A N 1
ATOM 5168 C CA . GLU A 1 663 ? -15.114 -10.152 -8.111 1.00 93.06 663 GLU A CA 1
ATOM 5169 C C . GLU A 1 663 ? -15.541 -9.491 -9.431 1.00 93.06 663 GLU A C 1
ATOM 5171 O O . GLU A 1 663 ? -15.325 -8.295 -9.622 1.00 93.06 663 GLU A O 1
ATOM 5176 N N . ARG A 1 664 ? -16.184 -10.230 -10.348 1.00 92.25 664 ARG A N 1
ATOM 5177 C CA . ARG A 1 664 ? -16.468 -9.761 -11.721 1.00 92.25 664 ARG A CA 1
ATOM 5178 C C . ARG A 1 664 ? -17.352 -8.518 -11.768 1.00 92.25 664 ARG A C 1
ATOM 5180 O O . ARG A 1 664 ? -17.133 -7.658 -12.611 1.00 92.25 664 ARG A O 1
ATOM 5187 N N . ALA A 1 665 ? -18.320 -8.411 -10.857 1.00 92.38 665 ALA A N 1
ATOM 5188 C CA . ALA A 1 665 ? -19.234 -7.268 -10.786 1.00 92.38 665 ALA A CA 1
ATOM 5189 C C . ALA A 1 665 ? -18.531 -5.947 -10.425 1.00 92.38 665 ALA A C 1
ATOM 5191 O O . ALA A 1 665 ? -19.084 -4.871 -10.649 1.00 92.38 665 ALA A O 1
ATOM 5192 N N . TYR A 1 666 ? -17.318 -6.024 -9.873 1.00 94.94 666 TYR A N 1
ATOM 5193 C CA . TYR A 1 666 ? -16.538 -4.866 -9.451 1.00 94.94 666 TYR A CA 1
ATOM 5194 C C . TYR A 1 666 ? -15.441 -4.490 -10.446 1.00 94.94 666 TYR A C 1
ATOM 5196 O O . TYR A 1 666 ? -14.780 -3.479 -10.245 1.00 94.94 666 TYR A O 1
ATOM 5204 N N . LEU A 1 667 ? -15.237 -5.265 -11.515 1.00 96.50 667 LEU A N 1
ATOM 5205 C CA . LEU A 1 667 ? -14.207 -4.983 -12.511 1.00 96.50 667 LEU A CA 1
ATOM 5206 C C . LEU A 1 667 ? -14.813 -4.420 -13.795 1.00 96.50 667 LEU A C 1
ATOM 5208 O O . LEU A 1 667 ? -15.795 -4.938 -14.326 1.00 96.50 667 LEU A O 1
ATOM 5212 N N . GLN A 1 668 ? -14.181 -3.378 -14.322 1.00 96.06 668 GLN A N 1
ATOM 5213 C CA . GLN A 1 668 ? -14.518 -2.778 -15.611 1.00 96.06 668 GLN A CA 1
ATOM 5214 C C . GLN A 1 668 ? -13.261 -2.563 -16.447 1.00 96.06 668 GLN A C 1
ATOM 5216 O O . GLN A 1 668 ? -12.147 -2.532 -15.920 1.00 96.06 668 GLN A O 1
ATOM 5221 N N . VAL A 1 669 ? -13.454 -2.428 -17.758 1.00 96.94 669 VAL A N 1
ATOM 5222 C CA . VAL A 1 669 ? -12.382 -2.162 -18.714 1.00 96.94 669 VAL A CA 1
ATOM 5223 C C . VAL A 1 669 ? -12.455 -0.706 -19.151 1.00 96.94 669 VAL A C 1
ATOM 5225 O O . VAL A 1 669 ? -13.481 -0.240 -19.639 1.00 96.94 669 VAL A O 1
ATOM 5228 N N . LEU A 1 670 ? -11.348 0.010 -19.000 1.00 96.56 670 LEU A N 1
ATOM 5229 C CA . LEU A 1 670 ? -11.106 1.276 -19.667 1.00 96.56 670 LEU A CA 1
ATOM 5230 C C . LEU A 1 670 ? -10.278 1.017 -20.924 1.00 96.56 670 LEU A C 1
ATOM 5232 O O . LEU A 1 670 ? -9.143 0.557 -20.820 1.00 96.56 670 LEU A O 1
ATOM 5236 N N . ARG A 1 671 ? -10.811 1.388 -22.086 1.00 94.31 671 ARG A N 1
ATOM 5237 C CA . ARG A 1 671 ? -10.055 1.453 -23.336 1.00 94.31 671 ARG A CA 1
ATOM 5238 C C . ARG A 1 671 ? -9.496 2.854 -23.522 1.00 94.31 671 ARG A C 1
ATOM 5240 O O . ARG A 1 671 ? -10.241 3.783 -23.828 1.00 94.31 671 ARG A O 1
ATOM 5247 N N . LEU A 1 672 ? -8.194 2.998 -23.330 1.00 90.19 672 LEU A N 1
ATOM 5248 C CA . LEU A 1 672 ? -7.443 4.235 -23.498 1.00 90.19 672 LEU A CA 1
ATOM 5249 C C . LEU A 1 672 ? -7.013 4.389 -24.961 1.00 90.19 672 LEU A C 1
ATOM 5251 O O . LEU A 1 672 ? -6.310 3.530 -25.482 1.00 90.19 672 LEU A O 1
ATOM 5255 N N . THR A 1 673 ? -7.392 5.487 -25.616 1.00 85.94 673 THR A N 1
ATOM 5256 C CA . THR A 1 673 ? -7.018 5.782 -27.016 1.00 85.94 673 THR A CA 1
ATOM 5257 C C . THR A 1 673 ? -5.856 6.772 -27.146 1.00 85.94 673 THR A C 1
ATOM 5259 O O . THR A 1 673 ? -5.370 7.008 -28.249 1.00 85.94 673 THR A O 1
ATOM 5262 N N . GLY A 1 674 ? -5.406 7.348 -26.028 1.00 77.88 674 GLY A N 1
ATOM 5263 C CA . GLY A 1 674 ? -4.333 8.344 -25.961 1.00 77.88 674 GLY A CA 1
ATOM 5264 C C . GLY A 1 674 ? -4.811 9.669 -25.370 1.00 77.88 674 GLY A C 1
ATOM 5265 O O . GLY A 1 674 ? -5.903 9.745 -24.817 1.00 77.88 674 GLY A O 1
ATOM 5266 N N . ARG A 1 675 ? -3.995 10.719 -25.471 1.00 76.56 675 ARG A N 1
ATOM 5267 C CA . ARG A 1 675 ? -4.324 12.074 -24.995 1.00 76.56 675 ARG A CA 1
ATOM 5268 C C . ARG A 1 675 ? -5.250 12.826 -25.948 1.00 76.56 675 ARG A C 1
ATOM 5270 O O . ARG A 1 675 ? -5.315 12.522 -27.140 1.00 76.56 675 ARG A O 1
ATOM 5277 N N . ASP A 1 676 ? -5.912 13.865 -25.438 1.00 73.94 676 ASP A N 1
ATOM 5278 C CA . ASP A 1 676 ? -6.595 14.834 -26.297 1.00 73.94 676 ASP A CA 1
ATOM 5279 C C . ASP A 1 676 ? -5.573 15.637 -27.123 1.00 73.94 676 ASP A C 1
ATOM 5281 O O . ASP A 1 676 ? -4.950 16.603 -26.663 1.00 73.94 676 ASP A O 1
ATOM 5285 N N . ARG A 1 677 ? -5.409 15.219 -28.381 1.00 72.19 677 ARG A N 1
ATOM 5286 C CA . ARG A 1 677 ? -4.460 15.799 -29.341 1.00 72.19 677 ARG A CA 1
ATOM 5287 C C . ARG A 1 677 ? -4.807 17.224 -29.763 1.00 72.19 677 ARG A C 1
ATOM 5289 O O . ARG A 1 677 ? -3.990 17.878 -30.400 1.00 72.19 677 ARG A O 1
ATOM 5296 N N . ARG A 1 678 ? -5.993 17.737 -29.412 1.00 69.31 678 ARG A N 1
ATOM 5297 C CA . ARG A 1 678 ? -6.340 19.146 -29.657 1.00 69.31 678 ARG A CA 1
ATOM 5298 C C . ARG A 1 678 ? -5.469 20.097 -28.832 1.00 69.31 678 ARG A C 1
ATOM 5300 O O . ARG A 1 678 ? -5.278 21.238 -29.240 1.00 69.31 678 ARG A O 1
ATOM 5307 N N . PHE A 1 679 ? -4.935 19.631 -27.697 1.00 73.00 679 PHE A N 1
ATOM 5308 C CA . PHE A 1 679 ? -4.275 20.488 -26.705 1.00 73.00 679 PHE A CA 1
ATOM 5309 C C . PHE A 1 679 ? -2.854 20.045 -26.313 1.00 73.00 679 PHE A C 1
ATOM 5311 O O . PHE A 1 679 ? -2.148 20.805 -25.644 1.00 73.00 679 PHE A O 1
ATOM 5318 N N . SER A 1 680 ? -2.397 18.858 -26.730 1.00 76.62 680 SER A N 1
ATOM 5319 C CA . SER A 1 680 ? -1.067 18.340 -26.366 1.00 76.62 680 SER A CA 1
ATOM 5320 C C . SER A 1 680 ? -0.498 17.325 -27.364 1.00 76.62 680 SER A C 1
ATOM 5322 O O . SER A 1 680 ? -1.232 16.799 -28.201 1.00 76.62 680 SER A O 1
ATOM 5324 N N . PHE A 1 681 ? 0.801 17.042 -27.240 1.00 80.25 681 PHE A N 1
ATOM 5325 C CA . PHE A 1 681 ? 1.507 15.952 -27.920 1.00 80.25 681 PHE A CA 1
ATOM 5326 C C . PHE A 1 681 ? 2.555 15.310 -26.994 1.00 80.25 681 PHE A C 1
ATOM 5328 O O . PHE A 1 681 ? 2.959 15.919 -25.999 1.00 80.25 681 PHE A O 1
ATOM 5335 N N . ASP A 1 682 ? 3.020 14.109 -27.349 1.00 74.75 682 ASP A N 1
ATOM 5336 C CA . ASP A 1 682 ? 3.955 13.323 -26.538 1.00 74.75 682 ASP A CA 1
ATOM 5337 C C . ASP A 1 682 ? 5.314 13.186 -27.228 1.00 74.75 682 ASP A C 1
ATOM 5339 O O . ASP A 1 682 ? 5.398 12.911 -28.428 1.00 74.75 682 ASP A O 1
ATOM 5343 N N . TRP A 1 683 ? 6.395 13.329 -26.461 1.00 78.88 683 TRP A N 1
ATOM 5344 C CA . TRP A 1 683 ? 7.742 13.014 -26.928 1.00 78.88 683 TRP A CA 1
ATOM 5345 C C . TRP A 1 683 ? 8.613 12.472 -25.793 1.00 78.88 683 TRP A C 1
ATOM 5347 O O . TRP A 1 683 ? 8.716 13.092 -24.740 1.00 78.88 683 TRP A O 1
ATOM 5357 N N . TYR A 1 684 ? 9.245 11.315 -26.021 1.00 71.81 684 TYR A N 1
ATOM 5358 C CA . TYR A 1 684 ? 10.159 10.656 -25.075 1.00 71.81 684 TYR A CA 1
ATOM 5359 C C . TYR A 1 684 ? 9.592 10.545 -23.641 1.00 71.81 684 TYR A C 1
ATOM 5361 O O . TYR A 1 684 ? 10.233 10.935 -22.670 1.00 71.81 684 TYR A O 1
ATOM 5369 N N . GLY A 1 685 ? 8.333 10.108 -23.528 1.00 62.44 685 GLY A N 1
ATOM 5370 C CA . GLY A 1 685 ? 7.638 9.955 -22.241 1.00 62.44 685 GLY A CA 1
ATOM 5371 C C . GLY A 1 685 ? 7.128 11.234 -21.598 1.00 62.44 685 GLY A C 1
ATOM 5372 O O . GLY A 1 685 ? 6.466 11.180 -20.559 1.00 62.44 685 GLY A O 1
ATOM 5373 N N . ASN A 1 686 ? 7.401 12.381 -22.216 1.00 65.69 686 ASN A N 1
ATOM 5374 C CA . ASN A 1 686 ? 7.007 13.680 -21.712 1.00 65.69 686 ASN A CA 1
ATOM 5375 C C . ASN A 1 686 ? 5.789 14.219 -22.466 1.00 65.69 686 ASN A C 1
ATOM 5377 O O . ASN A 1 686 ? 5.742 14.231 -23.697 1.00 65.69 686 ASN A O 1
ATOM 5381 N N . TYR A 1 687 ? 4.818 14.698 -21.688 1.00 70.38 687 TYR A N 1
ATOM 5382 C CA . TYR A 1 687 ? 3.585 15.315 -22.170 1.00 70.38 687 TYR A CA 1
ATOM 5383 C C . TYR A 1 687 ? 3.791 16.819 -22.359 1.00 70.38 687 TYR A C 1
ATOM 5385 O O . TYR A 1 687 ? 4.072 17.531 -21.392 1.00 70.38 687 TYR A O 1
ATOM 5393 N N . LEU A 1 688 ? 3.607 17.319 -23.581 1.00 75.50 688 LEU A N 1
ATOM 5394 C CA . LEU A 1 688 ? 3.863 18.714 -23.938 1.00 75.50 688 LEU A CA 1
ATOM 5395 C C . LEU A 1 688 ? 2.554 19.406 -24.345 1.00 75.50 688 LEU A C 1
ATOM 5397 O O . LEU A 1 688 ? 1.956 19.109 -25.377 1.00 75.50 688 LEU A O 1
ATOM 5401 N N . GLU A 1 689 ? 2.093 20.342 -23.512 1.00 77.62 689 GLU A N 1
ATOM 5402 C CA . GLU A 1 689 ? 0.886 21.142 -23.768 1.00 77.62 689 GLU A CA 1
ATOM 5403 C C . GLU A 1 689 ? 1.186 22.285 -24.755 1.00 77.62 689 GLU A C 1
ATOM 5405 O O . GLU A 1 689 ? 2.152 23.040 -24.572 1.00 77.62 689 GLU A O 1
ATOM 5410 N N . PHE A 1 690 ? 0.337 22.455 -25.777 1.00 80.50 690 PHE A N 1
ATOM 5411 C CA . PHE A 1 690 ? 0.552 23.457 -26.830 1.00 80.50 690 PHE A CA 1
ATOM 5412 C C . PHE A 1 690 ? 0.609 24.888 -26.285 1.00 80.50 690 PHE A C 1
ATOM 5414 O O . PHE A 1 690 ? 1.454 25.667 -26.726 1.00 80.50 690 PHE A O 1
ATOM 5421 N N . ASP A 1 691 ? -0.227 25.233 -25.305 1.00 76.31 691 ASP A N 1
ATOM 5422 C CA . ASP A 1 691 ? -0.268 26.580 -24.721 1.00 76.31 691 ASP A CA 1
ATOM 5423 C C . ASP A 1 691 ? 0.987 26.909 -23.912 1.00 76.31 691 ASP A C 1
ATOM 5425 O O . ASP A 1 691 ? 1.500 28.029 -23.977 1.00 76.31 691 ASP A O 1
ATOM 5429 N N . THR A 1 692 ? 1.533 25.930 -23.190 1.00 78.31 692 THR A N 1
ATOM 5430 C CA . THR A 1 692 ? 2.774 26.100 -22.423 1.00 78.31 692 THR A CA 1
ATOM 5431 C C . THR A 1 692 ? 3.967 26.250 -23.368 1.00 78.31 692 THR A C 1
ATOM 5433 O O . THR A 1 692 ? 4.786 27.155 -23.193 1.00 78.31 692 THR A O 1
ATOM 5436 N N . MET A 1 693 ? 4.032 25.431 -24.424 1.00 87.12 693 MET A N 1
ATOM 5437 C CA . MET A 1 693 ? 5.047 25.570 -25.472 1.00 87.12 693 MET A CA 1
ATOM 5438 C C . MET A 1 693 ? 4.932 26.922 -26.178 1.00 87.12 693 MET A C 1
ATOM 5440 O O . MET A 1 693 ? 5.928 27.620 -26.334 1.00 87.12 693 MET A O 1
ATOM 5444 N N . LYS A 1 694 ? 3.722 27.332 -26.568 1.00 83.44 694 LYS A N 1
ATOM 5445 C CA . LYS A 1 694 ? 3.483 28.622 -27.218 1.00 83.44 694 LYS A CA 1
ATOM 5446 C C . LYS A 1 694 ? 3.915 29.778 -26.319 1.00 83.44 694 LYS A C 1
ATOM 5448 O O . LYS A 1 694 ? 4.578 30.687 -26.803 1.00 83.44 694 LYS A O 1
ATOM 5453 N N . SER A 1 695 ? 3.612 29.703 -25.024 1.00 83.19 695 SER A N 1
ATOM 5454 C CA . SER A 1 695 ? 4.027 30.697 -24.027 1.00 83.19 695 SER A CA 1
ATOM 5455 C C . SER A 1 695 ? 5.553 30.793 -23.913 1.00 83.19 695 SER A C 1
ATOM 5457 O O . SER A 1 695 ? 6.087 31.897 -23.866 1.00 83.19 695 SER A O 1
ATOM 5459 N N . LEU A 1 696 ? 6.275 29.663 -23.938 1.00 85.88 696 LEU A N 1
ATOM 5460 C CA . LEU A 1 696 ? 7.743 29.660 -24.011 1.00 85.88 696 LEU A CA 1
ATOM 5461 C C . LEU A 1 696 ? 8.244 30.297 -25.312 1.00 85.88 696 LEU A C 1
ATOM 5463 O O . LEU A 1 696 ? 9.142 31.133 -25.279 1.00 85.88 696 LEU A O 1
ATOM 5467 N N . MET A 1 697 ? 7.672 29.901 -26.452 1.00 85.94 697 MET A N 1
ATOM 5468 C CA . MET A 1 697 ? 8.100 30.383 -27.767 1.00 85.94 697 MET A CA 1
ATOM 5469 C C . MET A 1 697 ? 7.801 31.877 -27.975 1.00 85.94 697 MET A C 1
ATOM 5471 O O . MET A 1 697 ? 8.423 32.515 -28.817 1.00 85.94 697 MET A O 1
ATOM 5475 N N . GLN A 1 698 ? 6.850 32.432 -27.222 1.00 86.12 698 GLN A N 1
ATOM 5476 C CA . GLN A 1 698 ? 6.467 33.846 -27.248 1.00 86.12 698 GLN A CA 1
ATOM 5477 C C . GLN A 1 698 ? 7.146 34.684 -26.157 1.00 86.12 698 GLN A C 1
ATOM 5479 O O . GLN A 1 698 ? 6.902 35.885 -26.095 1.00 86.12 698 GLN A O 1
ATOM 5484 N N . ALA A 1 699 ? 7.978 34.086 -25.300 1.00 87.00 699 ALA A N 1
ATOM 5485 C CA . ALA A 1 699 ? 8.678 34.819 -24.254 1.00 87.00 699 ALA A CA 1
ATOM 5486 C C . ALA A 1 699 ? 9.698 35.797 -24.867 1.00 87.00 699 ALA A C 1
ATOM 5488 O O . ALA A 1 699 ? 10.553 35.388 -25.660 1.00 87.00 699 ALA A O 1
ATOM 5489 N N . ASP A 1 700 ? 9.624 37.077 -24.488 1.00 86.56 700 ASP A N 1
ATOM 5490 C CA . ASP A 1 700 ? 10.419 38.164 -25.078 1.00 86.56 700 ASP A CA 1
ATOM 5491 C C . ASP A 1 700 ? 11.927 37.882 -25.026 1.00 86.56 700 ASP A C 1
ATOM 5493 O O . ASP A 1 700 ? 12.653 38.132 -25.994 1.00 86.56 700 ASP A O 1
ATOM 5497 N N . GLU A 1 701 ? 12.404 37.285 -23.930 1.00 87.94 701 GLU A N 1
ATOM 5498 C CA . GLU A 1 701 ? 13.813 36.941 -23.754 1.00 87.94 701 GLU A CA 1
ATOM 5499 C C . GLU A 1 701 ? 14.299 35.853 -24.725 1.00 87.94 701 GLU A C 1
ATOM 5501 O O . GLU A 1 701 ? 15.498 35.734 -24.986 1.00 87.94 701 GLU A O 1
ATOM 5506 N N . CYS A 1 702 ? 13.392 35.058 -25.300 1.00 88.31 702 CYS A N 1
ATOM 5507 C CA . CYS A 1 702 ? 13.743 34.058 -26.304 1.00 88.31 702 CYS A CA 1
ATOM 5508 C C . CYS A 1 702 ? 13.991 34.693 -27.678 1.00 88.31 702 CYS A C 1
ATOM 5510 O O . CYS A 1 702 ? 14.699 34.098 -28.491 1.00 88.31 702 CYS A O 1
ATOM 5512 N N . GLY A 1 703 ? 13.483 35.901 -27.946 1.00 88.94 703 GLY A N 1
ATOM 5513 C CA . GLY A 1 703 ? 13.757 36.624 -29.190 1.00 88.94 703 GLY A CA 1
ATOM 5514 C C . GLY A 1 703 ? 13.321 35.889 -30.460 1.00 88.94 703 GLY A C 1
ATOM 5515 O O . GLY A 1 703 ? 13.968 36.036 -31.493 1.00 88.94 703 GLY A O 1
ATOM 5516 N N . ILE A 1 704 ? 12.289 35.047 -30.391 1.00 91.25 704 ILE A N 1
ATOM 5517 C CA . ILE A 1 704 ? 11.818 34.234 -31.519 1.00 91.25 704 ILE A CA 1
ATOM 5518 C C . ILE A 1 704 ? 10.905 35.074 -32.418 1.00 91.25 704 ILE A C 1
ATOM 5520 O O . ILE A 1 704 ? 9.940 35.671 -31.954 1.00 91.25 704 ILE A O 1
ATOM 5524 N N . LEU A 1 705 ? 11.197 35.087 -33.718 1.00 89.44 705 LEU A N 1
ATOM 5525 C CA . LEU A 1 705 ? 10.371 35.712 -34.755 1.00 89.44 705 LEU A CA 1
ATOM 5526 C C . LEU A 1 705 ? 9.386 34.701 -35.356 1.00 89.44 705 LEU A C 1
ATOM 5528 O O . LEU A 1 705 ? 8.199 34.985 -35.492 1.00 89.44 705 LEU A O 1
ATOM 5532 N N . HIS A 1 706 ? 9.878 33.502 -35.676 1.00 91.06 706 HIS A N 1
ATOM 5533 C CA . HIS A 1 706 ? 9.079 32.373 -36.150 1.00 91.06 706 HIS A CA 1
ATOM 5534 C C . HIS A 1 706 ? 9.595 31.068 -35.552 1.00 91.06 706 HIS A C 1
ATOM 5536 O O . HIS A 1 706 ? 10.792 30.919 -35.300 1.00 91.06 706 HIS A O 1
ATOM 5542 N N . TRP A 1 707 ? 8.694 30.113 -35.345 1.00 94.38 707 TRP A N 1
ATOM 5543 C CA . TRP A 1 707 ? 9.031 28.796 -34.823 1.00 94.38 707 TRP A CA 1
ATOM 5544 C C . TRP A 1 707 ? 8.154 27.716 -35.446 1.00 94.38 707 TRP A C 1
ATOM 5546 O O . TRP A 1 707 ? 7.050 27.983 -35.918 1.00 94.38 707 TRP A O 1
ATOM 5556 N N . GLN A 1 708 ? 8.663 26.491 -35.441 1.00 94.44 708 GLN A N 1
ATOM 5557 C CA . GLN A 1 708 ? 7.947 25.300 -35.869 1.00 94.44 708 GLN A CA 1
ATOM 5558 C C . GLN A 1 708 ? 8.500 24.094 -35.124 1.00 94.44 708 GLN A C 1
ATOM 5560 O O . GLN A 1 708 ? 9.711 23.948 -34.981 1.00 94.44 708 GLN A O 1
ATOM 5565 N N . VAL A 1 709 ? 7.607 23.227 -34.670 1.00 93.81 709 VAL A N 1
ATOM 5566 C CA . VAL A 1 709 ? 7.944 21.948 -34.054 1.00 93.81 709 VAL A CA 1
ATOM 5567 C C . VAL A 1 709 ? 7.465 20.831 -34.968 1.00 93.81 709 VAL A C 1
ATOM 5569 O O . VAL A 1 709 ? 6.314 20.829 -35.400 1.00 93.81 709 VAL A O 1
ATOM 5572 N N . VAL A 1 710 ? 8.360 19.902 -35.285 1.00 92.94 710 VAL A N 1
ATOM 5573 C CA . VAL A 1 710 ? 8.095 18.746 -36.141 1.00 92.94 710 VAL A CA 1
ATOM 5574 C C . VAL A 1 710 ? 8.322 17.485 -35.318 1.00 92.94 710 VAL A C 1
ATOM 5576 O O . VAL A 1 710 ? 9.441 17.213 -34.878 1.00 92.94 710 VAL A O 1
ATOM 5579 N N . LEU A 1 711 ? 7.250 16.730 -35.101 1.00 89.12 711 LEU A N 1
ATOM 5580 C CA . LEU A 1 711 ? 7.270 15.457 -34.396 1.00 89.12 711 LEU A CA 1
ATOM 5581 C C . LEU A 1 711 ? 7.376 14.315 -35.411 1.00 89.12 711 LEU A C 1
ATOM 5583 O O . LEU A 1 711 ? 6.561 14.202 -36.323 1.00 89.12 711 LEU A O 1
ATOM 5587 N N . GLY A 1 712 ? 8.375 13.455 -35.232 1.00 80.94 712 GLY A N 1
ATOM 5588 C CA . GLY A 1 712 ? 8.641 12.303 -36.086 1.00 80.94 712 GLY A CA 1
ATOM 5589 C C . GLY A 1 712 ? 9.450 12.614 -37.351 1.00 80.94 712 GLY A C 1
ATOM 5590 O O . GLY A 1 712 ? 9.496 13.734 -37.864 1.00 80.94 712 GLY A O 1
ATOM 5591 N N . GLN A 1 713 ? 10.090 11.569 -37.874 1.00 73.88 713 GLN A N 1
ATOM 5592 C CA . GLN A 1 713 ? 10.717 11.552 -39.192 1.00 73.88 713 GLN A CA 1
ATOM 5593 C C . GLN A 1 713 ? 10.075 10.457 -40.045 1.00 73.88 713 GLN A C 1
ATOM 5595 O O . GLN A 1 713 ? 9.745 9.395 -39.510 1.00 73.88 713 GLN A O 1
ATOM 5600 N N . PRO A 1 714 ? 9.941 10.665 -41.368 1.00 55.59 714 PRO A N 1
ATOM 5601 C CA . PRO A 1 714 ? 9.507 9.604 -42.266 1.00 55.59 714 PRO A CA 1
ATOM 5602 C C . PRO A 1 714 ? 10.417 8.374 -42.110 1.00 55.59 714 PRO A C 1
ATOM 5604 O O . PRO A 1 714 ? 11.636 8.495 -42.220 1.00 55.59 714 PRO A O 1
ATOM 5607 N N . ASN A 1 715 ? 9.824 7.199 -41.878 1.00 55.59 715 ASN A N 1
ATOM 5608 C CA . ASN A 1 715 ? 10.495 5.890 -41.831 1.00 55.59 715 ASN A CA 1
ATOM 5609 C C . ASN A 1 715 ? 11.451 5.624 -40.643 1.00 55.59 715 ASN A C 1
ATOM 5611 O O . ASN A 1 715 ? 12.245 4.686 -40.711 1.00 55.59 715 ASN A O 1
ATOM 5615 N N . SER A 1 716 ? 11.378 6.389 -39.547 1.00 58.12 716 SER A N 1
ATOM 5616 C CA . SER A 1 716 ? 12.122 6.076 -38.314 1.00 58.12 716 SER A CA 1
ATOM 5617 C C . SER A 1 716 ? 11.283 5.213 -37.354 1.00 58.12 716 SER A C 1
ATOM 5619 O O . SER A 1 716 ? 10.136 5.566 -37.085 1.00 58.12 716 SER A O 1
ATOM 5621 N N . PRO A 1 717 ? 11.831 4.126 -36.767 1.00 59.06 717 PRO A N 1
ATOM 5622 C CA . PRO A 1 717 ? 11.150 3.353 -35.722 1.00 59.06 717 PRO A CA 1
ATOM 5623 C C . PRO A 1 717 ? 11.108 4.074 -34.362 1.00 59.06 717 PRO A C 1
ATOM 5625 O O . PRO A 1 717 ? 10.508 3.563 -33.418 1.00 59.06 717 PRO A O 1
ATOM 5628 N N . VAL A 1 718 ? 11.767 5.233 -34.246 1.00 66.69 718 VAL A N 1
ATOM 5629 C CA . VAL A 1 718 ? 11.847 6.047 -33.027 1.00 66.69 718 VAL A CA 1
ATOM 5630 C C . VAL A 1 718 ? 11.381 7.471 -33.331 1.00 66.69 718 VAL A C 1
ATOM 5632 O O . VAL A 1 718 ? 11.819 8.077 -34.312 1.00 66.69 718 VAL A O 1
ATOM 5635 N N . THR A 1 719 ? 10.513 8.014 -32.479 1.00 78.44 719 THR A N 1
ATOM 5636 C CA . THR A 1 719 ? 9.956 9.364 -32.623 1.00 78.44 719 THR A CA 1
ATOM 5637 C C . THR A 1 719 ? 11.002 10.439 -32.307 1.00 78.44 719 THR A C 1
ATOM 5639 O O . THR A 1 719 ? 11.470 10.555 -31.175 1.00 78.44 719 THR A O 1
ATOM 5642 N N . THR A 1 720 ? 11.360 11.253 -33.301 1.00 87.56 720 THR A N 1
ATOM 5643 C CA . THR A 1 720 ? 12.271 12.404 -33.153 1.00 87.56 720 THR A CA 1
ATOM 5644 C C . THR A 1 720 ? 11.506 13.699 -32.890 1.00 87.56 720 THR A C 1
ATOM 5646 O O . THR A 1 720 ? 10.357 13.820 -33.311 1.00 87.56 720 THR A O 1
ATOM 5649 N N . LEU A 1 721 ? 12.153 14.696 -32.291 1.00 91.94 721 LEU A N 1
ATOM 5650 C CA . LEU A 1 721 ? 11.601 16.041 -32.129 1.00 91.94 721 LEU A CA 1
ATOM 5651 C C . LEU A 1 721 ? 12.540 17.073 -32.753 1.00 91.94 721 LEU A C 1
ATOM 5653 O O . LEU A 1 721 ? 13.663 17.260 -32.288 1.00 91.94 721 LEU A O 1
ATOM 5657 N N . GLU A 1 722 ? 12.081 17.749 -33.805 1.00 94.81 722 GLU A N 1
ATOM 5658 C CA . GLU A 1 722 ? 12.813 18.845 -34.439 1.00 94.81 722 GLU A CA 1
ATOM 5659 C C . GLU A 1 722 ? 12.150 20.187 -34.112 1.00 94.81 722 GLU A C 1
ATOM 5661 O O . GLU A 1 722 ? 10.967 20.396 -34.372 1.00 94.81 722 GLU A O 1
ATOM 5666 N N . VAL A 1 723 ? 12.926 21.113 -33.559 1.00 95.88 723 VAL A N 1
ATOM 5667 C CA . VAL A 1 723 ? 12.511 22.479 -33.241 1.00 95.88 723 VAL A CA 1
ATOM 5668 C C . VAL A 1 723 ? 13.244 23.419 -34.187 1.00 95.88 723 VAL A C 1
ATOM 5670 O O . VAL A 1 723 ? 14.466 23.541 -34.140 1.00 95.88 723 VAL A O 1
ATOM 5673 N N . ARG A 1 724 ? 12.500 24.095 -35.058 1.00 96.94 724 ARG A N 1
ATOM 5674 C CA . ARG A 1 724 ? 13.009 25.111 -35.984 1.00 96.94 724 ARG A CA 1
ATOM 5675 C C . ARG A 1 724 ? 12.691 26.486 -35.429 1.00 96.94 724 ARG A C 1
ATOM 5677 O O . ARG A 1 724 ? 11.535 26.762 -35.111 1.00 96.94 724 ARG A O 1
ATOM 5684 N N . VAL A 1 725 ? 13.688 27.357 -35.344 1.00 95.75 725 VAL A N 1
ATOM 5685 C CA . VAL A 1 725 ? 13.521 28.727 -34.846 1.00 95.75 725 VAL A CA 1
ATOM 5686 C C . VAL A 1 725 ? 14.209 29.726 -35.761 1.00 95.75 725 VAL A C 1
ATOM 5688 O O . VAL A 1 725 ? 15.337 29.519 -36.193 1.00 95.75 725 VAL A O 1
ATOM 5691 N N . LEU A 1 726 ? 13.540 30.843 -36.017 1.00 92.75 726 LEU A N 1
ATOM 5692 C CA . LEU A 1 726 ? 14.127 32.051 -36.581 1.00 92.75 726 LEU A CA 1
ATOM 5693 C C . LEU A 1 726 ? 14.140 33.093 -35.466 1.00 92.75 726 LEU A C 1
ATOM 5695 O O . LEU A 1 726 ? 13.077 33.457 -34.960 1.00 92.75 726 LEU A O 1
ATOM 5699 N N . ARG A 1 727 ? 15.327 33.541 -35.055 1.00 92.50 727 ARG A N 1
ATOM 5700 C CA . ARG A 1 727 ? 15.506 34.465 -33.926 1.00 92.50 727 ARG A CA 1
ATOM 5701 C C . ARG A 1 727 ? 15.943 35.847 -34.395 1.00 92.50 727 ARG A C 1
ATOM 5703 O O . ARG A 1 727 ? 16.590 35.994 -35.428 1.00 92.50 727 ARG A O 1
ATOM 5710 N N . ALA A 1 728 ? 15.586 36.860 -33.615 1.00 87.00 728 ALA A N 1
ATOM 5711 C CA . ALA A 1 728 ? 16.088 38.212 -33.782 1.00 87.00 728 ALA A CA 1
ATOM 5712 C C . ALA A 1 728 ? 17.611 38.261 -33.531 1.00 87.00 728 ALA A C 1
ATOM 5714 O O . ALA A 1 728 ? 18.129 37.442 -32.766 1.00 87.00 728 ALA A O 1
ATOM 5715 N N . PRO A 1 729 ? 18.330 39.233 -34.125 1.00 84.19 729 PRO A N 1
ATOM 5716 C CA . PRO A 1 729 ? 19.753 39.420 -33.865 1.00 84.19 729 PRO A CA 1
ATOM 5717 C C . PRO A 1 729 ? 20.053 39.605 -32.366 1.00 84.19 729 PRO A C 1
ATOM 5719 O O . PRO A 1 729 ? 19.217 40.169 -31.647 1.00 84.19 729 PRO A O 1
ATOM 5722 N N . PRO A 1 730 ? 21.246 39.197 -31.888 1.00 82.81 730 PRO A N 1
ATOM 5723 C CA . PRO A 1 730 ? 21.637 39.368 -30.493 1.00 82.81 730 PRO A CA 1
ATOM 5724 C C . PRO A 1 730 ? 21.527 40.831 -30.044 1.00 82.81 730 PRO A C 1
ATOM 5726 O O . PRO A 1 730 ? 22.090 41.730 -30.669 1.00 82.81 730 PRO A O 1
ATOM 5729 N N . ARG A 1 731 ? 20.810 41.076 -28.943 1.00 86.12 731 ARG A N 1
ATOM 5730 C CA . ARG A 1 731 ? 20.694 42.392 -28.295 1.00 86.12 731 ARG A CA 1
ATOM 5731 C C . ARG A 1 731 ? 20.427 42.238 -26.801 1.00 86.12 731 ARG A C 1
ATOM 5733 O O . ARG A 1 731 ? 20.033 41.167 -26.343 1.00 86.12 731 ARG A O 1
ATOM 5740 N N . VAL A 1 732 ? 20.611 43.323 -26.050 1.00 81.69 732 VAL A N 1
ATOM 5741 C CA . VAL A 1 732 ? 20.358 43.366 -24.601 1.00 81.69 732 VAL A CA 1
ATOM 5742 C C . VAL A 1 732 ? 18.929 42.897 -24.299 1.00 81.69 732 VAL A C 1
ATOM 5744 O O . VAL A 1 732 ? 17.977 43.384 -24.906 1.00 81.69 732 VAL A O 1
ATOM 5747 N N . GLY A 1 733 ? 18.794 41.938 -23.379 1.00 80.88 733 GLY A N 1
ATOM 5748 C CA . GLY A 1 733 ? 17.512 41.342 -22.980 1.00 80.88 733 GLY A CA 1
ATOM 5749 C C . GLY A 1 733 ? 17.119 40.061 -23.729 1.00 80.88 733 GLY A C 1
ATOM 5750 O O . GLY A 1 733 ? 16.206 39.381 -23.277 1.00 80.88 733 GLY A O 1
ATOM 5751 N N . ILE A 1 734 ? 17.815 39.691 -24.814 1.00 90.31 734 ILE A N 1
ATOM 5752 C CA . ILE A 1 734 ? 17.620 38.410 -25.514 1.00 90.31 734 ILE A CA 1
ATOM 5753 C C . ILE A 1 734 ? 18.699 37.410 -25.077 1.00 90.31 734 ILE A C 1
ATOM 5755 O O . ILE A 1 734 ? 19.882 37.744 -25.025 1.00 90.31 734 ILE A O 1
ATOM 5759 N N . LEU A 1 735 ? 18.293 36.174 -24.782 1.00 90.19 735 LEU A N 1
ATOM 5760 C CA . LEU A 1 735 ? 19.188 35.069 -24.423 1.00 90.19 735 LEU A CA 1
ATOM 5761 C C . LEU A 1 735 ? 20.184 34.766 -25.554 1.00 90.19 735 LEU A C 1
ATOM 5763 O O . LEU A 1 735 ? 19.798 34.751 -26.727 1.00 90.19 735 LEU A O 1
ATOM 5767 N N . SER A 1 736 ? 21.433 34.429 -25.216 1.00 91.88 736 SER A N 1
ATOM 5768 C CA . SER A 1 736 ? 22.375 33.883 -26.207 1.00 91.88 736 SER A CA 1
ATOM 5769 C C . SER A 1 736 ? 21.853 32.565 -26.795 1.00 91.88 736 SER A C 1
ATOM 5771 O O . SER A 1 736 ? 20.981 31.921 -26.208 1.00 91.88 736 SER A O 1
ATOM 5773 N N . ASP A 1 737 ? 22.370 32.135 -27.949 1.00 91.56 737 ASP A N 1
ATOM 5774 C CA . ASP A 1 737 ? 21.964 30.853 -28.550 1.00 91.56 737 ASP A CA 1
ATOM 5775 C C . ASP A 1 737 ? 22.239 29.665 -27.618 1.00 91.56 737 ASP A C 1
ATOM 5777 O O . ASP A 1 737 ? 21.414 28.761 -27.516 1.00 91.56 737 ASP A O 1
ATOM 5781 N N . GLU A 1 738 ? 23.330 29.701 -26.852 1.00 92.00 738 GLU A N 1
ATOM 5782 C CA . GLU A 1 738 ? 23.660 28.689 -25.840 1.00 92.00 738 GLU A CA 1
ATOM 5783 C C . GLU A 1 738 ? 22.644 28.672 -24.687 1.00 92.00 738 GLU A C 1
ATOM 5785 O O . GLU A 1 738 ? 22.143 27.615 -24.299 1.00 92.00 738 GLU A O 1
ATOM 5790 N N . GLN A 1 739 ? 22.293 29.846 -24.150 1.00 90.88 739 GLN A N 1
ATOM 5791 C CA . GLN A 1 739 ? 21.308 29.970 -23.071 1.00 90.88 739 GLN A CA 1
ATOM 5792 C C . GLN A 1 739 ? 19.908 29.557 -23.534 1.00 90.88 739 GLN A C 1
ATOM 5794 O O . GLN A 1 739 ? 19.179 28.889 -22.799 1.00 90.88 739 GLN A O 1
ATOM 5799 N N . PHE A 1 740 ? 19.542 29.934 -24.759 1.00 92.50 740 PHE A N 1
ATOM 5800 C CA . PHE A 1 740 ? 18.286 29.551 -25.385 1.00 92.50 740 PHE A CA 1
ATOM 5801 C C . PHE A 1 740 ? 18.218 28.039 -25.632 1.00 92.50 740 PHE A C 1
ATOM 5803 O O . PHE A 1 740 ? 17.238 27.402 -25.248 1.00 92.50 740 PHE A O 1
ATOM 5810 N N . THR A 1 741 ? 19.287 27.446 -26.172 1.00 92.75 741 THR A N 1
ATOM 5811 C CA . THR A 1 741 ? 19.404 25.992 -26.369 1.00 92.75 741 THR A CA 1
ATOM 5812 C C . THR A 1 741 ? 19.250 25.258 -25.044 1.00 92.75 741 THR A C 1
ATOM 5814 O O . THR A 1 741 ? 18.423 24.357 -24.936 1.00 92.75 741 THR A O 1
ATOM 5817 N N . LYS A 1 742 ? 19.946 25.701 -23.989 1.00 89.38 742 LYS A N 1
ATOM 5818 C CA . LYS A 1 742 ? 19.801 25.129 -22.644 1.00 89.38 742 LYS A CA 1
ATOM 5819 C C . LYS A 1 742 ? 18.364 25.222 -22.125 1.00 89.38 742 LYS A C 1
ATOM 5821 O O . LYS A 1 742 ? 17.876 24.282 -21.498 1.00 89.38 742 LYS A O 1
ATOM 5826 N N . ARG A 1 743 ? 17.672 26.334 -22.386 1.00 88.12 743 ARG A N 1
ATOM 5827 C CA . ARG A 1 743 ? 16.272 26.520 -21.984 1.00 88.12 743 ARG A CA 1
ATOM 5828 C C . ARG A 1 743 ? 15.334 25.577 -22.736 1.00 88.12 743 ARG A C 1
ATOM 5830 O O . ARG A 1 743 ? 14.480 24.974 -22.094 1.00 88.12 743 ARG A O 1
ATOM 5837 N N . LEU A 1 744 ? 15.518 25.402 -24.046 1.00 90.31 744 LEU A N 1
ATOM 5838 C CA . LEU A 1 744 ? 14.761 24.421 -24.830 1.00 90.31 744 LEU A CA 1
ATOM 5839 C C . LEU A 1 744 ? 15.054 22.987 -24.387 1.00 90.31 744 LEU A C 1
ATOM 5841 O O . LEU A 1 744 ? 14.114 22.226 -24.194 1.00 90.31 744 LEU A O 1
ATOM 5845 N N . HIS A 1 745 ? 16.320 22.640 -24.146 1.00 89.25 745 HIS A N 1
ATOM 5846 C CA . HIS A 1 745 ? 16.694 21.333 -23.602 1.00 89.25 745 HIS A CA 1
ATOM 5847 C C . HIS A 1 745 ? 15.997 21.079 -22.263 1.00 89.25 745 HIS A C 1
ATOM 5849 O O . HIS A 1 745 ? 15.442 20.013 -22.047 1.00 89.25 745 HIS A O 1
ATOM 5855 N N . THR A 1 746 ? 15.938 22.082 -21.385 1.00 83.50 746 THR A N 1
ATOM 5856 C CA . THR A 1 746 ? 15.219 21.960 -20.106 1.00 83.50 746 THR A CA 1
ATOM 5857 C C . THR A 1 746 ? 13.699 21.849 -20.307 1.00 83.50 746 THR A C 1
ATOM 5859 O O . THR A 1 746 ? 13.026 21.158 -19.548 1.00 83.50 746 THR A O 1
ATOM 5862 N N . PHE A 1 747 ? 13.126 22.533 -21.303 1.00 84.31 747 PHE A N 1
ATOM 5863 C CA . PHE A 1 747 ? 11.689 22.476 -21.583 1.00 84.31 747 PHE A CA 1
ATOM 5864 C C . PHE A 1 747 ? 11.264 21.110 -22.130 1.00 84.31 747 PHE A C 1
ATOM 5866 O O . PHE A 1 747 ? 10.287 20.544 -21.653 1.00 84.31 747 PHE A O 1
ATOM 5873 N N . PHE A 1 748 ? 12.011 20.585 -23.100 1.00 84.12 748 PHE A N 1
ATOM 5874 C CA . PHE A 1 748 ? 11.739 19.295 -23.732 1.00 84.12 748 PHE A CA 1
ATOM 5875 C C . PHE A 1 748 ? 12.330 18.104 -22.964 1.00 84.12 748 PHE A C 1
ATOM 5877 O O . PHE A 1 748 ? 12.172 16.976 -23.412 1.00 84.12 748 PHE A O 1
ATOM 5884 N N . ASP A 1 749 ? 12.981 18.342 -21.818 1.00 77.38 749 ASP A N 1
ATOM 5885 C CA . ASP A 1 749 ? 13.656 17.321 -21.003 1.00 77.38 749 ASP A CA 1
ATOM 5886 C C . ASP A 1 749 ? 14.679 16.504 -21.820 1.00 77.38 749 ASP A C 1
ATOM 5888 O O . ASP A 1 749 ? 14.710 15.271 -21.847 1.00 77.38 749 ASP A O 1
ATOM 5892 N N . VAL A 1 750 ? 15.526 17.240 -22.544 1.00 82.50 750 VAL A N 1
ATOM 5893 C CA . VAL A 1 750 ? 16.634 16.689 -23.323 1.00 82.50 750 VAL A CA 1
ATOM 5894 C C . VAL A 1 750 ? 17.785 16.349 -22.378 1.00 82.50 750 VAL A C 1
ATOM 5896 O O . VAL A 1 750 ? 18.318 17.206 -21.669 1.00 82.50 750 VAL A O 1
ATOM 5899 N N . SER A 1 751 ? 18.172 15.083 -22.389 1.00 76.06 751 SER A N 1
ATOM 5900 C CA . SER A 1 751 ? 19.198 14.450 -21.567 1.00 76.06 751 SER A CA 1
ATOM 5901 C C . SER A 1 751 ? 20.160 13.660 -22.453 1.00 76.06 751 SER A C 1
ATOM 5903 O O . SER A 1 751 ? 19.892 13.435 -23.632 1.00 76.06 751 SER A O 1
ATOM 5905 N N . SER A 1 752 ? 21.276 13.198 -21.889 1.00 73.31 752 SER A N 1
ATOM 5906 C CA . SER A 1 752 ? 22.256 12.372 -22.611 1.00 73.31 752 SER A CA 1
ATOM 5907 C C . SER A 1 752 ? 21.640 11.138 -23.284 1.00 73.31 752 SER A C 1
ATOM 5909 O O . SER A 1 752 ? 22.140 10.660 -24.298 1.00 73.31 752 SER A O 1
ATOM 5911 N N . GLU A 1 753 ? 20.549 10.622 -22.724 1.00 63.56 753 GLU A N 1
ATOM 5912 C CA . GLU A 1 753 ? 19.849 9.428 -23.176 1.00 63.56 753 GLU A CA 1
ATOM 5913 C C . GLU A 1 753 ? 18.995 9.669 -24.432 1.00 63.56 753 GLU A C 1
ATOM 5915 O O . GLU A 1 753 ? 18.794 8.738 -25.212 1.00 63.56 753 GLU A O 1
ATOM 5920 N N . ASN A 1 754 ? 18.506 10.897 -24.648 1.00 73.25 754 ASN A N 1
ATOM 5921 C CA . ASN A 1 754 ? 17.591 11.236 -25.747 1.00 73.25 754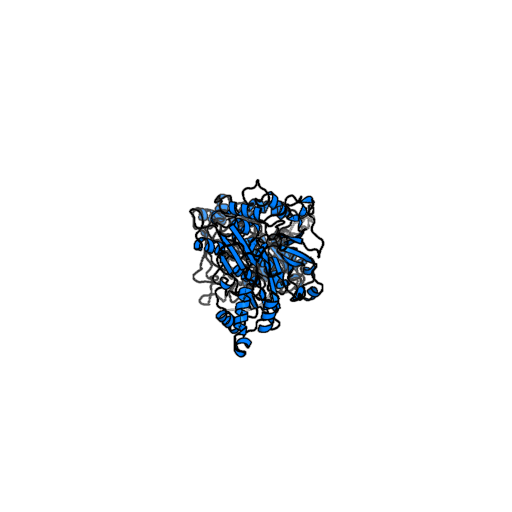 ASN A CA 1
ATOM 5922 C C . ASN A 1 754 ? 18.089 12.358 -26.664 1.00 73.25 754 ASN A C 1
ATOM 5924 O O . ASN A 1 754 ? 17.419 12.676 -27.645 1.00 73.25 754 ASN A O 1
ATOM 5928 N N . GLU A 1 755 ? 19.265 12.924 -26.393 1.00 84.06 755 GLU A N 1
ATOM 5929 C CA . GLU A 1 755 ? 19.851 14.023 -27.160 1.00 84.06 755 GLU A CA 1
ATOM 5930 C C . GLU A 1 755 ? 19.935 13.704 -28.659 1.00 84.06 755 GLU A C 1
ATOM 5932 O O . GLU A 1 755 ? 19.621 14.550 -29.489 1.00 84.06 755 GLU A O 1
ATOM 5937 N N . ALA A 1 756 ? 20.233 12.451 -29.019 1.00 84.81 756 ALA A N 1
ATOM 5938 C CA . ALA A 1 756 ? 20.278 12.002 -30.413 1.00 84.81 756 ALA A CA 1
ATOM 5939 C C . ALA A 1 756 ? 18.916 12.043 -31.144 1.00 84.81 756 ALA A C 1
ATOM 5941 O O . ALA A 1 756 ? 18.876 11.962 -32.372 1.00 84.81 756 ALA A O 1
ATOM 5942 N N . LEU A 1 757 ? 17.803 12.135 -30.410 1.00 85.00 757 LEU A N 1
ATOM 5943 C CA . LEU A 1 757 ? 16.437 12.192 -30.943 1.00 85.00 757 LEU A CA 1
ATOM 5944 C C . LEU A 1 757 ? 15.885 13.624 -30.997 1.00 85.00 757 LEU A C 1
ATOM 5946 O O . LEU A 1 757 ? 14.820 13.837 -31.583 1.00 85.00 757 LEU A O 1
ATOM 5950 N N . PHE A 1 758 ? 16.586 14.586 -30.394 1.00 92.81 758 PHE A N 1
ATOM 5951 C CA . PHE A 1 758 ? 16.231 15.999 -30.387 1.00 92.81 758 PHE A CA 1
ATOM 5952 C C . PHE A 1 758 ? 17.092 16.774 -31.382 1.00 92.81 758 PHE A C 1
ATOM 5954 O O . PHE A 1 758 ? 18.303 16.581 -31.469 1.00 92.81 758 PHE A O 1
ATOM 5961 N N . LYS A 1 759 ? 16.483 17.696 -32.127 1.00 94.56 759 LYS A N 1
ATOM 5962 C CA . LYS A 1 759 ? 17.206 18.539 -33.079 1.00 94.56 759 LYS A CA 1
ATOM 5963 C C . LYS A 1 759 ? 16.722 19.977 -33.010 1.00 94.56 759 LYS A C 1
ATOM 5965 O O . LYS A 1 759 ? 15.573 20.263 -33.323 1.00 94.56 759 LYS A O 1
ATOM 5970 N N . LEU A 1 760 ? 17.623 20.895 -32.672 1.00 95.81 760 LEU A N 1
ATOM 5971 C CA . LEU A 1 760 ? 17.381 22.335 -32.745 1.00 95.81 760 LEU A CA 1
ATOM 5972 C C . LEU A 1 760 ? 17.998 22.906 -34.024 1.00 95.81 760 LEU A C 1
ATOM 5974 O O . LEU A 1 760 ? 19.182 22.710 -34.290 1.00 95.81 760 LEU A O 1
ATOM 5978 N N . VAL A 1 761 ? 17.201 23.622 -34.816 1.00 96.00 761 VAL A N 1
ATOM 5979 C CA . VAL A 1 761 ? 17.623 24.237 -36.079 1.00 96.00 761 VAL A CA 1
ATOM 5980 C C . VAL A 1 761 ? 17.393 25.742 -36.023 1.00 96.00 761 VAL A C 1
ATOM 5982 O O . VAL A 1 761 ? 16.252 26.202 -35.974 1.00 96.00 761 VAL A O 1
ATOM 5985 N N . PHE A 1 762 ? 18.480 26.511 -36.084 1.00 94.69 762 PHE A N 1
ATOM 5986 C CA . PHE A 1 762 ? 18.430 27.960 -36.266 1.00 94.69 762 PHE A CA 1
ATOM 5987 C C . PHE A 1 762 ? 18.333 28.282 -37.759 1.00 94.69 762 PHE A C 1
ATOM 5989 O O . PHE A 1 762 ? 19.250 28.003 -38.533 1.00 94.69 762 PHE A O 1
ATOM 5996 N N . LEU A 1 763 ? 17.206 28.852 -38.167 1.00 94.00 763 LEU A N 1
ATOM 5997 C CA . LEU A 1 763 ? 16.946 29.275 -39.536 1.00 94.00 763 LEU A CA 1
ATOM 5998 C C . LEU A 1 763 ? 17.382 30.728 -39.740 1.00 94.00 763 LEU A C 1
ATOM 6000 O O . LEU A 1 763 ? 17.333 31.539 -38.817 1.00 94.00 763 LEU A O 1
ATOM 6004 N N . LYS A 1 764 ? 17.811 31.047 -40.966 1.00 89.75 764 LYS A N 1
ATOM 6005 C CA . LYS A 1 764 ? 18.201 32.408 -41.379 1.00 89.75 764 LYS A CA 1
ATOM 6006 C C . LYS A 1 764 ? 17.035 33.201 -41.969 1.00 89.75 764 LYS A C 1
ATOM 6008 O O . LYS A 1 764 ? 17.055 34.427 -41.951 1.00 89.75 764 LYS A O 1
ATOM 6013 N N . ASP A 1 765 ? 16.033 32.496 -42.479 1.00 89.00 765 ASP A N 1
ATOM 6014 C CA . ASP A 1 765 ? 14.865 33.043 -43.155 1.00 89.00 765 ASP A CA 1
ATOM 6015 C C . ASP A 1 765 ? 13.652 32.116 -42.967 1.00 89.00 765 ASP A C 1
ATOM 6017 O O . ASP A 1 765 ? 13.684 31.139 -42.211 1.00 89.00 765 ASP A O 1
ATOM 6021 N N . VAL A 1 766 ? 12.549 32.460 -43.632 1.00 87.81 766 VAL A N 1
ATOM 6022 C CA . VAL A 1 766 ? 11.277 31.748 -43.514 1.00 87.81 766 VAL A CA 1
ATOM 6023 C C . VAL A 1 766 ? 11.153 30.524 -44.434 1.00 87.81 766 VAL A C 1
ATOM 6025 O O . VAL A 1 766 ? 10.123 29.845 -44.395 1.00 87.81 766 VAL A O 1
ATOM 6028 N N . ASP A 1 767 ? 12.129 30.242 -45.298 1.00 87.31 767 ASP A N 1
ATOM 6029 C CA . ASP A 1 767 ? 12.021 29.185 -46.316 1.00 87.31 767 ASP A CA 1
ATOM 6030 C C . ASP A 1 767 ? 12.311 27.793 -45.748 1.00 87.31 767 ASP A C 1
ATOM 6032 O O . ASP A 1 767 ? 11.818 26.795 -46.268 1.00 87.31 767 ASP A O 1
ATOM 6036 N N . GLY A 1 768 ? 13.007 27.725 -44.611 1.00 85.62 768 GLY A N 1
ATOM 6037 C CA . GLY A 1 768 ? 13.188 26.487 -43.849 1.00 85.62 768 GLY A CA 1
ATOM 6038 C C . GLY A 1 768 ? 11.942 25.998 -43.094 1.00 85.62 768 GLY A C 1
ATOM 6039 O O . GLY A 1 768 ? 11.996 24.936 -42.474 1.00 85.62 768 GLY A O 1
ATOM 6040 N N . PHE A 1 769 ? 10.833 26.747 -43.110 1.00 89.62 769 PHE A N 1
ATOM 6041 C CA . PHE A 1 769 ? 9.580 26.355 -42.458 1.00 89.62 769 PHE A CA 1
ATOM 6042 C C . PHE A 1 769 ? 8.593 25.715 -43.431 1.00 89.62 769 PHE A C 1
ATOM 6044 O O . PHE A 1 769 ? 8.345 26.219 -44.526 1.00 89.62 769 PHE A O 1
ATOM 6051 N N . GLU A 1 770 ? 7.914 24.667 -42.972 1.00 88.12 770 GLU A N 1
ATOM 6052 C CA . GLU A 1 770 ? 6.774 24.096 -43.687 1.00 88.12 770 GLU A CA 1
ATOM 6053 C C . GLU A 1 770 ? 5.530 24.983 -43.551 1.00 88.12 770 GLU A C 1
ATOM 6055 O O . GLU A 1 770 ? 5.196 25.477 -42.467 1.00 88.12 770 GLU A O 1
ATOM 6060 N N . ARG A 1 771 ? 4.849 25.203 -44.678 1.00 81.75 771 ARG A N 1
ATOM 6061 C CA . ARG A 1 771 ? 3.730 26.141 -44.806 1.00 81.75 771 ARG A CA 1
ATOM 6062 C C . ARG A 1 771 ? 2.447 25.408 -45.182 1.00 81.75 771 ARG A C 1
ATOM 6064 O O . ARG A 1 771 ? 2.484 24.406 -45.891 1.00 81.75 771 ARG A O 1
ATOM 6071 N N . SER A 1 772 ? 1.304 25.932 -44.747 1.00 74.00 772 SER A N 1
ATOM 6072 C CA . SER A 1 772 ? -0.006 25.387 -45.098 1.00 74.00 772 SER A CA 1
ATOM 6073 C C . SER A 1 772 ? -0.251 25.458 -46.607 1.00 74.00 772 SER A C 1
ATOM 6075 O O . SER A 1 772 ? 0.117 26.433 -47.267 1.00 74.00 772 SER A O 1
ATOM 6077 N N . SER A 1 773 ? -0.905 24.431 -47.154 1.00 67.62 773 SER A N 1
ATOM 6078 C CA . SER A 1 773 ? -1.157 24.289 -48.595 1.00 67.62 773 SER A CA 1
ATOM 6079 C C . SER A 1 773 ? -2.038 25.401 -49.172 1.00 67.62 773 SER A C 1
ATOM 6081 O O . SER A 1 773 ? -1.859 25.797 -50.319 1.00 67.62 773 SER A O 1
ATOM 6083 N N . THR A 1 774 ? -2.966 25.933 -48.374 1.00 57.00 774 THR A N 1
ATOM 6084 C CA . THR A 1 774 ? -3.941 26.945 -48.803 1.00 57.00 774 THR A CA 1
ATOM 6085 C C . THR A 1 774 ? -3.445 28.370 -48.576 1.00 57.00 774 THR A C 1
ATOM 6087 O O . THR A 1 774 ? -3.384 29.170 -49.503 1.00 57.00 774 THR A O 1
ATOM 6090 N N . GLY A 1 775 ? -3.080 28.702 -47.337 1.00 51.16 775 GLY A N 1
ATOM 6091 C CA . GLY A 1 775 ? -2.745 30.069 -46.931 1.00 51.16 775 GLY A CA 1
ATOM 6092 C C . GLY A 1 775 ? -1.255 30.400 -46.945 1.00 51.16 775 GLY A C 1
ATOM 6093 O O . GLY A 1 775 ? -0.903 31.523 -46.594 1.00 51.16 775 GLY A O 1
ATOM 6094 N N . ARG A 1 776 ? -0.382 29.432 -47.264 1.00 72.81 776 ARG A N 1
ATOM 6095 C CA . ARG A 1 776 ? 1.085 29.543 -47.150 1.00 72.81 776 ARG A CA 1
ATOM 6096 C C . ARG A 1 776 ? 1.556 30.072 -45.785 1.00 72.81 776 ARG A C 1
ATOM 6098 O O . ARG A 1 776 ? 2.612 30.691 -45.687 1.00 72.81 776 ARG A O 1
ATOM 6105 N N . LYS A 1 777 ? 0.785 29.821 -44.721 1.00 71.94 777 LYS A N 1
ATOM 6106 C CA . LYS A 1 777 ? 1.128 30.219 -43.347 1.00 71.94 777 LYS A CA 1
ATOM 6107 C C . LYS A 1 777 ? 2.074 29.189 -42.749 1.00 71.94 777 LYS A C 1
ATOM 6109 O O . LYS A 1 777 ? 1.851 27.999 -42.953 1.00 71.94 777 LYS A O 1
ATOM 6114 N N . ILE A 1 778 ? 3.084 29.626 -42.001 1.00 82.62 778 ILE A N 1
ATOM 6115 C CA . ILE A 1 778 ? 3.947 28.709 -41.244 1.00 82.62 778 ILE A CA 1
ATOM 6116 C C . ILE A 1 778 ? 3.069 27.904 -40.282 1.00 82.62 778 ILE A C 1
ATOM 6118 O O . ILE A 1 778 ? 2.276 28.476 -39.531 1.00 82.62 778 ILE A O 1
ATOM 6122 N N . VAL A 1 779 ? 3.172 26.578 -40.359 1.00 83.69 779 VAL A N 1
ATOM 6123 C CA . VAL A 1 779 ? 2.446 25.674 -39.467 1.00 83.69 779 VAL A CA 1
ATOM 6124 C C . VAL A 1 779 ? 3.318 25.439 -38.243 1.00 83.69 779 VAL A C 1
ATOM 6126 O O . VAL A 1 779 ? 4.377 24.831 -38.344 1.00 83.69 779 VAL A O 1
ATOM 6129 N N . ASN A 1 780 ? 2.896 25.936 -37.087 1.00 86.44 780 ASN A N 1
ATOM 6130 C CA . ASN A 1 780 ? 3.742 25.919 -35.894 1.00 86.44 780 ASN A CA 1
ATOM 6131 C C . ASN A 1 780 ? 3.976 24.510 -35.316 1.00 86.44 780 ASN A C 1
ATOM 6133 O O . ASN A 1 780 ? 4.984 24.294 -34.650 1.00 86.44 780 ASN A O 1
ATOM 6137 N N . PHE A 1 781 ? 3.083 23.551 -35.566 1.00 90.25 781 PHE A N 1
ATOM 6138 C CA . PHE A 1 781 ? 3.249 22.160 -35.142 1.00 90.25 781 PHE A CA 1
ATOM 6139 C C . PHE A 1 781 ? 2.877 21.196 -36.266 1.00 90.25 781 PHE A C 1
ATOM 6141 O O . PHE A 1 781 ? 1.820 21.339 -36.877 1.00 90.25 781 PHE A O 1
ATOM 6148 N N . ILE A 1 782 ? 3.745 20.222 -36.524 1.00 88.06 782 ILE A N 1
ATOM 6149 C CA . ILE A 1 782 ? 3.568 19.199 -37.552 1.00 88.06 782 ILE A CA 1
ATOM 6150 C C . ILE A 1 782 ? 3.762 17.840 -36.898 1.00 88.06 782 ILE A C 1
ATOM 6152 O O . ILE A 1 782 ? 4.846 17.540 -36.402 1.00 88.06 782 ILE A O 1
ATOM 6156 N N . ASP A 1 783 ? 2.719 17.020 -36.939 1.00 84.62 783 ASP A N 1
ATOM 6157 C CA . ASP A 1 783 ? 2.769 15.628 -36.512 1.00 84.62 783 ASP A CA 1
ATOM 6158 C C . ASP A 1 783 ? 2.981 14.732 -37.735 1.00 84.62 783 ASP A C 1
ATOM 6160 O O . ASP A 1 783 ? 2.202 14.784 -38.685 1.00 84.62 783 ASP A O 1
ATOM 6164 N N . ARG A 1 784 ? 4.072 13.960 -37.743 1.00 82.94 784 ARG A N 1
ATOM 6165 C CA . ARG A 1 784 ? 4.380 12.950 -38.772 1.00 82.94 784 ARG A CA 1
ATOM 6166 C C . ARG A 1 784 ? 4.316 11.526 -38.231 1.00 82.94 784 ARG A C 1
ATOM 6168 O O . ARG A 1 784 ? 4.662 10.590 -38.948 1.00 82.94 784 ARG A O 1
ATOM 6175 N N . VAL A 1 785 ? 3.961 11.370 -36.959 1.00 68.50 785 VAL A N 1
ATOM 6176 C CA . VAL A 1 785 ? 3.808 10.069 -36.302 1.00 68.50 785 VAL A CA 1
ATOM 6177 C C . VAL A 1 785 ? 2.430 9.479 -36.610 1.00 68.50 785 VAL A C 1
ATOM 6179 O O . VAL A 1 785 ? 2.277 8.256 -36.608 1.00 68.50 785 VAL A O 1
ATOM 6182 N N . HIS A 1 786 ? 1.444 10.339 -36.880 1.00 59.91 786 HIS A N 1
ATOM 6183 C CA . HIS A 1 786 ? 0.037 9.986 -37.051 1.00 59.91 786 HIS A CA 1
ATOM 6184 C C . HIS A 1 786 ? -0.552 10.395 -38.396 1.00 59.91 786 HIS A C 1
ATOM 6186 O O . HIS A 1 786 ? -0.158 11.456 -38.929 1.00 59.91 786 HIS A O 1
#

Secondary structure (DSSP, 8-state):
------------------------------SS-SGGGTS-EEEE-SGGGGG-HHHHHHHHHHHHHTSEEEEEESS--TT-HHHHHHHHHHHHHH-PPPBPPSSTTSTT-EEES--SSGGGSTTPPPPGGGSSS-EEEE-TTTTSSS-EEEEEEEEEE--SSS---EEEEEHHHHHHHS-HHHHHHHTSS-EEEEPPGGG-SSTT--EEEE-SEEE-SS-TTSEEE--BTTSEEESSHHHHHHHHHHHHHHHSHHHHTTSEEE-TTTS-TTEEEEEETTTEEEEE-----TT-EEEEEEEEE-PPPP---S-PPP------------S---HHHHHHHHTT-TTT-TT--SPPPHHHHHHHHHH--TTS----GGGSPPB-HHHHHHHHHHHHH---TT--TTSSEEEEEPTT--SSSPPEEEEEHHHHHHHHHHHHHHHHHTTSS-TT-EEEE----STT--HHHHHHHHHHHHT-EEEE--TTS-HHHHHHHHHHTT--EEEE-HHHHHHHHHHHHHS-HHHHTT----EEEEESSPPPHHHHHHHHHHH-S-EEEEEEEETTTEEEEEE-HHHH----TT---EEEEEETTTEEEEEE-GGGGSTT--GGG-PPPPTT--EEEEEEESS-SSS---SEEEEEEEEEEEPPGGGGGTS-HHHHTTEEEEEEEEE-TTTEEEETTEEEEHHHHHHHHT-GGG-EEEEEEEE--TT-SS--EEEEEEEPPP-TTSPPHHHHHHHHHHHHT--TTTGGGEEEEE-SSSTTS-B-TTT--B-SEEE---

Foldseek 3Di:
DPDDDDDDDDDDDDDDDDDDDDDDDDDDDDPPCPLPVQAAEEEDADLCLLQDLVSLVVVVVCCVPPQKHKYFYPDDDLPCSSVQSNQVNCCVPPNWFHWDQQDPPGGQKDKQAQDPDQPPDPQADDDPSNHLAKQAWFFPPLQDQWFFQKKKKAFQAFQPPFFWKKKKAFVQVLLVPDDPLLNVLLQAQFKKFADPSNRDPDPVDGIDTAHQKDQDPVHNVAIFGGDRLVRIDGNDPSNVVSSVSSVVSSVDPVRVVRMNIQHCVNAPHRMMMMGRSGGMIMITHGRPHNGGIMMMGGTRTDGDDGNDDDDDDDDDDDDRTDPPPPLFADPQLQVVQLCQDCQNDVVHLAFDDPVVSVCSRVVPDPDDDDPPLLQRAAREPVSVQVSQVVLVPDPDPPHCQPPQWLWAFWFFDFFDLGRIHTARNVLQLVLLLVLLVVCLLLVVADLAAEEEEAEADDPRHCTLVSVQSSNVSVNYHYDSCYNPNALVNVLVCQLPVVGQEYEYALVSVLRNLVVLQVDDPVSNVSHRHQEYEHELDDDALVSVVSSCVRRNNHFYKYWYDTSNGRTFWIFGCQFVPDDDSPQLKTKTKGFQSFKDKFFWAQCSPPPPPDSVVTDGDDAPDKHFIFMWGRSGNRRTRRRYGPQWIWGKAQGDPSNCVRHPPVRRVGMIMTITRGGDPVFWDDAPSHIGGPVVVVCLQPPVQQQFPDKAWEWADPPDPHIAIEIETEGDPDDPSHDDPVRNVVSVCSRRVPDPSCVVRYHYHHDPDDPPFDADPPPRHGDRYHYPPD

Radius of gyration: 36.32 Å; chains: 1; bounding box: 68×105×132 Å

Organism: NCBI:txid308745

InterPro domains:
  IPR003819 TauD/TfdA-like domain [PF02668] (56-297)
  IPR042098 Glutarate 2-hydroxylase superfamily [G3DSA:3.60.130.10] (50-304)
  IPR042099 ANL, N-terminal domain [G3DSA:3.40.50.12780] (329-664)